Protein AF-A0A954D0Y9-F1 (afdb_monomer_lite)

Secondary structure (DSSP, 8-state):
--HHHHHHHHHHHHHHHHHHHTS-TTTT---EEEEESSHHHHHHTT-S-TT-SEEEETTEEEEE-SS-BHHHHHHHHHHHHHHHHHHHH-TT--HHHHHHHHHHHHHS-SSTT-SS--TTB--HHHHHHHHHTTTTSHHHHHHHHHT--SSTTHHHHHHHHHHHHHHH-EETTEESSGGGHHHHHH-SGGGT-HHHHHHHHHSSS-TT--SSHHHHHHHHHHHHHHHHHHHTT---GGGGGSBPP-PPP--SS--B---GGG---PBP--S--TTTTHHHHHHHHHHHTT-HHHHHHHHHHHHHHS---HHHHHHHHHHHHHTT-HHHHHHHHHHHHHTTSSPPPPS--HHHHH-HHHHHHHHHHHHHHHHHHTTT-HHHHHHHHHHHHHHHHHHTPPPPPPPPPSSPPSS---SS--EEGGGG-EEE---TTSSTTB-TT-EEE-TT-PEEESSSS---SSSSSBS-----BEEEEESS-BPSSEEEEEEEEEE-BSEEEEEEEEEEEETTEEEEEEEEEE-HHHHTTS-SSPPP--EEEEEEEESBTTTTTSTTTS-EEEEE-SS--SEEEEEEEEETTEEEEEETTEEEEEEE-TT-----BEEEEEEEES-EEEEEEEEEEE----------GGGGTT-B-TT----TT-EEEEE--SS--STT-SS---HHHHHHHHHHHHHHHHH-TTT--PPEEEEEETTS-HHHHHHHHHHHHHTT-SEEEEE---TTTTSS-EEEEE-TTSBEEEEEESSSSSS--THHHHHHHHHHHT--

pLDDT: mean 83.7, std 13.25, range [33.94, 98.19]

Structure (mmCIF, N/CA/C/O backbone):
data_AF-A0A954D0Y9-F1
#
_entry.id   AF-A0A954D0Y9-F1
#
loop_
_atom_site.group_PDB
_atom_site.id
_atom_site.type_symbol
_atom_site.label_atom_id
_atom_site.label_alt_id
_atom_site.label_comp_id
_atom_site.label_asym_id
_atom_site.label_entity_id
_atom_site.label_seq_id
_atom_site.pdbx_PDB_ins_code
_atom_site.Cartn_x
_atom_site.Cartn_y
_atom_site.Cartn_z
_atom_site.occupancy
_atom_site.B_iso_or_equiv
_atom_site.auth_seq_id
_atom_site.auth_comp_id
_atom_site.auth_asym_id
_atom_site.auth_atom_id
_atom_site.pdbx_PDB_model_num
ATOM 1 N N . GLY A 1 1 ? -7.513 18.620 -12.632 1.00 58.69 1 GLY A N 1
ATOM 2 C CA . GLY A 1 1 ? -7.720 18.071 -13.980 1.00 58.69 1 GLY A CA 1
ATOM 3 C C . GLY A 1 1 ? -8.926 17.166 -13.944 1.00 58.69 1 GLY A C 1
ATOM 4 O O . GLY A 1 1 ? -9.283 16.729 -12.857 1.00 58.69 1 GLY A O 1
ATOM 5 N N . THR A 1 2 ? -9.532 16.911 -15.095 1.00 69.62 2 THR A N 1
ATOM 6 C CA . THR A 1 2 ? -10.642 15.960 -15.256 1.00 69.62 2 THR A CA 1
ATOM 7 C C . THR A 1 2 ? -10.203 14.819 -16.174 1.00 69.62 2 THR A C 1
ATOM 9 O O . THR A 1 2 ? -9.209 14.953 -16.893 1.00 69.62 2 THR A O 1
ATOM 12 N N . LEU A 1 3 ? -10.931 13.707 -16.171 1.00 70.44 3 LEU A N 1
ATOM 13 C CA . LEU A 1 3 ? -10.813 12.622 -17.142 1.00 70.44 3 LEU A CA 1
ATOM 14 C C . LEU A 1 3 ? -11.060 13.136 -18.558 1.00 70.44 3 LEU A C 1
ATOM 16 O O . LEU A 1 3 ? -10.369 12.706 -19.470 1.00 70.44 3 LEU A O 1
ATOM 20 N N . LEU A 1 4 ? -11.951 14.118 -18.739 1.00 71.50 4 LEU A N 1
ATOM 21 C CA . LEU A 1 4 ? -12.115 14.804 -20.024 1.00 71.50 4 LEU A CA 1
ATOM 22 C C . LEU A 1 4 ? -10.812 15.492 -20.468 1.00 71.50 4 LEU A C 1
ATOM 24 O O . LEU A 1 4 ? -10.386 15.334 -21.608 1.00 71.50 4 LEU A O 1
ATOM 28 N N . GLY A 1 5 ? -10.142 16.199 -19.552 1.00 69.94 5 GLY A N 1
ATOM 29 C CA . GLY A 1 5 ? -8.829 16.789 -19.823 1.00 69.94 5 GLY A CA 1
ATOM 30 C C . GLY A 1 5 ? -7.752 15.740 -20.121 1.00 69.94 5 GLY A C 1
ATOM 31 O O . GLY A 1 5 ? -6.846 16.008 -20.900 1.00 69.94 5 GLY A O 1
ATOM 32 N N . ALA A 1 6 ? -7.854 14.538 -19.548 1.00 72.38 6 ALA A N 1
ATOM 33 C CA . ALA A 1 6 ? -6.971 13.425 -19.886 1.00 72.38 6 ALA A CA 1
ATOM 34 C C . ALA A 1 6 ? -7.309 12.769 -21.237 1.00 72.38 6 ALA A C 1
ATOM 36 O O . ALA A 1 6 ? -6.406 12.400 -21.978 1.00 72.38 6 ALA A O 1
ATOM 37 N N . ALA A 1 7 ? -8.588 12.660 -21.599 1.00 72.75 7 ALA A N 1
ATOM 38 C CA . ALA A 1 7 ? -9.010 12.144 -22.899 1.00 72.75 7 ALA A CA 1
ATOM 39 C C . ALA A 1 7 ? -8.455 13.008 -24.042 1.00 72.75 7 ALA A C 1
ATOM 41 O O . ALA A 1 7 ? -7.967 12.481 -25.036 1.00 72.75 7 ALA A O 1
ATOM 42 N N . GLN A 1 8 ? -8.411 14.331 -23.854 1.00 74.94 8 GLN A N 1
ATOM 43 C CA . GLN A 1 8 ? -7.786 15.253 -24.808 1.00 74.94 8 GLN A CA 1
ATOM 44 C C . GLN A 1 8 ? -6.284 14.990 -25.018 1.00 74.94 8 GLN A C 1
ATOM 46 O O . GLN A 1 8 ? -5.763 15.299 -26.090 1.00 74.94 8 GLN A O 1
ATOM 51 N N . THR A 1 9 ? -5.573 14.407 -24.042 1.00 80.31 9 THR A N 1
ATOM 52 C CA . THR A 1 9 ? -4.148 14.082 -24.216 1.00 80.31 9 THR A CA 1
ATOM 53 C C . THR A 1 9 ? -3.925 12.797 -25.011 1.00 80.31 9 THR A C 1
ATOM 55 O O . THR A 1 9 ? -2.857 12.659 -25.602 1.00 80.31 9 THR A O 1
ATOM 58 N N . VAL A 1 10 ? -4.902 11.880 -25.086 1.00 84.50 10 VAL A N 1
ATOM 59 C CA . VAL A 1 10 ? -4.800 10.625 -25.863 1.00 84.50 10 VAL A CA 1
ATOM 60 C C . VAL A 1 10 ? -4.465 10.919 -27.325 1.00 84.50 10 VAL A C 1
ATOM 62 O O . VAL A 1 10 ? -3.494 10.379 -27.851 1.00 84.50 10 VAL A O 1
ATOM 65 N N . GLU A 1 11 ? -5.199 11.840 -27.951 1.00 86.00 11 GLU A N 1
ATOM 66 C CA . GLU A 1 11 ? -4.971 12.234 -29.348 1.00 86.00 11 GLU A CA 1
ATOM 67 C C . GLU A 1 11 ? -3.587 12.866 -29.547 1.00 86.00 11 GLU A C 1
ATOM 69 O O . GLU A 1 11 ? -2.911 12.629 -30.549 1.00 86.00 11 GLU A O 1
ATOM 74 N N . MET A 1 12 ? -3.098 13.619 -28.554 1.00 88.12 12 MET A N 1
ATOM 75 C CA . MET A 1 12 ? -1.743 14.180 -28.587 1.00 88.12 12 MET A CA 1
ATOM 76 C C . MET A 1 12 ? -0.674 13.082 -28.515 1.00 88.12 12 MET A C 1
ATOM 78 O O . MET A 1 12 ? 0.378 13.198 -29.146 1.00 88.12 12 MET A O 1
ATOM 82 N N . HIS A 1 13 ? -0.926 12.011 -27.758 1.00 88.31 13 HIS A N 1
ATOM 83 C CA . HIS A 1 13 ? -0.035 10.854 -27.660 1.00 88.31 13 HIS A CA 1
ATOM 84 C C . HIS A 1 13 ? -0.011 10.047 -28.959 1.00 88.31 13 HIS A C 1
ATOM 86 O O . HIS A 1 13 ? 1.075 9.719 -29.442 1.00 88.31 13 HIS A O 1
ATOM 92 N N . HIS A 1 14 ? -1.176 9.807 -29.566 1.00 90.44 14 HIS A N 1
ATOM 93 C CA . HIS A 1 14 ? -1.287 9.166 -30.879 1.00 90.44 14 HIS A CA 1
ATOM 94 C C . HIS A 1 14 ? -0.554 9.969 -31.958 1.00 90.44 14 HIS A C 1
ATOM 96 O O . HIS A 1 14 ? 0.317 9.431 -32.640 1.00 90.44 14 HIS A O 1
ATOM 102 N N . ALA A 1 15 ? -0.820 11.276 -32.058 1.00 89.75 15 ALA A N 1
ATOM 103 C CA . ALA A 1 15 ? -0.169 12.148 -33.035 1.00 89.75 15 ALA A CA 1
ATOM 104 C C . ALA A 1 15 ? 1.360 12.181 -32.866 1.00 89.75 15 ALA A C 1
ATOM 106 O O . ALA A 1 15 ? 2.099 12.173 -33.851 1.00 89.75 15 ALA A O 1
ATOM 107 N N . ARG A 1 16 ? 1.860 12.176 -31.622 1.00 91.75 16 ARG A N 1
ATOM 108 C CA . ARG A 1 16 ? 3.302 12.109 -31.338 1.00 91.75 16 ARG A CA 1
ATOM 109 C C . ARG A 1 16 ? 3.926 10.807 -31.844 1.00 91.75 16 ARG A C 1
ATOM 111 O O . ARG A 1 16 ? 5.000 10.851 -32.441 1.00 91.75 16 ARG A O 1
ATOM 118 N N . LEU A 1 17 ? 3.263 9.670 -31.630 1.00 92.38 17 LEU A N 1
ATOM 119 C CA . LEU A 1 17 ? 3.721 8.368 -32.123 1.00 92.38 17 LEU A CA 1
ATOM 120 C C . LEU A 1 17 ? 3.691 8.297 -33.654 1.00 92.38 17 LEU A C 1
ATOM 122 O O . LEU A 1 17 ? 4.678 7.873 -34.254 1.00 92.38 17 LEU A O 1
ATOM 126 N N . ALA A 1 18 ? 2.618 8.780 -34.285 1.00 92.06 18 ALA A N 1
ATOM 127 C CA . ALA A 1 18 ? 2.518 8.861 -35.740 1.00 92.06 18 ALA A CA 1
ATOM 128 C C . ALA A 1 18 ? 3.644 9.722 -36.340 1.00 92.06 18 ALA A C 1
ATOM 130 O O . ALA A 1 18 ? 4.307 9.296 -37.285 1.00 92.06 18 ALA A O 1
ATOM 131 N N . ASN A 1 19 ? 3.935 10.883 -35.737 1.00 90.94 19 ASN A N 1
ATOM 132 C CA . ASN A 1 19 ? 5.051 11.743 -36.144 1.00 90.94 19 ASN A CA 1
ATOM 133 C C . ASN A 1 19 ? 6.408 11.047 -35.987 1.00 90.94 19 ASN A C 1
ATOM 135 O O . ASN A 1 19 ? 7.261 11.160 -36.863 1.00 90.94 19 ASN A O 1
ATOM 139 N N . TRP A 1 20 ? 6.615 10.332 -34.879 1.00 90.12 20 TRP A N 1
ATOM 140 C CA . TRP A 1 20 ? 7.868 9.623 -34.610 1.00 90.12 20 TRP A CA 1
ATOM 141 C C . TRP A 1 20 ? 8.120 8.475 -35.590 1.00 90.12 20 TRP A C 1
ATOM 143 O O . TRP A 1 20 ? 9.252 8.245 -36.006 1.00 90.12 20 TRP A O 1
ATOM 153 N N . LEU A 1 21 ? 7.059 7.773 -35.988 1.00 87.38 21 LEU A N 1
ATOM 154 C CA . LEU A 1 21 ? 7.124 6.646 -36.919 1.00 87.38 21 LEU A CA 1
ATOM 155 C C . LEU A 1 21 ? 7.004 7.078 -38.389 1.00 87.38 21 LEU A C 1
ATOM 157 O O . LEU A 1 21 ? 7.159 6.248 -39.287 1.00 87.38 21 LEU A O 1
ATOM 161 N N . GLY A 1 22 ? 6.738 8.364 -38.632 1.00 87.50 22 GLY A N 1
ATOM 162 C CA . GLY A 1 22 ? 6.589 8.971 -39.954 1.00 87.50 22 GLY A CA 1
ATOM 163 C C . GLY A 1 22 ? 5.286 8.626 -40.680 1.00 87.50 22 GLY A C 1
ATOM 164 O O . GLY A 1 22 ? 5.127 9.026 -41.830 1.00 87.50 22 GLY A O 1
ATOM 165 N N . LYS A 1 23 ? 4.371 7.875 -40.052 1.00 84.75 23 LYS A N 1
ATOM 166 C CA . LYS A 1 23 ? 3.041 7.544 -40.586 1.00 84.75 23 LYS A CA 1
ATOM 167 C C . LYS A 1 23 ? 2.089 7.079 -39.485 1.00 84.75 23 LYS A C 1
ATOM 169 O O . LYS A 1 23 ? 2.523 6.451 -38.517 1.00 84.75 23 LYS A O 1
ATOM 174 N N . ASP A 1 24 ? 0.795 7.307 -39.685 1.00 91.50 24 ASP A N 1
ATOM 175 C CA . ASP A 1 24 ? -0.267 6.690 -38.889 1.00 91.50 24 ASP A CA 1
ATOM 176 C C . ASP A 1 24 ? -0.703 5.366 -39.545 1.00 91.50 24 ASP A C 1
ATOM 178 O O . ASP A 1 24 ? -1.228 5.372 -40.656 1.00 91.50 24 ASP A O 1
ATOM 182 N N . PRO A 1 25 ? -0.479 4.196 -38.923 1.00 90.75 25 PRO A N 1
ATOM 183 C CA . PRO A 1 25 ? -0.877 2.925 -39.513 1.00 90.75 25 PRO A CA 1
ATOM 184 C C . PRO A 1 25 ? -2.358 2.564 -39.272 1.00 90.75 25 PRO A C 1
ATOM 186 O O . PRO A 1 25 ? -2.760 1.444 -39.615 1.00 90.75 25 PRO A O 1
ATOM 189 N N . PHE A 1 26 ? -3.143 3.473 -38.677 1.00 91.69 26 PHE A N 1
ATOM 190 C CA . PHE A 1 26 ? -4.550 3.299 -38.305 1.00 91.69 26 PHE A CA 1
ATOM 191 C C . PHE A 1 26 ? -5.495 4.307 -38.971 1.00 91.69 26 PHE A C 1
ATOM 193 O O . PHE A 1 26 ? -6.584 4.522 -38.447 1.00 91.69 26 PHE A O 1
ATOM 200 N N . GLU A 1 27 ? -5.118 4.928 -40.092 1.00 84.06 27 GLU A N 1
ATOM 201 C CA . GLU A 1 27 ? -5.978 5.885 -40.808 1.00 84.06 27 GLU A CA 1
ATOM 202 C C . GLU A 1 27 ? -7.440 5.389 -40.901 1.00 84.06 27 GLU A C 1
ATOM 204 O O . GLU A 1 27 ? -7.709 4.280 -41.368 1.00 84.06 27 GLU A O 1
ATOM 209 N N . ASN A 1 28 ? -8.382 6.202 -40.402 1.00 80.25 28 ASN A N 1
ATOM 210 C CA . ASN A 1 28 ? -9.827 5.923 -40.312 1.00 80.25 28 ASN A CA 1
ATOM 211 C C . ASN A 1 28 ? -10.251 4.721 -39.434 1.00 80.25 28 ASN A C 1
ATOM 213 O O . ASN A 1 28 ? -11.400 4.284 -39.503 1.00 80.25 28 ASN A O 1
ATOM 217 N N . ARG A 1 29 ? -9.367 4.194 -38.578 1.00 87.31 29 ARG A N 1
ATOM 218 C CA . ARG A 1 29 ? -9.654 3.092 -37.647 1.00 87.31 29 ARG A CA 1
ATOM 219 C C . ARG A 1 29 ? -9.585 3.555 -36.192 1.00 87.31 29 ARG A C 1
ATOM 221 O O . ARG A 1 29 ? -8.512 3.722 -35.606 1.00 87.31 29 ARG A O 1
ATOM 228 N N . GLN A 1 30 ? -10.756 3.696 -35.582 1.00 88.19 30 GLN A N 1
ATOM 229 C CA . GLN A 1 30 ? -10.893 4.117 -34.191 1.00 88.19 30 GLN A CA 1
ATOM 230 C C . GLN A 1 30 ? -10.298 3.087 -33.213 1.00 88.19 30 GLN A C 1
ATOM 232 O O . GLN A 1 30 ? -10.468 1.880 -33.378 1.00 88.19 30 GLN A O 1
ATOM 237 N N . GLY A 1 31 ? -9.595 3.580 -32.190 1.00 90.19 31 GLY A N 1
ATOM 238 C CA . GLY A 1 31 ? -9.187 2.797 -31.020 1.00 90.19 31 GLY A CA 1
ATOM 239 C C . GLY A 1 31 ? -10.103 3.053 -29.821 1.00 90.19 31 GLY A C 1
ATOM 240 O O . GLY A 1 31 ? -10.766 4.087 -29.752 1.00 90.19 31 GLY A O 1
ATOM 241 N N . LEU A 1 32 ? -10.118 2.131 -28.858 1.00 91.19 32 LEU A N 1
ATOM 242 C CA . LEU A 1 32 ? -10.828 2.281 -27.588 1.00 91.19 32 LEU A CA 1
ATOM 243 C C . LEU A 1 32 ? -9.820 2.442 -26.450 1.00 91.19 32 LEU A C 1
ATOM 245 O O . LEU A 1 32 ? -9.022 1.541 -26.208 1.00 91.19 32 LEU A O 1
ATOM 249 N N . VAL A 1 33 ? -9.904 3.542 -25.702 1.00 89.44 33 VAL A N 1
ATOM 250 C CA . VAL A 1 33 ? -9.190 3.696 -24.428 1.00 89.44 33 VAL A CA 1
ATOM 251 C C . VAL A 1 33 ? -10.152 3.416 -23.280 1.00 89.44 33 VAL A C 1
ATOM 253 O O . VAL A 1 33 ? -11.188 4.066 -23.157 1.00 89.44 33 VAL A O 1
ATOM 256 N N . ARG A 1 34 ? -9.796 2.466 -22.417 1.00 89.81 34 ARG A N 1
ATOM 257 C CA . ARG A 1 34 ? -10.535 2.126 -21.202 1.00 89.81 34 ARG A CA 1
ATOM 258 C C . ARG A 1 34 ? -9.698 2.481 -19.982 1.00 89.81 34 ARG A C 1
ATOM 260 O O . ARG A 1 34 ? -8.576 2.008 -19.825 1.00 89.81 34 ARG A O 1
ATOM 267 N N . ILE A 1 35 ? -10.249 3.323 -19.115 1.00 87.00 35 ILE A N 1
ATOM 268 C CA . ILE A 1 35 ? -9.621 3.685 -17.847 1.00 87.00 35 ILE A CA 1
ATOM 269 C C . ILE A 1 35 ? -10.324 2.906 -16.748 1.00 87.00 35 ILE A C 1
ATOM 271 O O . ILE A 1 35 ? -11.525 3.070 -16.544 1.00 87.00 35 ILE A O 1
ATOM 275 N N . VAL A 1 36 ? -9.570 2.068 -16.046 1.00 85.81 36 VAL A N 1
ATOM 276 C CA . VAL A 1 36 ? -10.065 1.320 -14.891 1.00 85.81 36 VAL A CA 1
ATOM 277 C C . VAL A 1 36 ? -9.404 1.852 -13.623 1.00 85.81 36 VAL A C 1
ATOM 279 O O . VAL A 1 36 ? -8.227 2.203 -13.643 1.00 85.81 36 VAL A O 1
ATOM 282 N N . PRO A 1 37 ? -10.110 1.946 -12.495 1.00 79.25 37 PRO A N 1
ATOM 283 C CA . PRO A 1 37 ? -9.525 2.570 -11.312 1.00 79.25 37 PRO A CA 1
ATOM 284 C C . PRO A 1 37 ? -8.730 1.613 -10.418 1.00 79.25 37 PRO A C 1
ATOM 286 O O . PRO A 1 37 ? -7.989 2.051 -9.537 1.00 79.25 37 PRO A O 1
ATOM 289 N N . ALA A 1 38 ? -8.853 0.307 -10.644 1.00 78.12 38 ALA A N 1
ATOM 290 C CA . ALA A 1 38 ? -8.177 -0.730 -9.879 1.00 78.12 38 ALA A CA 1
ATOM 291 C C . ALA A 1 38 ? -7.878 -1.969 -10.745 1.00 78.12 38 ALA A C 1
ATOM 293 O O . ALA A 1 38 ? -8.304 -2.056 -11.898 1.00 78.12 38 ALA A O 1
ATOM 294 N N . SER A 1 39 ? -7.075 -2.900 -10.216 1.00 77.88 39 SER A N 1
ATOM 295 C CA . SER A 1 39 ? -6.592 -4.060 -10.987 1.00 77.88 39 SER A CA 1
ATOM 296 C C . SER A 1 39 ? -7.655 -5.120 -11.256 1.00 77.88 39 SER A C 1
ATOM 298 O O . SER A 1 39 ? -7.518 -5.848 -12.223 1.00 77.88 39 SER A O 1
ATOM 300 N N . ASP A 1 40 ? -8.713 -5.206 -10.459 1.00 74.75 40 ASP A N 1
ATOM 301 C CA . ASP A 1 40 ? -9.909 -5.996 -10.797 1.00 74.75 40 ASP A CA 1
ATOM 302 C C . ASP A 1 40 ? -10.529 -5.559 -12.127 1.00 74.75 40 ASP A C 1
ATOM 304 O O . ASP A 1 40 ? -10.968 -6.389 -12.918 1.00 74.75 40 ASP A O 1
ATOM 308 N N . GLY A 1 41 ? -10.539 -4.254 -12.400 1.00 80.31 41 GLY A N 1
ATOM 309 C CA . GLY A 1 41 ? -10.950 -3.718 -13.686 1.00 80.31 41 GLY A CA 1
ATOM 310 C C . GLY A 1 41 ? -9.993 -4.137 -14.798 1.00 80.31 41 GLY A C 1
ATOM 311 O O . GLY A 1 41 ? -10.451 -4.458 -15.880 1.00 80.31 41 GLY A O 1
ATOM 312 N N . LEU A 1 42 ? -8.681 -4.204 -14.544 1.00 83.56 42 LEU A N 1
ATOM 313 C CA . LEU A 1 42 ? -7.733 -4.743 -15.528 1.00 83.56 42 LEU A CA 1
ATOM 314 C C . LEU A 1 42 ? -7.991 -6.230 -15.803 1.00 83.56 42 LEU A C 1
ATOM 316 O O . LEU A 1 42 ? -7.973 -6.651 -16.953 1.00 83.56 42 LEU A O 1
ATOM 320 N N . GLU A 1 43 ? -8.240 -7.022 -14.765 1.00 79.88 43 GLU A N 1
ATOM 321 C CA . GLU A 1 43 ? -8.505 -8.462 -14.878 1.00 79.88 43 GLU A CA 1
ATOM 322 C C . GLU A 1 43 ? -9.830 -8.754 -15.582 1.00 79.88 43 GLU A C 1
ATOM 324 O O . GLU A 1 43 ? -9.883 -9.639 -16.426 1.00 79.88 43 GLU A O 1
ATOM 329 N N . SER A 1 44 ? -10.871 -7.965 -15.303 1.00 80.88 44 SER A N 1
ATOM 330 C CA . SER A 1 44 ? -12.159 -8.043 -16.011 1.00 80.88 44 SER A CA 1
ATOM 331 C C . SER A 1 44 ? -12.031 -7.704 -17.501 1.00 80.88 44 SER A C 1
ATOM 333 O O . SER A 1 44 ? -12.918 -8.014 -18.288 1.00 80.88 44 SER A O 1
ATOM 335 N N . GLU A 1 45 ? -10.934 -7.050 -17.886 1.00 86.44 45 GLU A N 1
ATOM 336 C CA . GLU A 1 45 ? -10.587 -6.737 -19.270 1.00 86.44 45 GLU A CA 1
ATOM 337 C C . GLU A 1 45 ? -9.609 -7.752 -19.883 1.00 86.44 45 GLU A C 1
ATOM 339 O O . GLU A 1 45 ? -9.144 -7.534 -21.000 1.00 86.44 45 GLU A O 1
ATOM 344 N N . ASP A 1 46 ? -9.320 -8.852 -19.184 1.00 85.69 46 ASP A N 1
ATOM 345 C CA . ASP A 1 46 ? -8.377 -9.906 -19.576 1.00 85.69 46 ASP A CA 1
ATOM 346 C C . ASP A 1 46 ? -6.905 -9.466 -19.554 1.00 85.69 46 ASP A C 1
ATOM 348 O O . ASP A 1 46 ? -6.100 -9.886 -20.391 1.00 85.69 46 ASP A O 1
ATOM 352 N N . SER A 1 47 ? -6.525 -8.610 -18.595 1.00 86.19 47 SER A N 1
ATOM 353 C CA . SER A 1 47 ? -5.116 -8.249 -18.403 1.00 86.19 47 SER A CA 1
ATOM 354 C C . SER A 1 47 ? -4.253 -9.505 -18.237 1.00 86.19 47 SER A C 1
ATOM 356 O O . SER A 1 47 ? -4.523 -10.322 -17.351 1.00 86.19 47 SER A O 1
ATOM 358 N N . PRO A 1 48 ? -3.165 -9.645 -19.016 1.00 79.94 48 PRO A N 1
ATOM 359 C CA . PRO A 1 48 ? -2.308 -10.827 -18.963 1.00 79.94 48 PRO A CA 1
ATOM 360 C C . PRO A 1 48 ? -1.475 -10.901 -17.675 1.00 79.94 48 PRO A C 1
ATOM 362 O O . PRO A 1 48 ? -0.946 -11.961 -17.341 1.00 79.94 48 PRO A O 1
ATOM 365 N N . PHE A 1 49 ? -1.346 -9.787 -16.943 1.00 80.50 49 PHE A N 1
ATOM 366 C CA . PHE A 1 49 ? -0.548 -9.704 -15.723 1.00 80.50 49 PHE A CA 1
ATOM 367 C C . PHE A 1 49 ? -1.300 -8.976 -14.602 1.00 80.50 49 PHE A C 1
ATOM 369 O O . PHE A 1 49 ? -1.850 -7.892 -14.796 1.00 80.50 49 PHE A O 1
ATOM 376 N N . TRP A 1 50 ? -1.249 -9.537 -13.392 1.00 75.31 50 TRP A N 1
ATOM 377 C CA . TRP A 1 50 ? -1.879 -8.971 -12.188 1.00 75.31 50 TRP A CA 1
ATOM 378 C C . TRP A 1 50 ? -1.175 -7.697 -11.675 1.00 75.31 50 TRP A C 1
ATOM 380 O O . TRP A 1 50 ? -1.774 -6.896 -10.958 1.00 75.31 50 TRP A O 1
ATOM 390 N N . TRP A 1 51 ? 0.109 -7.518 -12.013 1.00 78.19 51 TRP A N 1
ATOM 391 C CA . TRP A 1 51 ? 0.948 -6.389 -11.585 1.00 78.19 51 TRP A CA 1
ATOM 392 C C . TRP A 1 51 ? 0.974 -5.232 -12.592 1.00 78.19 51 TRP A C 1
ATOM 394 O O . TRP A 1 51 ? 1.586 -4.200 -12.312 1.00 78.19 51 TRP A O 1
ATOM 404 N N . ALA A 1 52 ? 0.359 -5.399 -13.766 1.00 83.50 52 ALA A N 1
ATOM 405 C CA . ALA A 1 52 ? 0.406 -4.400 -14.823 1.00 83.50 52 ALA A CA 1
ATOM 406 C C . ALA A 1 52 ? -0.320 -3.106 -14.421 1.00 83.50 52 ALA A C 1
ATOM 408 O O . ALA A 1 52 ? -1.336 -3.123 -13.725 1.00 83.50 52 ALA A O 1
ATOM 409 N N . GLY A 1 53 ? 0.208 -1.970 -14.884 1.00 85.44 53 GLY A N 1
ATOM 410 C CA . GLY A 1 53 ? -0.464 -0.668 -14.803 1.00 85.44 53 GLY A CA 1
ATOM 411 C C . GLY A 1 53 ? -1.403 -0.397 -15.984 1.00 85.44 53 GLY A C 1
ATOM 412 O O . GLY A 1 53 ? -2.166 0.563 -15.953 1.00 85.44 53 GLY A O 1
ATOM 413 N N . GLY A 1 54 ? -1.352 -1.233 -17.018 1.00 91.25 54 GLY A N 1
ATOM 414 C CA . GLY A 1 54 ? -2.126 -1.148 -18.248 1.00 91.25 54 GLY A CA 1
ATOM 415 C C . GLY A 1 54 ? -1.711 -2.264 -19.205 1.00 91.25 54 GLY A C 1
ATOM 416 O O . GLY A 1 54 ? -0.755 -2.989 -18.928 1.00 91.25 54 GLY A O 1
ATOM 417 N N . PHE A 1 55 ? -2.464 -2.443 -20.284 1.00 93.12 55 PHE A N 1
ATOM 418 C CA . PHE A 1 55 ? -2.107 -3.343 -21.375 1.00 93.12 55 PHE A CA 1
ATOM 419 C C . PHE A 1 55 ? -2.800 -2.925 -22.678 1.00 93.12 55 PHE A C 1
ATOM 421 O O . PHE A 1 55 ? -3.835 -2.245 -22.682 1.00 93.12 55 PHE A O 1
ATOM 428 N N . GLN A 1 56 ? -2.253 -3.404 -23.794 1.00 93.19 56 GLN A N 1
ATOM 429 C CA . GLN A 1 56 ? -2.823 -3.256 -25.127 1.00 93.19 56 GLN A CA 1
ATOM 430 C C . GLN A 1 56 ? -3.332 -4.601 -25.662 1.00 93.19 56 GLN A C 1
ATOM 432 O O . GLN A 1 56 ? -2.579 -5.569 -25.738 1.00 93.19 56 GLN A O 1
ATOM 437 N N . ALA A 1 57 ? -4.583 -4.639 -26.126 1.00 90.50 57 ALA A N 1
ATOM 438 C CA . ALA A 1 57 ? -5.182 -5.788 -26.804 1.00 90.50 57 ALA A CA 1
ATOM 439 C C . ALA A 1 57 ? -5.876 -5.349 -28.105 1.00 90.50 57 ALA A C 1
ATOM 441 O O . ALA A 1 57 ? -6.990 -4.825 -28.094 1.00 90.50 57 ALA A O 1
ATOM 442 N N . GLY A 1 58 ? -5.217 -5.551 -29.251 1.00 88.62 58 GLY A N 1
ATOM 443 C CA . GLY A 1 58 ? -5.752 -5.138 -30.553 1.00 88.62 58 GLY A CA 1
ATOM 444 C C . GLY A 1 58 ? -5.915 -3.618 -30.639 1.00 88.62 58 GLY A C 1
ATOM 445 O O . GLY A 1 58 ? -4.926 -2.900 -30.538 1.00 88.62 58 GLY A O 1
ATOM 446 N N . ASP A 1 59 ? -7.148 -3.127 -30.795 1.00 90.88 59 ASP A N 1
ATOM 447 C CA . ASP A 1 59 ? -7.483 -1.690 -30.765 1.00 90.88 59 ASP A CA 1
ATOM 448 C C . ASP A 1 59 ? -7.907 -1.173 -29.384 1.00 90.88 59 ASP A C 1
ATOM 450 O O . ASP A 1 59 ? -8.239 0.005 -29.251 1.00 90.88 59 ASP A O 1
ATOM 454 N N . ARG A 1 60 ? -7.905 -2.028 -28.356 1.00 92.94 60 ARG A N 1
ATOM 455 C CA . ARG A 1 60 ? -8.266 -1.661 -26.986 1.00 92.94 60 ARG A CA 1
ATOM 456 C C . ARG A 1 60 ? -7.013 -1.406 -26.154 1.00 92.94 60 ARG A C 1
ATOM 458 O O . ARG A 1 60 ? -6.218 -2.315 -25.928 1.00 92.94 60 ARG A O 1
ATOM 465 N N . THR A 1 61 ? -6.872 -0.179 -25.676 1.00 93.00 61 THR A N 1
ATOM 466 C CA . THR A 1 61 ? -5.880 0.238 -24.685 1.00 93.00 61 THR A CA 1
ATOM 467 C C . THR A 1 61 ? -6.561 0.314 -23.326 1.00 93.00 61 THR A C 1
ATOM 469 O O . THR A 1 61 ? -7.445 1.149 -23.142 1.00 93.00 61 THR A O 1
ATOM 472 N N . THR A 1 62 ? -6.159 -0.508 -22.363 1.00 92.44 62 THR A N 1
ATOM 473 C CA . THR A 1 62 ? -6.705 -0.443 -21.002 1.00 92.44 62 THR A CA 1
ATOM 474 C C . THR A 1 62 ? -5.624 0.047 -20.050 1.00 92.44 62 THR A C 1
ATOM 476 O O . THR A 1 62 ? -4.558 -0.552 -19.969 1.00 92.44 62 THR A O 1
ATOM 479 N N . VAL A 1 63 ? -5.883 1.125 -19.311 1.00 90.62 63 VAL A N 1
ATOM 480 C CA . VAL A 1 63 ? -4.938 1.685 -18.334 1.00 90.62 63 VAL A CA 1
ATOM 481 C C . VAL A 1 63 ? -5.597 1.778 -16.974 1.00 90.62 63 VAL A C 1
ATOM 483 O O . VAL A 1 63 ? -6.724 2.255 -16.829 1.00 90.62 63 VAL A O 1
ATOM 486 N N . MET A 1 64 ? -4.860 1.352 -15.961 1.00 87.44 64 MET A N 1
ATOM 487 C CA . MET A 1 64 ? -5.247 1.513 -14.579 1.00 87.44 64 MET A CA 1
ATOM 488 C C . MET A 1 64 ? -4.828 2.882 -14.065 1.00 87.44 64 MET A C 1
ATOM 490 O O . MET A 1 64 ? -3.649 3.237 -14.067 1.00 87.44 64 MET A O 1
ATOM 494 N N . PHE A 1 65 ? -5.795 3.658 -13.595 1.00 84.50 65 PHE A N 1
ATOM 495 C CA . PHE A 1 65 ? -5.550 5.009 -13.127 1.00 84.50 65 PHE A CA 1
ATOM 496 C C . PHE A 1 65 ? -6.429 5.353 -11.928 1.00 84.50 65 PHE A C 1
ATOM 498 O O . PHE A 1 65 ? -7.644 5.500 -12.032 1.00 84.50 65 PHE A O 1
ATOM 505 N N . HIS A 1 66 ? -5.776 5.551 -10.787 1.00 76.38 66 HIS A N 1
ATOM 506 C CA . HIS A 1 66 ? -6.376 6.104 -9.581 1.00 76.38 66 HIS A CA 1
ATOM 507 C C . HIS A 1 66 ? -5.585 7.339 -9.157 1.00 76.38 66 HIS A C 1
ATOM 509 O O . HIS A 1 66 ? -4.354 7.302 -9.089 1.00 76.38 66 HIS A O 1
ATOM 515 N N . TRP A 1 67 ? -6.302 8.436 -8.905 1.00 66.75 67 TRP A N 1
ATOM 516 C CA . TRP A 1 67 ? -5.795 9.689 -8.336 1.00 66.75 67 TRP A CA 1
ATOM 517 C C . TRP A 1 67 ? -4.342 10.048 -8.700 1.00 66.75 67 TRP A C 1
ATOM 519 O O . TRP A 1 67 ? -3.454 10.147 -7.852 1.00 66.75 67 TRP A O 1
ATOM 529 N N . GLY A 1 68 ? -4.097 10.254 -9.993 1.00 73.56 68 GLY A N 1
ATOM 530 C CA . GLY A 1 68 ? -2.794 10.646 -10.523 1.00 73.56 68 GLY A CA 1
ATOM 531 C C . GLY A 1 68 ? -2.792 12.047 -11.130 1.00 73.56 68 GLY A C 1
ATOM 532 O O . GLY A 1 68 ? -3.791 12.764 -11.139 1.00 73.56 68 GLY A O 1
ATOM 533 N N . SER A 1 69 ? -1.647 12.446 -11.676 1.00 78.56 69 SER A N 1
ATOM 534 C CA . SER A 1 69 ? -1.564 13.653 -12.507 1.00 78.56 69 SER A CA 1
ATOM 535 C C . SER A 1 69 ? -1.932 13.334 -13.956 1.00 78.56 69 SER A C 1
ATOM 537 O O . SER A 1 69 ? -1.673 12.219 -14.409 1.00 78.56 69 SER A O 1
ATOM 539 N N . ILE A 1 70 ? -2.451 14.320 -14.701 1.00 78.38 70 ILE A N 1
ATOM 540 C CA . ILE A 1 70 ? -2.678 14.194 -16.157 1.00 78.38 70 ILE A CA 1
ATOM 541 C C . ILE A 1 70 ? -1.399 13.716 -16.859 1.00 78.38 70 ILE A C 1
ATOM 543 O O . ILE A 1 70 ? -1.440 12.791 -17.661 1.00 78.38 70 ILE A O 1
ATOM 547 N N . ALA A 1 71 ? -0.242 14.269 -16.479 1.00 79.12 71 ALA A N 1
ATOM 548 C CA . ALA A 1 71 ? 1.042 13.823 -17.007 1.00 79.12 71 ALA A CA 1
ATOM 549 C C . ALA A 1 71 ? 1.333 12.347 -16.701 1.00 79.12 71 ALA A C 1
ATOM 551 O O . ALA A 1 71 ? 1.854 11.652 -17.561 1.00 79.12 71 ALA A O 1
ATOM 552 N N . GLY A 1 72 ? 0.994 11.853 -15.508 1.00 80.81 72 GLY A N 1
ATOM 553 C CA . GLY A 1 72 ? 1.151 10.439 -15.157 1.00 80.81 72 GLY A CA 1
ATOM 554 C C . GLY A 1 72 ? 0.296 9.520 -16.031 1.00 80.81 72 GLY A C 1
ATOM 555 O O . GLY A 1 72 ? 0.822 8.558 -16.584 1.00 80.81 72 GLY A O 1
ATOM 556 N N . LEU A 1 73 ? -0.985 9.860 -16.217 1.00 83.62 73 LEU A N 1
ATOM 557 C CA . LEU A 1 73 ? -1.885 9.123 -17.111 1.00 83.62 73 LEU A CA 1
ATOM 558 C C . LEU A 1 73 ? -1.379 9.147 -18.553 1.00 83.62 73 LEU A C 1
ATOM 560 O O . LEU A 1 73 ? -1.291 8.105 -19.192 1.00 83.62 73 LEU A O 1
ATOM 564 N N . GLY A 1 74 ? -0.967 10.317 -19.041 1.00 85.06 74 GLY A N 1
ATOM 565 C CA . GLY A 1 74 ? -0.462 10.457 -20.399 1.00 85.06 74 GLY A CA 1
ATOM 566 C C . GLY A 1 74 ? 0.779 9.610 -20.686 1.00 85.06 74 GLY A C 1
ATOM 567 O O . GLY A 1 74 ? 0.927 9.082 -21.787 1.00 85.06 74 GLY A O 1
ATOM 568 N N . ARG A 1 75 ? 1.653 9.419 -19.688 1.00 86.69 75 ARG A N 1
ATOM 569 C CA . ARG A 1 75 ? 2.827 8.536 -19.811 1.00 86.69 75 ARG A CA 1
ATOM 570 C C . ARG A 1 75 ? 2.423 7.071 -19.918 1.00 86.69 75 ARG A C 1
ATOM 572 O O . ARG A 1 75 ? 2.929 6.388 -20.802 1.00 86.69 75 ARG A O 1
ATOM 579 N N . GLY A 1 76 ? 1.483 6.625 -19.081 1.00 89.06 76 GLY A N 1
ATOM 580 C CA . GLY A 1 76 ? 0.912 5.278 -19.171 1.00 89.06 76 GLY A CA 1
ATOM 581 C C . GLY A 1 76 ? 0.216 5.036 -20.512 1.00 89.06 76 GLY A C 1
ATOM 582 O O . GLY A 1 76 ? 0.475 4.040 -21.171 1.00 89.06 76 GLY A O 1
ATOM 583 N N . LEU A 1 77 ? -0.582 5.995 -20.986 1.00 90.06 77 LEU A N 1
ATOM 584 C CA . LEU A 1 77 ? -1.232 5.908 -22.297 1.00 90.06 77 LEU A CA 1
ATOM 585 C C . LEU A 1 77 ? -0.226 5.875 -23.448 1.00 90.06 77 LEU A C 1
ATOM 587 O O . LEU A 1 77 ? -0.388 5.085 -24.367 1.00 90.06 77 LEU A O 1
ATOM 591 N N . THR A 1 78 ? 0.817 6.707 -23.412 1.00 91.69 78 THR A N 1
ATOM 592 C CA . THR A 1 78 ? 1.855 6.698 -24.456 1.00 91.69 78 THR A CA 1
ATOM 593 C C . THR A 1 78 ? 2.598 5.358 -24.486 1.00 91.69 78 THR A C 1
ATOM 595 O O . THR A 1 78 ? 2.885 4.858 -25.574 1.00 91.69 78 THR A O 1
ATOM 598 N N . HIS A 1 79 ? 2.869 4.758 -23.319 1.00 94.06 79 HIS A N 1
ATOM 599 C CA . HIS A 1 79 ? 3.442 3.410 -23.209 1.00 94.06 79 HIS A CA 1
ATOM 600 C C . HIS A 1 79 ? 2.551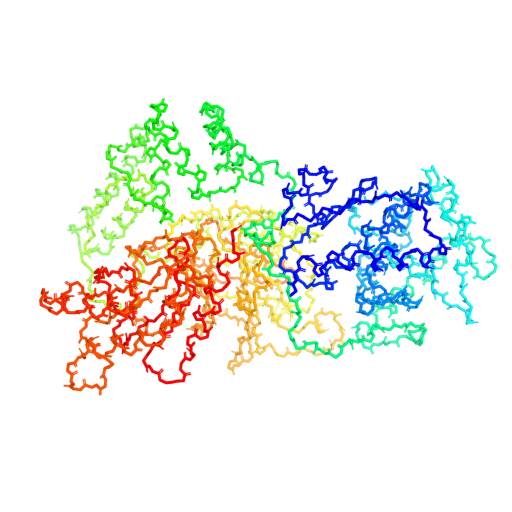 2.382 -23.915 1.00 94.06 79 HIS A C 1
ATOM 602 O O . HIS A 1 79 ? 2.984 1.764 -24.883 1.00 94.06 79 HIS A O 1
ATOM 608 N N . GLU A 1 80 ? 1.282 2.265 -23.518 1.00 94.12 80 GLU A N 1
ATOM 609 C CA . GLU A 1 80 ? 0.385 1.249 -24.089 1.00 94.12 80 GLU A CA 1
ATOM 610 C C . GLU A 1 80 ? 0.041 1.503 -25.568 1.00 94.12 80 GLU A C 1
ATOM 612 O O . GLU A 1 80 ? -0.028 0.574 -26.371 1.00 94.12 80 GLU A O 1
ATOM 617 N N . LEU A 1 81 ? -0.106 2.765 -25.986 1.00 93.25 81 LEU A N 1
ATOM 618 C CA . LEU A 1 81 ? -0.303 3.099 -27.400 1.00 93.25 81 LEU A CA 1
ATOM 619 C C . LEU A 1 81 ? 0.919 2.729 -28.248 1.00 93.25 81 LEU A C 1
ATOM 621 O O . LEU A 1 81 ? 0.757 2.376 -29.416 1.00 93.25 81 LEU A O 1
ATOM 625 N N . THR A 1 82 ? 2.130 2.749 -27.685 1.00 94.62 82 THR A N 1
ATOM 626 C CA . THR A 1 82 ? 3.325 2.275 -28.401 1.00 94.62 82 THR A CA 1
ATOM 627 C C . THR A 1 82 ? 3.185 0.797 -28.753 1.00 94.62 82 THR A C 1
ATOM 629 O O . THR A 1 82 ? 3.463 0.429 -29.892 1.00 94.62 82 THR A O 1
ATOM 632 N N . HIS A 1 83 ? 2.632 -0.022 -27.851 1.00 94.38 83 HIS A N 1
ATOM 633 C CA . HIS A 1 83 ? 2.320 -1.429 -28.133 1.00 94.38 83 HIS A CA 1
ATOM 634 C C . HIS A 1 83 ? 1.295 -1.586 -29.257 1.00 94.38 83 HIS A C 1
ATOM 636 O O . HIS A 1 83 ? 1.426 -2.491 -30.082 1.00 94.38 83 HIS A O 1
ATOM 642 N N . ARG A 1 84 ? 0.306 -0.683 -29.351 1.00 93.25 84 ARG A N 1
ATOM 643 C CA . ARG A 1 84 ? -0.669 -0.676 -30.457 1.00 93.25 84 ARG A CA 1
ATOM 644 C C . ARG A 1 84 ? 0.041 -0.460 -31.793 1.00 93.25 84 ARG A C 1
ATOM 646 O O . ARG A 1 84 ? -0.121 -1.264 -32.713 1.00 93.25 84 ARG A O 1
ATOM 653 N N . PHE A 1 85 ? 0.839 0.606 -31.893 1.00 93.62 85 PHE A N 1
ATOM 654 C CA . PHE A 1 85 ? 1.610 0.933 -33.099 1.00 93.62 85 PHE A CA 1
ATOM 655 C C . PHE A 1 85 ? 2.582 -0.190 -33.466 1.00 93.62 85 PHE A C 1
ATOM 657 O O . PHE A 1 85 ? 2.636 -0.604 -34.625 1.00 93.62 85 PHE A O 1
ATOM 664 N N . ASP A 1 86 ? 3.302 -0.723 -32.483 1.00 92.38 86 ASP A N 1
ATOM 665 C CA . ASP A 1 86 ? 4.278 -1.783 -32.691 1.00 92.38 86 ASP A CA 1
ATOM 666 C C . ASP A 1 86 ? 3.624 -3.073 -33.173 1.00 92.38 86 ASP A C 1
ATOM 668 O O . ASP A 1 86 ? 4.062 -3.626 -34.180 1.00 92.38 86 ASP A O 1
ATOM 672 N N . GLY A 1 87 ? 2.514 -3.492 -32.559 1.00 90.12 87 GLY A N 1
ATOM 673 C CA . GLY A 1 87 ? 1.753 -4.662 -32.999 1.00 90.12 87 GLY A CA 1
ATOM 674 C C . GLY A 1 87 ? 1.238 -4.546 -34.439 1.00 90.12 87 GLY A C 1
ATOM 675 O O . GLY A 1 87 ? 1.086 -5.555 -35.129 1.00 90.12 87 GLY A O 1
ATOM 676 N N . ARG A 1 88 ? 1.014 -3.320 -34.931 1.00 91.31 88 ARG A N 1
ATOM 677 C CA . ARG A 1 88 ? 0.582 -3.065 -36.311 1.00 91.31 88 ARG A CA 1
ATOM 678 C C . ARG A 1 88 ? 1.739 -2.986 -37.311 1.00 91.31 88 ARG A C 1
ATOM 680 O O . ARG A 1 88 ? 1.553 -3.380 -38.467 1.00 91.31 88 ARG A O 1
ATOM 687 N N . LEU A 1 89 ? 2.886 -2.441 -36.904 1.00 90.06 89 LEU A N 1
ATOM 688 C CA . LEU A 1 89 ? 4.018 -2.122 -37.784 1.00 90.06 89 LEU A CA 1
ATOM 689 C C . LEU A 1 89 ? 5.110 -3.193 -37.806 1.00 90.06 89 LEU A C 1
ATOM 691 O O . LEU A 1 89 ? 5.767 -3.371 -38.834 1.00 90.06 89 LEU A O 1
ATOM 695 N N . PHE A 1 90 ? 5.321 -3.877 -36.686 1.00 89.44 90 PHE A N 1
ATOM 696 C CA . PHE A 1 90 ? 6.468 -4.743 -36.452 1.00 89.44 90 PHE A CA 1
ATOM 697 C C . PHE A 1 90 ? 5.995 -6.088 -35.900 1.00 89.44 90 PHE A C 1
ATOM 699 O O . PHE A 1 90 ? 5.734 -6.259 -34.711 1.00 89.44 90 PHE A O 1
ATOM 706 N N . ALA A 1 91 ? 5.881 -7.078 -36.782 1.00 81.88 91 ALA A N 1
ATOM 707 C CA . ALA A 1 91 ? 5.507 -8.422 -36.368 1.00 81.88 91 ALA A CA 1
ATOM 708 C C . ALA A 1 91 ? 6.662 -9.104 -35.612 1.00 81.88 91 ALA A C 1
ATOM 710 O O . ALA A 1 91 ? 7.798 -9.096 -36.082 1.00 81.88 91 ALA A O 1
ATOM 711 N N . PHE A 1 92 ? 6.344 -9.781 -34.504 1.00 84.56 92 PHE A N 1
ATOM 712 C CA . PHE A 1 92 ? 7.268 -10.648 -33.753 1.00 84.56 92 PHE A CA 1
ATOM 713 C C . PHE A 1 92 ? 8.479 -9.942 -33.122 1.00 84.56 92 PHE A C 1
ATOM 715 O O . PHE A 1 92 ? 9.559 -10.532 -33.029 1.00 84.56 92 PHE A O 1
ATOM 722 N N . LEU A 1 93 ? 8.314 -8.698 -32.667 1.00 90.75 93 LEU A N 1
ATOM 723 C CA . LEU A 1 93 ? 9.331 -8.056 -31.835 1.00 90.75 93 LEU A CA 1
ATOM 724 C C . LEU A 1 93 ? 9.553 -8.847 -30.529 1.00 90.75 93 LEU A C 1
ATOM 726 O O . LEU A 1 93 ? 8.583 -9.330 -29.940 1.00 90.75 93 LEU A O 1
ATOM 730 N N . PRO A 1 94 ? 10.805 -8.969 -30.050 1.00 92.50 94 PRO A N 1
ATOM 731 C CA . PRO A 1 94 ? 11.083 -9.593 -28.760 1.00 92.50 94 PRO A CA 1
ATOM 732 C C . PRO A 1 94 ? 10.591 -8.706 -27.607 1.00 92.50 94 PRO A C 1
ATOM 734 O O . PRO A 1 94 ? 10.633 -7.477 -27.708 1.00 92.50 94 PRO A O 1
ATOM 737 N N . SER A 1 95 ? 10.189 -9.315 -26.487 1.00 92.75 95 SER A N 1
ATOM 738 C CA . SER A 1 95 ? 9.568 -8.613 -25.349 1.00 92.75 95 SER A CA 1
ATOM 739 C C . SER A 1 95 ? 10.411 -7.455 -24.805 1.00 92.75 95 SER A C 1
ATOM 741 O O . SER A 1 95 ? 9.869 -6.396 -24.506 1.00 92.75 95 SER A O 1
ATOM 743 N N . TRP A 1 96 ? 11.741 -7.599 -24.750 1.00 95.44 96 TRP A N 1
ATOM 744 C CA . TRP A 1 96 ? 12.633 -6.526 -24.290 1.00 95.44 96 TRP A CA 1
ATOM 745 C C . TRP A 1 96 ? 12.580 -5.290 -25.198 1.00 95.44 96 TRP A C 1
ATOM 747 O O . TRP A 1 96 ? 12.725 -4.168 -24.719 1.00 95.44 96 TRP A O 1
ATOM 757 N N . MET A 1 97 ? 12.370 -5.479 -26.505 1.00 95.12 97 MET A N 1
ATOM 758 C CA . MET A 1 97 ? 12.278 -4.381 -27.467 1.00 95.12 97 MET A CA 1
ATOM 759 C C . MET A 1 97 ? 10.910 -3.708 -27.377 1.00 95.12 97 MET A C 1
ATOM 761 O O . MET A 1 97 ? 10.841 -2.482 -27.377 1.00 95.12 97 MET A O 1
ATOM 765 N N . VAL A 1 98 ? 9.843 -4.507 -27.279 1.00 94.00 98 VAL A N 1
ATOM 766 C CA . VAL A 1 98 ? 8.461 -4.023 -27.139 1.00 94.00 98 VAL A CA 1
ATOM 767 C C . VAL A 1 98 ? 8.326 -3.172 -25.875 1.00 94.00 98 VAL A C 1
ATOM 769 O O . VAL A 1 98 ? 7.994 -1.990 -25.955 1.00 94.00 98 VAL A O 1
ATOM 772 N N . GLU A 1 99 ? 8.691 -3.718 -24.712 1.00 95.44 99 GLU A N 1
ATOM 773 C CA . GLU A 1 99 ? 8.611 -2.974 -23.451 1.00 95.44 99 GLU A CA 1
ATOM 774 C C . GLU A 1 99 ? 9.641 -1.844 -23.382 1.00 95.44 99 GLU A C 1
ATOM 776 O O . GLU A 1 99 ? 9.316 -0.743 -22.947 1.00 95.44 99 GLU A O 1
ATOM 781 N N . GLY A 1 100 ? 10.873 -2.061 -23.854 1.00 96.12 100 GLY A N 1
ATOM 782 C CA . GLY A 1 100 ? 11.920 -1.040 -23.811 1.00 96.12 100 GLY A CA 1
ATOM 783 C C . GLY A 1 100 ? 11.580 0.219 -24.607 1.00 96.12 100 GLY A C 1
ATOM 784 O O . GLY A 1 100 ? 11.809 1.337 -24.133 1.00 96.12 100 GLY A O 1
ATOM 785 N N . ARG A 1 101 ? 10.982 0.050 -25.794 1.00 94.88 101 ARG A N 1
ATOM 786 C CA . ARG A 1 101 ? 10.502 1.164 -26.620 1.00 94.88 101 ARG A CA 1
ATOM 787 C C . ARG A 1 101 ? 9.323 1.876 -25.977 1.00 94.88 101 ARG A C 1
ATOM 789 O O . ARG A 1 101 ? 9.339 3.103 -25.936 1.00 94.88 101 ARG A O 1
ATOM 796 N N . ALA A 1 102 ? 8.361 1.134 -25.437 1.00 95.25 102 ALA A N 1
ATOM 797 C CA . ALA A 1 102 ? 7.208 1.707 -24.752 1.00 95.25 102 ALA A CA 1
ATOM 798 C C . ALA A 1 102 ? 7.611 2.506 -23.495 1.00 95.25 102 ALA A C 1
ATOM 800 O O . ALA A 1 102 ? 7.136 3.628 -23.296 1.00 95.25 102 ALA A O 1
ATOM 801 N N . VAL A 1 103 ? 8.581 2.012 -22.710 1.00 94.69 103 VAL A N 1
ATOM 802 C CA . VAL A 1 103 ? 9.158 2.764 -21.580 1.00 94.69 103 VAL A CA 1
ATOM 803 C C . VAL A 1 103 ? 9.826 4.049 -22.074 1.00 94.69 103 VAL A C 1
ATOM 805 O O . VAL A 1 103 ? 9.660 5.108 -21.463 1.00 94.69 103 VAL A O 1
ATOM 808 N N . HIS A 1 104 ? 10.563 3.989 -23.189 1.00 94.19 104 HIS A N 1
ATOM 809 C CA . HIS A 1 104 ? 11.213 5.168 -23.754 1.00 94.19 104 HIS A CA 1
ATOM 810 C C . HIS A 1 104 ? 10.202 6.218 -24.217 1.00 94.19 104 HIS A C 1
ATOM 812 O O . HIS A 1 104 ? 10.294 7.366 -23.787 1.00 94.19 104 HIS A O 1
ATOM 818 N N . THR A 1 105 ? 9.217 5.855 -25.035 1.00 93.06 105 THR A N 1
ATOM 819 C CA . THR A 1 105 ? 8.200 6.790 -25.548 1.00 93.06 105 THR A CA 1
ATOM 820 C C . THR A 1 105 ? 7.323 7.345 -24.422 1.00 93.06 105 THR A C 1
ATOM 822 O O . THR A 1 105 ? 7.059 8.547 -24.390 1.00 93.06 105 THR A O 1
ATOM 825 N N . GLY A 1 106 ? 6.959 6.533 -23.424 1.00 89.69 106 GLY A N 1
ATOM 826 C CA . GLY A 1 106 ? 6.285 6.987 -22.200 1.00 89.69 106 GLY A CA 1
ATOM 827 C C . GLY A 1 106 ? 7.090 8.030 -21.411 1.00 89.69 106 GLY A C 1
ATOM 828 O O . GLY A 1 106 ? 6.541 8.809 -20.624 1.00 89.69 106 GLY A O 1
ATOM 829 N N . ALA A 1 107 ? 8.401 8.109 -21.633 1.00 88.44 107 ALA A N 1
ATOM 830 C CA . ALA A 1 107 ? 9.300 8.955 -20.870 1.00 88.44 107 ALA A CA 1
ATOM 831 C C . ALA A 1 107 ? 9.928 10.125 -21.662 1.00 88.44 107 ALA A C 1
ATOM 833 O O . ALA A 1 107 ? 10.218 11.165 -21.057 1.00 88.44 107 ALA A O 1
ATOM 834 N N . ALA A 1 108 ? 10.091 10.007 -22.978 1.00 89.81 108 ALA A N 1
ATOM 835 C CA . ALA A 1 108 ? 10.876 10.900 -23.834 1.00 89.81 108 ALA A CA 1
ATOM 836 C C . ALA A 1 108 ? 10.140 12.186 -24.252 1.00 89.81 108 ALA A C 1
ATOM 838 O O . ALA A 1 108 ? 10.193 12.594 -25.403 1.00 89.81 108 ALA A O 1
ATOM 839 N N . TYR A 1 109 ? 9.430 12.840 -23.333 1.00 86.25 109 TYR A N 1
ATOM 840 C CA . TYR A 1 109 ? 8.799 14.143 -23.569 1.00 86.25 109 TYR A CA 1
ATOM 841 C C . TYR A 1 109 ? 8.567 14.904 -22.254 1.00 86.25 109 TYR A C 1
ATOM 843 O O . TYR A 1 109 ? 8.474 14.310 -21.164 1.00 86.25 109 TYR A O 1
ATOM 851 N N . GLY A 1 110 ? 8.501 16.235 -22.353 1.00 77.19 110 GLY A N 1
ATOM 852 C CA . GLY A 1 110 ? 8.390 17.143 -21.213 1.00 77.19 110 GLY A CA 1
ATOM 853 C C . GLY A 1 110 ? 6.942 17.405 -20.808 1.00 77.19 110 GLY A C 1
ATOM 854 O O . GLY A 1 110 ? 6.567 17.142 -19.662 1.00 77.19 110 GLY A O 1
ATOM 855 N N . ARG A 1 111 ? 6.133 17.903 -21.748 1.00 78.25 111 ARG A N 1
ATOM 856 C CA . ARG A 1 111 ? 4.726 18.291 -21.569 1.00 78.25 111 ARG A CA 1
ATOM 857 C C . ARG A 1 111 ? 3.793 17.382 -22.370 1.00 78.25 111 ARG A C 1
ATOM 859 O O . ARG A 1 111 ? 4.190 16.821 -23.386 1.00 78.25 111 ARG A O 1
ATOM 866 N N . CYS A 1 112 ? 2.546 17.221 -21.925 1.00 77.19 112 CYS A N 1
ATOM 867 C CA . CYS A 1 112 ? 1.595 16.330 -22.610 1.00 77.19 112 CYS A CA 1
ATOM 868 C C . CYS A 1 112 ? 1.256 16.810 -24.025 1.00 77.19 112 CYS A C 1
ATOM 870 O O . CYS A 1 112 ? 0.928 15.990 -24.877 1.00 77.19 112 CYS A O 1
ATOM 872 N N . GLU A 1 113 ? 1.395 18.111 -24.254 1.00 80.25 113 GLU A N 1
ATOM 873 C CA . GLU A 1 113 ? 1.134 18.831 -25.493 1.00 80.25 113 GLU A CA 1
ATOM 874 C C . GLU A 1 113 ? 2.299 18.751 -26.494 1.00 80.25 113 GLU A C 1
ATOM 876 O O . GLU A 1 113 ? 2.128 19.110 -27.661 1.00 80.25 113 GLU A O 1
ATOM 881 N N . ASP A 1 114 ? 3.481 18.278 -26.072 1.00 83.00 114 ASP A N 1
ATOM 882 C CA . ASP A 1 114 ? 4.648 18.163 -26.952 1.00 83.00 114 ASP A CA 1
ATOM 883 C C . ASP A 1 114 ? 4.312 17.234 -28.126 1.00 83.00 114 ASP A C 1
ATOM 885 O O . ASP A 1 114 ? 3.908 16.093 -27.922 1.00 83.00 114 ASP A O 1
ATOM 889 N N . ARG A 1 115 ? 4.490 17.674 -29.374 1.00 84.75 115 ARG A N 1
ATOM 890 C CA . ARG A 1 115 ? 4.157 16.857 -30.563 1.00 84.75 115 ARG A CA 1
ATOM 891 C C . ARG A 1 115 ? 5.283 15.936 -31.036 1.00 84.75 115 ARG A C 1
ATOM 893 O O . ARG A 1 115 ? 5.084 15.172 -31.979 1.00 84.75 115 ARG A O 1
ATOM 900 N N . LYS A 1 116 ? 6.458 16.027 -30.412 1.00 87.38 116 LYS A N 1
ATOM 901 C CA . LYS A 1 116 ? 7.664 15.259 -30.742 1.00 87.38 116 LYS A CA 1
ATOM 902 C C . LYS A 1 116 ? 8.261 14.658 -29.474 1.00 87.38 116 LYS A C 1
ATOM 904 O O . LYS A 1 116 ? 8.099 15.227 -28.394 1.00 87.38 116 LYS A O 1
ATOM 909 N N . PHE A 1 117 ? 8.928 13.518 -29.617 1.00 90.12 117 PHE A N 1
ATOM 910 C CA . PHE A 1 117 ? 9.785 12.993 -28.559 1.00 90.12 117 PHE A CA 1
ATOM 911 C C . PHE A 1 117 ? 11.118 13.750 -28.522 1.00 90.12 117 PHE A C 1
ATOM 913 O O . PHE A 1 117 ? 11.499 14.424 -29.476 1.00 90.12 117 PHE A O 1
ATOM 920 N N . LEU A 1 118 ? 11.809 13.644 -27.393 1.00 87.75 118 LEU A N 1
ATOM 921 C CA . LEU A 1 118 ? 13.190 14.064 -27.216 1.00 87.75 118 LEU A CA 1
ATOM 922 C C . LEU A 1 118 ? 14.102 12.979 -27.798 1.00 87.75 118 LEU A C 1
ATOM 924 O O . LEU A 1 118 ? 14.235 11.906 -27.208 1.00 87.75 118 LEU A O 1
ATOM 928 N N . ASP A 1 119 ? 14.747 13.270 -28.928 1.00 80.50 119 ASP A N 1
ATOM 929 C CA . ASP A 1 119 ? 15.522 12.290 -29.707 1.00 80.50 119 ASP A CA 1
ATOM 930 C C . ASP A 1 119 ? 16.672 11.640 -28.920 1.00 80.50 119 ASP A C 1
ATOM 932 O O . ASP A 1 119 ? 17.089 10.524 -29.223 1.00 80.50 119 ASP A O 1
ATOM 936 N N . ARG A 1 120 ? 17.204 12.326 -27.899 1.00 84.56 120 ARG A N 1
ATOM 937 C CA . ARG A 1 120 ? 18.364 11.876 -27.107 1.00 84.56 120 ARG A CA 1
ATOM 938 C C . ARG A 1 120 ? 18.033 11.711 -25.628 1.00 84.56 120 ARG A C 1
ATOM 940 O O . ARG A 1 120 ? 18.866 11.985 -24.767 1.00 84.56 120 ARG A O 1
ATOM 947 N N . TYR A 1 121 ? 16.807 11.304 -25.318 1.00 91.06 121 TYR A N 1
ATOM 948 C CA . TYR A 1 121 ? 16.371 11.128 -23.937 1.00 91.06 121 TYR A CA 1
ATOM 949 C C . TYR A 1 121 ? 16.982 9.893 -23.264 1.00 91.06 121 TYR A C 1
ATOM 951 O O . TYR A 1 121 ? 16.890 8.778 -23.778 1.00 91.06 121 TYR A O 1
ATOM 959 N N . LEU A 1 122 ? 17.517 10.093 -22.056 1.00 91.00 122 LEU A N 1
ATOM 960 C CA . LEU A 1 122 ? 18.004 9.034 -21.173 1.00 91.00 122 LEU A CA 1
ATOM 961 C C . LEU A 1 122 ? 17.477 9.222 -19.744 1.00 91.00 122 LEU A C 1
ATOM 963 O O . LEU A 1 122 ? 17.702 10.244 -19.096 1.00 91.00 122 LEU A O 1
ATOM 967 N N . ASP A 1 123 ? 16.811 8.190 -19.238 1.00 90.00 123 ASP A N 1
ATOM 968 C CA . ASP A 1 123 ? 16.497 7.975 -17.835 1.00 90.00 123 ASP A CA 1
ATOM 969 C C . ASP A 1 123 ? 17.652 7.198 -17.194 1.00 90.00 123 ASP A C 1
ATOM 971 O O . ASP A 1 123 ? 17.763 5.970 -17.279 1.00 90.00 123 ASP A O 1
ATOM 975 N N . VAL A 1 124 ? 18.536 7.954 -16.547 1.00 89.50 124 VAL A N 1
ATOM 976 C CA . VAL A 1 124 ? 19.716 7.432 -15.848 1.00 89.50 124 VAL A CA 1
ATOM 977 C C . VAL A 1 124 ? 19.323 6.452 -14.742 1.00 89.50 124 VAL A C 1
ATOM 979 O O . VAL A 1 124 ? 20.062 5.504 -14.479 1.00 89.50 124 VAL A O 1
ATOM 982 N N . GLY A 1 125 ? 18.162 6.641 -14.105 1.00 87.50 125 GLY A N 1
ATOM 983 C CA . GLY A 1 125 ? 17.680 5.778 -13.029 1.00 87.50 125 GLY A CA 1
ATOM 984 C C . GLY A 1 125 ? 17.302 4.387 -13.535 1.00 87.50 125 GLY A C 1
ATOM 985 O O . GLY A 1 125 ? 17.690 3.379 -12.933 1.00 87.50 125 GLY A O 1
ATOM 986 N N . ALA A 1 126 ? 16.615 4.315 -14.676 1.00 88.38 126 ALA A N 1
ATOM 987 C CA . ALA A 1 126 ? 16.282 3.044 -15.317 1.00 88.38 126 ALA A CA 1
ATOM 988 C C . ALA A 1 126 ? 17.547 2.283 -15.760 1.00 88.38 126 ALA A C 1
ATOM 990 O O . ALA A 1 126 ? 17.708 1.107 -15.424 1.00 88.38 126 ALA A O 1
ATOM 991 N N . ALA A 1 127 ? 18.498 2.961 -16.415 1.00 92.69 127 ALA A N 1
ATOM 992 C CA . ALA A 1 127 ? 19.772 2.355 -16.820 1.00 92.69 127 ALA A CA 1
ATOM 993 C C . ALA A 1 127 ? 20.621 1.903 -15.613 1.00 92.69 127 ALA A C 1
ATOM 995 O O . ALA A 1 127 ? 21.152 0.793 -15.589 1.00 92.69 127 ALA A O 1
ATOM 996 N N . THR A 1 128 ? 20.673 2.713 -14.553 1.00 90.94 128 THR A N 1
ATOM 997 C CA . THR A 1 128 ? 21.312 2.352 -13.277 1.00 90.94 128 THR A CA 1
ATOM 998 C C . THR A 1 128 ? 20.695 1.089 -12.674 1.00 90.94 128 THR A C 1
ATOM 1000 O O . THR A 1 128 ? 21.406 0.207 -12.193 1.00 90.94 128 THR A O 1
ATOM 1003 N N . THR A 1 129 ? 19.371 0.957 -12.725 1.00 89.69 129 THR A N 1
ATOM 1004 C CA . THR A 1 129 ? 18.687 -0.235 -12.209 1.00 89.69 129 THR A CA 1
ATOM 1005 C C . THR A 1 129 ? 19.055 -1.481 -13.020 1.00 89.69 129 THR A C 1
ATOM 1007 O O . THR A 1 129 ? 19.297 -2.535 -12.431 1.00 89.69 129 THR A O 1
ATOM 1010 N N . ALA A 1 130 ? 19.185 -1.367 -14.348 1.00 93.25 130 ALA A N 1
ATOM 1011 C CA . ALA A 1 130 ? 19.673 -2.460 -15.192 1.00 93.25 130 ALA A CA 1
ATOM 1012 C C . ALA A 1 130 ? 21.111 -2.881 -14.820 1.00 93.25 130 ALA A C 1
ATOM 1014 O O . ALA A 1 130 ? 21.384 -4.080 -14.711 1.00 93.25 130 ALA A O 1
ATOM 1015 N N . PHE A 1 131 ? 22.002 -1.916 -14.544 1.00 94.00 131 PHE A N 1
ATOM 1016 C CA . PHE A 1 131 ? 23.361 -2.182 -14.050 1.00 94.00 131 PHE A CA 1
ATOM 1017 C C . PHE A 1 131 ? 23.343 -2.982 -12.743 1.00 94.00 131 PHE A C 1
ATOM 1019 O O . PHE A 1 131 ? 23.955 -4.044 -12.657 1.00 94.00 131 PHE A O 1
ATOM 1026 N N . VAL A 1 132 ? 22.593 -2.507 -11.742 1.00 88.31 132 VAL A N 1
ATOM 1027 C CA . VAL A 1 132 ? 22.502 -3.137 -10.412 1.00 88.31 132 VAL A CA 1
ATOM 1028 C C . VAL A 1 132 ? 21.896 -4.539 -10.489 1.00 88.31 132 VAL A C 1
ATOM 1030 O O . VAL A 1 132 ? 22.298 -5.427 -9.741 1.00 88.31 132 VAL A O 1
ATOM 1033 N N . LYS A 1 133 ? 20.960 -4.770 -11.418 1.00 87.12 133 LYS A N 1
ATOM 1034 C CA . LYS A 1 133 ? 20.415 -6.105 -11.695 1.00 87.12 133 LYS A CA 1
ATOM 1035 C C . LYS A 1 133 ? 21.399 -7.013 -12.449 1.00 87.12 133 LYS A C 1
ATOM 1037 O O . LYS A 1 133 ? 21.106 -8.195 -12.594 1.00 87.12 133 LYS A O 1
ATOM 1042 N N . GLY A 1 134 ? 22.553 -6.520 -12.898 1.00 91.88 134 GLY A N 1
ATOM 1043 C CA . GLY A 1 134 ? 23.603 -7.317 -13.541 1.00 91.88 134 GLY A CA 1
ATOM 1044 C C . GLY A 1 134 ? 23.442 -7.495 -15.054 1.00 91.88 134 GLY A C 1
ATOM 1045 O O . GLY A 1 134 ? 24.112 -8.347 -15.632 1.00 91.88 134 GLY A O 1
ATOM 1046 N N . TYR A 1 135 ? 22.591 -6.703 -15.717 1.00 94.06 135 TYR A N 1
ATOM 1047 C CA . TYR A 1 135 ? 22.380 -6.795 -17.172 1.00 94.06 135 TYR A CA 1
ATOM 1048 C C . TYR A 1 135 ? 23.567 -6.312 -18.015 1.00 94.06 135 TYR A C 1
ATOM 1050 O O . TYR A 1 135 ? 23.588 -6.546 -19.218 1.00 94.06 135 TYR A O 1
ATOM 1058 N N . GLY A 1 136 ? 24.579 -5.700 -17.390 1.00 90.88 136 GLY A N 1
ATOM 1059 C CA . GLY A 1 136 ? 25.872 -5.449 -18.032 1.00 90.88 136 GLY A CA 1
ATOM 1060 C C . GLY A 1 136 ? 26.745 -6.704 -18.177 1.00 90.88 136 GLY A C 1
ATOM 1061 O O . GLY A 1 136 ? 27.782 -6.641 -18.818 1.00 90.88 136 GLY A O 1
ATOM 1062 N N . GLY A 1 137 ? 26.386 -7.836 -17.564 1.00 94.12 137 GLY A N 1
ATOM 1063 C CA . GLY A 1 137 ? 27.087 -9.105 -17.774 1.00 94.12 137 GLY A CA 1
ATOM 1064 C C . GLY A 1 137 ? 26.573 -9.838 -19.015 1.00 94.12 137 GLY A C 1
ATOM 1065 O O . GLY A 1 137 ? 25.361 -9.897 -19.231 1.00 94.12 137 GLY A O 1
ATOM 1066 N N . GLU A 1 138 ? 27.471 -10.456 -19.791 1.00 96.38 138 GLU A N 1
ATOM 1067 C CA . GLU A 1 138 ? 27.118 -11.151 -21.042 1.00 96.38 138 GLU A CA 1
ATOM 1068 C C . GLU A 1 138 ? 26.009 -12.193 -20.843 1.00 96.38 138 GLU A C 1
ATOM 1070 O O . GLU A 1 138 ? 25.054 -12.235 -21.615 1.00 96.38 138 GLU A O 1
ATOM 1075 N N . GLN A 1 139 ? 26.094 -13.004 -19.784 1.00 96.06 139 GLN A N 1
ATOM 1076 C CA . GLN A 1 139 ? 25.124 -14.070 -19.532 1.00 96.06 139 GLN A CA 1
ATOM 1077 C C . GLN A 1 139 ? 23.700 -13.526 -19.349 1.00 96.06 139 GLN A C 1
ATOM 1079 O O . GLN A 1 139 ? 22.772 -14.015 -19.987 1.00 96.06 139 GLN A O 1
ATOM 1084 N N . LYS A 1 140 ? 23.517 -12.484 -18.525 1.00 94.75 140 LYS A N 1
ATOM 1085 C CA . LYS A 1 140 ? 22.192 -11.885 -18.297 1.00 94.75 140 LYS A CA 1
ATOM 1086 C C . LYS A 1 140 ? 21.675 -11.132 -19.521 1.00 94.75 140 LYS A C 1
ATOM 1088 O O . LYS A 1 140 ? 20.482 -11.195 -19.812 1.00 94.75 140 LYS A O 1
ATOM 1093 N N . LEU A 1 141 ? 22.562 -10.455 -20.252 1.00 97.00 141 LEU A N 1
ATOM 1094 C CA . LEU A 1 141 ? 22.223 -9.815 -21.523 1.00 97.00 141 LEU A CA 1
ATOM 1095 C C . LEU A 1 141 ? 21.738 -10.845 -22.554 1.00 97.00 141 LEU A C 1
ATOM 1097 O O . LEU A 1 141 ? 20.733 -10.621 -23.224 1.00 97.00 141 LEU A O 1
ATOM 1101 N N . ARG A 1 142 ? 22.406 -11.998 -22.650 1.00 97.31 142 ARG A N 1
ATOM 1102 C CA . ARG A 1 142 ? 21.984 -13.106 -23.514 1.00 97.31 142 ARG A CA 1
ATOM 1103 C C . ARG A 1 142 ? 20.593 -13.610 -23.134 1.00 97.31 142 ARG A C 1
ATOM 1105 O O . ARG A 1 142 ? 19.746 -13.723 -24.013 1.00 97.31 142 ARG A O 1
ATOM 1112 N N . THR A 1 143 ? 20.330 -13.841 -21.846 1.00 96.12 143 THR A N 1
ATOM 1113 C CA . THR A 1 143 ? 19.003 -14.259 -21.358 1.00 96.12 143 THR A CA 1
ATOM 1114 C C . THR A 1 143 ? 17.908 -13.252 -21.730 1.00 96.12 143 THR A C 1
ATOM 1116 O O . THR A 1 143 ? 16.830 -13.658 -22.165 1.00 96.12 143 THR A O 1
ATOM 1119 N N . LEU A 1 144 ? 18.193 -11.947 -21.618 1.00 96.44 144 LEU A N 1
ATOM 1120 C CA . LEU A 1 144 ? 17.292 -10.873 -22.053 1.00 96.44 144 LEU A CA 1
ATOM 1121 C C . LEU A 1 144 ? 17.006 -10.948 -23.560 1.00 96.44 144 LEU A C 1
ATOM 1123 O O . LEU A 1 144 ? 15.844 -10.950 -23.961 1.00 96.44 144 LEU A O 1
ATOM 1127 N N . ILE A 1 145 ? 18.053 -11.033 -24.390 1.00 96.31 145 ILE A N 1
ATOM 1128 C CA . ILE A 1 145 ? 17.934 -11.085 -25.858 1.00 96.31 145 ILE A CA 1
ATOM 1129 C C . ILE A 1 145 ? 17.125 -12.308 -26.296 1.00 96.31 145 ILE A C 1
ATOM 1131 O O . ILE A 1 145 ? 16.292 -12.204 -27.193 1.00 96.31 145 ILE A O 1
ATOM 1135 N N . GLU A 1 146 ? 17.358 -13.454 -25.660 1.00 94.56 146 GLU A N 1
ATOM 1136 C CA . GLU A 1 146 ? 16.666 -14.708 -25.956 1.00 94.56 146 GLU A CA 1
ATOM 1137 C C . GLU A 1 146 ? 15.224 -14.758 -25.432 1.00 94.56 146 GLU A C 1
ATOM 1139 O O . GLU A 1 146 ? 14.495 -15.682 -25.788 1.00 94.56 146 GLU A O 1
ATOM 1144 N N . GLY A 1 147 ? 14.802 -13.795 -24.602 1.00 91.44 147 GLY A N 1
ATOM 1145 C CA . GLY A 1 147 ? 13.469 -13.776 -23.998 1.00 91.44 147 GLY A CA 1
ATOM 1146 C C . GLY A 1 147 ? 13.257 -14.858 -22.934 1.00 91.44 147 GLY A C 1
ATOM 1147 O O . GLY A 1 147 ? 12.122 -15.244 -22.677 1.00 91.44 147 GLY A O 1
ATOM 1148 N N . LYS A 1 148 ? 14.335 -15.355 -22.313 1.00 92.94 148 LYS A N 1
ATOM 1149 C CA . LYS A 1 148 ? 14.314 -16.439 -21.310 1.00 92.94 148 LYS A CA 1
ATOM 1150 C C . LYS A 1 148 ? 14.354 -15.913 -19.871 1.00 92.94 148 LYS A C 1
ATOM 1152 O O . LYS A 1 148 ? 14.990 -16.507 -19.008 1.00 92.94 148 LYS A O 1
ATOM 1157 N N . LEU A 1 149 ? 13.766 -14.743 -19.634 1.00 88.75 149 LEU A N 1
ATOM 1158 C CA . LEU A 1 149 ? 13.763 -14.111 -18.317 1.00 88.75 149 LEU A CA 1
ATOM 1159 C C . LEU A 1 149 ? 12.807 -14.835 -17.366 1.00 88.75 149 LEU A C 1
ATOM 1161 O O . LEU A 1 149 ? 11.661 -15.081 -17.731 1.00 88.75 149 LEU A O 1
ATOM 1165 N N . ASP A 1 150 ? 13.253 -15.073 -16.131 1.00 83.25 150 ASP A N 1
ATOM 1166 C CA . ASP A 1 150 ? 12.389 -15.594 -15.063 1.00 83.25 150 ASP A CA 1
ATOM 1167 C C . ASP A 1 150 ? 11.326 -14.563 -14.645 1.00 83.25 150 ASP A C 1
ATOM 1169 O O . ASP A 1 150 ? 10.183 -14.908 -14.354 1.00 83.25 150 ASP A O 1
ATOM 1173 N N . ASP A 1 151 ? 11.693 -13.276 -14.642 1.00 84.31 151 ASP A N 1
ATOM 1174 C CA . ASP A 1 151 ? 10.799 -12.163 -14.326 1.00 84.31 151 ASP A CA 1
ATOM 1175 C C . ASP A 1 151 ? 10.563 -11.291 -15.563 1.00 84.31 151 ASP A C 1
ATOM 1177 O O . ASP A 1 151 ? 11.446 -10.550 -16.007 1.00 84.31 151 ASP A O 1
ATOM 1181 N N . TYR A 1 152 ? 9.340 -11.331 -16.099 1.00 88.56 152 TYR A N 1
ATOM 1182 C CA . TYR A 1 152 ? 8.947 -10.529 -17.260 1.00 88.56 152 TYR A CA 1
ATOM 1183 C C . TYR A 1 152 ? 9.184 -9.024 -17.048 1.00 88.56 152 TYR A C 1
ATOM 1185 O O . TYR A 1 152 ? 9.477 -8.312 -18.011 1.00 88.56 152 TYR A O 1
ATOM 1193 N N . ARG A 1 153 ? 9.120 -8.524 -15.803 1.00 89.19 153 ARG A N 1
ATOM 1194 C CA . ARG A 1 153 ? 9.293 -7.094 -15.480 1.00 89.19 153 ARG A CA 1
ATOM 1195 C C . ARG A 1 153 ? 10.684 -6.567 -15.832 1.00 89.19 153 ARG A C 1
ATOM 1197 O O . ARG A 1 153 ? 10.858 -5.364 -16.031 1.00 89.19 153 ARG A O 1
ATOM 1204 N N . ASP A 1 154 ? 11.673 -7.444 -15.973 1.00 91.25 154 ASP A N 1
ATOM 1205 C CA . ASP A 1 154 ? 13.008 -7.035 -16.397 1.00 91.25 154 ASP A CA 1
ATOM 1206 C C . ASP A 1 154 ? 13.059 -6.577 -17.865 1.00 91.25 154 ASP A C 1
ATOM 1208 O O . ASP A 1 154 ? 13.935 -5.778 -18.210 1.00 91.25 154 ASP A O 1
ATOM 1212 N N . ASN A 1 155 ? 12.077 -6.951 -18.701 1.00 94.56 155 ASN A N 1
ATOM 1213 C CA . ASN A 1 155 ? 11.939 -6.415 -20.062 1.00 94.56 155 ASN A CA 1
ATOM 1214 C C . ASN A 1 155 ? 11.747 -4.890 -20.074 1.00 94.56 155 ASN A C 1
ATOM 1216 O O . ASN A 1 155 ? 12.223 -4.233 -20.993 1.00 94.56 155 ASN A O 1
ATOM 1220 N N . TYR A 1 156 ? 11.123 -4.308 -19.045 1.00 94.19 156 TYR A N 1
ATOM 1221 C CA . TYR A 1 156 ? 10.920 -2.859 -18.953 1.00 94.19 156 TYR A CA 1
ATOM 1222 C C . TYR A 1 156 ? 12.243 -2.149 -18.686 1.00 94.19 156 TYR A C 1
ATOM 1224 O O . TYR A 1 156 ? 12.648 -1.268 -19.434 1.00 94.19 156 TYR A O 1
ATOM 1232 N N . THR A 1 157 ? 12.943 -2.535 -17.618 1.00 93.62 157 THR A N 1
ATOM 1233 C CA . THR A 1 157 ? 14.163 -1.841 -17.187 1.00 93.62 157 THR A CA 1
ATOM 1234 C C . THR A 1 157 ? 15.357 -2.157 -18.085 1.00 93.62 157 THR A C 1
ATOM 1236 O O . THR A 1 157 ? 16.031 -1.245 -18.564 1.00 93.62 157 THR A O 1
ATOM 1239 N N . ALA A 1 158 ? 15.641 -3.441 -18.313 1.00 96.00 158 ALA A N 1
ATOM 1240 C CA . ALA A 1 158 ? 16.798 -3.852 -19.098 1.00 96.00 158 ALA A CA 1
ATOM 1241 C C . ALA A 1 158 ? 16.558 -3.639 -20.597 1.00 96.00 158 ALA A C 1
ATOM 1243 O O . ALA A 1 158 ? 17.458 -3.181 -21.301 1.00 96.00 158 ALA A O 1
ATOM 1244 N N . GLY A 1 159 ? 15.331 -3.886 -21.069 1.00 97.31 159 GLY A N 1
ATOM 1245 C CA . GLY A 1 159 ? 14.940 -3.598 -22.446 1.00 97.31 159 GLY A CA 1
ATOM 1246 C C . GLY A 1 159 ? 14.977 -2.106 -22.768 1.00 97.31 159 GLY A C 1
ATOM 1247 O O . GLY A 1 159 ? 15.498 -1.741 -23.818 1.00 97.31 159 GLY A O 1
ATOM 1248 N N . TYR A 1 160 ? 14.539 -1.231 -21.850 1.00 97.31 160 TYR A N 1
ATOM 1249 C CA . TYR A 1 160 ? 14.705 0.221 -22.001 1.00 97.31 160 TYR A CA 1
ATOM 1250 C C . TYR A 1 160 ? 16.173 0.601 -22.187 1.00 97.31 160 TYR A C 1
ATOM 1252 O O . TYR A 1 160 ? 16.520 1.304 -23.135 1.00 97.31 160 TYR A O 1
ATOM 1260 N N . ALA A 1 161 ? 17.043 0.116 -21.298 1.00 97.38 161 ALA A N 1
ATOM 1261 C CA . ALA A 1 161 ? 18.454 0.465 -21.339 1.00 97.38 161 ALA A CA 1
ATOM 1262 C C . ALA A 1 161 ? 19.130 -0.030 -22.629 1.00 97.38 161 ALA A C 1
ATOM 1264 O O . ALA A 1 161 ? 19.905 0.711 -23.232 1.00 97.38 161 ALA A O 1
ATOM 1265 N N . LEU A 1 162 ? 18.796 -1.246 -23.080 1.00 98.19 162 LEU A N 1
ATOM 1266 C CA . LEU A 1 162 ? 19.299 -1.802 -24.335 1.00 98.19 162 LEU A CA 1
ATOM 1267 C C . LEU A 1 162 ? 18.756 -1.045 -25.555 1.00 98.19 162 LEU A C 1
ATOM 1269 O O . LEU A 1 162 ? 19.523 -0.730 -26.461 1.00 98.19 162 LEU A O 1
ATOM 1273 N N . PHE A 1 163 ? 17.466 -0.699 -25.578 1.00 97.12 163 PHE A N 1
ATOM 1274 C CA . PHE A 1 163 ? 16.883 0.103 -26.654 1.00 97.12 163 PHE A CA 1
ATOM 1275 C C . PHE A 1 163 ? 17.547 1.480 -26.753 1.00 97.12 163 PHE A C 1
ATOM 1277 O O . PHE A 1 163 ? 17.975 1.867 -27.841 1.00 97.12 163 PHE A O 1
ATOM 1284 N N . VAL A 1 164 ? 17.691 2.193 -25.629 1.00 95.94 164 VAL A N 1
ATOM 1285 C CA . VAL A 1 164 ? 18.366 3.497 -25.612 1.00 95.94 164 VAL A CA 1
ATOM 1286 C C . VAL A 1 164 ? 19.791 3.347 -26.125 1.00 95.94 164 VAL A C 1
ATOM 1288 O O . VAL A 1 164 ? 20.133 4.008 -27.099 1.00 95.94 164 VAL A O 1
ATOM 1291 N N . PHE A 1 165 ? 20.572 2.405 -25.587 1.00 96.56 165 PHE A N 1
ATOM 1292 C CA . PHE A 1 165 ? 21.931 2.136 -26.059 1.00 96.56 165 PHE A CA 1
ATOM 1293 C C . PHE A 1 165 ? 21.993 1.912 -27.580 1.00 96.56 165 PHE A C 1
ATOM 1295 O O . PHE A 1 165 ? 22.763 2.573 -28.274 1.00 96.56 165 PHE A O 1
ATOM 1302 N N . LEU A 1 166 ? 21.124 1.067 -28.139 1.00 97.06 166 LEU A N 1
ATOM 1303 C CA . LEU A 1 166 ? 21.090 0.823 -29.584 1.00 97.06 166 LEU A CA 1
ATOM 1304 C C . LEU A 1 166 ? 20.638 2.049 -30.400 1.00 97.06 166 LEU A C 1
ATOM 1306 O O . LEU A 1 166 ? 21.055 2.226 -31.544 1.00 97.06 166 LEU A O 1
ATOM 1310 N N . SER A 1 167 ? 19.771 2.895 -29.847 1.00 94.56 167 SER A N 1
ATOM 1311 C CA . SER A 1 167 ? 19.205 4.045 -30.564 1.00 94.56 167 SER A CA 1
ATOM 1312 C C . SER A 1 167 ? 20.090 5.292 -30.531 1.00 94.56 167 SER A C 1
ATOM 1314 O O . SER A 1 167 ? 20.038 6.097 -31.460 1.00 94.56 167 SER A O 1
ATOM 1316 N N . SER A 1 168 ? 20.916 5.455 -29.493 1.00 93.19 168 SER A N 1
ATOM 1317 C CA . SER A 1 168 ? 21.575 6.732 -29.199 1.00 93.19 168 SER A CA 1
ATOM 1318 C C . SER A 1 168 ? 23.070 6.641 -28.900 1.00 93.19 168 SER A C 1
ATOM 1320 O O . SER A 1 168 ? 23.716 7.687 -28.796 1.00 93.19 168 SER A O 1
ATOM 1322 N N . TRP A 1 169 ? 23.641 5.443 -28.731 1.00 94.06 169 TRP A N 1
ATOM 1323 C CA . TRP A 1 169 ? 25.049 5.318 -28.361 1.00 94.06 169 TRP A CA 1
ATOM 1324 C C . TRP A 1 169 ? 25.982 5.806 -29.470 1.00 94.06 169 TRP A C 1
ATOM 1326 O O . TRP A 1 169 ? 25.844 5.427 -30.640 1.00 94.06 169 TRP A O 1
ATOM 1336 N N . ARG A 1 170 ? 26.939 6.657 -29.078 1.00 91.94 170 ARG A N 1
ATOM 1337 C CA . ARG A 1 170 ? 27.896 7.282 -29.986 1.00 91.94 170 ARG A CA 1
ATOM 1338 C C . ARG A 1 170 ? 29.314 6.853 -29.692 1.00 91.94 170 ARG A C 1
ATOM 1340 O O . ARG A 1 170 ? 29.758 6.935 -28.551 1.00 91.94 170 ARG A O 1
ATOM 1347 N N . VAL A 1 171 ? 30.031 6.530 -30.758 1.00 88.69 171 VAL A N 1
ATOM 1348 C CA . VAL A 1 171 ? 31.488 6.441 -30.751 1.00 88.69 171 VAL A CA 1
ATOM 1349 C C . VAL A 1 171 ? 32.004 7.297 -31.896 1.00 88.69 171 VAL A C 1
ATOM 1351 O O . VAL A 1 171 ? 31.407 7.308 -32.971 1.00 88.69 171 VAL A O 1
ATOM 1354 N N . ASP A 1 172 ? 33.018 8.113 -31.612 1.00 86.88 172 ASP A N 1
ATOM 1355 C CA . ASP A 1 172 ? 33.596 9.084 -32.553 1.00 86.88 172 ASP A CA 1
ATOM 1356 C C . ASP A 1 172 ? 32.545 10.006 -33.196 1.00 86.88 172 ASP A C 1
ATOM 1358 O O . ASP A 1 172 ? 32.571 10.332 -34.380 1.00 86.88 172 ASP A O 1
ATOM 1362 N N . GLY A 1 173 ? 31.553 10.403 -32.394 1.00 85.25 173 GLY A N 1
ATOM 1363 C CA . GLY A 1 173 ? 30.474 11.289 -32.820 1.00 85.25 173 GLY A CA 1
ATOM 1364 C C . GLY A 1 173 ? 29.401 10.633 -33.695 1.00 85.25 173 GLY A C 1
ATOM 1365 O O . GLY A 1 173 ? 28.412 11.301 -33.988 1.00 85.25 173 GLY A O 1
ATOM 1366 N N . GLN A 1 174 ? 29.503 9.352 -34.056 1.00 89.12 174 GLN A N 1
ATOM 1367 C CA . GLN A 1 174 ? 28.521 8.653 -34.897 1.00 89.12 174 GLN A CA 1
ATOM 1368 C C . GLN A 1 174 ? 27.640 7.690 -34.099 1.00 89.12 174 GLN A C 1
ATOM 1370 O O . GLN A 1 174 ? 28.099 7.064 -33.148 1.00 89.12 174 GLN A O 1
ATOM 1375 N N . LEU A 1 175 ? 26.366 7.555 -34.490 1.00 92.75 175 LEU A N 1
ATOM 1376 C CA . LEU A 1 175 ? 25.444 6.585 -33.891 1.00 92.75 175 LEU A CA 1
ATOM 1377 C C . LEU A 1 175 ? 25.805 5.169 -34.348 1.00 92.75 175 LEU A C 1
ATOM 1379 O O . LEU A 1 175 ? 25.550 4.804 -35.494 1.00 92.75 175 LEU A O 1
ATOM 1383 N N . ARG A 1 176 ? 26.365 4.365 -33.442 1.00 94.31 176 ARG A N 1
ATOM 1384 C CA . ARG A 1 176 ? 26.969 3.067 -33.780 1.00 94.31 176 ARG A CA 1
ATOM 1385 C C . ARG A 1 176 ? 25.956 2.019 -34.259 1.00 94.31 176 ARG A C 1
ATOM 1387 O O . ARG A 1 176 ? 26.238 1.246 -35.171 1.00 94.31 176 ARG A O 1
ATOM 1394 N N . TYR A 1 177 ? 24.774 1.988 -33.645 1.00 96.69 177 TYR A N 1
ATOM 1395 C CA . TYR A 1 177 ? 23.792 0.910 -33.842 1.00 96.69 177 TYR A CA 1
ATOM 1396 C C . TYR A 1 177 ? 22.485 1.369 -34.508 1.00 96.69 177 TYR A C 1
ATOM 1398 O O . TYR A 1 177 ? 21.769 0.555 -35.098 1.00 96.69 177 TYR A O 1
ATOM 1406 N N . ALA A 1 178 ? 22.181 2.670 -34.462 1.00 94.81 178 ALA A N 1
ATOM 1407 C CA . ALA A 1 178 ? 20.853 3.200 -34.767 1.00 94.81 178 ALA A CA 1
ATOM 1408 C C . ALA A 1 178 ? 20.369 2.875 -36.190 1.00 94.81 178 ALA A C 1
ATOM 1410 O O . ALA A 1 178 ? 19.207 2.525 -36.386 1.00 94.81 178 ALA A O 1
ATOM 1411 N N . ALA A 1 179 ? 21.264 2.907 -37.183 1.00 94.31 179 ALA A N 1
ATOM 1412 C CA . ALA A 1 179 ? 20.923 2.615 -38.577 1.00 94.31 179 ALA A CA 1
ATOM 1413 C C . ALA A 1 179 ? 20.432 1.168 -38.802 1.00 94.31 179 ALA A C 1
ATOM 1415 O O . ALA A 1 179 ? 19.730 0.894 -39.776 1.00 94.31 179 ALA A O 1
ATOM 1416 N N . ARG A 1 180 ? 20.775 0.231 -37.907 1.00 95.75 180 ARG A N 1
ATOM 1417 C CA . ARG A 1 180 ? 20.384 -1.186 -38.004 1.00 95.75 180 ARG A CA 1
ATOM 1418 C C . ARG A 1 180 ? 19.048 -1.485 -37.321 1.00 95.75 180 ARG A C 1
ATOM 1420 O O . ARG A 1 180 ? 18.411 -2.481 -37.668 1.00 95.75 180 ARG A O 1
ATOM 1427 N N . LEU A 1 181 ? 18.582 -0.620 -36.413 1.00 93.62 181 LEU A N 1
ATOM 1428 C CA . LEU A 1 181 ? 17.331 -0.812 -35.667 1.00 93.62 181 LEU A CA 1
ATOM 1429 C C . LEU A 1 181 ? 16.096 -1.005 -36.568 1.00 93.62 181 LEU A C 1
ATOM 1431 O O . LEU A 1 181 ? 15.380 -1.984 -36.352 1.00 93.62 181 LEU A O 1
ATOM 1435 N N . PRO A 1 182 ? 15.841 -0.180 -37.610 1.00 92.00 182 PRO A N 1
ATOM 1436 C CA . PRO A 1 182 ? 14.673 -0.379 -38.471 1.00 92.00 182 PRO A CA 1
ATOM 1437 C C . PRO A 1 182 ? 14.667 -1.743 -39.173 1.00 92.00 182 PRO A C 1
ATOM 1439 O O . PRO A 1 182 ? 13.613 -2.363 -39.317 1.00 92.00 182 PRO A O 1
ATOM 1442 N N . GLY A 1 183 ? 15.844 -2.225 -39.591 1.00 91.31 183 GLY A N 1
ATOM 1443 C CA . GLY A 1 183 ? 16.008 -3.542 -40.206 1.00 91.31 183 GLY A CA 1
ATOM 1444 C C . GLY A 1 183 ? 15.760 -4.676 -39.214 1.00 91.31 183 GLY A C 1
ATOM 1445 O O . GLY A 1 183 ? 15.013 -5.604 -39.522 1.00 91.31 183 GLY A O 1
ATOM 1446 N N . PHE A 1 184 ? 16.310 -4.563 -38.001 1.00 93.75 184 PHE A N 1
ATOM 1447 C CA . PHE A 1 184 ? 16.067 -5.517 -36.918 1.00 93.75 184 PHE A CA 1
ATOM 1448 C C . PHE A 1 184 ? 14.572 -5.641 -36.595 1.00 93.75 184 PHE A C 1
ATOM 1450 O O . PHE A 1 184 ? 14.060 -6.755 -36.504 1.00 93.75 184 PHE A O 1
ATOM 1457 N N . MET A 1 185 ? 13.872 -4.506 -36.485 1.00 92.12 185 MET A N 1
ATOM 1458 C CA . MET A 1 185 ? 12.458 -4.439 -36.100 1.00 92.12 185 MET A CA 1
ATOM 1459 C C . MET A 1 185 ? 11.493 -4.967 -37.170 1.00 92.12 185 MET A C 1
ATOM 1461 O O . MET A 1 185 ? 10.418 -5.458 -36.841 1.00 92.12 185 MET A O 1
ATOM 1465 N N . ARG A 1 186 ? 11.848 -4.863 -38.457 1.00 89.38 186 ARG A N 1
ATOM 1466 C CA . ARG A 1 186 ? 11.038 -5.413 -39.563 1.00 89.38 186 ARG A CA 1
ATOM 1467 C C . ARG A 1 186 ? 11.336 -6.889 -39.844 1.00 89.38 186 ARG A C 1
ATOM 1469 O O . ARG A 1 186 ? 10.560 -7.548 -40.537 1.00 89.38 186 ARG A O 1
ATOM 1476 N N . GLY A 1 187 ? 12.469 -7.398 -39.363 1.00 83.50 187 GLY A N 1
ATOM 1477 C CA . GLY A 1 187 ? 12.902 -8.768 -39.600 1.00 83.50 187 GLY A CA 1
ATOM 1478 C C . GLY A 1 187 ? 12.142 -9.793 -38.761 1.00 83.50 187 GLY A C 1
ATOM 1479 O O . GLY A 1 187 ? 11.801 -9.557 -37.609 1.00 83.50 187 GLY A O 1
ATOM 1480 N N . ARG A 1 188 ? 11.920 -10.985 -39.330 1.00 75.06 188 ARG A N 1
ATOM 1481 C CA . ARG A 1 188 ? 11.217 -12.096 -38.656 1.00 75.06 188 ARG A CA 1
ATOM 1482 C C . ARG A 1 188 ? 12.143 -13.030 -37.862 1.00 75.06 188 ARG A C 1
ATOM 1484 O O . ARG A 1 188 ? 11.655 -13.918 -37.166 1.00 75.06 188 ARG A O 1
ATOM 1491 N N . GLY A 1 189 ? 13.464 -12.842 -37.960 1.00 69.00 189 GLY A N 1
ATOM 1492 C CA . GLY A 1 189 ? 14.469 -13.711 -37.330 1.00 69.00 189 GLY A CA 1
ATOM 1493 C C . GLY A 1 189 ? 14.402 -13.738 -35.798 1.00 69.00 189 GLY A C 1
ATOM 1494 O O . GLY A 1 189 ? 14.782 -14.735 -35.186 1.00 69.00 189 GLY A O 1
ATOM 1495 N N . GLY A 1 190 ? 13.841 -12.689 -35.185 1.00 69.81 190 GLY A N 1
ATOM 1496 C CA . GLY A 1 190 ? 13.662 -12.570 -33.736 1.00 69.81 190 GLY A CA 1
ATOM 1497 C C . GLY A 1 190 ? 12.738 -13.622 -33.110 1.00 69.81 190 GLY A C 1
ATOM 1498 O O . GLY A 1 190 ? 12.812 -13.841 -31.908 1.00 69.81 190 GLY A O 1
ATOM 1499 N N . ARG A 1 191 ? 11.900 -14.303 -33.907 1.00 77.12 191 ARG A N 1
ATOM 1500 C CA . ARG A 1 191 ? 10.906 -15.261 -33.396 1.00 77.12 191 ARG A CA 1
ATOM 1501 C C . ARG A 1 191 ? 11.491 -16.627 -33.038 1.00 77.12 191 ARG A C 1
ATOM 1503 O O . ARG A 1 191 ? 11.067 -17.230 -32.062 1.00 77.12 191 ARG A O 1
ATOM 1510 N N . THR A 1 192 ? 12.392 -17.152 -33.865 1.00 81.62 192 THR A N 1
ATOM 1511 C CA . THR A 1 192 ? 12.877 -18.541 -33.753 1.00 81.62 192 THR A CA 1
ATOM 1512 C C . THR A 1 192 ? 14.337 -18.621 -33.331 1.00 81.62 192 THR A C 1
ATOM 1514 O O . THR A 1 192 ? 14.724 -19.572 -32.660 1.00 81.62 192 THR A O 1
ATOM 1517 N N . GLN A 1 193 ? 15.154 -17.633 -33.706 1.00 90.12 193 GLN A N 1
ATOM 1518 C CA . GLN A 1 193 ? 16.578 -17.576 -33.372 1.00 90.12 193 GLN A CA 1
ATOM 1519 C C . GLN A 1 193 ? 16.945 -16.160 -32.891 1.00 90.12 193 GLN A C 1
ATOM 1521 O O . GLN A 1 193 ? 17.743 -15.482 -33.544 1.00 90.12 193 GLN A O 1
ATOM 1526 N N . PRO A 1 194 ? 16.368 -15.694 -31.762 1.00 92.69 194 PRO A N 1
ATOM 1527 C CA . PRO A 1 194 ? 16.471 -14.306 -31.308 1.00 92.69 194 PRO A CA 1
ATOM 1528 C C . PRO A 1 194 ? 17.914 -13.825 -31.166 1.00 92.69 194 PRO A C 1
ATOM 1530 O O . PRO A 1 194 ? 18.259 -12.759 -31.673 1.00 92.69 194 PRO A O 1
ATOM 1533 N N . LEU A 1 195 ? 18.779 -14.643 -30.560 1.00 95.00 195 LEU A N 1
ATOM 1534 C CA . LEU A 1 195 ? 20.188 -14.303 -30.397 1.00 95.00 195 LEU A CA 1
ATOM 1535 C C . LEU A 1 195 ? 20.921 -14.197 -31.737 1.00 95.00 195 LEU A C 1
ATOM 1537 O O . LEU A 1 195 ? 21.623 -13.220 -31.964 1.00 95.00 195 LEU A O 1
ATOM 1541 N N . LYS A 1 196 ? 20.737 -15.169 -32.639 1.00 94.88 196 LYS A N 1
ATOM 1542 C CA . LYS A 1 196 ? 21.385 -15.160 -33.960 1.00 94.88 196 LYS A CA 1
ATOM 1543 C C . LYS A 1 196 ? 20.935 -13.962 -34.795 1.00 94.88 196 LYS A C 1
ATOM 1545 O O . LYS A 1 196 ? 21.735 -13.355 -35.499 1.00 94.88 196 LYS A O 1
ATOM 1550 N N . TRP A 1 197 ? 19.649 -13.620 -34.724 1.00 95.12 197 TRP A N 1
ATOM 1551 C CA . TRP A 1 197 ? 19.125 -12.440 -35.402 1.00 95.12 197 TRP A CA 1
ATOM 1552 C C . TRP A 1 197 ? 19.727 -11.160 -34.821 1.00 95.12 197 TRP A C 1
ATOM 1554 O O . TRP A 1 197 ? 20.240 -10.334 -35.573 1.00 95.12 197 TRP A O 1
ATOM 1564 N N . PHE A 1 198 ? 19.752 -11.035 -33.492 1.00 96.62 198 PHE A N 1
ATOM 1565 C CA . PHE A 1 198 ? 20.379 -9.908 -32.806 1.00 96.62 198 PHE A CA 1
ATOM 1566 C C . PHE A 1 198 ? 21.849 -9.736 -33.203 1.00 96.62 198 PHE A C 1
ATOM 1568 O O . PHE A 1 198 ? 22.247 -8.642 -33.607 1.00 96.62 198 PHE A O 1
ATOM 1575 N N . THR A 1 199 ? 22.645 -10.809 -33.152 1.00 96.69 199 THR A N 1
ATOM 1576 C CA . THR A 1 199 ? 24.066 -10.740 -33.508 1.00 96.69 199 THR A CA 1
ATOM 1577 C C . THR A 1 199 ? 24.257 -10.375 -34.975 1.00 96.69 199 THR A C 1
ATOM 1579 O O . THR A 1 199 ? 25.054 -9.497 -35.275 1.00 96.69 199 THR A O 1
ATOM 1582 N N . SER A 1 200 ? 23.438 -10.909 -35.886 1.00 95.19 200 SER A N 1
ATOM 1583 C CA . SER A 1 200 ? 23.494 -10.528 -37.306 1.00 95.19 200 SER A CA 1
ATOM 1584 C C . SER A 1 200 ? 23.174 -9.049 -37.581 1.00 95.19 200 SER A C 1
ATOM 1586 O O . SER A 1 200 ? 23.533 -8.523 -38.635 1.00 95.19 200 SER A O 1
ATOM 1588 N N . CYS A 1 201 ? 22.481 -8.368 -36.661 1.00 95.69 201 CYS A N 1
ATOM 1589 C CA . CYS A 1 201 ? 22.128 -6.958 -36.802 1.00 95.69 201 CYS A CA 1
ATOM 1590 C C . CYS A 1 201 ? 23.113 -6.011 -36.113 1.00 95.69 201 CYS A C 1
ATOM 1592 O O . CYS A 1 201 ? 23.364 -4.934 -36.655 1.00 95.69 201 CYS A O 1
ATOM 1594 N N . PHE A 1 202 ? 23.621 -6.379 -34.933 1.00 97.62 202 PHE A N 1
ATOM 1595 C CA . PHE A 1 202 ? 24.358 -5.466 -34.047 1.00 97.62 202 PHE A CA 1
ATOM 1596 C C . PHE A 1 202 ? 25.770 -5.935 -33.683 1.00 97.62 202 PHE A C 1
ATOM 1598 O O . PHE A 1 202 ? 26.527 -5.159 -33.106 1.00 97.62 202 PHE A O 1
ATOM 1605 N N . VAL A 1 203 ? 26.118 -7.180 -34.011 1.00 97.44 203 VAL A N 1
ATOM 1606 C CA . VAL A 1 203 ? 27.375 -7.842 -33.642 1.00 97.44 203 VAL A CA 1
ATOM 1607 C C . VAL A 1 203 ? 27.974 -8.515 -34.886 1.00 97.44 203 VAL A C 1
ATOM 1609 O O . VAL A 1 203 ? 28.193 -9.721 -34.931 1.00 97.44 203 VAL A O 1
ATOM 1612 N N . ASP A 1 204 ? 28.121 -7.739 -35.958 1.00 95.12 204 ASP A N 1
ATOM 1613 C CA . ASP A 1 204 ? 28.528 -8.217 -37.283 1.00 95.12 204 ASP A CA 1
ATOM 1614 C C . ASP A 1 204 ? 29.952 -7.790 -37.678 1.00 95.12 204 ASP A C 1
ATOM 1616 O O . ASP A 1 204 ? 30.390 -8.092 -38.788 1.00 95.12 204 ASP A O 1
ATOM 1620 N N . GLY A 1 205 ? 30.663 -7.068 -36.802 1.00 95.62 205 GLY A N 1
ATOM 1621 C CA . GLY A 1 205 ? 32.002 -6.535 -37.069 1.00 95.62 205 GLY A CA 1
ATOM 1622 C C . GLY A 1 205 ? 32.048 -5.398 -38.098 1.00 95.62 205 GLY A C 1
ATOM 1623 O O . GLY A 1 205 ? 33.136 -5.026 -38.537 1.00 95.62 205 GLY A O 1
ATOM 1624 N N . LYS A 1 206 ? 30.897 -4.860 -38.527 1.00 94.31 206 LYS A N 1
ATOM 1625 C CA . LYS A 1 206 ? 30.803 -3.857 -39.603 1.00 94.31 206 LYS A CA 1
ATOM 1626 C C . LYS A 1 206 ? 30.469 -2.472 -39.060 1.00 94.31 206 LYS A C 1
ATOM 1628 O O . LYS A 1 206 ? 29.815 -2.334 -38.032 1.00 94.31 206 LYS A O 1
ATOM 1633 N N . ASP A 1 207 ? 30.906 -1.437 -39.773 1.00 90.69 207 ASP A N 1
ATOM 1634 C CA . ASP A 1 207 ? 30.673 -0.018 -39.449 1.00 90.69 207 ASP A CA 1
ATOM 1635 C C . ASP A 1 207 ? 30.982 0.331 -37.976 1.00 90.69 207 ASP A C 1
ATOM 1637 O O . ASP A 1 207 ? 30.221 1.018 -37.295 1.00 90.69 207 ASP A O 1
ATOM 1641 N N . GLY A 1 208 ? 32.084 -0.218 -37.452 1.00 89.75 208 GLY A N 1
ATOM 1642 C CA . GLY A 1 208 ? 32.529 0.001 -36.072 1.00 89.75 208 GLY A CA 1
ATOM 1643 C C . GLY A 1 208 ? 31.743 -0.762 -35.000 1.00 89.75 208 GLY A C 1
ATOM 1644 O O . GLY A 1 208 ? 31.990 -0.548 -33.812 1.00 89.75 208 GLY A O 1
ATOM 1645 N N . ARG A 1 209 ? 30.809 -1.645 -35.381 1.00 95.81 209 ARG A N 1
ATOM 1646 C CA . ARG A 1 209 ? 30.124 -2.549 -34.449 1.00 95.81 209 ARG A CA 1
ATOM 1647 C C . ARG A 1 209 ? 31.033 -3.716 -34.037 1.00 95.81 209 ARG A C 1
ATOM 1649 O O . ARG A 1 209 ? 31.890 -4.125 -34.821 1.00 95.81 209 ARG A O 1
ATOM 1656 N N . PRO A 1 210 ? 30.848 -4.284 -32.833 1.00 96.88 210 PRO A N 1
ATOM 1657 C CA . PRO A 1 210 ? 31.623 -5.435 -32.371 1.00 96.88 210 PRO A CA 1
ATOM 1658 C C . PRO A 1 210 ? 31.446 -6.673 -33.264 1.00 96.88 210 PRO A C 1
ATOM 1660 O O . PRO A 1 210 ? 30.371 -6.889 -33.815 1.00 96.88 210 PRO A O 1
ATOM 1663 N N . ALA A 1 211 ? 32.484 -7.506 -33.377 1.00 96.69 211 ALA A N 1
ATOM 1664 C CA . ALA A 1 211 ? 32.410 -8.798 -34.075 1.00 96.69 211 ALA A CA 1
ATOM 1665 C C . ALA A 1 211 ? 31.866 -9.931 -33.186 1.00 96.69 211 ALA A C 1
ATOM 1667 O O . ALA A 1 211 ? 31.307 -10.896 -33.689 1.00 96.69 211 ALA A O 1
ATOM 1668 N N . GLU A 1 212 ? 31.998 -9.790 -31.864 1.00 97.12 212 GLU A N 1
ATOM 1669 C CA . GLU A 1 212 ? 31.642 -10.816 -30.882 1.00 97.12 212 GLU A CA 1
ATOM 1670 C C . GLU A 1 212 ? 30.719 -10.265 -29.794 1.00 97.12 212 GLU A C 1
ATOM 1672 O O . GLU A 1 212 ? 30.824 -9.100 -29.387 1.00 97.12 212 GLU A O 1
ATOM 1677 N N . LEU A 1 213 ? 29.833 -11.122 -29.273 1.00 96.69 213 LEU A N 1
ATOM 1678 C CA . LEU A 1 213 ? 28.839 -10.718 -28.272 1.00 96.69 213 LEU A CA 1
ATOM 1679 C C . LEU A 1 213 ? 29.500 -10.229 -26.978 1.00 96.69 213 LEU A C 1
ATOM 1681 O O . LEU A 1 213 ? 29.002 -9.289 -26.366 1.00 96.69 213 LEU A O 1
ATOM 1685 N N . ALA A 1 214 ? 30.634 -10.816 -26.589 1.00 97.19 214 ALA A N 1
ATOM 1686 C CA . ALA A 1 214 ? 31.392 -10.407 -25.408 1.00 97.19 214 ALA A CA 1
ATOM 1687 C C . ALA A 1 214 ? 31.857 -8.941 -25.497 1.00 97.19 214 ALA A C 1
ATOM 1689 O O . ALA A 1 214 ? 31.761 -8.190 -24.525 1.00 97.19 214 ALA A O 1
ATOM 1690 N N . ALA A 1 215 ? 32.304 -8.504 -26.679 1.00 97.31 215 ALA A N 1
ATOM 1691 C CA . ALA A 1 215 ? 32.725 -7.125 -26.907 1.00 97.31 215 ALA A CA 1
ATOM 1692 C C . ALA A 1 215 ? 31.528 -6.157 -26.882 1.00 97.31 215 ALA A C 1
ATOM 1694 O O . ALA A 1 215 ? 31.613 -5.101 -26.254 1.00 97.31 215 ALA A O 1
ATOM 1695 N N . PHE A 1 216 ? 30.389 -6.548 -27.465 1.00 97.88 216 PHE A N 1
ATOM 1696 C CA . PHE A 1 216 ? 29.135 -5.797 -27.335 1.00 97.88 216 PHE A CA 1
ATOM 1697 C C . PHE A 1 216 ? 28.680 -5.686 -25.872 1.00 97.88 216 PHE A C 1
ATOM 1699 O O . PHE A 1 216 ? 28.340 -4.601 -25.404 1.00 97.88 216 PHE A O 1
ATOM 1706 N N . ALA A 1 217 ? 28.712 -6.794 -25.126 1.00 97.75 217 ALA A N 1
ATOM 1707 C CA . ALA A 1 217 ? 28.320 -6.835 -23.722 1.00 97.75 217 ALA A CA 1
ATOM 1708 C C . ALA A 1 217 ? 29.213 -5.940 -22.857 1.00 97.75 217 ALA A C 1
ATOM 1710 O O . ALA A 1 217 ? 28.703 -5.234 -21.992 1.00 97.75 217 ALA A O 1
ATOM 1711 N N . LYS A 1 218 ? 30.526 -5.913 -23.119 1.00 97.50 218 LYS A N 1
ATOM 1712 C CA . LYS A 1 218 ? 31.454 -5.005 -22.439 1.00 97.50 218 LYS A CA 1
ATOM 1713 C C . LYS A 1 218 ? 31.119 -3.538 -22.720 1.00 97.50 218 LYS A C 1
ATOM 1715 O O . LYS A 1 218 ? 31.093 -2.729 -21.801 1.00 97.50 218 LYS A O 1
ATOM 1720 N N . GLU A 1 219 ? 30.839 -3.183 -23.968 1.00 96.56 219 GLU A N 1
ATOM 1721 C CA . GLU A 1 219 ? 30.483 -1.804 -24.314 1.00 96.56 219 GLU A CA 1
ATOM 1722 C C . GLU A 1 219 ? 29.163 -1.375 -23.653 1.00 96.56 219 GLU A C 1
ATOM 1724 O O . GLU A 1 219 ? 29.061 -0.287 -23.084 1.00 96.56 219 GLU A O 1
ATOM 1729 N N . PHE A 1 220 ? 28.171 -2.267 -23.648 1.00 97.81 220 PHE A N 1
ATOM 1730 C CA . PHE A 1 220 ? 26.918 -2.051 -22.935 1.00 97.81 220 PHE A CA 1
ATOM 1731 C C . PHE A 1 220 ? 27.131 -1.945 -21.416 1.00 97.81 220 PHE A C 1
ATOM 1733 O O . PHE A 1 220 ? 26.537 -1.083 -20.767 1.00 97.81 220 PHE A O 1
ATOM 1740 N N . HIS A 1 221 ? 28.017 -2.764 -20.841 1.00 97.62 221 HIS A N 1
ATOM 1741 C CA . HIS A 1 221 ? 28.428 -2.663 -19.442 1.00 97.62 221 HIS A CA 1
ATOM 1742 C C . HIS A 1 221 ? 28.994 -1.282 -19.123 1.00 97.62 221 HIS A C 1
ATOM 1744 O O . HIS A 1 221 ? 28.570 -0.670 -18.146 1.00 97.62 221 HIS A O 1
ATOM 1750 N N . ASP A 1 222 ? 29.918 -0.783 -19.943 1.00 96.00 222 ASP A N 1
ATOM 1751 C CA . ASP A 1 222 ? 30.570 0.510 -19.734 1.00 96.00 222 ASP A CA 1
ATOM 1752 C C . ASP A 1 222 ? 29.546 1.661 -19.796 1.00 96.00 222 ASP A C 1
ATOM 1754 O O . ASP A 1 222 ? 29.585 2.578 -18.969 1.00 96.00 222 ASP A O 1
ATOM 1758 N N . PHE A 1 223 ? 28.564 1.576 -20.702 1.00 95.88 223 PHE A N 1
ATOM 1759 C CA . PHE A 1 223 ? 27.428 2.502 -20.755 1.00 95.88 223 PHE A CA 1
ATOM 1760 C C . PHE A 1 223 ? 26.584 2.473 -19.467 1.00 95.88 223 PHE A C 1
ATOM 1762 O O . PHE A 1 223 ? 26.325 3.517 -18.858 1.00 95.88 223 PHE A O 1
ATOM 1769 N N . LEU A 1 224 ? 26.175 1.283 -19.021 1.00 96.88 224 LEU A N 1
ATOM 1770 C CA . LEU A 1 224 ? 25.372 1.102 -17.808 1.00 96.88 224 LEU A CA 1
ATOM 1771 C C . LEU A 1 224 ? 26.126 1.535 -16.543 1.00 96.88 224 LEU A C 1
ATOM 1773 O O . LEU A 1 224 ? 25.561 2.194 -15.669 1.00 96.88 224 LEU A O 1
ATOM 1777 N N . HIS A 1 225 ? 27.411 1.199 -16.456 1.00 94.44 225 HIS A N 1
ATOM 1778 C CA . HIS A 1 225 ? 28.285 1.595 -15.363 1.00 94.44 225 HIS A CA 1
ATOM 1779 C C . HIS A 1 225 ? 28.485 3.114 -15.334 1.00 94.44 225 HIS A C 1
ATOM 1781 O O . HIS A 1 225 ? 28.415 3.713 -14.264 1.00 94.44 225 HIS A O 1
ATOM 1787 N N . GLY A 1 226 ? 28.647 3.763 -16.490 1.00 94.12 226 GLY A N 1
ATOM 1788 C CA . GLY A 1 226 ? 28.697 5.221 -16.566 1.00 94.12 226 GLY A CA 1
ATOM 1789 C C . GLY A 1 226 ? 27.381 5.887 -16.142 1.00 94.12 226 GLY A C 1
ATOM 1790 O O . GLY A 1 226 ? 27.417 6.888 -15.430 1.00 94.12 226 GLY A O 1
ATOM 1791 N N . CYS A 1 227 ? 26.217 5.307 -16.471 1.00 92.88 227 CYS A N 1
ATOM 1792 C CA . CYS A 1 227 ? 24.927 5.760 -15.925 1.00 92.88 227 CYS A CA 1
ATOM 1793 C C . CYS A 1 227 ? 24.880 5.621 -14.397 1.00 92.88 227 CYS A C 1
ATOM 1795 O O . CYS A 1 227 ? 24.482 6.556 -13.704 1.00 92.88 227 CYS A O 1
ATOM 1797 N N . TYR A 1 228 ? 25.327 4.476 -13.872 1.00 91.19 228 TYR A N 1
ATOM 1798 C CA . TYR A 1 228 ? 25.430 4.250 -12.433 1.00 91.19 228 TYR A CA 1
ATOM 1799 C C . TYR A 1 228 ? 26.323 5.308 -11.775 1.00 91.19 228 TYR A C 1
ATOM 1801 O O . TYR A 1 228 ? 25.898 5.942 -10.816 1.00 91.19 228 TYR A O 1
ATOM 1809 N N . GLN A 1 229 ? 27.518 5.564 -12.315 1.00 89.38 229 GLN A N 1
ATOM 1810 C CA . GLN A 1 229 ? 28.429 6.604 -11.825 1.00 89.38 229 GLN A CA 1
ATOM 1811 C C . GLN A 1 229 ? 27.811 8.008 -11.884 1.00 89.38 229 GLN A C 1
ATOM 1813 O O . GLN A 1 229 ? 27.941 8.766 -10.919 1.00 89.38 229 GLN A O 1
ATOM 1818 N N . TRP A 1 230 ? 27.086 8.331 -12.960 1.00 87.25 230 TRP A N 1
ATOM 1819 C CA . TRP A 1 230 ? 26.388 9.607 -13.101 1.00 87.25 230 TRP A CA 1
ATOM 1820 C C . TRP A 1 230 ? 25.324 9.803 -12.018 1.00 87.25 230 TRP A C 1
ATOM 1822 O O . TRP A 1 230 ? 25.253 10.877 -11.423 1.00 87.25 230 TRP A O 1
ATOM 1832 N N . GLY A 1 231 ? 24.562 8.758 -11.684 1.00 82.56 231 GLY A N 1
ATOM 1833 C CA . GLY A 1 231 ? 23.607 8.782 -10.570 1.00 82.56 231 GLY A CA 1
ATOM 1834 C C . GLY A 1 231 ? 24.238 9.141 -9.215 1.00 82.56 231 GLY A C 1
ATOM 1835 O O . GLY A 1 231 ? 23.541 9.625 -8.326 1.00 82.56 231 GLY A O 1
ATOM 1836 N N . TRP A 1 232 ? 25.557 8.971 -9.076 1.00 79.88 232 TRP A N 1
ATOM 1837 C CA . TRP A 1 232 ? 26.351 9.348 -7.900 1.00 79.88 232 TRP A CA 1
ATOM 1838 C C . TRP A 1 232 ? 27.119 10.671 -8.057 1.00 79.88 232 TRP A C 1
ATOM 1840 O O . TRP A 1 232 ? 28.007 10.954 -7.258 1.00 79.88 232 TRP A O 1
ATOM 1850 N N . GLY A 1 233 ? 26.813 11.475 -9.078 1.00 82.06 233 GLY A N 1
ATOM 1851 C CA . GLY A 1 233 ? 27.462 12.766 -9.331 1.00 82.06 233 GLY A CA 1
ATOM 1852 C C . GLY A 1 233 ? 28.755 12.695 -10.152 1.00 82.06 233 GLY A C 1
ATOM 1853 O O . GLY A 1 233 ? 29.329 13.736 -10.455 1.00 82.06 233 GLY A O 1
ATOM 1854 N N . ASN A 1 234 ? 29.188 11.503 -10.574 1.00 87.00 234 ASN A N 1
ATOM 1855 C CA . ASN A 1 234 ? 30.370 11.316 -11.420 1.00 87.00 234 ASN A CA 1
ATOM 1856 C C . ASN A 1 234 ? 29.938 11.095 -12.874 1.00 87.00 234 ASN A C 1
ATOM 1858 O O . ASN A 1 234 ? 29.896 9.963 -13.356 1.00 87.00 234 ASN A O 1
ATOM 1862 N N . ALA A 1 235 ? 29.544 12.170 -13.556 1.00 86.00 235 ALA A N 1
ATOM 1863 C CA . ALA A 1 235 ? 29.023 12.086 -14.918 1.00 86.00 235 ALA A CA 1
ATOM 1864 C C . ALA A 1 235 ? 30.145 11.768 -15.935 1.00 86.00 235 ALA A C 1
ATOM 1866 O O . ALA A 1 235 ? 31.109 12.532 -16.028 1.00 86.00 235 ALA A O 1
ATOM 1867 N N . PRO A 1 236 ? 30.044 10.684 -16.728 1.00 89.25 236 PRO A N 1
ATOM 1868 C CA . PRO A 1 236 ? 31.033 10.373 -17.761 1.00 89.25 236 PRO A CA 1
ATOM 1869 C C . PRO A 1 236 ? 30.948 11.380 -18.913 1.00 89.25 236 PRO A C 1
ATOM 1871 O O . PRO A 1 236 ? 29.867 11.875 -19.208 1.00 89.25 236 PRO A O 1
ATOM 1874 N N . ALA A 1 237 ? 32.043 11.663 -19.624 1.00 89.38 237 ALA A N 1
ATOM 1875 C CA . ALA A 1 237 ? 32.074 12.713 -20.658 1.00 89.38 237 ALA A CA 1
ATOM 1876 C C . ALA A 1 237 ? 30.971 12.576 -21.731 1.00 89.38 237 ALA A C 1
ATOM 1878 O O . ALA A 1 237 ? 30.367 13.566 -22.141 1.00 89.38 237 ALA A O 1
ATOM 1879 N N . TRP A 1 238 ? 30.641 11.344 -22.130 1.00 89.19 238 TRP A N 1
ATOM 1880 C CA . TRP A 1 238 ? 29.602 11.073 -23.126 1.00 89.19 238 TRP A CA 1
ATOM 1881 C C . TRP A 1 238 ? 28.179 11.428 -22.664 1.00 89.19 238 TRP A C 1
ATOM 1883 O O . TRP A 1 238 ? 27.280 11.469 -23.504 1.00 89.19 238 TRP A O 1
ATOM 1893 N N . HIS A 1 239 ? 27.941 11.707 -21.373 1.00 86.38 239 HIS A N 1
ATOM 1894 C CA . HIS A 1 239 ? 26.612 12.076 -20.865 1.00 86.38 239 HIS A CA 1
ATOM 1895 C C . HIS A 1 239 ? 26.062 13.344 -21.537 1.00 86.38 239 HIS A C 1
ATOM 1897 O O . HIS A 1 239 ? 24.853 13.463 -21.708 1.00 86.38 239 HIS A O 1
ATOM 1903 N N . ALA A 1 240 ? 26.943 14.252 -21.976 1.00 85.88 240 ALA A N 1
ATOM 1904 C CA . ALA A 1 240 ? 26.580 15.481 -22.682 1.00 85.88 240 ALA A CA 1
ATOM 1905 C C . ALA A 1 240 ? 25.875 15.224 -24.028 1.00 85.88 240 ALA A C 1
ATOM 1907 O O . ALA A 1 240 ? 25.232 16.117 -24.578 1.00 85.88 240 ALA A O 1
ATOM 1908 N N . ASN A 1 241 ? 25.951 13.996 -24.554 1.00 85.38 241 ASN A N 1
ATOM 1909 C CA . ASN A 1 241 ? 25.213 13.593 -25.747 1.00 85.38 241 ASN A CA 1
ATOM 1910 C C . ASN A 1 241 ? 23.708 13.431 -25.498 1.00 85.38 241 ASN A C 1
ATOM 1912 O O . ASN A 1 241 ? 22.960 13.331 -26.470 1.00 85.38 241 ASN A O 1
ATOM 1916 N N . TYR A 1 242 ? 23.272 13.383 -24.238 1.00 87.12 242 TYR A N 1
ATOM 1917 C CA . TYR A 1 242 ? 21.900 13.085 -23.850 1.00 87.12 242 TYR A CA 1
ATOM 1918 C C . TYR A 1 242 ? 21.161 14.318 -23.339 1.00 87.12 242 TYR A C 1
ATOM 1920 O O . TYR A 1 242 ? 21.700 15.163 -22.627 1.00 87.12 242 TYR A O 1
ATOM 1928 N N . GLU A 1 243 ? 19.879 14.388 -23.676 1.00 78.94 243 GLU A N 1
ATOM 1929 C CA . GLU A 1 243 ? 18.976 15.431 -23.220 1.00 78.94 243 GLU A CA 1
ATOM 1930 C C . GLU A 1 243 ? 18.248 14.964 -21.962 1.00 78.94 243 GLU A C 1
ATOM 1932 O O . GLU A 1 243 ? 17.541 13.953 -21.951 1.00 78.94 243 GLU A O 1
ATOM 1937 N N . GLN A 1 244 ? 18.395 15.726 -20.881 1.00 67.56 244 GLN A N 1
ATOM 1938 C CA . GLN A 1 244 ? 17.523 15.578 -19.726 1.00 67.56 244 GLN A CA 1
ATOM 1939 C C . GLN A 1 244 ? 16.214 16.323 -19.974 1.00 67.56 244 GLN A C 1
ATOM 1941 O O . GLN A 1 244 ? 16.180 17.355 -20.650 1.00 67.56 244 GLN A O 1
ATOM 1946 N N . ARG A 1 245 ? 15.119 15.835 -19.381 1.00 66.12 245 ARG A N 1
ATOM 1947 C CA . ARG A 1 245 ? 13.864 16.594 -19.366 1.00 66.12 245 ARG A CA 1
ATOM 1948 C C . ARG A 1 245 ? 14.151 17.981 -18.795 1.00 66.12 245 ARG A C 1
ATOM 1950 O O . ARG A 1 245 ? 14.549 18.090 -17.636 1.00 66.12 245 ARG A O 1
ATOM 1957 N N . ARG A 1 246 ? 13.865 19.038 -19.560 1.00 55.34 246 ARG A N 1
ATOM 1958 C CA . ARG A 1 246 ? 13.669 20.359 -18.956 1.00 55.34 246 ARG A CA 1
ATOM 1959 C C . ARG A 1 246 ? 12.516 20.197 -17.975 1.00 55.34 246 ARG A C 1
ATOM 1961 O O . ARG A 1 246 ? 11.388 19.932 -18.395 1.00 55.34 246 ARG A O 1
ATOM 1968 N N . GLN A 1 247 ? 12.799 20.264 -16.674 1.00 48.06 247 GLN A N 1
ATOM 1969 C CA . GLN A 1 247 ? 11.735 20.316 -15.684 1.00 48.06 247 GLN A CA 1
ATOM 1970 C C . GLN A 1 247 ? 10.873 21.519 -16.064 1.00 48.06 247 GLN A C 1
ATOM 1972 O O . GLN A 1 247 ? 11.370 22.643 -16.127 1.00 48.06 247 GLN A O 1
ATOM 1977 N N . ALA A 1 248 ? 9.596 21.294 -16.380 1.00 44.81 248 ALA A N 1
ATOM 1978 C CA . ALA A 1 248 ? 8.660 22.405 -16.372 1.00 44.81 248 ALA A CA 1
ATOM 1979 C C . ALA A 1 248 ? 8.808 23.089 -14.998 1.00 44.81 248 ALA A C 1
ATOM 1981 O O . ALA A 1 248 ? 8.943 22.356 -14.008 1.00 44.81 248 ALA A O 1
ATOM 1982 N N . PRO A 1 249 ? 8.828 24.436 -14.915 1.00 41.28 249 PRO A N 1
ATOM 1983 C CA . PRO A 1 249 ? 8.822 25.112 -13.622 1.00 41.28 249 PRO A CA 1
ATOM 1984 C C . PRO A 1 249 ? 7.732 24.465 -12.778 1.00 41.28 249 PRO A C 1
ATOM 1986 O O . PRO A 1 249 ? 6.642 24.222 -13.304 1.00 41.28 249 PRO A O 1
ATOM 1989 N N . ALA A 1 250 ? 8.072 24.078 -11.543 1.00 37.94 250 ALA A N 1
ATOM 1990 C CA . ALA A 1 250 ? 7.207 23.276 -10.686 1.00 37.94 250 ALA A CA 1
ATOM 1991 C C . ALA A 1 250 ? 5.784 23.850 -10.751 1.00 37.94 250 ALA A C 1
ATOM 1993 O O . ALA A 1 250 ? 5.570 24.966 -10.273 1.00 37.94 250 ALA A O 1
ATOM 1994 N N . PRO A 1 251 ? 4.821 23.170 -11.404 1.00 41.56 251 PRO A N 1
ATOM 1995 C CA . PRO A 1 251 ? 3.515 23.768 -11.585 1.00 41.56 251 PRO A CA 1
ATOM 1996 C C . PRO A 1 251 ? 2.909 23.966 -10.201 1.00 41.56 251 PRO A C 1
ATOM 1998 O O . PRO A 1 251 ? 3.007 23.080 -9.344 1.00 41.56 251 PRO A O 1
ATOM 2001 N N . ALA A 1 252 ? 2.294 25.129 -9.988 1.00 42.72 252 ALA A N 1
ATOM 2002 C CA . ALA A 1 252 ? 1.457 25.403 -8.834 1.00 42.72 252 ALA A CA 1
ATOM 2003 C C . ALA A 1 252 ? 0.428 24.268 -8.700 1.00 42.72 252 ALA A C 1
ATOM 2005 O O . ALA A 1 252 ? -0.561 24.246 -9.418 1.00 42.72 252 ALA A O 1
ATOM 2006 N N . ARG A 1 253 ? 0.715 23.301 -7.813 1.00 45.97 253 ARG A N 1
ATOM 2007 C CA . ARG A 1 253 ? 0.039 21.995 -7.680 1.00 45.97 253 ARG A CA 1
ATOM 2008 C C . ARG A 1 253 ? 0.019 21.197 -8.998 1.00 45.97 253 ARG A C 1
ATOM 2010 O O . ARG A 1 253 ? -0.643 21.566 -9.959 1.00 45.97 253 ARG A O 1
ATOM 2017 N N . ARG A 1 254 ? 0.660 20.017 -9.032 1.00 58.31 254 ARG A N 1
ATOM 2018 C CA . ARG A 1 254 ? 0.372 19.004 -10.070 1.00 58.31 254 ARG A CA 1
ATOM 2019 C C . ARG A 1 254 ? -1.150 18.879 -10.173 1.00 58.31 254 ARG A C 1
ATOM 2021 O O . ARG A 1 254 ? -1.784 18.563 -9.168 1.00 58.31 254 ARG A O 1
ATOM 2028 N N . ALA A 1 255 ? -1.733 19.195 -11.330 1.00 62.66 255 ALA A N 1
ATOM 2029 C CA . ALA A 1 255 ? -3.176 19.131 -11.522 1.00 62.66 255 ALA A CA 1
ATOM 2030 C C . ALA A 1 255 ? -3.608 17.662 -11.437 1.00 62.66 255 ALA A C 1
ATOM 2032 O O . ALA A 1 255 ? -3.596 16.935 -12.430 1.00 62.66 255 ALA A O 1
ATOM 2033 N N . MET A 1 256 ? -3.931 17.221 -10.223 1.00 73.44 256 MET A N 1
ATOM 2034 C CA . MET A 1 256 ? -4.445 15.885 -9.965 1.00 73.44 256 MET A CA 1
ATOM 2035 C C . MET A 1 256 ? -5.771 15.727 -10.707 1.00 73.44 256 MET A C 1
ATOM 2037 O O . MET A 1 256 ? -6.565 16.675 -10.791 1.00 73.44 256 MET A O 1
ATOM 2041 N N . VAL A 1 257 ? -5.984 14.553 -11.286 1.00 74.06 257 VAL A N 1
ATOM 2042 C CA . VAL A 1 257 ? -7.298 14.134 -11.759 1.00 74.06 257 VAL A CA 1
ATOM 2043 C C . VAL A 1 257 ? -8.059 13.654 -10.534 1.00 74.06 257 VAL A C 1
ATOM 2045 O O . VAL A 1 257 ? -7.608 12.743 -9.842 1.00 74.06 257 VAL A O 1
ATOM 2048 N N . ASN A 1 258 ? -9.165 14.332 -10.244 1.00 70.62 258 ASN A N 1
ATOM 2049 C CA . ASN A 1 258 ? -9.977 14.098 -9.054 1.00 70.62 258 ASN A CA 1
ATOM 2050 C C . ASN A 1 258 ? -11.397 13.666 -9.437 1.00 70.62 258 ASN A C 1
ATOM 2052 O O . ASN A 1 258 ? -12.316 13.862 -8.653 1.00 70.62 258 ASN A O 1
ATOM 2056 N N . ASP A 1 259 ? -11.585 13.088 -10.618 1.00 70.94 259 ASP A N 1
ATOM 2057 C CA . ASP A 1 259 ? -12.896 12.597 -11.027 1.00 70.94 259 ASP A CA 1
ATOM 2058 C C . ASP A 1 259 ? -13.221 11.313 -10.278 1.00 70.94 259 ASP A C 1
ATOM 2060 O O . ASP A 1 259 ? -12.368 10.437 -10.113 1.00 70.94 259 ASP A O 1
ATOM 2064 N N . GLU A 1 260 ? -14.466 11.224 -9.856 1.00 65.25 260 GLU A N 1
ATOM 2065 C CA . GLU A 1 260 ? -15.012 10.182 -9.005 1.00 65.25 260 GLU A CA 1
ATOM 2066 C C . GLU A 1 260 ? -14.763 8.739 -9.444 1.00 65.25 260 GLU A C 1
ATOM 2068 O O . GLU A 1 260 ? -14.321 7.949 -8.607 1.00 65.25 260 GLU A O 1
ATOM 2073 N N . PRO A 1 261 ? -14.847 8.389 -10.742 1.00 69.31 261 PRO A N 1
ATOM 2074 C CA . PRO A 1 261 ? -14.514 7.041 -11.189 1.00 69.31 261 PRO A CA 1
ATOM 2075 C C . PRO A 1 261 ? -13.092 6.598 -10.832 1.00 69.31 261 PRO A C 1
ATOM 2077 O O . PRO A 1 261 ? -12.825 5.407 -10.797 1.00 69.31 261 PRO A O 1
ATOM 2080 N N . THR A 1 262 ? -12.169 7.527 -10.552 1.00 67.88 262 THR A N 1
ATOM 2081 C CA . THR A 1 262 ? -10.776 7.224 -10.174 1.00 67.88 262 THR A CA 1
ATOM 2082 C C . THR A 1 262 ? -10.580 7.038 -8.660 1.00 67.88 262 THR A C 1
ATOM 2084 O O . THR A 1 262 ? -9.442 6.905 -8.193 1.00 67.88 262 THR A O 1
ATOM 2087 N N . TRP A 1 263 ? -11.661 7.069 -7.865 1.00 67.88 263 TRP A N 1
ATOM 2088 C CA . TRP A 1 263 ? -11.608 7.129 -6.404 1.00 67.88 263 TRP A CA 1
ATOM 2089 C C . TRP A 1 263 ? -11.811 5.772 -5.747 1.00 67.88 263 TRP A C 1
ATOM 2091 O O . TRP A 1 263 ? -12.831 5.501 -5.124 1.00 67.88 263 TRP A O 1
ATOM 2101 N N . VAL A 1 264 ? -10.783 4.930 -5.820 1.00 68.06 264 VAL A N 1
ATOM 2102 C CA . VAL A 1 264 ? -10.877 3.559 -5.314 1.00 68.06 264 VAL A CA 1
ATOM 2103 C C . VAL A 1 264 ? -9.933 3.306 -4.147 1.00 68.06 264 VAL A C 1
ATOM 2105 O O . VAL A 1 264 ? -8.726 3.514 -4.230 1.00 68.06 264 VAL A O 1
ATOM 2108 N N . TRP A 1 265 ? -10.495 2.834 -3.040 1.00 70.88 265 TRP A N 1
ATOM 2109 C CA . TRP A 1 265 ? -9.771 2.474 -1.826 1.00 70.88 265 TRP A CA 1
ATOM 2110 C C . TRP A 1 265 ? -9.626 0.969 -1.726 1.00 70.88 265 TRP A C 1
ATOM 2112 O O . TRP A 1 265 ? -10.001 0.397 -0.720 1.00 70.88 265 TRP A O 1
ATOM 2122 N N . VAL A 1 266 ? -9.136 0.317 -2.775 1.00 71.81 266 VAL A N 1
ATOM 2123 C CA . VAL A 1 266 ? -8.828 -1.113 -2.698 1.00 71.81 266 VAL A CA 1
ATOM 2124 C C . VAL A 1 266 ? -7.384 -1.292 -2.275 1.00 71.81 266 VAL A C 1
ATOM 2126 O O . VAL A 1 266 ? -6.525 -0.424 -2.490 1.00 71.81 266 VAL A O 1
ATOM 2129 N N . ARG A 1 267 ? -7.109 -2.434 -1.659 1.00 73.81 267 ARG A N 1
ATOM 2130 C CA . ARG A 1 267 ? -5.750 -2.770 -1.269 1.00 73.81 267 ARG A CA 1
ATOM 2131 C C . ARG A 1 267 ? -4.891 -3.104 -2.491 1.00 73.81 267 ARG A C 1
ATOM 2133 O O . ARG A 1 267 ? -5.376 -3.599 -3.514 1.00 73.81 267 ARG A O 1
ATOM 2140 N N . ASP A 1 268 ? -3.605 -2.818 -2.371 1.00 70.31 268 ASP A N 1
ATOM 2141 C CA . ASP A 1 268 ? -2.565 -3.233 -3.300 1.00 70.31 268 ASP A CA 1
ATOM 2142 C C . ASP A 1 268 ? -2.523 -4.759 -3.396 1.00 70.31 268 ASP A C 1
ATOM 2144 O O . ASP A 1 268 ? -2.931 -5.481 -2.486 1.00 70.31 268 ASP A O 1
ATOM 2148 N N . ARG A 1 269 ? -2.050 -5.264 -4.530 1.00 70.19 269 ARG A N 1
ATOM 2149 C CA . ARG A 1 269 ? -2.001 -6.699 -4.839 1.00 70.19 269 ARG A CA 1
ATOM 2150 C C . ARG A 1 269 ? -0.554 -7.143 -4.974 1.00 70.19 269 ARG A C 1
ATOM 2152 O O . ARG A 1 269 ? 0.330 -6.310 -5.165 1.00 70.19 269 ARG A O 1
ATOM 2159 N N . ALA A 1 270 ? -0.309 -8.446 -4.846 1.00 59.94 270 ALA A N 1
ATOM 2160 C CA . ALA A 1 270 ? 1.061 -8.947 -4.765 1.00 59.94 270 ALA A CA 1
ATOM 2161 C C . ALA A 1 270 ? 1.404 -10.265 -5.449 1.00 59.94 270 ALA A C 1
ATOM 2163 O O . ALA A 1 270 ? 2.590 -10.486 -5.559 1.00 59.94 270 ALA A O 1
ATOM 2164 N N . GLU A 1 271 ? 0.450 -11.123 -5.827 1.00 62.81 271 GLU A N 1
ATOM 2165 C CA . GLU A 1 271 ? 0.497 -12.133 -6.917 1.00 62.81 271 GLU A CA 1
ATOM 2166 C C . GLU A 1 271 ? -0.906 -12.812 -7.007 1.00 62.81 271 GLU A C 1
ATOM 2168 O O . GLU A 1 271 ? -1.752 -12.461 -6.167 1.00 62.81 271 GLU A O 1
ATOM 2173 N N . PRO A 1 272 ? -1.239 -13.707 -7.980 1.00 54.44 272 PRO A N 1
ATOM 2174 C CA . PRO A 1 272 ? -2.618 -14.113 -8.212 1.00 54.44 272 PRO A CA 1
ATOM 2175 C C . PRO A 1 272 ? -3.081 -15.049 -7.096 1.00 54.44 272 PRO A C 1
ATOM 2177 O O . PRO A 1 272 ? -2.800 -16.242 -7.072 1.00 54.44 272 PRO A O 1
ATOM 2180 N N . TRP A 1 273 ? -3.814 -14.476 -6.153 1.00 55.47 273 TRP A N 1
ATOM 2181 C CA . TRP A 1 273 ? -4.851 -15.198 -5.439 1.00 55.47 273 TRP A CA 1
ATOM 2182 C C . TRP A 1 273 ? -6.150 -14.869 -6.160 1.00 55.47 273 TRP A C 1
ATOM 2184 O O . TRP A 1 273 ? -6.579 -13.715 -6.135 1.00 55.47 273 TRP A O 1
ATOM 2194 N N . PHE A 1 274 ? -6.754 -15.859 -6.820 1.00 53.16 274 PHE A N 1
ATOM 2195 C CA . PHE A 1 274 ? -8.121 -15.720 -7.312 1.00 53.16 274 PHE A CA 1
ATOM 2196 C C . PHE A 1 274 ? -9.026 -15.331 -6.137 1.00 53.16 274 PHE A C 1
ATOM 2198 O O . PHE A 1 274 ? -8.884 -15.865 -5.037 1.00 53.16 274 PHE A O 1
ATOM 2205 N N . GLY A 1 275 ? -9.911 -14.364 -6.359 1.00 57.19 275 GLY A N 1
ATOM 2206 C CA . GLY A 1 275 ? -10.846 -13.902 -5.339 1.00 57.19 275 GLY A CA 1
ATOM 2207 C C . GLY A 1 275 ? -10.850 -12.396 -5.158 1.00 57.19 275 GLY A C 1
ATOM 2208 O O . GLY A 1 275 ? -11.941 -11.881 -5.109 1.00 57.19 275 GLY A O 1
ATOM 2209 N N . GLN A 1 276 ? -9.703 -11.697 -5.184 1.00 66.94 276 GLN A N 1
ATOM 2210 C CA . GLN A 1 276 ? -9.481 -10.266 -4.847 1.00 66.94 276 GLN A CA 1
ATOM 2211 C C . GLN A 1 276 ? -10.641 -9.274 -5.141 1.00 66.94 276 GLN A C 1
ATOM 2213 O O . GLN A 1 276 ? -10.538 -8.433 -6.032 1.00 66.94 276 GLN A O 1
ATOM 2218 N N . GLU A 1 277 ? -11.694 -9.325 -4.322 1.00 76.06 277 GLU A N 1
ATOM 2219 C CA . GLU A 1 277 ? -13.004 -8.644 -4.444 1.00 76.06 277 GLU A CA 1
ATOM 2220 C C . GLU A 1 277 ? -13.987 -9.220 -5.474 1.00 76.06 277 GLU A C 1
ATOM 2222 O O . GLU A 1 277 ? -15.162 -8.855 -5.474 1.00 76.06 277 GLU A O 1
ATOM 2227 N N . HIS A 1 278 ? -13.557 -10.134 -6.339 1.00 79.00 278 HIS A N 1
ATOM 2228 C CA . HIS A 1 278 ? -14.420 -10.846 -7.277 1.00 79.00 278 HIS A CA 1
ATOM 2229 C C . HIS A 1 278 ? -15.445 -11.728 -6.565 1.00 79.00 278 HIS A C 1
ATOM 2231 O O . HIS A 1 278 ? -16.598 -11.742 -6.988 1.00 79.00 278 HIS A O 1
ATOM 2237 N N . ALA A 1 279 ? -15.072 -12.422 -5.482 1.00 85.94 279 ALA A N 1
ATOM 2238 C CA . ALA A 1 279 ? -16.027 -13.243 -4.737 1.00 85.94 279 ALA A CA 1
ATOM 2239 C C . ALA A 1 279 ? -17.087 -12.357 -4.062 1.00 85.94 279 ALA A C 1
ATOM 2241 O O . ALA A 1 279 ? -18.285 -12.628 -4.173 1.00 85.94 279 ALA A O 1
ATOM 2242 N N . ALA A 1 280 ? -16.663 -11.241 -3.460 1.00 86.75 280 ALA A N 1
ATOM 2243 C CA . ALA A 1 280 ? -17.569 -10.248 -2.892 1.00 86.75 280 ALA A CA 1
ATOM 2244 C C . ALA A 1 280 ? -18.505 -9.645 -3.956 1.00 86.75 280 ALA A C 1
ATOM 2246 O O . ALA A 1 280 ? -19.715 -9.583 -3.746 1.00 86.75 280 ALA A O 1
ATOM 2247 N N . ARG A 1 281 ? -17.975 -9.230 -5.115 1.00 86.06 281 ARG A N 1
ATOM 2248 C CA . ARG A 1 281 ? -18.763 -8.648 -6.218 1.00 86.06 281 ARG A CA 1
ATOM 2249 C C . ARG A 1 281 ? -19.738 -9.637 -6.830 1.00 86.06 281 ARG A C 1
ATOM 2251 O O . ARG A 1 281 ? -20.894 -9.279 -7.028 1.00 86.06 281 ARG A O 1
ATOM 2258 N N . ALA A 1 282 ? -19.293 -10.864 -7.094 1.00 89.56 282 ALA A N 1
ATOM 2259 C CA . ALA A 1 282 ? -20.161 -11.928 -7.578 1.00 89.56 282 ALA A CA 1
ATOM 2260 C C . ALA A 1 282 ? -21.289 -12.182 -6.577 1.00 89.56 282 ALA A C 1
ATOM 2262 O O . ALA A 1 282 ? -22.450 -12.216 -6.963 1.00 89.56 282 ALA A O 1
ATOM 2263 N N . GLY A 1 283 ? -20.965 -12.274 -5.286 1.00 93.44 283 GLY A N 1
ATOM 2264 C CA . GLY A 1 283 ? -21.950 -12.459 -4.228 1.00 93.44 283 GLY A CA 1
ATOM 2265 C C . GLY A 1 283 ? -22.991 -11.343 -4.151 1.00 93.44 283 GLY A C 1
ATOM 2266 O O . GLY A 1 283 ? -24.182 -11.632 -4.073 1.00 93.44 283 GLY A O 1
ATOM 2267 N N . LEU A 1 284 ? -22.562 -10.080 -4.236 1.00 93.44 284 LEU A N 1
ATOM 2268 C CA . LEU A 1 284 ? -23.468 -8.926 -4.262 1.00 93.44 284 LEU A CA 1
ATOM 2269 C C . LEU A 1 284 ? -24.348 -8.911 -5.522 1.00 93.44 284 LEU A C 1
ATOM 2271 O O . LEU A 1 284 ? -25.553 -8.721 -5.407 1.00 93.44 284 LEU A O 1
ATOM 2275 N N . LEU A 1 285 ? -23.780 -9.171 -6.704 1.00 94.00 285 LEU A N 1
ATOM 2276 C CA . LEU A 1 285 ? -24.540 -9.248 -7.957 1.00 94.00 285 LEU A CA 1
ATOM 2277 C C . LEU A 1 285 ? -25.572 -10.384 -7.922 1.00 94.00 285 LEU A C 1
ATOM 2279 O O . LEU A 1 285 ? -26.721 -10.201 -8.308 1.00 94.00 285 LEU A O 1
ATOM 2283 N N . LEU A 1 286 ? -25.181 -11.563 -7.438 1.00 97.06 286 LEU A N 1
ATOM 2284 C CA . LEU A 1 286 ? -26.078 -12.711 -7.303 1.00 97.06 286 LEU A CA 1
ATOM 2285 C C . LEU A 1 286 ? -27.215 -12.415 -6.319 1.00 97.06 286 LEU A C 1
ATOM 2287 O O . LEU A 1 286 ? -28.346 -12.824 -6.572 1.00 97.06 286 LEU A O 1
ATOM 2291 N N . ALA A 1 287 ? -26.940 -11.678 -5.237 1.00 95.38 287 ALA A N 1
ATOM 2292 C CA . ALA A 1 287 ? -27.965 -11.218 -4.304 1.00 95.38 287 ALA A CA 1
ATOM 2293 C C . ALA A 1 287 ? -28.950 -10.251 -4.984 1.00 95.38 287 ALA A C 1
ATOM 2295 O O . ALA A 1 287 ? -30.160 -10.432 -4.868 1.00 95.38 287 ALA A O 1
ATOM 2296 N N . GLU A 1 288 ? -28.444 -9.282 -5.756 1.00 94.44 288 GLU A N 1
ATOM 2297 C CA . GLU A 1 288 ? -29.262 -8.340 -6.539 1.00 94.44 288 GLU A CA 1
ATOM 2298 C C . GLU A 1 288 ? -30.145 -9.056 -7.579 1.00 94.44 288 GLU A C 1
ATOM 2300 O O . GLU A 1 288 ? -31.277 -8.644 -7.821 1.00 94.44 288 GLU A O 1
ATOM 2305 N N . LEU A 1 289 ? -29.668 -10.170 -8.143 1.00 96.75 289 LEU A N 1
ATOM 2306 C CA . LEU A 1 289 ? -30.420 -11.032 -9.064 1.00 96.75 289 LEU A CA 1
ATOM 2307 C C . LEU A 1 289 ? -31.364 -12.029 -8.359 1.00 96.75 289 LEU A C 1
ATOM 2309 O O . LEU A 1 289 ? -31.981 -12.861 -9.025 1.00 96.75 289 LEU A O 1
ATOM 2313 N N . GLY A 1 290 ? -31.464 -11.998 -7.025 1.00 95.62 290 GLY A N 1
ATOM 2314 C CA . GLY A 1 290 ? -32.308 -12.903 -6.235 1.00 95.62 290 GLY A CA 1
ATOM 2315 C C . GLY A 1 290 ? -31.780 -14.341 -6.114 1.00 95.62 290 GLY A C 1
ATOM 2316 O O . GLY A 1 290 ? -32.490 -15.231 -5.643 1.00 95.62 290 GLY A O 1
ATOM 2317 N N . GLN A 1 291 ? -30.532 -14.601 -6.512 1.00 97.25 291 GLN A N 1
ATOM 2318 C CA . GLN A 1 291 ? -29.888 -15.914 -6.432 1.00 97.25 291 GLN A CA 1
ATOM 2319 C C . GLN A 1 291 ? -29.247 -16.131 -5.053 1.00 97.25 291 GLN A C 1
ATOM 2321 O O . GLN A 1 291 ? -28.028 -16.234 -4.913 1.00 97.25 291 GLN A O 1
ATOM 2326 N N . ASN A 1 292 ? -30.083 -16.223 -4.016 1.00 95.56 292 ASN A N 1
ATOM 2327 C CA . ASN A 1 292 ? -29.646 -16.213 -2.614 1.00 95.56 292 ASN A CA 1
ATOM 2328 C C . ASN A 1 292 ? -28.651 -17.331 -2.251 1.00 95.56 292 ASN A C 1
ATOM 2330 O O . ASN A 1 292 ? -27.687 -17.074 -1.537 1.00 95.56 292 ASN A O 1
ATOM 2334 N N . GLY A 1 293 ? -28.851 -18.564 -2.731 1.00 96.50 293 GLY A N 1
ATOM 2335 C CA . GLY A 1 293 ? -27.943 -19.688 -2.448 1.00 96.50 293 GLY A CA 1
ATOM 2336 C C . GLY A 1 293 ? -26.524 -19.455 -2.992 1.00 96.50 293 GLY A C 1
ATOM 2337 O O . GLY A 1 293 ? -25.570 -19.430 -2.210 1.00 96.50 293 GLY A O 1
ATOM 2338 N N . PRO A 1 294 ? -26.373 -19.216 -4.309 1.00 97.44 294 PRO A N 1
ATOM 2339 C CA . PRO A 1 294 ? -25.101 -18.809 -4.905 1.00 97.44 294 PRO A CA 1
ATOM 2340 C C . PRO A 1 294 ? -24.493 -17.551 -4.266 1.00 97.44 294 PRO A C 1
ATOM 2342 O O . PRO A 1 294 ? -23.284 -17.511 -4.033 1.00 97.44 294 PRO A O 1
ATOM 2345 N N . ALA A 1 295 ? -25.314 -16.553 -3.921 1.00 96.94 295 ALA A N 1
ATOM 2346 C CA . ALA A 1 295 ? -24.859 -15.340 -3.246 1.00 96.94 295 ALA A CA 1
ATOM 2347 C C . ALA A 1 295 ? -24.253 -15.633 -1.866 1.00 96.94 295 ALA A C 1
ATOM 2349 O O . ALA A 1 295 ? -23.152 -15.168 -1.573 1.00 96.94 295 ALA A O 1
ATOM 2350 N N . ILE A 1 296 ? -24.919 -16.451 -1.039 1.00 96.75 296 ILE A N 1
ATOM 2351 C CA . ILE A 1 296 ? -24.388 -16.897 0.258 1.00 96.75 296 ILE A CA 1
ATOM 2352 C C . ILE A 1 296 ? -23.047 -17.603 0.060 1.00 96.75 296 ILE A C 1
ATOM 2354 O O . ILE A 1 296 ? -22.103 -17.304 0.789 1.00 96.75 296 ILE A O 1
ATOM 2358 N N . ALA A 1 297 ? -22.923 -18.493 -0.929 1.00 94.62 297 ALA A N 1
ATOM 2359 C CA . ALA A 1 297 ? -21.674 -19.208 -1.178 1.00 94.62 297 ALA A CA 1
ATOM 2360 C C . ALA A 1 297 ? -20.528 -18.251 -1.559 1.00 94.62 297 ALA A C 1
ATOM 2362 O O . ALA A 1 297 ? -19.455 -18.303 -0.956 1.00 94.62 297 ALA A O 1
ATOM 2363 N N . ALA A 1 298 ? -20.774 -17.333 -2.497 1.00 93.62 298 ALA A N 1
ATOM 2364 C CA . ALA A 1 298 ? -19.784 -16.363 -2.959 1.00 93.62 298 ALA A CA 1
ATOM 2365 C C . ALA A 1 298 ? -19.370 -15.368 -1.857 1.00 93.62 298 ALA A C 1
ATOM 2367 O O . ALA A 1 298 ? -18.178 -15.153 -1.639 1.00 93.62 298 ALA A O 1
ATOM 2368 N N . LEU A 1 299 ? -20.329 -14.824 -1.098 1.00 93.81 299 LEU A N 1
ATOM 2369 C CA . LEU A 1 299 ? -20.049 -13.931 0.033 1.00 93.81 299 LEU A CA 1
ATOM 2370 C C . LEU A 1 299 ? -19.369 -14.660 1.205 1.00 93.81 299 LEU A C 1
ATOM 2372 O O . LEU A 1 299 ? -18.541 -14.072 1.896 1.00 93.81 299 LEU A O 1
ATOM 2376 N N . SER A 1 300 ? -19.677 -15.940 1.443 1.00 92.19 300 SER A N 1
ATOM 2377 C CA . SER A 1 300 ? -18.959 -16.728 2.459 1.00 92.19 300 SER A CA 1
ATOM 2378 C C . SER A 1 300 ? -17.506 -16.947 2.047 1.00 92.19 300 SER A C 1
ATOM 2380 O O . SER A 1 300 ? -16.603 -16.810 2.871 1.00 92.19 300 SER A O 1
ATOM 2382 N N . TRP A 1 301 ? -17.270 -17.240 0.763 1.00 89.50 301 TRP A N 1
ATOM 2383 C CA . TRP A 1 301 ? -15.924 -17.390 0.217 1.00 89.50 301 TRP A CA 1
ATOM 2384 C C . TRP A 1 301 ? -15.134 -16.079 0.297 1.00 89.50 301 TRP A C 1
ATOM 2386 O O . TRP A 1 301 ? -13.970 -16.090 0.709 1.00 89.50 301 TRP A O 1
ATOM 2396 N N . SER A 1 302 ? -15.788 -14.941 0.026 1.00 87.69 302 SER A N 1
ATOM 2397 C CA . SER A 1 302 ? -15.138 -13.629 0.064 1.00 87.69 302 SER A CA 1
ATOM 2398 C C . SER A 1 302 ? -14.560 -13.282 1.436 1.00 87.69 302 SER A C 1
ATOM 2400 O O . SER A 1 302 ? -13.516 -12.642 1.503 1.00 87.69 302 SER A O 1
ATOM 2402 N N . LEU A 1 303 ? -15.164 -13.745 2.541 1.00 84.88 303 LEU A N 1
ATOM 2403 C CA . LEU A 1 303 ? -14.614 -13.520 3.889 1.00 84.88 303 LEU A CA 1
ATOM 2404 C C . LEU A 1 303 ? -13.203 -14.110 4.075 1.00 84.88 303 LEU A C 1
ATOM 2406 O O . LEU A 1 303 ? -12.441 -13.614 4.905 1.00 84.88 303 LEU A O 1
ATOM 2410 N N . GLY A 1 304 ? -12.854 -15.159 3.322 1.00 77.44 304 GLY A N 1
ATOM 2411 C CA . GLY A 1 304 ? -11.527 -15.778 3.346 1.00 77.44 304 GLY A CA 1
ATOM 2412 C C . GLY A 1 304 ? -10.561 -15.218 2.298 1.00 77.44 304 GLY A C 1
ATOM 2413 O O . GLY A 1 304 ? -9.362 -15.119 2.563 1.00 77.44 304 GLY A O 1
ATOM 2414 N N . THR A 1 305 ? -11.053 -14.842 1.113 1.00 77.56 305 THR A N 1
ATOM 2415 C CA . THR A 1 305 ? -10.198 -14.438 -0.021 1.00 77.56 305 THR A CA 1
ATOM 2416 C C . THR A 1 305 ? -10.042 -12.933 -0.198 1.00 77.56 305 THR A C 1
ATOM 2418 O O . THR A 1 305 ? -8.985 -12.489 -0.660 1.00 77.56 305 THR A O 1
ATOM 2421 N N . ASP A 1 306 ? -11.051 -12.151 0.185 1.00 75.81 306 ASP A N 1
ATOM 2422 C CA . ASP A 1 306 ? -11.183 -10.727 -0.175 1.00 75.81 306 ASP A CA 1
ATOM 2423 C C . ASP A 1 306 ? -10.950 -9.802 1.020 1.00 75.81 306 ASP A C 1
ATOM 2425 O O . ASP A 1 306 ? -10.948 -8.580 0.866 1.00 75.81 306 ASP A O 1
ATOM 2429 N N . ASP A 1 307 ? -10.673 -10.402 2.182 1.00 75.44 307 ASP A N 1
ATOM 2430 C CA . ASP A 1 307 ? -10.702 -9.774 3.501 1.00 75.44 307 ASP A CA 1
ATOM 2431 C C . ASP A 1 307 ? -12.131 -9.407 3.940 1.00 75.44 307 ASP A C 1
ATOM 2433 O O . ASP A 1 307 ? -13.102 -9.417 3.180 1.00 75.44 307 ASP A O 1
ATOM 2437 N N . TRP A 1 308 ? -12.274 -9.102 5.222 1.00 80.81 308 TRP A N 1
ATOM 2438 C CA . TRP A 1 308 ? -13.544 -8.681 5.784 1.00 80.81 308 TRP A CA 1
ATOM 2439 C C . TRP A 1 308 ? -13.899 -7.278 5.299 1.00 80.81 308 TRP A C 1
ATOM 2441 O O . TRP A 1 308 ? -13.161 -6.325 5.535 1.00 80.81 308 TRP A O 1
ATOM 2451 N N . GLN A 1 309 ? -15.075 -7.141 4.688 1.00 78.00 309 GLN A N 1
ATOM 2452 C CA . GLN A 1 309 ? -15.644 -5.854 4.300 1.00 78.00 309 GLN A CA 1
ATOM 2453 C C . GLN A 1 309 ? -17.067 -5.710 4.859 1.00 78.00 309 GLN A C 1
ATOM 2455 O O . GLN A 1 309 ? -17.846 -6.669 4.825 1.00 78.00 309 GLN A O 1
ATOM 2460 N N . PRO A 1 310 ? -17.457 -4.517 5.344 1.00 79.06 310 PRO A N 1
ATOM 2461 C CA . PRO A 1 310 ? -18.732 -4.326 6.030 1.00 79.06 310 PRO A CA 1
ATOM 2462 C C . PRO A 1 310 ? -19.944 -4.576 5.127 1.00 79.06 310 PRO A C 1
ATOM 2464 O O . PRO A 1 310 ? -20.928 -5.144 5.592 1.00 79.06 310 PRO A O 1
ATOM 2467 N N . ARG A 1 311 ? -19.901 -4.175 3.846 1.00 84.44 311 ARG A N 1
ATOM 2468 C CA . ARG A 1 311 ? -21.029 -4.365 2.915 1.00 84.44 311 ARG A CA 1
ATOM 2469 C C . ARG A 1 311 ? -21.263 -5.854 2.595 1.00 84.44 311 ARG A C 1
ATOM 2471 O O . ARG A 1 311 ? -22.354 -6.318 2.915 1.00 84.44 311 ARG A O 1
ATOM 2478 N N . PRO A 1 312 ? -20.281 -6.619 2.072 1.00 88.94 312 PRO A N 1
ATOM 2479 C CA . PRO A 1 312 ? -20.430 -8.063 1.859 1.00 88.94 312 PRO A CA 1
ATOM 2480 C C . PRO A 1 312 ? -20.863 -8.831 3.115 1.00 88.94 312 PRO A C 1
ATOM 2482 O O . PRO A 1 312 ? -21.758 -9.666 3.048 1.00 88.94 312 PRO A O 1
ATOM 2485 N N . ALA A 1 313 ? -20.291 -8.514 4.282 1.00 90.88 313 ALA A N 1
ATOM 2486 C CA . ALA A 1 313 ? -20.643 -9.189 5.531 1.00 90.88 313 ALA A CA 1
ATOM 2487 C C . ALA A 1 313 ? -22.076 -8.874 6.008 1.00 90.88 313 ALA A C 1
ATOM 2489 O O . ALA A 1 313 ? -22.764 -9.759 6.519 1.00 90.88 313 ALA A O 1
ATOM 2490 N N . ARG A 1 314 ? -22.565 -7.636 5.837 1.00 92.00 314 ARG A N 1
ATOM 2491 C CA . ARG A 1 314 ? -23.966 -7.285 6.143 1.00 92.00 314 ARG A CA 1
ATOM 2492 C C . ARG A 1 314 ? -24.940 -8.005 5.217 1.00 92.00 314 ARG A C 1
ATOM 2494 O O . ARG A 1 314 ? -25.935 -8.534 5.710 1.00 92.00 314 ARG A O 1
ATOM 2501 N N . GLU A 1 315 ? -24.623 -8.062 3.926 1.00 94.69 315 GLU A N 1
ATOM 2502 C CA . GLU A 1 315 ? -25.437 -8.776 2.940 1.00 94.69 315 GLU A CA 1
ATOM 2503 C C . GLU A 1 315 ? -25.491 -10.273 3.263 1.00 94.69 315 GLU A C 1
ATOM 2505 O O . GLU A 1 315 ? -26.569 -10.849 3.384 1.00 94.69 315 GLU A O 1
ATOM 2510 N N . LEU A 1 316 ? -24.335 -10.883 3.551 1.00 96.12 316 LEU A N 1
ATOM 2511 C CA . LEU A 1 316 ? -24.254 -12.281 3.969 1.00 96.12 316 LEU A CA 1
ATOM 2512 C C . LEU A 1 316 ? -25.080 -12.546 5.231 1.00 96.12 316 LEU A C 1
ATOM 2514 O O . LEU A 1 316 ? -25.816 -13.527 5.295 1.00 96.12 316 LEU A O 1
ATOM 2518 N N . ARG A 1 317 ? -24.993 -11.670 6.242 1.00 95.19 317 ARG A N 1
ATOM 2519 C CA . ARG A 1 317 ? -25.800 -11.784 7.465 1.00 95.19 317 ARG A CA 1
ATOM 2520 C C . ARG A 1 317 ? -27.295 -11.768 7.148 1.00 95.19 317 ARG A C 1
ATOM 2522 O O . ARG A 1 317 ? -28.034 -12.569 7.724 1.00 95.19 317 ARG A O 1
ATOM 2529 N N . TRP A 1 318 ? -27.739 -10.853 6.289 1.00 95.06 318 TRP A N 1
ATOM 2530 C CA . TRP A 1 318 ? -29.144 -10.734 5.905 1.00 95.06 318 TRP A CA 1
ATOM 2531 C C . TRP A 1 318 ? -29.623 -11.975 5.144 1.00 95.06 318 TRP A C 1
ATOM 2533 O O . TRP A 1 318 ? -30.598 -12.599 5.569 1.00 95.06 318 TRP A O 1
ATOM 2543 N N . LEU A 1 319 ? -28.883 -12.401 4.117 1.00 97.00 319 LEU A N 1
ATOM 2544 C CA . LEU A 1 319 ? -29.193 -13.589 3.321 1.00 97.00 319 LEU A CA 1
ATOM 2545 C C . LEU A 1 319 ? -29.215 -14.864 4.170 1.00 97.00 319 LEU A C 1
ATOM 2547 O O . LEU A 1 319 ? -30.169 -15.634 4.096 1.00 97.00 319 LEU A O 1
ATOM 2551 N N . CYS A 1 320 ? -28.222 -15.069 5.041 1.00 96.06 320 CYS A N 1
ATOM 2552 C CA . CYS A 1 320 ? -28.199 -16.205 5.963 1.00 96.06 320 CYS A CA 1
ATOM 2553 C C . CYS A 1 320 ? -29.406 -16.195 6.908 1.00 96.06 320 CYS A C 1
ATOM 2555 O O . CYS A 1 320 ? -29.978 -17.248 7.181 1.00 96.06 320 CYS A O 1
ATOM 2557 N N . LYS A 1 321 ? -29.830 -15.021 7.396 1.00 93.88 321 LYS A N 1
ATOM 2558 C CA . LYS A 1 321 ? -31.029 -14.907 8.236 1.00 93.88 321 LYS A CA 1
ATOM 2559 C C . LYS A 1 321 ? -32.293 -15.268 7.449 1.00 93.88 321 LYS A C 1
ATOM 2561 O O . LYS A 1 321 ? -33.116 -16.016 7.973 1.00 93.88 321 LYS A O 1
ATOM 2566 N N . ALA A 1 322 ? -32.425 -14.773 6.218 1.00 93.88 322 ALA A N 1
ATOM 2567 C CA . ALA A 1 322 ? -33.556 -15.060 5.334 1.00 93.88 322 ALA A CA 1
ATOM 2568 C C . ALA A 1 322 ? -33.626 -16.546 4.933 1.00 93.88 322 ALA A C 1
ATOM 2570 O O . ALA A 1 322 ? -34.708 -17.121 4.901 1.00 93.88 322 ALA A O 1
ATOM 2571 N N . ALA A 1 323 ? -32.475 -17.186 4.717 1.00 94.94 323 ALA A N 1
ATOM 2572 C CA . ALA A 1 323 ? -32.357 -18.607 4.387 1.00 94.94 323 ALA A CA 1
ATOM 2573 C C . ALA A 1 323 ? -32.448 -19.550 5.608 1.00 94.94 323 ALA A C 1
ATOM 2575 O O . ALA A 1 323 ? -32.308 -20.761 5.468 1.00 94.94 323 ALA A O 1
ATOM 2576 N N . GLY A 1 324 ? -32.651 -19.025 6.823 1.00 93.19 324 GLY A N 1
ATOM 2577 C CA . GLY A 1 324 ? -32.764 -19.835 8.043 1.00 93.19 324 GLY A CA 1
ATOM 2578 C C . GLY A 1 324 ? -31.433 -20.282 8.664 1.00 93.19 324 GLY A C 1
ATOM 2579 O O . GLY A 1 324 ? -31.437 -20.942 9.703 1.00 93.19 324 GLY A O 1
ATOM 2580 N N . HIS A 1 325 ? -30.285 -19.864 8.127 1.00 92.94 325 HIS A N 1
ATOM 2581 C CA . HIS A 1 325 ? -28.949 -20.099 8.691 1.00 92.94 325 HIS A CA 1
ATOM 2582 C C . HIS A 1 325 ? -28.650 -19.165 9.882 1.00 92.94 325 HIS A C 1
ATOM 2584 O O . HIS A 1 325 ? -27.714 -18.359 9.864 1.00 92.94 325 HIS A O 1
ATOM 2590 N N . ARG A 1 326 ? -29.459 -19.268 10.947 1.00 90.56 326 ARG A N 1
ATOM 2591 C CA . ARG A 1 326 ? -29.437 -18.358 12.111 1.00 90.56 326 ARG A CA 1
ATOM 2592 C C . ARG A 1 326 ? -28.074 -18.292 12.807 1.00 90.56 326 ARG A C 1
ATOM 2594 O O . ARG A 1 326 ? -27.625 -17.194 13.124 1.00 90.56 326 ARG A O 1
ATOM 2601 N N . SER A 1 327 ? -27.396 -19.427 12.988 1.00 89.56 327 SER A N 1
ATOM 2602 C CA . SER A 1 327 ? -26.076 -19.477 13.636 1.00 89.56 327 SER A CA 1
ATOM 2603 C C . SER A 1 327 ? -25.011 -18.727 12.838 1.00 89.56 327 SER A C 1
ATOM 2605 O O . SER A 1 327 ? -24.240 -17.962 13.409 1.00 89.56 327 SER A O 1
ATOM 2607 N N . VAL A 1 328 ? -25.002 -18.881 11.509 1.00 90.62 328 VAL A N 1
ATOM 2608 C CA . VAL A 1 328 ? -24.059 -18.174 10.627 1.00 90.62 328 VAL A CA 1
ATOM 2609 C C . VAL A 1 328 ? -24.349 -16.675 10.636 1.00 90.62 328 VAL A C 1
ATOM 2611 O O . VAL A 1 328 ? -23.436 -15.875 10.819 1.00 90.62 328 VAL A O 1
ATOM 2614 N N . ALA A 1 329 ? -25.622 -16.281 10.523 1.00 92.75 329 ALA A N 1
ATOM 2615 C CA . ALA A 1 329 ? -26.020 -14.877 10.607 1.00 92.75 329 ALA A CA 1
ATOM 2616 C C . ALA A 1 329 ? -25.623 -14.238 11.952 1.00 92.75 329 ALA A C 1
ATOM 2618 O O . ALA A 1 329 ? -25.216 -13.074 11.986 1.00 92.75 329 ALA A O 1
ATOM 2619 N N . TRP A 1 330 ? -25.710 -14.993 13.052 1.00 93.25 330 TRP A N 1
ATOM 2620 C CA . TRP A 1 330 ? -25.245 -14.545 14.362 1.00 93.25 330 TRP A CA 1
ATOM 2621 C C . TRP A 1 330 ? -23.723 -14.375 14.385 1.00 93.25 330 TRP A C 1
ATOM 2623 O O . TRP A 1 330 ? -23.257 -13.306 14.761 1.00 93.25 330 TRP A O 1
ATOM 2633 N N . ILE A 1 331 ? -22.947 -15.361 13.912 1.00 91.44 331 ILE A N 1
ATOM 2634 C CA . ILE A 1 331 ? -21.471 -15.301 13.882 1.00 91.44 331 ILE A CA 1
ATOM 2635 C C . ILE A 1 331 ? -20.988 -14.103 13.057 1.00 91.44 331 ILE A C 1
ATOM 2637 O O . ILE A 1 331 ? -20.162 -13.321 13.525 1.00 91.44 331 ILE A O 1
ATOM 2641 N N . VAL A 1 332 ? -21.547 -13.912 11.859 1.00 92.31 332 VAL A N 1
ATOM 2642 C CA . VAL A 1 332 ? -21.214 -12.767 10.999 1.00 92.31 332 VAL A CA 1
ATOM 2643 C C . VAL A 1 332 ? -21.620 -11.451 11.669 1.00 92.31 332 VAL A C 1
ATOM 2645 O O . VAL A 1 332 ? -20.858 -10.490 11.649 1.00 92.31 332 VAL A O 1
ATOM 2648 N N . GLY A 1 333 ? -22.789 -11.401 12.316 1.00 91.94 333 GLY A N 1
ATOM 2649 C CA . GLY A 1 333 ? -23.224 -10.242 13.099 1.00 91.94 333 GLY A CA 1
ATOM 2650 C C . GLY A 1 333 ? -22.295 -9.914 14.269 1.00 91.94 333 GLY A C 1
ATOM 2651 O O . GLY A 1 333 ? -21.994 -8.746 14.500 1.00 91.94 333 GLY A O 1
ATOM 2652 N N . HIS A 1 334 ? -21.812 -10.931 14.977 1.00 90.44 334 HIS A N 1
ATOM 2653 C CA . HIS A 1 334 ? -20.892 -10.776 16.094 1.00 90.44 334 HIS A CA 1
ATOM 2654 C C . HIS A 1 334 ? -19.527 -10.251 15.631 1.00 90.44 334 HIS A C 1
ATOM 2656 O O . HIS A 1 334 ? -18.999 -9.313 16.223 1.00 90.44 334 HIS A O 1
ATOM 2662 N N . GLU A 1 335 ? -18.989 -10.775 14.528 1.00 88.00 335 GLU A N 1
ATOM 2663 C CA . GLU A 1 335 ? -17.721 -10.294 13.969 1.00 88.00 335 GLU A CA 1
ATOM 2664 C C . GLU A 1 335 ? -17.840 -8.873 13.389 1.00 88.00 335 GLU A C 1
ATOM 2666 O O . GLU A 1 335 ? -16.941 -8.054 13.582 1.00 88.00 335 GLU A O 1
ATOM 2671 N N . LEU A 1 336 ? -18.975 -8.530 12.759 1.00 86.31 336 LEU A N 1
ATOM 2672 C CA . LEU A 1 336 ? -19.291 -7.145 12.385 1.00 86.31 336 LEU A CA 1
ATOM 2673 C C . LEU A 1 336 ? -19.227 -6.223 13.612 1.00 86.31 336 LEU A C 1
ATOM 2675 O O . LEU A 1 336 ? -18.605 -5.164 13.541 1.00 86.31 336 LEU A O 1
ATOM 2679 N N . ALA A 1 337 ? -19.826 -6.626 14.735 1.00 83.94 337 ALA A N 1
ATOM 2680 C CA . ALA A 1 337 ? -19.831 -5.835 15.962 1.00 83.94 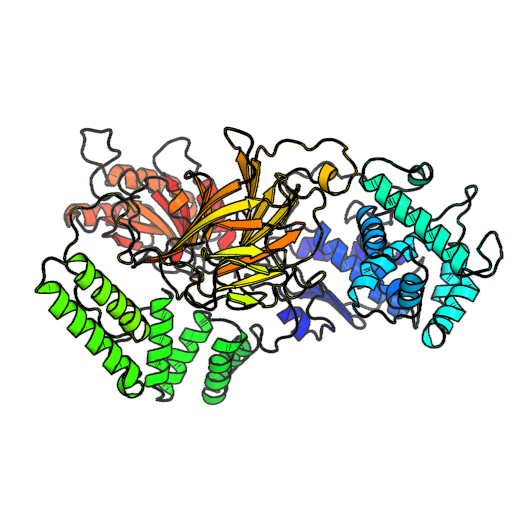337 ALA A CA 1
ATOM 2681 C C . ALA A 1 337 ? -18.434 -5.677 16.570 1.00 83.94 337 ALA A C 1
ATOM 2683 O O . ALA A 1 337 ? -18.022 -4.561 16.876 1.00 83.94 337 ALA A O 1
ATOM 2684 N N . ARG A 1 338 ? -17.654 -6.761 16.644 1.00 82.69 338 ARG A N 1
ATOM 2685 C CA . ARG A 1 338 ? -16.260 -6.734 17.122 1.00 82.69 338 ARG A CA 1
ATOM 2686 C C . ARG A 1 338 ? -15.341 -5.841 16.291 1.00 82.69 338 ARG A C 1
ATOM 2688 O O . ARG A 1 338 ? -14.329 -5.359 16.789 1.00 82.69 338 ARG A O 1
ATOM 2695 N N . ARG A 1 339 ? -15.673 -5.627 15.018 1.00 78.81 339 ARG A N 1
ATOM 2696 C CA . ARG A 1 339 ? -14.958 -4.708 14.120 1.00 78.81 339 ARG A CA 1
ATOM 2697 C C . ARG A 1 339 ? -15.501 -3.277 14.168 1.00 78.81 339 ARG A C 1
ATOM 2699 O O . ARG A 1 339 ? -15.012 -2.415 13.440 1.00 78.81 339 ARG A O 1
ATOM 2706 N N . GLY A 1 340 ? -16.512 -3.020 14.998 1.00 74.38 340 GLY A N 1
ATOM 2707 C CA . GLY A 1 340 ? -17.199 -1.736 15.119 1.00 74.38 340 GLY A CA 1
ATOM 2708 C C . GLY A 1 340 ? -18.146 -1.424 13.957 1.00 74.38 340 GLY A C 1
ATOM 2709 O O . GLY A 1 340 ? -18.525 -0.270 13.775 1.00 74.38 340 GLY A O 1
ATOM 2710 N N . TRP A 1 341 ? -18.503 -2.409 13.128 1.00 76.81 341 TRP A N 1
ATOM 2711 C CA . TRP A 1 341 ? -19.301 -2.252 11.902 1.00 76.81 341 TRP A CA 1
ATOM 2712 C C . TRP A 1 341 ? -20.803 -2.506 12.089 1.00 76.81 341 TRP A C 1
ATOM 2714 O O . TRP A 1 341 ? -21.553 -2.487 11.105 1.00 76.81 341 TRP A O 1
ATOM 2724 N N . GLY A 1 342 ? -21.260 -2.723 13.317 1.00 77.00 342 GLY A N 1
ATOM 2725 C CA . GLY A 1 342 ? -22.671 -2.868 13.657 1.00 77.00 342 GLY A CA 1
ATOM 2726 C C . GLY A 1 342 ? -22.867 -3.208 15.128 1.00 77.00 342 GLY A C 1
ATOM 2727 O O . GLY A 1 342 ? -21.902 -3.284 15.884 1.00 77.00 342 GLY A O 1
ATOM 2728 N N . ASP A 1 343 ? -24.116 -3.435 15.512 1.00 78.19 343 ASP A N 1
ATOM 2729 C CA . ASP A 1 343 ? -24.456 -3.823 16.878 1.00 78.19 343 ASP A CA 1
ATOM 2730 C C . ASP A 1 343 ? -24.238 -5.315 17.114 1.00 78.19 343 ASP A C 1
ATOM 2732 O O . ASP A 1 343 ? -24.411 -6.147 16.208 1.00 78.19 343 ASP A O 1
ATOM 2736 N N . ALA A 1 344 ? -23.907 -5.650 18.362 1.00 79.69 344 ALA A N 1
ATOM 2737 C CA . ALA A 1 344 ? -23.822 -7.031 18.803 1.00 79.69 344 ALA A CA 1
ATOM 2738 C C . ALA A 1 344 ? -25.175 -7.735 18.581 1.00 79.69 344 ALA A C 1
ATOM 2740 O O . ALA A 1 344 ? -26.228 -7.186 18.920 1.00 79.69 344 ALA A O 1
ATOM 2741 N N . PRO A 1 345 ? -25.183 -8.940 17.989 1.00 84.94 345 PRO A N 1
ATOM 2742 C CA . PRO A 1 345 ? -26.414 -9.691 17.814 1.00 84.94 345 PRO A CA 1
ATOM 2743 C C . PRO A 1 345 ? -26.984 -10.099 19.179 1.00 84.94 345 PRO A C 1
ATOM 2745 O O . PRO A 1 345 ? -26.249 -10.521 20.069 1.00 84.94 345 PRO A O 1
ATOM 2748 N N . SER A 1 346 ? -28.304 -10.001 19.331 1.00 80.38 346 SER A N 1
ATOM 2749 C CA . SER A 1 346 ? -29.020 -10.540 20.488 1.00 80.38 346 SER A CA 1
ATOM 2750 C C . SER A 1 346 ? -29.279 -12.045 20.335 1.00 80.38 346 SER A C 1
ATOM 2752 O O . SER A 1 346 ? -29.286 -12.579 19.222 1.00 80.38 346 SER A O 1
ATOM 2754 N N . GLY A 1 347 ? -29.514 -12.731 21.457 1.00 78.44 347 GLY A N 1
ATOM 2755 C CA . GLY A 1 347 ? -29.838 -14.162 21.498 1.00 78.44 347 GLY A CA 1
ATOM 2756 C C . GLY A 1 347 ? -28.687 -15.055 21.967 1.00 78.44 347 GLY A C 1
ATOM 2757 O O . GLY A 1 347 ? -27.631 -14.573 22.370 1.00 78.44 347 GLY A O 1
ATOM 2758 N N . GLU A 1 348 ? -28.925 -16.367 21.948 1.00 78.94 348 GLU A N 1
ATOM 2759 C CA . GLU A 1 348 ? -27.980 -17.376 22.433 1.00 78.94 348 GLU A CA 1
ATOM 2760 C C . GLU A 1 348 ? -26.732 -17.477 21.543 1.00 78.94 348 GLU A C 1
ATOM 2762 O O . GLU A 1 348 ? -26.817 -17.432 20.315 1.00 78.94 348 GLU A O 1
ATOM 2767 N N . VAL A 1 349 ? -25.569 -17.642 22.179 1.00 85.25 349 VAL A N 1
ATOM 2768 C CA . VAL A 1 349 ? -24.271 -17.808 21.517 1.00 85.25 349 VAL A CA 1
ATOM 2769 C C . VAL A 1 349 ? -24.181 -19.205 20.886 1.00 85.25 349 VAL A C 1
ATOM 2771 O O . VAL A 1 349 ? -24.018 -20.185 21.616 1.00 85.25 349 VAL A O 1
ATOM 2774 N N . PRO A 1 350 ? -24.185 -19.339 19.548 1.00 84.25 350 PRO A N 1
ATOM 2775 C CA . PRO A 1 350 ? -24.236 -20.650 18.901 1.00 84.25 350 PRO A CA 1
ATOM 2776 C C . PRO A 1 350 ? -22.924 -21.443 19.031 1.00 84.25 350 PRO A C 1
ATOM 2778 O O . PRO A 1 350 ? -22.930 -22.667 18.935 1.00 84.25 350 PRO A O 1
ATOM 2781 N N . LEU A 1 351 ? -21.787 -20.766 19.245 1.00 80.81 351 LEU A N 1
ATOM 2782 C CA . LEU A 1 351 ? -20.452 -21.381 19.201 1.00 80.81 351 LEU A CA 1
ATOM 2783 C C . LEU A 1 351 ? -20.094 -22.178 20.462 1.00 80.81 351 LEU A C 1
ATOM 2785 O O . LEU A 1 351 ? -19.382 -23.179 20.377 1.00 80.81 351 LEU A O 1
ATOM 2789 N N . LEU A 1 352 ? -20.571 -21.759 21.638 1.00 81.06 352 LEU A N 1
ATOM 2790 C CA . LEU A 1 352 ? -20.153 -22.357 22.911 1.00 81.06 352 LEU A CA 1
ATOM 2791 C C . LEU A 1 352 ? -20.554 -23.829 23.035 1.00 81.06 352 LEU A C 1
ATOM 2793 O O . LEU A 1 352 ? -19.772 -24.630 23.547 1.00 81.06 352 LEU A O 1
ATOM 2797 N N . ALA A 1 353 ? -21.748 -24.187 22.554 1.00 80.12 353 ALA A N 1
ATOM 2798 C CA . ALA A 1 353 ? -22.236 -25.564 22.583 1.00 80.12 353 ALA A CA 1
ATOM 2799 C C . ALA A 1 353 ? -21.319 -26.511 21.786 1.00 80.12 353 ALA A C 1
ATOM 2801 O O . ALA A 1 353 ? -21.096 -27.647 22.195 1.00 80.12 353 ALA A O 1
ATOM 2802 N N . SER A 1 354 ? -20.727 -26.018 20.694 1.00 83.31 354 SER A N 1
ATOM 2803 C CA . SER A 1 354 ? -19.805 -26.775 19.837 1.00 83.31 354 SER A CA 1
ATOM 2804 C C . SER A 1 354 ? -18.341 -26.795 20.304 1.00 83.31 354 SER A C 1
ATOM 2806 O O . SER A 1 354 ? -17.529 -27.503 19.713 1.00 83.31 354 SER A O 1
ATOM 2808 N N . LEU A 1 355 ? -17.973 -26.043 21.351 1.00 88.88 355 LEU A N 1
ATOM 2809 C CA . LEU A 1 355 ? -16.579 -25.861 21.786 1.00 88.88 355 LEU A CA 1
ATOM 2810 C C . LEU A 1 355 ? -16.379 -26.249 23.267 1.00 88.88 355 LEU A C 1
ATOM 2812 O O . LEU A 1 355 ? -16.024 -25.399 24.092 1.00 88.88 355 LEU A O 1
ATOM 2816 N N . PRO A 1 356 ? -16.554 -27.536 23.638 1.00 89.44 356 PRO A N 1
ATOM 2817 C CA . PRO A 1 356 ? -16.585 -27.966 25.040 1.00 89.44 356 PRO A CA 1
ATOM 2818 C C . PRO A 1 356 ? -15.279 -27.689 25.798 1.00 89.44 356 PRO A C 1
ATOM 2820 O O . PRO A 1 356 ? -15.317 -27.293 26.960 1.00 89.44 356 PRO A O 1
ATOM 2823 N N . ARG A 1 357 ? -14.116 -27.821 25.141 1.00 92.12 357 ARG A N 1
ATOM 2824 C CA . ARG A 1 357 ? -12.810 -27.516 25.757 1.00 92.12 357 ARG A CA 1
ATOM 2825 C C . ARG A 1 357 ? -12.655 -26.033 26.086 1.00 92.12 357 ARG A C 1
ATOM 2827 O O . ARG A 1 357 ? -12.125 -25.691 27.135 1.00 92.12 357 ARG A O 1
ATOM 2834 N N . LEU A 1 358 ? -13.141 -25.159 25.207 1.00 89.00 358 LEU A N 1
ATOM 2835 C CA . LEU A 1 358 ? -13.067 -23.717 25.415 1.00 89.00 358 LEU A CA 1
ATOM 2836 C C . LEU A 1 358 ? -14.039 -23.268 26.508 1.00 89.00 358 LEU A C 1
ATOM 2838 O O . LEU A 1 358 ? -13.675 -22.457 27.351 1.00 89.00 358 LEU A O 1
ATOM 2842 N N . ARG A 1 359 ? -15.239 -23.863 26.553 1.00 90.06 359 ARG A N 1
ATOM 2843 C CA . ARG A 1 359 ? -16.181 -23.677 27.663 1.00 90.06 359 ARG A CA 1
ATOM 2844 C C . ARG A 1 359 ? -15.565 -24.095 29.002 1.00 90.06 359 ARG A C 1
ATOM 2846 O O . ARG A 1 359 ? -15.663 -23.343 29.966 1.00 90.06 359 ARG A O 1
ATOM 2853 N N . ALA A 1 360 ? -14.912 -25.258 29.053 1.00 91.94 360 ALA A N 1
ATOM 2854 C CA . ALA A 1 360 ? -14.214 -25.722 30.251 1.00 91.94 360 ALA A CA 1
ATOM 2855 C C . ALA A 1 360 ? -13.073 -24.773 30.650 1.00 91.94 360 ALA A C 1
ATOM 2857 O O . ALA A 1 360 ? -12.912 -24.470 31.827 1.00 91.94 360 ALA A O 1
ATOM 2858 N N . TYR A 1 361 ? -12.322 -24.246 29.681 1.00 93.19 361 TYR A N 1
ATOM 2859 C CA . TYR A 1 361 ? -11.249 -23.293 29.953 1.00 93.19 361 TYR A CA 1
ATOM 2860 C C . TYR A 1 361 ? -11.759 -21.954 30.505 1.00 93.19 361 TYR A C 1
ATOM 2862 O O . TYR A 1 361 ? -11.205 -21.454 31.478 1.00 93.19 361 TYR A O 1
ATOM 2870 N N . LEU A 1 362 ? -12.854 -21.406 29.962 1.00 91.88 362 LEU A N 1
ATOM 2871 C CA . LEU A 1 362 ? -13.502 -20.216 30.531 1.00 91.88 362 LEU A CA 1
ATOM 2872 C C . LEU A 1 362 ? -13.931 -20.452 31.986 1.00 91.88 362 LEU A C 1
ATOM 2874 O O . LEU A 1 362 ? -13.678 -19.602 32.834 1.00 91.88 362 LEU A O 1
ATOM 2878 N N . ALA A 1 363 ? -14.506 -21.623 32.282 1.00 92.50 363 ALA A N 1
ATOM 2879 C CA . ALA A 1 363 ? -14.887 -21.994 33.643 1.00 92.50 363 ALA A CA 1
ATOM 2880 C C . ALA A 1 363 ? -13.672 -22.126 34.582 1.00 92.50 363 ALA A C 1
ATOM 2882 O O . ALA A 1 363 ? -13.749 -21.717 35.736 1.00 92.50 363 ALA A O 1
ATOM 2883 N N . LEU A 1 364 ? -12.539 -22.645 34.091 1.00 95.38 364 LEU A N 1
ATOM 2884 C CA . LEU A 1 364 ? -11.287 -22.697 34.855 1.00 95.38 364 LEU A CA 1
ATOM 2885 C C . LEU A 1 364 ? -10.734 -21.300 35.160 1.00 95.38 364 LEU A C 1
ATOM 2887 O O . LEU A 1 364 ? -10.206 -21.087 36.249 1.00 95.38 364 LEU A O 1
ATOM 2891 N N . LEU A 1 365 ? -10.855 -20.349 34.230 1.00 92.38 365 LEU A N 1
ATOM 2892 C CA . LEU A 1 365 ? -10.451 -18.961 34.467 1.00 92.38 365 LEU A CA 1
ATOM 2893 C C . LEU A 1 365 ? -11.369 -18.270 35.484 1.00 92.38 365 LEU A C 1
ATOM 2895 O O . LEU A 1 365 ? -10.866 -17.588 36.376 1.00 92.38 365 LEU A O 1
ATOM 2899 N N . ASP A 1 366 ? -12.686 -18.482 35.383 1.00 91.75 366 ASP A N 1
ATOM 2900 C CA . ASP A 1 366 ? -13.669 -17.977 36.352 1.00 91.75 366 ASP A CA 1
ATOM 2901 C C . ASP A 1 366 ? -13.388 -18.540 37.763 1.00 91.75 366 ASP A C 1
ATOM 2903 O O . ASP A 1 366 ? -13.318 -17.789 38.739 1.00 91.75 366 ASP A O 1
ATOM 2907 N N . GLU A 1 367 ? -13.138 -19.849 37.878 1.00 93.38 367 GLU A N 1
ATOM 2908 C CA . GLU A 1 367 ? -12.811 -20.500 39.152 1.00 93.38 367 GLU A CA 1
ATOM 2909 C C . GLU A 1 367 ? -11.455 -20.045 39.708 1.00 93.38 367 GLU A C 1
ATOM 2911 O O . GLU A 1 367 ? -11.339 -19.711 40.889 1.00 93.38 367 GLU A O 1
ATOM 2916 N N . GLY A 1 368 ? -10.428 -19.963 38.860 1.00 90.62 368 GLY A N 1
ATOM 2917 C CA . GLY A 1 368 ? -9.110 -19.468 39.252 1.00 90.62 368 GLY A CA 1
ATOM 2918 C C . GLY A 1 368 ? -9.165 -18.027 39.758 1.00 90.62 368 GLY A C 1
ATOM 2919 O O . GLY A 1 368 ? -8.533 -17.701 40.764 1.00 90.62 368 GLY A O 1
ATOM 2920 N N . ALA A 1 369 ? -9.962 -17.172 39.110 1.00 88.38 369 ALA A N 1
ATOM 2921 C CA . ALA A 1 369 ? -10.180 -15.805 39.560 1.00 88.38 369 ALA A CA 1
ATOM 2922 C C . ALA A 1 369 ? -10.874 -15.751 40.925 1.00 88.38 369 ALA A C 1
ATOM 2924 O O . ALA A 1 369 ? -10.454 -14.982 41.791 1.00 88.38 369 ALA A O 1
ATOM 2925 N N . ARG A 1 370 ? -11.888 -16.599 41.145 1.00 89.56 370 ARG A N 1
ATOM 2926 C CA . ARG A 1 370 ? -12.586 -16.724 42.432 1.00 89.56 370 ARG A CA 1
ATOM 2927 C C . ARG A 1 370 ? -11.628 -17.137 43.552 1.00 89.56 370 ARG A C 1
ATOM 2929 O O . ARG A 1 370 ? -11.620 -16.504 44.603 1.00 89.56 370 ARG A O 1
ATOM 2936 N N . VAL A 1 371 ? -10.776 -18.135 43.312 1.00 88.88 371 VAL A N 1
ATOM 2937 C CA . VAL A 1 371 ? -9.751 -18.598 44.270 1.00 88.88 371 VAL A CA 1
ATOM 2938 C C . VAL A 1 371 ? -8.666 -17.539 44.512 1.00 88.88 371 VAL A C 1
ATOM 2940 O O . VAL A 1 371 ? -8.160 -17.401 45.626 1.00 88.88 371 VAL A O 1
ATOM 2943 N N . ALA A 1 372 ? -8.282 -16.775 43.488 1.00 84.88 372 ALA A N 1
ATOM 2944 C CA . ALA A 1 372 ? -7.318 -15.687 43.639 1.00 84.88 372 ALA A CA 1
ATOM 2945 C C . ALA A 1 372 ? -7.896 -14.514 44.448 1.00 84.88 372 ALA A C 1
ATOM 2947 O O . ALA A 1 372 ? -7.172 -13.902 45.232 1.00 84.88 372 ALA A O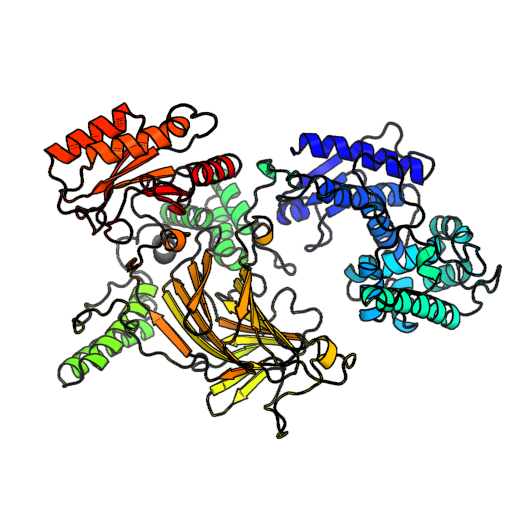 1
ATOM 2948 N N . ALA A 1 373 ? -9.196 -14.237 44.310 1.00 82.25 373 ALA A N 1
ATOM 2949 C CA . ALA A 1 373 ? -9.885 -13.178 45.045 1.00 82.25 373 ALA A CA 1
ATOM 2950 C C . ALA A 1 373 ? -9.992 -13.458 46.556 1.00 82.25 373 ALA A C 1
ATOM 2952 O O . ALA A 1 373 ? -10.069 -12.515 47.338 1.00 82.25 373 ALA A O 1
ATOM 2953 N N . THR A 1 374 ? -9.951 -14.726 46.990 1.00 83.50 374 THR A N 1
ATOM 2954 C CA . THR A 1 374 ? -9.929 -15.093 48.423 1.00 83.50 374 THR A CA 1
ATOM 2955 C C . THR A 1 374 ? -8.542 -14.973 49.065 1.00 83.50 374 THR A C 1
ATOM 2957 O O . THR A 1 374 ? -8.383 -15.243 50.252 1.00 83.50 374 THR A O 1
ATOM 2960 N N . LYS A 1 375 ? -7.515 -14.612 48.289 1.00 77.94 375 LYS A N 1
ATOM 2961 C CA . LYS A 1 375 ? -6.133 -14.398 48.739 1.00 77.94 375 LYS A CA 1
ATOM 2962 C C . LYS A 1 375 ? -5.798 -12.901 48.650 1.00 77.94 375 LYS A C 1
ATOM 2964 O O . LYS A 1 375 ? -6.472 -12.178 47.917 1.00 77.94 375 LYS A O 1
ATOM 2969 N N . PRO A 1 376 ? -4.730 -12.407 49.304 1.00 71.19 376 PRO A N 1
ATOM 2970 C CA . PRO A 1 376 ? -4.240 -11.035 49.121 1.00 71.19 376 PRO A CA 1
ATOM 2971 C C . PRO A 1 376 ? -3.550 -10.841 47.750 1.00 71.19 376 PRO A C 1
ATOM 2973 O O . PRO A 1 376 ? -2.443 -10.323 47.661 1.00 71.19 376 PRO A O 1
ATOM 2976 N N . ALA A 1 377 ? -4.190 -11.288 46.664 1.00 67.56 377 ALA A N 1
ATOM 2977 C CA . ALA A 1 377 ? -3.693 -11.230 45.290 1.00 67.56 377 ALA A CA 1
ATOM 2978 C C . ALA A 1 377 ? -4.761 -10.690 44.305 1.00 67.56 377 ALA A C 1
ATOM 2980 O O . ALA A 1 377 ? -5.044 -11.329 43.287 1.00 67.56 377 ALA A O 1
ATOM 2981 N N . PRO A 1 378 ? -5.352 -9.503 44.555 1.00 71.75 378 PRO A N 1
ATOM 2982 C CA . PRO A 1 378 ? -6.419 -8.941 43.715 1.00 71.75 378 PRO A CA 1
ATOM 2983 C C . PRO A 1 378 ? -5.987 -8.707 42.257 1.00 71.75 378 PRO A C 1
ATOM 2985 O O . PRO A 1 378 ? -6.807 -8.802 41.343 1.00 71.75 378 PRO A O 1
ATOM 2988 N N . ALA A 1 379 ? -4.692 -8.474 42.022 1.00 68.44 379 ALA A N 1
ATOM 2989 C CA . ALA A 1 379 ? -4.122 -8.352 40.682 1.00 68.44 379 ALA A CA 1
ATOM 2990 C C . ALA A 1 379 ? -4.251 -9.651 39.864 1.00 68.44 379 ALA A C 1
ATOM 2992 O O . ALA A 1 379 ? -4.573 -9.603 38.679 1.00 68.44 379 ALA A O 1
ATOM 2993 N N . VAL A 1 380 ? -4.079 -10.816 40.499 1.00 74.94 380 VAL A N 1
ATOM 2994 C CA . VAL A 1 380 ? -4.177 -12.125 39.830 1.00 74.94 380 VAL A CA 1
ATOM 2995 C C . VAL A 1 380 ? -5.625 -12.432 39.453 1.00 74.94 380 VAL A C 1
ATOM 2997 O O . VAL A 1 380 ? -5.891 -12.854 38.330 1.00 74.94 380 VAL A O 1
ATOM 3000 N N . ALA A 1 381 ? -6.574 -12.165 40.356 1.00 79.56 381 ALA A N 1
ATOM 3001 C CA . ALA A 1 381 ? -7.999 -12.342 40.074 1.00 79.56 381 ALA A CA 1
ATOM 3002 C C . ALA A 1 381 ? -8.458 -11.470 38.894 1.00 79.56 381 ALA A C 1
ATOM 3004 O O . ALA A 1 381 ? -9.132 -11.954 37.984 1.00 79.56 381 ALA A O 1
ATOM 3005 N N . ARG A 1 382 ? -8.034 -10.197 38.871 1.00 79.00 382 ARG A N 1
ATOM 3006 C CA . ARG A 1 382 ? -8.313 -9.275 37.762 1.00 79.00 382 ARG A CA 1
ATOM 3007 C C . ARG A 1 382 ? -7.685 -9.754 36.450 1.00 79.00 382 ARG A C 1
ATOM 3009 O O . ARG A 1 382 ? -8.375 -9.748 35.434 1.00 79.00 382 ARG A O 1
ATOM 3016 N N . ALA A 1 383 ? -6.435 -10.222 36.466 1.00 71.50 383 ALA A N 1
ATOM 3017 C CA . ALA A 1 383 ? -5.753 -10.731 35.274 1.00 71.50 383 ALA A CA 1
ATOM 3018 C C . ALA A 1 383 ? -6.446 -11.973 34.681 1.00 71.50 383 ALA A C 1
ATOM 3020 O O . ALA A 1 383 ? -6.644 -12.048 33.469 1.00 71.50 383 ALA A O 1
ATOM 3021 N N . LEU A 1 384 ? -6.881 -12.919 35.522 1.00 81.88 384 LEU A N 1
ATOM 3022 C CA . LEU A 1 384 ? -7.616 -14.113 35.081 1.00 81.88 384 LEU A CA 1
ATOM 3023 C C . LEU A 1 384 ? -8.981 -13.760 34.473 1.00 81.88 384 LEU A C 1
ATOM 3025 O O . LEU A 1 384 ? -9.335 -14.281 33.414 1.00 81.88 384 LEU A O 1
ATOM 3029 N N . LEU A 1 385 ? -9.721 -12.826 35.079 1.00 83.62 385 LEU A N 1
ATOM 3030 C CA . LEU A 1 385 ? -10.987 -12.338 34.520 1.00 83.62 385 LEU A CA 1
ATOM 3031 C C . LEU A 1 385 ? -10.781 -11.540 33.228 1.00 83.62 385 LEU A C 1
ATOM 3033 O O . LEU A 1 385 ? -11.599 -11.635 32.315 1.00 83.62 385 LEU A O 1
ATOM 3037 N N . ALA A 1 386 ? -9.680 -10.797 33.101 1.00 75.75 386 ALA A N 1
ATOM 3038 C CA . ALA A 1 386 ? -9.307 -10.137 31.853 1.00 75.75 386 ALA A CA 1
ATOM 3039 C C . ALA A 1 386 ? -8.931 -11.154 30.757 1.00 75.75 386 ALA A C 1
ATOM 3041 O O . ALA A 1 386 ? -9.236 -10.936 29.577 1.00 75.75 386 ALA A O 1
ATOM 3042 N N . GLU A 1 387 ? -8.310 -12.286 31.118 1.00 80.19 387 GLU A N 1
ATOM 3043 C CA . GLU A 1 387 ? -8.102 -13.415 30.202 1.00 80.19 387 GLU A CA 1
ATOM 3044 C C . GLU A 1 387 ? -9.436 -13.957 29.693 1.00 80.19 387 GLU A C 1
ATOM 3046 O O . GLU A 1 387 ? -9.735 -13.924 28.492 1.00 80.19 387 GLU A O 1
ATOM 3051 N N . ARG A 1 388 ? -10.287 -14.327 30.649 1.00 86.81 388 ARG A N 1
ATOM 3052 C CA . ARG A 1 388 ? -11.625 -14.863 30.426 1.00 86.81 388 ARG A CA 1
ATOM 3053 C C . ARG A 1 388 ? -12.481 -13.943 29.567 1.00 86.81 388 ARG A C 1
ATOM 3055 O O . ARG A 1 388 ? -13.115 -14.412 28.629 1.00 86.81 388 ARG A O 1
ATOM 3062 N N . ASN A 1 389 ? -12.487 -12.641 29.842 1.00 83.69 389 ASN A N 1
ATOM 3063 C CA . ASN A 1 389 ? -13.310 -11.667 29.126 1.00 83.69 389 ASN A CA 1
ATOM 3064 C C . ASN A 1 389 ? -12.868 -11.430 27.684 1.00 83.69 389 ASN A C 1
ATOM 3066 O O . ASN A 1 389 ? -13.722 -11.210 26.829 1.00 83.69 389 ASN A O 1
ATOM 3070 N N . SER A 1 390 ? -11.574 -11.525 27.375 1.00 76.56 390 SER A N 1
ATOM 3071 C CA . SER A 1 390 ? -11.128 -11.455 25.977 1.00 76.56 390 SER A CA 1
ATOM 3072 C C . SER A 1 390 ? -11.612 -12.660 25.180 1.00 76.56 390 SER A C 1
ATOM 3074 O O . SER A 1 390 ? -12.151 -12.499 24.086 1.00 76.56 390 SER A O 1
ATOM 3076 N N . LEU A 1 391 ? -11.478 -13.868 25.735 1.00 82.25 391 LEU A N 1
ATOM 3077 C CA . LEU A 1 391 ? -11.968 -15.090 25.097 1.00 82.25 391 LEU A CA 1
ATOM 3078 C C . LEU A 1 391 ? -13.495 -15.086 24.984 1.00 82.25 391 LEU A C 1
ATOM 3080 O O . LEU A 1 391 ? -14.026 -15.368 23.912 1.00 82.25 391 LEU A O 1
ATOM 3084 N N . ALA A 1 392 ? -14.196 -14.696 26.050 1.00 84.12 392 ALA A N 1
ATOM 3085 C CA . ALA A 1 392 ? -15.644 -14.526 26.063 1.00 84.12 392 ALA A CA 1
ATOM 3086 C C . ALA A 1 392 ? -16.093 -13.537 24.980 1.00 84.12 392 ALA A C 1
ATOM 3088 O O . ALA A 1 392 ? -16.962 -13.864 24.176 1.00 84.12 392 ALA A O 1
ATOM 3089 N N . GLY A 1 393 ? -15.420 -12.388 24.875 1.00 81.19 393 GLY A N 1
ATOM 3090 C CA . GLY A 1 393 ? -15.669 -11.388 23.843 1.00 81.19 393 GLY A CA 1
ATOM 3091 C C . GLY A 1 393 ? -15.469 -11.917 22.423 1.00 81.19 393 GLY A C 1
ATOM 3092 O O . GLY A 1 393 ? -16.228 -11.533 21.543 1.00 81.19 393 GLY A O 1
ATOM 3093 N N . ARG A 1 394 ? -14.518 -12.837 22.185 1.00 81.62 394 ARG A N 1
ATOM 3094 C CA . ARG A 1 394 ? -14.324 -13.481 20.867 1.00 81.62 394 ARG A CA 1
ATOM 3095 C C . ARG A 1 394 ? -15.440 -14.446 20.482 1.00 81.62 394 ARG A C 1
ATOM 3097 O O . ARG A 1 394 ? -15.649 -14.690 19.297 1.00 81.62 394 ARG A O 1
ATOM 3104 N N . LEU A 1 395 ? -16.096 -15.018 21.483 1.00 85.12 395 LEU A N 1
ATOM 3105 C CA . LEU A 1 395 ? -17.185 -15.976 21.330 1.00 85.12 395 LEU A CA 1
ATOM 3106 C C . LEU A 1 395 ? -18.560 -15.304 21.423 1.00 85.12 395 LEU A C 1
ATOM 3108 O O . LEU A 1 395 ? -19.558 -15.974 21.201 1.00 85.12 395 LEU A O 1
ATOM 3112 N N . GLY A 1 396 ? -18.613 -14.017 21.779 1.00 83.94 396 GLY A N 1
ATOM 3113 C CA . GLY A 1 396 ? -19.822 -13.248 22.086 1.00 83.94 396 GLY A CA 1
ATOM 3114 C C . GLY A 1 396 ? -20.540 -13.680 23.361 1.00 83.94 396 GLY A C 1
ATOM 3115 O O . GLY A 1 396 ? -21.747 -13.510 23.492 1.00 83.94 396 GLY A O 1
ATOM 3116 N N . VAL A 1 397 ? -19.784 -14.216 24.315 1.00 86.38 397 VAL A N 1
ATOM 3117 C CA . VAL A 1 397 ? -20.232 -14.513 25.676 1.00 86.38 397 VAL A CA 1
ATOM 3118 C C . VAL A 1 397 ? -20.149 -13.241 26.514 1.00 86.38 397 VAL A C 1
ATOM 3120 O O . VAL A 1 397 ? -19.184 -12.484 26.399 1.00 86.38 397 VAL A O 1
ATOM 3123 N N . ALA A 1 398 ? -21.142 -13.013 27.376 1.00 83.44 398 ALA A N 1
ATOM 3124 C CA . ALA A 1 398 ? -21.173 -11.840 28.244 1.00 83.44 398 ALA A CA 1
ATOM 3125 C C . ALA A 1 398 ? -19.908 -11.759 29.128 1.00 83.44 398 ALA A C 1
ATOM 3127 O O . ALA A 1 398 ? -19.495 -12.783 29.691 1.00 83.44 398 ALA A O 1
ATOM 3128 N N . PRO A 1 399 ? -19.286 -10.573 29.267 1.00 83.06 399 PRO A N 1
ATOM 3129 C CA . PRO A 1 399 ? -18.118 -10.398 30.121 1.00 83.06 399 PRO A CA 1
ATOM 3130 C C . PRO A 1 399 ? -18.486 -10.549 31.604 1.00 83.06 399 PRO A C 1
ATOM 3132 O O . PRO A 1 399 ? -19.580 -10.189 32.030 1.00 83.06 399 PRO A O 1
ATOM 3135 N N . ALA A 1 400 ? -17.552 -11.073 32.392 1.00 83.00 400 ALA A N 1
ATOM 3136 C CA . ALA A 1 400 ? -17.614 -11.083 33.845 1.00 83.00 400 ALA A CA 1
ATOM 3137 C C . ALA A 1 400 ? -17.155 -9.715 34.392 1.00 83.00 400 ALA A C 1
ATOM 3139 O O . ALA A 1 400 ? -16.265 -9.093 33.803 1.00 83.00 400 ALA A O 1
ATOM 3140 N N . PRO A 1 401 ? -17.729 -9.219 35.498 1.00 81.44 401 PRO A N 1
ATOM 3141 C CA . PRO A 1 401 ? -17.305 -7.957 36.096 1.00 81.44 401 PRO A CA 1
ATOM 3142 C C . PRO A 1 401 ? -15.849 -8.037 36.576 1.00 81.44 401 PRO A C 1
ATOM 3144 O O . PRO A 1 401 ? -15.453 -9.006 37.222 1.00 81.44 401 PRO A O 1
ATOM 3147 N N . LEU A 1 402 ? -15.053 -7.010 36.265 1.00 73.81 402 LEU A N 1
ATOM 3148 C CA . LEU A 1 402 ? -13.680 -6.883 36.759 1.00 73.81 402 LEU A CA 1
ATOM 3149 C C . LEU A 1 402 ? -13.669 -6.193 38.139 1.00 73.81 402 LEU A C 1
ATOM 3151 O O . LEU A 1 402 ? -14.429 -5.243 38.338 1.00 73.81 402 LEU A O 1
ATOM 3155 N N . PRO A 1 403 ? -12.807 -6.617 39.084 1.00 70.12 403 PRO A N 1
ATOM 3156 C CA . PRO A 1 403 ? -12.605 -5.907 40.346 1.00 70.12 403 PRO A CA 1
ATOM 3157 C C . PRO A 1 403 ? -12.117 -4.464 40.111 1.00 70.12 403 PRO A C 1
ATOM 3159 O O . PRO A 1 403 ? -11.343 -4.240 39.174 1.00 70.12 403 PRO A O 1
ATOM 3162 N N . PRO A 1 404 ? -12.515 -3.489 40.952 1.00 61.38 404 PRO A N 1
ATOM 3163 C CA . PRO A 1 404 ? -12.089 -2.101 40.808 1.00 61.38 404 PRO A CA 1
ATOM 3164 C C . PRO A 1 404 ? -10.569 -1.963 40.943 1.00 61.38 404 PRO A C 1
ATOM 3166 O O . PRO A 1 404 ? -9.932 -2.590 41.789 1.00 61.38 404 PRO A O 1
ATOM 3169 N N . SER A 1 405 ? -9.988 -1.104 40.112 1.00 58.09 405 SER A N 1
ATOM 3170 C CA . SER A 1 405 ? -8.593 -0.690 40.218 1.00 58.09 405 SER A CA 1
ATOM 3171 C C . SER A 1 405 ? -8.430 0.459 41.218 1.00 58.09 405 SER A C 1
ATOM 3173 O O . SER A 1 405 ? -9.314 1.311 41.296 1.00 58.09 405 SER A O 1
ATOM 3175 N N . THR A 1 406 ? -7.283 0.575 41.895 1.00 48.88 406 THR A N 1
ATOM 3176 C CA . THR A 1 406 ? -6.851 1.823 42.569 1.00 48.88 406 THR A CA 1
ATOM 3177 C C . THR A 1 406 ? -6.903 3.024 41.592 1.00 48.88 406 THR A C 1
ATOM 3179 O O . THR A 1 406 ? -6.882 2.799 40.377 1.00 48.88 406 THR A O 1
ATOM 3182 N N . PRO A 1 407 ? -7.045 4.283 42.070 1.00 38.81 407 PRO A N 1
ATOM 3183 C CA . PRO A 1 407 ? -7.596 5.383 41.276 1.00 38.81 407 PRO A CA 1
ATOM 3184 C C . PRO A 1 407 ? -6.764 5.712 40.025 1.00 38.81 407 PRO A C 1
ATOM 3186 O O . PRO A 1 407 ? -5.567 5.417 39.970 1.00 38.81 407 PRO A O 1
ATOM 3189 N N . PRO A 1 408 ? -7.406 6.296 38.999 1.00 35.34 408 PRO A N 1
ATOM 3190 C CA . PRO A 1 408 ? -6.894 6.309 37.640 1.00 35.34 408 PRO A CA 1
ATOM 3191 C C . PRO A 1 408 ? -5.774 7.338 37.479 1.00 35.34 408 PRO A C 1
ATOM 3193 O O . PRO A 1 408 ? -5.989 8.541 37.603 1.00 35.34 408 PRO A O 1
ATOM 3196 N N . THR A 1 409 ? -4.575 6.875 37.140 1.00 33.94 409 THR A N 1
ATOM 3197 C CA . THR A 1 409 ? -3.637 7.676 36.349 1.00 33.94 409 THR A CA 1
ATOM 3198 C C . THR A 1 409 ? -4.081 7.666 34.874 1.00 33.94 409 THR A C 1
ATOM 3200 O O . THR A 1 409 ? -4.661 6.669 34.439 1.00 33.94 409 THR A O 1
ATOM 3203 N N . PRO A 1 410 ? -3.789 8.721 34.081 1.00 35.94 410 PRO A N 1
ATOM 3204 C CA . PRO A 1 410 ? -4.342 8.969 32.729 1.00 35.94 410 PRO A CA 1
ATOM 3205 C C . PRO A 1 410 ? -4.126 7.878 31.669 1.00 35.94 410 PRO A C 1
ATOM 3207 O O . PRO A 1 410 ? -4.644 7.955 30.561 1.00 35.94 410 PRO A O 1
ATOM 3210 N N . PHE A 1 411 ? -3.337 6.859 31.987 1.00 45.69 411 PHE A N 1
ATOM 3211 C CA . PHE A 1 411 ? -3.203 5.636 31.216 1.00 45.69 411 PHE A CA 1
ATOM 3212 C C . PHE A 1 411 ? -2.925 4.528 32.226 1.00 45.69 411 PHE A C 1
ATOM 3214 O O . PHE A 1 411 ? -1.762 4.277 32.551 1.00 45.69 411 PHE A O 1
ATOM 3221 N N . GLN A 1 412 ? -3.962 3.875 32.762 1.00 39.06 412 GLN A N 1
ATOM 3222 C CA . GLN A 1 412 ? -3.689 2.598 33.412 1.00 39.06 412 GLN A CA 1
ATOM 3223 C C . GLN A 1 412 ? -3.039 1.673 32.374 1.00 39.06 412 GLN A C 1
ATOM 3225 O O . GLN A 1 412 ? -3.470 1.665 31.213 1.00 39.06 412 GLN A O 1
ATOM 3230 N N . PRO A 1 413 ? -1.998 0.913 32.764 1.00 40.09 413 PRO A N 1
ATOM 3231 C CA . PRO A 1 413 ? -1.571 -0.230 31.983 1.00 40.09 413 PRO A CA 1
ATOM 3232 C C . PRO A 1 413 ? -2.827 -1.032 31.670 1.00 40.09 413 PRO A C 1
ATOM 3234 O O . PRO A 1 413 ? -3.658 -1.267 32.549 1.00 40.09 413 PRO A O 1
ATOM 3237 N N . LEU A 1 414 ? -2.985 -1.370 30.398 1.00 52.88 414 LEU A N 1
ATOM 3238 C CA . LEU A 1 414 ? -4.019 -2.273 29.928 1.00 52.88 414 LEU A CA 1
ATOM 3239 C C . LEU A 1 414 ? -4.092 -3.463 30.902 1.00 52.88 414 LEU A C 1
ATOM 3241 O O . LEU A 1 414 ? -3.039 -3.901 31.353 1.00 52.88 414 LEU A O 1
ATOM 3245 N N . ASP A 1 415 ? -5.289 -3.953 31.250 1.00 51.03 415 ASP A N 1
ATOM 3246 C CA . ASP A 1 415 ? -5.545 -4.897 32.368 1.00 51.03 415 ASP A CA 1
ATOM 3247 C C . ASP A 1 415 ? -4.678 -6.179 32.405 1.00 51.03 415 ASP A C 1
ATOM 3249 O O . ASP A 1 415 ? -4.769 -6.971 33.344 1.00 51.03 415 ASP A O 1
ATOM 3253 N N . ARG A 1 416 ? -3.861 -6.410 31.378 1.00 61.12 416 ARG A N 1
ATOM 3254 C CA . ARG A 1 416 ? -2.912 -7.507 31.250 1.00 61.12 416 ARG A CA 1
ATOM 3255 C C . ARG A 1 416 ? -1.476 -7.012 31.321 1.00 61.12 416 ARG A C 1
ATOM 3257 O O . ARG A 1 416 ? -1.124 -5.998 30.720 1.00 61.12 416 ARG A O 1
ATOM 3264 N N . GLU A 1 417 ? -0.638 -7.794 31.986 1.00 69.94 417 GLU A N 1
ATOM 3265 C CA . GLU A 1 417 ? 0.810 -7.602 31.970 1.00 69.94 417 GLU A CA 1
ATOM 3266 C C . GLU A 1 417 ? 1.364 -7.714 30.536 1.00 69.94 417 GLU A C 1
ATOM 3268 O O . GLU A 1 417 ? 0.885 -8.548 29.759 1.00 69.94 417 GLU A O 1
ATOM 3273 N N . PRO A 1 418 ? 2.360 -6.894 30.155 1.00 81.25 418 PRO A N 1
ATOM 3274 C CA . PRO A 1 418 ? 3.083 -7.080 28.905 1.00 81.25 418 PRO A CA 1
ATOM 3275 C C . PRO A 1 418 ? 3.747 -8.459 28.859 1.00 81.25 418 PRO A C 1
ATOM 3277 O O . PRO A 1 418 ? 4.413 -8.865 29.811 1.00 81.25 418 PRO A O 1
ATOM 3280 N N . HIS A 1 419 ? 3.651 -9.147 27.724 1.00 86.19 419 HIS A N 1
ATOM 3281 C CA . HIS A 1 419 ? 4.363 -10.401 27.481 1.00 86.19 419 HIS A CA 1
ATOM 3282 C C . HIS A 1 419 ? 5.306 -10.282 26.286 1.00 86.19 419 HIS A C 1
ATOM 3284 O O . HIS A 1 419 ? 5.159 -9.409 25.429 1.00 86.19 419 HIS A O 1
ATOM 3290 N N . ALA A 1 420 ? 6.316 -11.152 26.230 1.00 90.88 420 ALA A N 1
ATOM 3291 C CA . ALA A 1 420 ? 7.226 -11.201 25.092 1.00 90.88 420 ALA A CA 1
ATOM 3292 C C . ALA A 1 420 ? 6.452 -11.583 23.823 1.00 90.88 420 ALA A C 1
ATOM 3294 O O . ALA A 1 420 ? 5.746 -12.587 23.803 1.00 90.88 420 ALA A O 1
ATOM 3295 N N . LEU A 1 421 ? 6.651 -10.846 22.731 1.00 92.19 421 LEU A N 1
ATOM 3296 C CA . LEU A 1 421 ? 6.048 -11.150 21.428 1.00 92.19 421 LEU A CA 1
ATOM 3297 C C . LEU A 1 421 ? 6.450 -12.548 20.918 1.00 92.19 421 LEU A C 1
ATOM 3299 O O . LEU A 1 421 ? 5.736 -13.173 20.140 1.00 92.19 421 LEU A O 1
ATOM 3303 N N . ALA A 1 422 ? 7.595 -13.044 21.392 1.00 87.62 422 ALA A N 1
ATOM 3304 C CA . ALA A 1 422 ? 8.131 -14.366 21.105 1.00 87.62 422 ALA A CA 1
ATOM 3305 C C . ALA A 1 422 ? 7.429 -15.516 21.854 1.00 87.62 422 ALA A C 1
ATOM 3307 O O . ALA A 1 422 ? 7.818 -16.661 21.646 1.00 87.62 422 ALA A O 1
ATOM 3308 N N . LEU A 1 423 ? 6.438 -15.250 22.719 1.00 86.38 423 LEU A N 1
ATOM 3309 C CA . LEU A 1 423 ? 5.821 -16.260 23.597 1.00 86.38 423 LEU A CA 1
ATOM 3310 C C . LEU A 1 423 ? 5.343 -17.510 22.840 1.00 86.38 423 LEU A C 1
ATOM 3312 O O . LEU A 1 423 ? 5.473 -18.626 23.335 1.00 86.38 423 LEU A O 1
ATOM 3316 N N . HIS A 1 424 ? 4.828 -17.324 21.625 1.00 87.31 424 HIS A N 1
ATOM 3317 C CA . HIS A 1 424 ? 4.357 -18.405 20.754 1.00 87.31 424 HIS A CA 1
ATOM 3318 C C . HIS A 1 424 ? 5.295 -18.684 19.569 1.00 87.31 424 HIS A C 1
ATOM 3320 O O . HIS A 1 424 ? 4.944 -19.429 18.657 1.00 87.31 424 HIS A O 1
ATOM 3326 N N . GLY A 1 425 ? 6.491 -18.095 19.578 1.00 93.19 425 GLY A N 1
ATOM 3327 C CA . GLY A 1 425 ? 7.465 -18.183 18.499 1.00 93.19 425 GLY A CA 1
ATOM 3328 C C . GLY A 1 425 ? 7.194 -17.235 17.328 1.00 93.19 425 GLY A C 1
ATOM 3329 O O . GLY A 1 425 ? 6.251 -16.436 17.319 1.00 93.19 425 GLY A O 1
ATOM 3330 N N . TYR A 1 426 ? 8.065 -17.339 16.326 1.00 95.56 426 TYR A N 1
ATOM 3331 C CA . TYR A 1 426 ? 8.012 -16.570 15.087 1.00 95.56 426 TYR A CA 1
ATOM 3332 C C . TYR A 1 426 ? 7.894 -17.490 13.873 1.00 95.56 426 TYR A C 1
ATOM 3334 O O . TYR A 1 426 ? 8.373 -18.623 13.885 1.00 95.56 426 TYR A O 1
ATOM 3342 N N . VAL A 1 427 ? 7.282 -16.969 12.814 1.00 96.12 427 VAL A N 1
ATOM 3343 C CA . VAL A 1 427 ? 7.068 -17.634 11.531 1.00 96.12 427 VAL A CA 1
ATOM 3344 C C . VAL A 1 427 ? 7.665 -16.773 10.424 1.00 96.12 427 VAL A C 1
ATOM 3346 O O . VAL A 1 427 ? 7.471 -15.556 10.383 1.00 96.12 427 VAL A O 1
ATOM 3349 N N . GLU A 1 428 ? 8.385 -17.410 9.504 1.00 95.25 428 GLU A N 1
ATOM 3350 C CA . GLU A 1 428 ? 8.877 -16.755 8.297 1.00 95.25 428 GLU A CA 1
ATOM 3351 C C . GLU A 1 428 ? 7.848 -16.875 7.166 1.00 95.25 428 GLU A C 1
ATOM 3353 O O . GLU A 1 428 ? 7.426 -17.976 6.817 1.00 95.25 428 GLU A O 1
ATOM 3358 N N . SER A 1 429 ? 7.486 -15.751 6.550 1.00 92.25 429 SER A N 1
ATOM 3359 C CA . SER A 1 429 ? 6.465 -15.683 5.496 1.00 92.25 429 SER A CA 1
ATOM 3360 C C . SER A 1 429 ? 6.889 -14.733 4.378 1.00 92.25 429 SER A C 1
ATOM 3362 O O . SER A 1 429 ? 7.926 -14.077 4.461 1.00 92.25 429 SER A O 1
ATOM 3364 N N . GLY A 1 430 ? 6.087 -14.649 3.313 1.00 90.06 430 GLY A N 1
ATOM 3365 C CA . GLY A 1 430 ? 6.267 -13.620 2.289 1.00 90.06 430 GLY A CA 1
ATOM 3366 C C . GLY A 1 430 ? 5.733 -12.248 2.724 1.00 90.06 430 GLY A C 1
ATOM 3367 O O . GLY A 1 430 ? 4.796 -12.152 3.520 1.00 90.06 430 GLY A O 1
ATOM 3368 N N . LEU A 1 431 ? 6.283 -11.177 2.163 1.00 90.44 431 LEU A N 1
ATOM 3369 C CA . LEU A 1 431 ? 5.863 -9.791 2.331 1.00 90.44 431 LEU A CA 1
ATOM 3370 C C . LEU A 1 431 ? 6.039 -9.031 1.008 1.00 90.44 431 LEU A C 1
ATOM 3372 O O . LEU A 1 431 ? 7.141 -8.893 0.485 1.00 90.44 431 LEU A O 1
ATOM 3376 N N . THR A 1 432 ? 4.956 -8.473 0.468 1.00 85.31 432 THR A N 1
ATOM 3377 C CA . THR A 1 432 ? 4.960 -7.798 -0.843 1.00 85.31 432 THR A CA 1
ATOM 3378 C C . THR A 1 432 ? 6.024 -6.707 -0.931 1.00 85.31 432 THR A C 1
ATOM 3380 O O . THR A 1 432 ? 6.121 -5.867 -0.039 1.00 85.31 432 THR A O 1
ATOM 3383 N N . GLY A 1 433 ? 6.825 -6.672 -1.994 1.00 82.69 433 GLY A N 1
ATOM 3384 C CA . GLY A 1 433 ? 7.941 -5.722 -2.127 1.00 82.69 433 GLY A CA 1
ATOM 3385 C C . GLY A 1 433 ? 9.185 -6.071 -1.298 1.00 82.69 433 GLY A C 1
ATOM 3386 O O . GLY A 1 433 ? 10.191 -5.380 -1.413 1.00 82.69 433 GLY A O 1
ATOM 3387 N N . TYR A 1 434 ? 9.142 -7.149 -0.509 1.00 87.62 434 TYR A N 1
ATOM 3388 C CA . TYR A 1 434 ? 10.306 -7.772 0.121 1.00 87.62 434 TYR A CA 1
ATOM 3389 C C . TYR A 1 434 ? 10.659 -9.133 -0.518 1.00 87.62 434 TYR A C 1
ATOM 3391 O O . TYR A 1 434 ? 11.660 -9.728 -0.149 1.00 87.62 434 TYR A O 1
ATOM 3399 N N . GLU A 1 435 ? 9.947 -9.593 -1.550 1.00 81.06 435 GLU A N 1
ATOM 3400 C CA . GLU A 1 435 ? 10.238 -10.892 -2.189 1.00 81.06 435 GLU A CA 1
ATOM 3401 C C . GLU A 1 435 ? 11.439 -10.868 -3.151 1.00 81.06 435 GLU A C 1
ATOM 3403 O O . GLU A 1 435 ? 12.201 -11.826 -3.194 1.00 81.06 435 GLU A O 1
ATOM 3408 N N . GLU A 1 436 ? 11.678 -9.763 -3.873 1.00 75.69 436 GLU A N 1
ATOM 3409 C CA . GLU A 1 436 ? 12.662 -9.714 -4.981 1.00 75.69 436 GLU A CA 1
ATOM 3410 C C . GLU A 1 436 ? 14.100 -10.085 -4.587 1.00 75.69 436 GLU A C 1
ATOM 3412 O O . GLU A 1 436 ? 14.885 -10.542 -5.413 1.00 75.69 436 GLU A O 1
ATOM 3417 N N . ARG A 1 437 ? 14.468 -9.843 -3.327 1.00 83.69 437 ARG A N 1
ATOM 3418 C CA . ARG A 1 437 ? 15.799 -10.133 -2.773 1.00 83.69 437 ARG A CA 1
ATOM 3419 C C . ARG A 1 437 ? 15.701 -10.943 -1.492 1.00 83.69 437 ARG A C 1
ATOM 3421 O O . ARG A 1 437 ? 16.573 -10.828 -0.624 1.00 83.69 437 ARG A O 1
ATOM 3428 N N . ARG A 1 438 ? 14.606 -11.688 -1.330 1.00 87.69 438 ARG A N 1
ATOM 3429 C CA . ARG A 1 438 ? 14.360 -12.470 -0.126 1.00 87.69 438 ARG A CA 1
ATOM 3430 C C . ARG A 1 438 ? 15.433 -13.536 0.025 1.00 87.69 438 ARG A C 1
ATOM 3432 O O . ARG A 1 438 ? 15.724 -14.282 -0.903 1.00 87.69 438 ARG A O 1
ATOM 3439 N N . ALA A 1 439 ? 16.008 -13.599 1.215 1.00 90.12 439 ALA A N 1
ATOM 3440 C CA . ALA A 1 439 ? 16.914 -14.661 1.612 1.00 90.12 439 ALA A CA 1
ATOM 3441 C C . ALA A 1 439 ? 16.310 -15.373 2.834 1.00 90.12 439 ALA A C 1
ATOM 3443 O O . ALA A 1 439 ? 16.217 -14.750 3.898 1.00 90.12 439 ALA A O 1
ATOM 3444 N N . PRO A 1 440 ? 15.883 -16.643 2.688 1.00 92.25 440 PRO A N 1
ATOM 3445 C CA . PRO A 1 440 ? 15.320 -17.415 3.791 1.00 92.25 440 PRO A CA 1
ATOM 3446 C C . PRO A 1 440 ? 16.280 -17.537 4.978 1.00 92.25 440 PRO A C 1
ATOM 3448 O O . PRO A 1 440 ? 17.501 -17.551 4.801 1.00 92.25 440 PRO A O 1
ATOM 3451 N N . GLY A 1 441 ? 15.736 -17.626 6.192 1.00 95.00 441 GLY A N 1
ATOM 3452 C CA . GLY A 1 441 ? 16.515 -17.854 7.412 1.00 95.00 441 GLY A CA 1
ATOM 3453 C C . GLY A 1 441 ? 17.350 -16.661 7.889 1.00 95.00 441 GLY A C 1
ATOM 3454 O O . GLY A 1 441 ? 18.194 -16.814 8.767 1.00 95.00 441 GLY A O 1
ATOM 3455 N N . LEU A 1 442 ? 17.144 -15.452 7.352 1.00 95.56 442 LEU A N 1
ATOM 3456 C CA . LEU A 1 442 ? 17.812 -14.233 7.833 1.00 95.56 442 LEU A CA 1
ATOM 3457 C C . LEU A 1 442 ? 17.144 -13.633 9.083 1.00 95.56 442 LEU A C 1
ATOM 3459 O O . LEU A 1 442 ? 16.897 -12.426 9.154 1.00 95.56 442 LEU A O 1
ATOM 3463 N N . TRP A 1 443 ? 16.879 -14.465 10.084 1.00 95.94 443 TRP A N 1
ATOM 3464 C CA . TRP A 1 443 ? 16.386 -14.054 11.396 1.00 95.94 443 TRP A CA 1
ATOM 3465 C C . TRP A 1 443 ? 16.852 -15.037 12.481 1.00 95.94 443 TRP A C 1
ATOM 3467 O O . TRP A 1 443 ? 17.254 -16.157 12.172 1.00 95.94 443 TRP A O 1
ATOM 3477 N N . TYR A 1 444 ? 16.848 -14.608 13.745 1.00 95.50 444 TYR A N 1
ATOM 3478 C CA . TYR A 1 444 ? 17.280 -15.430 14.884 1.00 95.50 444 TYR A CA 1
ATOM 3479 C C . TYR A 1 444 ? 16.694 -14.911 16.199 1.00 95.50 444 TYR A C 1
ATOM 3481 O O . TYR A 1 444 ? 16.667 -13.699 16.402 1.00 95.50 444 TYR A O 1
ATOM 3489 N N . VAL A 1 445 ? 16.285 -15.799 17.108 1.00 94.88 445 VAL A N 1
ATOM 3490 C CA . VAL A 1 445 ? 15.837 -15.436 18.465 1.00 94.88 445 VAL A CA 1
ATOM 3491 C C . VAL A 1 445 ? 16.879 -15.900 19.479 1.00 94.88 445 VAL A C 1
ATOM 3493 O O . VAL A 1 445 ? 17.299 -17.053 19.434 1.00 94.88 445 VAL A O 1
ATOM 3496 N N . THR A 1 446 ? 17.326 -15.010 20.364 1.00 92.12 446 THR A N 1
ATOM 3497 C CA . THR A 1 446 ? 18.266 -15.357 21.444 1.00 92.12 446 THR A CA 1
ATOM 3498 C C . THR A 1 446 ? 17.550 -16.007 22.627 1.00 92.12 446 THR A C 1
ATOM 3500 O O . THR A 1 446 ? 16.344 -15.844 22.795 1.00 92.12 446 THR A O 1
ATOM 3503 N N . ASP A 1 447 ? 18.310 -16.646 23.519 1.00 89.06 447 ASP A N 1
ATOM 3504 C CA . ASP A 1 447 ? 17.780 -17.196 24.778 1.00 89.06 447 ASP A CA 1
ATOM 3505 C C . ASP A 1 447 ? 17.166 -16.110 25.684 1.00 89.06 447 ASP A C 1
ATOM 3507 O O . ASP A 1 447 ? 16.267 -16.381 26.473 1.00 89.06 447 ASP A O 1
ATOM 3511 N N . SER A 1 448 ? 17.610 -14.854 25.537 1.00 86.31 448 SER A N 1
ATOM 3512 C CA . SER A 1 448 ? 17.036 -13.683 26.217 1.00 86.31 448 SER A CA 1
ATOM 3513 C C . SER A 1 448 ? 15.758 -13.139 25.558 1.00 86.31 448 SER A C 1
ATOM 3515 O O . SER A 1 448 ? 15.202 -12.142 26.020 1.00 86.31 448 SER A O 1
ATOM 3517 N N . GLY A 1 449 ? 15.306 -13.742 24.456 1.00 89.06 449 GLY A N 1
ATOM 3518 C CA . GLY A 1 449 ? 14.124 -13.319 23.705 1.00 89.06 449 GLY A CA 1
ATOM 3519 C C . GLY A 1 449 ? 14.344 -12.138 22.752 1.00 89.06 449 GLY A C 1
ATOM 3520 O O . GLY A 1 449 ? 13.361 -11.588 22.251 1.00 89.06 449 GLY A O 1
ATOM 3521 N N . ASP A 1 450 ? 15.591 -11.735 22.479 1.00 94.94 450 ASP A N 1
ATOM 3522 C CA . ASP A 1 450 ? 15.884 -10.713 21.465 1.00 94.94 450 ASP A CA 1
ATOM 3523 C C . ASP A 1 450 ? 15.656 -11.291 20.066 1.00 94.94 450 ASP A C 1
ATOM 3525 O O . ASP A 1 450 ? 16.094 -12.403 19.765 1.00 94.94 450 ASP A O 1
ATOM 3529 N N . LEU A 1 451 ? 15.034 -10.512 19.179 1.00 96.81 451 LEU A N 1
ATOM 3530 C CA . LEU A 1 451 ? 14.827 -10.897 17.784 1.00 96.81 451 LEU A CA 1
ATOM 3531 C C . LEU A 1 451 ? 15.826 -10.185 16.871 1.00 96.81 451 LEU A C 1
ATOM 3533 O O . LEU A 1 451 ? 15.808 -8.964 16.724 1.00 96.81 451 LEU A O 1
ATOM 3537 N N . HIS A 1 452 ? 16.661 -10.950 16.186 1.00 97.19 452 HIS A N 1
ATOM 3538 C CA . HIS A 1 452 ? 17.476 -10.474 15.080 1.00 97.19 452 HIS A CA 1
ATOM 3539 C C . HIS A 1 452 ? 16.731 -10.640 13.755 1.00 97.19 452 HIS A C 1
ATOM 3541 O O . HIS A 1 452 ? 16.187 -11.706 13.477 1.00 97.19 452 HIS A O 1
ATOM 3547 N N . VAL A 1 453 ? 16.763 -9.609 12.909 1.00 96.94 453 VAL A N 1
ATOM 3548 C CA . VAL A 1 453 ? 16.205 -9.638 11.545 1.00 96.94 453 VAL A CA 1
ATOM 3549 C C . VAL A 1 453 ? 17.240 -9.074 10.570 1.00 96.94 453 VAL A C 1
ATOM 3551 O O . VAL A 1 453 ? 17.933 -8.104 10.881 1.00 96.94 453 VAL A O 1
ATOM 3554 N N . GLY A 1 454 ? 17.370 -9.694 9.397 1.00 95.31 454 GLY A N 1
ATOM 3555 C CA . GLY A 1 454 ? 18.435 -9.430 8.424 1.00 95.31 454 GLY A CA 1
ATOM 3556 C C . GLY A 1 454 ? 19.692 -10.285 8.641 1.00 95.31 454 GLY A C 1
ATOM 3557 O O . GLY A 1 454 ? 20.677 -10.120 7.921 1.00 95.31 454 GLY A O 1
ATOM 3558 N N . ARG A 1 455 ? 19.682 -11.209 9.616 1.00 93.19 455 ARG A N 1
ATOM 3559 C CA . ARG A 1 455 ? 20.788 -12.140 9.895 1.00 93.19 455 ARG A CA 1
ATOM 3560 C C . ARG A 1 455 ? 20.326 -13.419 10.596 1.00 93.19 455 ARG A C 1
ATOM 3562 O O . ARG A 1 455 ? 19.443 -13.363 11.438 1.00 93.19 455 ARG A O 1
ATOM 3569 N N . ALA A 1 456 ? 20.996 -14.531 10.294 1.00 93.19 456 ALA A N 1
ATOM 3570 C CA . ALA A 1 456 ? 20.683 -15.871 10.810 1.00 93.19 456 ALA A CA 1
ATOM 3571 C C . ALA A 1 456 ? 21.258 -16.182 12.207 1.00 93.19 456 ALA A C 1
ATOM 3573 O O . ALA A 1 456 ? 20.991 -17.237 12.771 1.00 93.19 456 ALA A O 1
ATOM 3574 N N . ARG A 1 457 ? 22.124 -15.316 12.744 1.00 90.44 457 ARG A N 1
ATOM 3575 C CA . ARG A 1 457 ? 22.764 -15.498 14.054 1.00 90.44 457 ARG A CA 1
ATOM 3576 C C . ARG A 1 457 ? 23.209 -14.162 14.650 1.00 90.44 457 ARG A C 1
ATOM 3578 O O . ARG A 1 457 ? 23.413 -13.212 13.879 1.00 90.44 457 ARG A O 1
ATOM 3585 N N . PRO A 1 458 ? 23.417 -14.085 15.975 1.00 87.25 458 PRO A N 1
ATOM 3586 C CA . PRO A 1 458 ? 23.994 -12.913 16.616 1.00 87.25 458 PRO A CA 1
ATOM 3587 C C . PRO A 1 458 ? 25.403 -12.623 16.093 1.00 87.25 458 PRO A C 1
ATOM 3589 O O . PRO A 1 458 ? 26.087 -13.484 15.528 1.00 87.25 458 PRO A O 1
ATOM 3592 N N . ARG A 1 459 ? 25.844 -11.381 16.284 1.00 82.31 459 ARG A N 1
ATOM 3593 C CA . ARG A 1 459 ? 27.201 -10.966 15.932 1.00 82.31 459 ARG A CA 1
ATOM 3594 C C . ARG A 1 459 ? 28.210 -11.640 16.863 1.00 82.31 459 ARG A C 1
ATOM 3596 O O . ARG A 1 459 ? 27.960 -11.727 18.059 1.00 82.31 459 ARG A O 1
ATOM 3603 N N . LYS A 1 460 ? 29.333 -12.099 16.306 1.00 74.00 460 LYS A N 1
ATOM 3604 C CA . LYS A 1 460 ? 30.440 -12.688 17.078 1.00 74.00 460 LYS A CA 1
ATOM 3605 C C . LYS A 1 460 ? 31.533 -11.674 17.427 1.00 74.00 460 LYS A C 1
ATOM 3607 O O . LYS A 1 460 ? 32.202 -11.837 18.438 1.00 74.00 460 LYS A O 1
ATOM 3612 N N . ASP A 1 461 ? 31.695 -10.639 16.606 1.00 70.88 461 ASP A N 1
ATOM 3613 C CA . ASP A 1 461 ? 32.786 -9.670 16.738 1.00 70.88 461 ASP A CA 1
ATOM 3614 C C . ASP A 1 461 ? 32.497 -8.596 17.799 1.00 70.88 461 ASP A C 1
ATOM 3616 O O . ASP A 1 461 ? 31.338 -8.307 18.109 1.00 70.88 461 ASP A O 1
ATOM 3620 N N . SER A 1 462 ? 33.558 -7.955 18.304 1.00 57.31 462 SER A N 1
ATOM 3621 C CA . SER A 1 462 ? 33.525 -6.954 19.386 1.00 57.31 462 SER A CA 1
ATOM 3622 C C . SER A 1 462 ? 33.312 -5.499 18.936 1.00 57.31 462 SER A C 1
ATOM 3624 O O . SER A 1 462 ? 33.136 -4.622 19.776 1.00 57.31 462 SER A O 1
ATOM 3626 N N . GLY A 1 463 ? 33.317 -5.204 17.626 1.00 62.34 463 GLY A N 1
ATOM 3627 C CA . GLY A 1 463 ? 33.057 -3.837 17.127 1.00 62.34 463 GLY A CA 1
ATOM 3628 C C . GLY A 1 463 ? 31.631 -3.330 17.430 1.00 62.34 463 GLY A C 1
ATOM 3629 O O . GLY A 1 463 ? 30.789 -4.083 17.900 1.00 62.34 463 GLY A O 1
ATOM 3630 N N . LEU A 1 464 ? 31.302 -2.072 17.135 1.00 72.88 464 LEU A N 1
ATOM 3631 C CA . LEU A 1 464 ? 29.938 -1.578 17.402 1.00 72.88 464 LEU A CA 1
ATOM 3632 C C . LEU A 1 464 ? 28.930 -1.975 16.304 1.00 72.88 464 LEU A C 1
ATOM 3634 O O . LEU A 1 464 ? 27.779 -2.284 16.596 1.00 72.88 464 LEU A O 1
ATOM 3638 N N . LEU A 1 465 ? 29.358 -1.947 15.037 1.00 84.25 465 LEU A N 1
ATOM 3639 C CA . LEU A 1 465 ? 28.524 -2.155 13.847 1.00 84.25 465 LEU A CA 1
ATOM 3640 C C . LEU A 1 465 ? 29.321 -2.891 12.767 1.00 84.25 465 LEU A C 1
ATOM 3642 O O . LEU A 1 465 ? 30.522 -2.662 12.614 1.00 84.25 465 LEU A O 1
ATOM 3646 N N . ASP A 1 466 ? 28.650 -3.714 11.964 1.00 86.88 466 ASP A N 1
ATOM 3647 C CA . ASP A 1 466 ? 29.232 -4.236 10.727 1.00 86.88 466 ASP A CA 1
ATOM 3648 C C . ASP A 1 466 ? 29.253 -3.134 9.665 1.00 86.88 466 ASP A C 1
ATOM 3650 O O . ASP A 1 466 ? 28.230 -2.495 9.404 1.00 86.88 466 ASP A O 1
ATOM 3654 N N . ARG A 1 467 ? 30.405 -2.908 9.020 1.00 87.38 467 ARG A N 1
ATOM 3655 C CA . ARG A 1 467 ? 30.496 -1.918 7.936 1.00 87.38 467 ARG A CA 1
ATOM 3656 C C . ARG A 1 467 ? 29.508 -2.248 6.824 1.00 87.38 467 ARG A C 1
ATOM 3658 O O . ARG A 1 467 ? 28.712 -1.395 6.453 1.00 87.38 467 ARG A O 1
ATOM 3665 N N . THR A 1 468 ? 29.534 -3.470 6.310 1.00 87.56 468 THR A N 1
ATOM 3666 C CA . THR A 1 468 ? 28.742 -3.845 5.137 1.00 87.56 468 THR A CA 1
ATOM 3667 C C . THR A 1 468 ? 27.267 -4.030 5.493 1.00 87.56 468 THR A C 1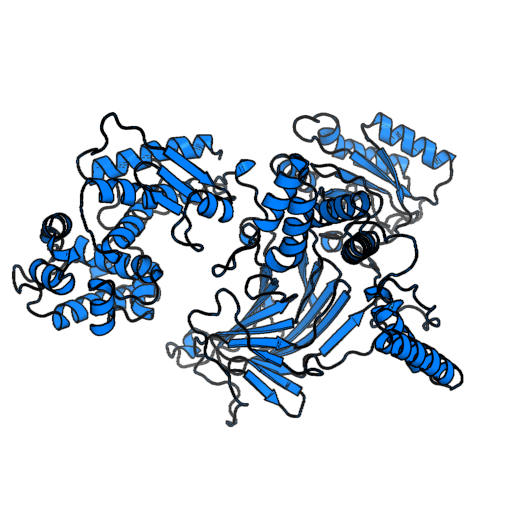
ATOM 3669 O O . THR A 1 468 ? 26.908 -4.922 6.258 1.00 87.56 468 THR A O 1
ATOM 3672 N N . ALA A 1 469 ? 26.392 -3.226 4.885 1.00 88.75 469 ALA A N 1
ATOM 3673 C CA . ALA A 1 469 ? 24.942 -3.385 4.978 1.00 88.75 469 ALA A CA 1
ATOM 3674 C C . ALA A 1 469 ? 24.407 -4.038 3.696 1.00 88.75 469 ALA A C 1
ATOM 3676 O O . ALA A 1 469 ? 24.114 -3.354 2.712 1.00 88.75 469 ALA A O 1
ATOM 3677 N N . HIS A 1 470 ? 24.298 -5.369 3.690 1.00 87.44 470 HIS A N 1
ATOM 3678 C CA . HIS A 1 470 ? 23.819 -6.112 2.522 1.00 87.44 470 HIS A CA 1
ATOM 3679 C C . HIS A 1 470 ? 22.360 -5.774 2.192 1.00 87.44 470 HIS A C 1
ATOM 3681 O O . HIS A 1 470 ? 21.513 -5.730 3.082 1.00 87.44 470 HIS A O 1
ATOM 3687 N N . GLN A 1 471 ? 22.056 -5.587 0.906 1.00 88.00 471 GLN A N 1
ATOM 3688 C CA . GLN A 1 471 ? 20.690 -5.409 0.406 1.00 88.00 471 GLN A CA 1
ATOM 3689 C C . GLN A 1 471 ? 20.014 -6.768 0.201 1.00 88.00 471 GLN A C 1
ATOM 3691 O O . GLN A 1 471 ? 19.877 -7.244 -0.927 1.00 88.00 471 GLN A O 1
ATOM 3696 N N . ARG A 1 472 ? 19.648 -7.412 1.309 1.00 89.62 472 ARG A N 1
ATOM 3697 C CA . ARG A 1 472 ? 18.888 -8.665 1.331 1.00 89.62 472 ARG A CA 1
ATOM 3698 C C . ARG A 1 472 ? 17.591 -8.438 2.077 1.00 89.62 472 ARG A C 1
ATOM 3700 O O . ARG A 1 472 ? 17.585 -7.783 3.117 1.00 89.62 472 ARG A O 1
ATOM 3707 N N . HIS A 1 473 ? 16.516 -8.995 1.546 1.00 94.19 473 HIS A N 1
ATOM 3708 C CA . HIS A 1 473 ? 15.223 -8.900 2.184 1.00 94.19 473 HIS A CA 1
ATOM 3709 C C . HIS A 1 473 ? 15.030 -10.044 3.181 1.00 94.19 473 HIS A C 1
ATOM 3711 O O . HIS A 1 473 ? 15.347 -11.198 2.887 1.00 94.19 473 HIS A O 1
ATOM 3717 N N . ALA A 1 474 ? 14.503 -9.716 4.354 1.00 96.06 474 ALA A N 1
ATOM 3718 C CA . ALA A 1 474 ? 14.135 -10.669 5.393 1.00 96.06 474 ALA A CA 1
ATOM 3719 C C . ALA A 1 474 ? 12.799 -10.244 6.001 1.00 96.06 474 ALA A C 1
ATOM 3721 O O . ALA A 1 474 ? 12.582 -9.048 6.207 1.00 96.06 474 ALA A O 1
ATOM 3722 N N . PHE A 1 475 ? 11.924 -11.203 6.299 1.00 97.06 475 PHE A N 1
ATOM 3723 C CA . PHE A 1 475 ? 10.672 -10.946 6.999 1.00 97.06 475 PHE A CA 1
ATOM 3724 C C . PHE A 1 475 ? 10.301 -12.115 7.908 1.00 97.06 475 PHE A C 1
ATOM 3726 O O . PHE A 1 475 ? 10.286 -13.261 7.475 1.00 97.06 475 PHE A O 1
ATOM 3733 N N . THR A 1 476 ? 9.978 -11.812 9.159 1.00 97.19 476 THR A N 1
ATOM 3734 C CA . THR A 1 476 ? 9.465 -12.775 10.140 1.00 97.19 476 THR A CA 1
ATOM 3735 C C . THR A 1 476 ? 8.362 -12.117 10.962 1.00 97.19 476 THR A C 1
ATOM 3737 O O . THR A 1 476 ? 8.383 -10.899 11.145 1.00 97.19 476 THR A O 1
ATOM 3740 N N . HIS A 1 477 ? 7.382 -12.870 11.445 1.00 97.31 477 HIS A N 1
ATOM 3741 C CA . HIS A 1 477 ? 6.281 -12.340 12.252 1.00 97.31 477 HIS A CA 1
ATOM 3742 C C . HIS A 1 477 ? 5.905 -13.271 13.397 1.00 97.31 477 HIS A C 1
ATOM 3744 O O . HIS A 1 477 ? 6.247 -14.447 13.386 1.00 97.31 477 HIS A O 1
ATOM 3750 N N . SER A 1 478 ? 5.216 -12.742 14.405 1.00 96.31 478 SER A N 1
ATOM 3751 C CA . SER A 1 478 ? 4.701 -13.529 15.522 1.00 96.31 478 SER A CA 1
ATOM 3752 C C . SER A 1 478 ? 3.791 -14.651 15.021 1.00 96.31 478 SER A C 1
ATOM 3754 O O . SER A 1 478 ? 2.985 -14.436 14.110 1.00 96.31 478 SER A O 1
ATOM 3756 N N . ALA A 1 479 ? 3.871 -15.829 15.642 1.00 94.50 479 ALA A N 1
ATOM 3757 C CA . ALA A 1 479 ? 2.848 -16.863 15.468 1.00 94.50 479 ALA A CA 1
ATOM 3758 C C . ALA A 1 479 ? 1.508 -16.439 16.097 1.00 94.50 479 ALA A C 1
ATOM 3760 O O . ALA A 1 479 ? 0.441 -16.867 15.662 1.00 94.50 479 ALA A O 1
ATOM 3761 N N . GLU A 1 480 ? 1.561 -15.568 17.112 1.00 90.69 480 GLU A N 1
ATOM 3762 C CA . GLU A 1 480 ? 0.378 -14.980 17.731 1.00 90.69 480 GLU A CA 1
ATOM 3763 C C . GLU A 1 480 ? -0.410 -14.118 16.732 1.00 90.69 480 GLU A C 1
ATOM 3765 O O . GLU A 1 480 ? 0.164 -13.356 15.939 1.00 90.69 480 GLU A O 1
ATOM 3770 N N . TRP A 1 481 ? -1.738 -14.237 16.808 1.00 88.31 481 TRP A N 1
ATOM 3771 C CA . TRP A 1 481 ? -2.701 -13.439 16.060 1.00 88.31 481 TRP A CA 1
ATOM 3772 C C . TRP A 1 481 ? -3.422 -12.450 16.980 1.00 88.31 481 TRP A C 1
ATOM 3774 O O . TRP A 1 481 ? -4.164 -12.849 17.886 1.00 88.31 481 TRP A O 1
ATOM 3784 N N . PHE A 1 482 ? -3.274 -11.156 16.699 1.00 86.19 482 PHE A N 1
ATOM 3785 C CA . PHE A 1 482 ? -3.925 -10.089 17.453 1.00 86.19 482 PHE A CA 1
ATOM 3786 C C . PHE A 1 482 ? -5.270 -9.746 16.807 1.00 86.19 482 PHE A C 1
ATOM 3788 O O . PHE A 1 482 ? -5.337 -9.377 15.636 1.00 86.19 482 PHE A O 1
ATOM 3795 N N . GLY A 1 483 ? -6.367 -9.915 17.550 1.00 79.44 483 GLY A N 1
ATOM 3796 C CA . GLY A 1 483 ? -7.712 -9.597 17.062 1.00 79.44 483 GLY A CA 1
ATOM 3797 C C . GLY A 1 483 ? -7.992 -8.087 16.991 1.00 79.44 483 GLY A C 1
ATOM 3798 O O . GLY A 1 483 ? -7.193 -7.297 17.493 1.00 79.44 483 GLY A O 1
ATOM 3799 N N . PRO A 1 484 ? -9.147 -7.680 16.426 1.00 76.50 484 PRO A N 1
ATOM 3800 C CA . PRO A 1 484 ? -9.643 -6.310 16.543 1.00 76.50 484 PRO A CA 1
ATOM 3801 C C . PRO A 1 484 ? -9.688 -5.872 18.011 1.00 76.50 484 PRO A C 1
ATOM 3803 O O . PRO A 1 484 ? -10.209 -6.613 18.848 1.00 76.50 484 PRO A O 1
ATOM 3806 N N . GLY A 1 485 ? -9.127 -4.704 18.322 1.00 72.81 485 GLY A N 1
ATOM 3807 C CA . GLY A 1 485 ? -9.064 -4.191 19.689 1.00 72.81 485 GLY A CA 1
ATOM 3808 C C . GLY A 1 485 ? -7.903 -3.226 19.897 1.00 72.81 485 GLY A C 1
ATOM 3809 O O . GLY A 1 485 ? -7.483 -2.546 18.956 1.00 72.81 485 GLY A O 1
ATOM 3810 N N . SER A 1 486 ? -7.395 -3.167 21.129 1.00 79.25 486 SER A N 1
ATOM 3811 C CA . SER A 1 486 ? -6.245 -2.332 21.475 1.00 79.25 486 SER A CA 1
ATOM 3812 C C . SER A 1 486 ? -5.060 -3.179 21.926 1.00 79.25 486 SER A C 1
ATOM 3814 O O . SER A 1 486 ? -5.223 -4.165 22.643 1.00 79.25 486 SER A O 1
ATOM 3816 N N . TYR A 1 487 ? -3.857 -2.791 21.521 1.00 85.25 487 TYR A N 1
ATOM 3817 C CA . TYR A 1 487 ? -2.618 -3.376 22.025 1.00 85.25 487 TYR A CA 1
ATOM 3818 C C . TYR A 1 487 ? -1.464 -2.381 21.924 1.00 85.25 487 TYR A C 1
ATOM 3820 O O . TYR A 1 487 ? -1.478 -1.462 21.104 1.00 85.25 487 TYR A O 1
ATOM 3828 N N . VAL A 1 488 ? -0.443 -2.570 22.754 1.00 88.94 488 VAL A N 1
ATOM 3829 C CA . VAL A 1 488 ? 0.779 -1.764 22.736 1.00 88.94 488 VAL A CA 1
ATOM 3830 C C . VAL A 1 488 ? 1.966 -2.664 22.444 1.00 88.94 488 VAL A C 1
ATOM 3832 O O . VAL A 1 488 ? 2.209 -3.616 23.174 1.00 88.94 488 VAL A O 1
ATOM 3835 N N . LEU A 1 489 ? 2.704 -2.348 21.383 1.00 93.94 489 LEU A N 1
ATOM 3836 C CA . LEU A 1 489 ? 3.996 -2.944 21.054 1.00 93.94 489 LEU A CA 1
ATOM 3837 C C . LEU A 1 489 ? 5.109 -2.039 21.588 1.00 93.94 489 LEU A C 1
ATOM 3839 O O . LEU A 1 489 ? 5.120 -0.851 21.263 1.00 93.94 489 LEU A O 1
ATOM 3843 N N . LYS A 1 490 ? 6.065 -2.590 22.340 1.00 95.12 490 LYS A N 1
ATOM 3844 C CA . LYS A 1 490 ? 7.275 -1.884 22.792 1.00 95.12 490 LYS A CA 1
ATOM 3845 C C . LYS A 1 490 ? 8.522 -2.675 22.428 1.00 95.12 490 LYS A C 1
ATOM 3847 O O . LYS A 1 490 ? 8.567 -3.888 22.595 1.00 95.12 490 LYS A O 1
ATOM 3852 N N . THR A 1 491 ? 9.547 -1.988 21.935 1.00 97.31 491 THR A N 1
ATOM 3853 C CA . THR A 1 491 ? 10.866 -2.585 21.690 1.00 97.31 491 THR A CA 1
ATOM 3854 C C . THR A 1 491 ? 11.929 -1.501 21.567 1.00 97.31 491 THR A C 1
ATOM 3856 O O . THR A 1 491 ? 11.657 -0.399 21.090 1.00 97.31 491 THR A O 1
ATOM 3859 N N . ARG A 1 492 ? 13.176 -1.839 21.903 1.00 97.38 492 ARG A N 1
ATOM 3860 C CA . ARG A 1 492 ? 14.349 -1.056 21.493 1.00 97.38 492 ARG A CA 1
ATOM 3861 C C . ARG A 1 492 ? 14.949 -1.667 20.234 1.00 97.38 492 ARG A C 1
ATOM 3863 O O . ARG A 1 492 ? 15.255 -2.859 20.214 1.00 97.38 492 ARG A O 1
ATOM 3870 N N . VAL A 1 493 ? 15.104 -0.870 19.182 1.00 97.19 493 VAL A N 1
ATOM 3871 C CA . VAL A 1 493 ? 15.661 -1.310 17.896 1.00 97.19 493 VAL A CA 1
ATOM 3872 C C . VAL A 1 493 ? 17.138 -0.947 17.851 1.00 97.19 493 VAL A C 1
ATOM 3874 O O . VAL A 1 493 ? 17.476 0.226 17.731 1.00 97.19 493 VAL A O 1
ATOM 3877 N N . HIS A 1 494 ? 18.019 -1.942 17.937 1.00 95.88 494 HIS A N 1
ATOM 3878 C CA . HIS A 1 494 ? 19.469 -1.782 17.820 1.00 95.88 494 HIS A CA 1
ATOM 3879 C C . HIS A 1 494 ? 19.921 -2.029 16.382 1.00 95.88 494 HIS A C 1
ATOM 3881 O O . HIS A 1 494 ? 19.643 -3.076 15.794 1.00 95.88 494 HIS A O 1
ATOM 3887 N N . PHE A 1 495 ? 20.665 -1.087 15.820 1.00 94.31 495 PHE A N 1
ATOM 3888 C CA . PHE A 1 495 ? 21.346 -1.234 14.542 1.00 94.31 495 PHE A CA 1
ATOM 3889 C C . PHE A 1 495 ? 22.552 -2.147 14.739 1.00 94.31 495 PHE A C 1
ATOM 3891 O O . PHE A 1 495 ? 23.324 -1.966 15.677 1.00 94.31 495 PHE A O 1
ATOM 3898 N N . THR A 1 496 ? 22.718 -3.135 13.861 1.00 93.19 496 THR A N 1
ATOM 3899 C CA . THR A 1 496 ? 23.886 -4.036 13.903 1.00 93.19 496 THR A CA 1
ATOM 3900 C C . THR A 1 496 ? 24.786 -3.896 12.677 1.00 93.19 496 THR A C 1
ATOM 3902 O O . THR A 1 496 ? 25.878 -4.458 12.639 1.00 93.19 496 THR A O 1
ATOM 3905 N N . THR A 1 497 ? 24.353 -3.098 11.702 1.00 93.50 497 THR A N 1
ATOM 3906 C CA . THR A 1 497 ? 25.098 -2.695 10.507 1.00 93.50 497 THR A CA 1
ATOM 3907 C C . THR A 1 497 ? 25.181 -1.171 10.440 1.00 93.50 497 THR A C 1
ATOM 3909 O O . THR A 1 497 ? 24.355 -0.467 11.020 1.00 93.50 497 THR A O 1
ATOM 3912 N N . SER A 1 498 ? 26.168 -0.646 9.714 1.00 92.75 498 SER A N 1
ATOM 3913 C CA . SER A 1 498 ? 26.428 0.797 9.596 1.00 92.75 498 SER A CA 1
ATOM 3914 C C . SER A 1 498 ? 25.301 1.595 8.931 1.00 92.75 498 SER A C 1
ATOM 3916 O O . SER A 1 498 ? 25.199 2.802 9.135 1.00 92.75 498 SER A O 1
ATOM 3918 N N . PHE A 1 499 ? 24.439 0.914 8.177 1.00 95.25 499 PHE A N 1
ATOM 3919 C CA . PHE A 1 499 ? 23.176 1.416 7.656 1.00 95.25 499 PHE A CA 1
ATOM 3920 C C . PHE A 1 499 ? 22.106 0.335 7.806 1.00 95.25 499 PHE A C 1
ATOM 3922 O O . PHE A 1 499 ? 22.391 -0.855 7.634 1.00 95.25 499 PHE A O 1
ATOM 3929 N N . VAL A 1 500 ? 20.881 0.745 8.117 1.00 96.19 500 VAL A N 1
ATOM 3930 C CA . VAL A 1 500 ? 19.710 -0.129 8.186 1.00 96.19 500 VAL A CA 1
ATOM 3931 C C . VAL A 1 500 ? 18.538 0.506 7.452 1.00 96.19 500 VAL A C 1
ATOM 3933 O O . VAL A 1 500 ? 18.308 1.713 7.536 1.00 96.19 500 VAL A O 1
ATOM 3936 N N . SER A 1 501 ? 17.763 -0.323 6.763 1.00 97.19 501 SER A N 1
ATOM 3937 C CA . SER A 1 501 ? 16.446 0.026 6.244 1.00 97.19 501 SER A CA 1
ATOM 3938 C C . SER A 1 501 ? 15.522 -1.176 6.393 1.00 97.19 501 SER A C 1
ATOM 3940 O O . SER A 1 501 ? 15.876 -2.294 6.016 1.00 97.19 501 SER A O 1
ATOM 3942 N N . GLY A 1 502 ? 14.357 -0.955 6.988 1.00 96.62 502 GLY A N 1
ATOM 3943 C CA . GLY A 1 502 ? 13.425 -2.014 7.348 1.00 96.62 502 GLY A CA 1
ATOM 3944 C C . GLY A 1 502 ? 12.041 -1.473 7.669 1.00 96.62 502 GLY A C 1
ATOM 3945 O O . GLY A 1 502 ? 11.743 -0.305 7.413 1.00 96.62 502 GLY A O 1
ATOM 3946 N N . ALA A 1 503 ? 11.180 -2.331 8.201 1.00 97.00 503 ALA A N 1
ATOM 3947 C CA . ALA A 1 503 ? 9.856 -1.948 8.659 1.00 97.00 503 ALA A CA 1
ATOM 3948 C C . ALA A 1 503 ? 9.377 -2.824 9.818 1.00 97.00 503 ALA A C 1
ATOM 3950 O O . ALA A 1 503 ? 9.657 -4.020 9.861 1.00 97.00 503 ALA A O 1
ATOM 3951 N N . VAL A 1 504 ? 8.592 -2.227 10.713 1.00 97.31 504 VAL A N 1
ATOM 3952 C CA . VAL A 1 504 ? 7.678 -2.968 11.586 1.00 97.31 504 VAL A CA 1
ATOM 3953 C C . VAL A 1 504 ? 6.371 -3.168 10.829 1.00 97.31 504 VAL A C 1
ATOM 3955 O O . VAL A 1 504 ? 5.813 -2.219 10.276 1.00 97.31 504 VAL A O 1
ATOM 3958 N N . VAL A 1 505 ? 5.895 -4.402 10.780 1.00 96.88 505 VAL A N 1
ATOM 3959 C CA . VAL A 1 505 ? 4.677 -4.811 10.086 1.00 96.88 505 VAL A CA 1
ATOM 3960 C C . VAL A 1 505 ? 3.586 -5.032 11.126 1.00 96.88 505 VAL A C 1
ATOM 3962 O O . VAL A 1 505 ? 3.756 -5.821 12.049 1.00 96.88 505 VAL A O 1
ATOM 3965 N N . LEU A 1 506 ? 2.473 -4.320 10.995 1.00 95.25 506 LEU A N 1
ATOM 3966 C CA . LEU A 1 506 ? 1.332 -4.383 11.906 1.00 95.25 506 LEU A CA 1
ATOM 3967 C C . LEU A 1 506 ? 0.125 -4.953 11.170 1.00 95.25 506 LEU A C 1
ATOM 3969 O O . LEU A 1 506 ? -0.108 -4.618 10.004 1.00 95.25 506 LEU A O 1
ATOM 3973 N N . GLY A 1 507 ? -0.651 -5.781 11.870 1.00 92.25 507 GLY A N 1
ATOM 3974 C CA . GLY A 1 507 ? -1.860 -6.385 11.326 1.00 92.25 507 GLY A CA 1
ATOM 3975 C C . GLY A 1 507 ? -1.588 -7.227 10.081 1.00 92.25 507 GLY A C 1
ATOM 3976 O O . GLY A 1 507 ? -2.257 -7.070 9.062 1.00 92.25 507 GLY A O 1
ATOM 3977 N N . TYR A 1 508 ? -0.545 -8.059 10.127 1.00 92.94 508 TYR A N 1
ATOM 3978 C CA . TYR A 1 508 ? -0.236 -8.992 9.053 1.00 92.94 508 TYR A CA 1
ATOM 3979 C C . TYR A 1 508 ? -1.291 -10.098 9.028 1.00 92.94 508 TYR A C 1
ATOM 3981 O O . TYR A 1 508 ? -1.256 -11.015 9.847 1.00 92.94 508 TYR A O 1
ATOM 3989 N N . SER A 1 509 ? -2.229 -10.004 8.091 1.00 87.12 509 SER A N 1
ATOM 3990 C CA . SER A 1 509 ? -3.135 -11.107 7.757 1.00 87.12 509 SER A CA 1
ATOM 3991 C C . SER A 1 509 ? -2.643 -11.875 6.535 1.00 87.12 509 SER A C 1
ATOM 3993 O O . SER A 1 509 ? -2.778 -13.094 6.460 1.00 87.12 509 SER A O 1
ATOM 3995 N N . ARG A 1 510 ? -2.032 -11.154 5.588 1.00 84.00 510 ARG A N 1
ATOM 3996 C CA . ARG A 1 510 ? -1.413 -11.665 4.363 1.00 84.00 510 ARG A CA 1
ATOM 3997 C C . ARG A 1 510 ? -0.236 -10.774 3.969 1.00 84.00 510 ARG A C 1
ATOM 3999 O O . ARG A 1 510 ? -0.126 -9.619 4.388 1.00 84.00 510 ARG A O 1
ATOM 4006 N N . ARG A 1 511 ? 0.609 -11.269 3.065 1.00 85.38 511 ARG A N 1
ATOM 4007 C CA . ARG A 1 511 ? 1.774 -10.532 2.540 1.00 85.38 511 ARG A CA 1
ATOM 4008 C C . ARG A 1 511 ? 1.466 -9.148 1.957 1.00 85.38 511 ARG A C 1
ATOM 4010 O O . ARG A 1 511 ? 2.298 -8.246 2.062 1.00 85.38 511 ARG A O 1
ATOM 4017 N N . ASP A 1 512 ? 0.268 -8.969 1.408 1.00 80.44 512 ASP A N 1
ATOM 4018 C CA . ASP A 1 512 ? -0.261 -7.747 0.793 1.00 80.44 512 ASP A CA 1
ATOM 4019 C C . ASP A 1 512 ? -1.336 -7.052 1.639 1.00 80.44 512 ASP A C 1
ATOM 4021 O O . ASP A 1 512 ? -2.017 -6.144 1.169 1.00 80.44 512 ASP A O 1
ATOM 4025 N N . ARG A 1 513 ? -1.517 -7.492 2.887 1.00 84.19 513 ARG A N 1
ATOM 4026 C CA . ARG A 1 513 ? -2.517 -6.985 3.827 1.00 84.19 513 ARG A CA 1
ATOM 4027 C C . ARG A 1 513 ? -1.835 -6.701 5.155 1.00 84.19 513 ARG A C 1
ATOM 4029 O O . ARG A 1 513 ? -1.695 -7.575 6.003 1.00 84.19 513 ARG A O 1
ATOM 4036 N N . ASN A 1 514 ? -1.307 -5.490 5.266 1.00 90.31 514 ASN A N 1
ATOM 4037 C CA . ASN A 1 514 ? -0.593 -5.024 6.451 1.00 90.31 514 ASN A CA 1
ATOM 4038 C C . ASN A 1 514 ? -0.394 -3.508 6.420 1.00 90.31 514 ASN A C 1
ATOM 4040 O O . ASN A 1 514 ? -0.592 -2.851 5.390 1.00 90.31 514 ASN A O 1
ATOM 4044 N N . ILE A 1 515 ? 0.033 -2.987 7.567 1.00 91.94 515 ILE A N 1
ATOM 4045 C CA . ILE A 1 515 ? 0.579 -1.645 7.742 1.00 91.94 515 ILE A CA 1
ATOM 4046 C C . ILE A 1 515 ? 2.073 -1.769 8.009 1.00 91.94 515 ILE A C 1
ATOM 4048 O O . ILE A 1 515 ? 2.519 -2.666 8.718 1.00 91.94 515 ILE A O 1
ATOM 4052 N N . ARG A 1 516 ? 2.856 -0.868 7.430 1.00 93.12 516 ARG A N 1
ATOM 4053 C CA . ARG A 1 516 ? 4.313 -0.856 7.479 1.00 93.12 516 ARG A CA 1
ATOM 4054 C C . ARG A 1 516 ? 4.776 0.449 8.084 1.00 93.12 516 ARG A C 1
ATOM 4056 O O . ARG A 1 516 ? 4.702 1.493 7.441 1.00 93.12 516 ARG A O 1
ATOM 4063 N N . LEU A 1 517 ? 5.306 0.365 9.292 1.00 95.19 517 LEU A N 1
ATOM 4064 C CA . LEU A 1 517 ? 6.103 1.415 9.897 1.00 95.19 517 LEU A CA 1
ATOM 4065 C C . LEU A 1 517 ? 7.552 1.244 9.426 1.00 95.19 517 LEU A C 1
ATOM 4067 O O . LEU A 1 517 ? 8.335 0.514 10.030 1.00 95.19 517 LEU A O 1
ATOM 4071 N N . GLY A 1 518 ? 7.885 1.866 8.299 1.00 95.50 518 GLY A N 1
ATOM 4072 C CA . GLY A 1 518 ? 9.230 1.873 7.739 1.00 95.50 518 GLY A CA 1
ATOM 4073 C C . GLY A 1 518 ? 10.195 2.714 8.572 1.00 95.50 518 GLY A C 1
ATOM 4074 O O . GLY A 1 518 ? 9.833 3.794 9.042 1.00 95.50 518 GLY A O 1
ATOM 4075 N N . PHE A 1 519 ? 11.433 2.245 8.699 1.00 96.88 519 PHE A N 1
ATOM 4076 C CA . PHE A 1 519 ? 12.524 2.985 9.323 1.00 96.88 519 PHE A CA 1
ATOM 4077 C C . PHE A 1 519 ? 13.819 2.887 8.507 1.00 96.88 519 PHE A C 1
ATOM 4079 O O . PHE A 1 519 ? 14.086 1.879 7.847 1.00 96.88 519 PHE A O 1
ATOM 4086 N N . SER A 1 520 ? 14.647 3.930 8.566 1.00 97.12 520 SER A N 1
ATOM 4087 C CA . SER A 1 520 ? 16.018 3.901 8.041 1.00 97.12 520 SER A CA 1
ATOM 4088 C C . SER A 1 520 ? 16.956 4.787 8.855 1.00 97.12 520 SER A C 1
ATOM 4090 O O . SER A 1 520 ? 16.574 5.902 9.217 1.00 97.12 520 SER A O 1
ATOM 4092 N N . ALA A 1 521 ? 18.178 4.319 9.108 1.00 95.62 521 ALA A N 1
ATOM 4093 C CA . ALA A 1 521 ? 19.190 5.039 9.881 1.00 95.62 521 ALA A CA 1
ATOM 4094 C C . ALA A 1 521 ? 20.615 4.597 9.503 1.00 95.62 521 ALA A C 1
ATOM 4096 O O . ALA A 1 521 ? 20.809 3.499 8.980 1.00 95.62 521 ALA A O 1
ATOM 4097 N N . GLY A 1 522 ? 21.609 5.434 9.812 1.00 93.19 522 GLY A N 1
ATOM 4098 C CA . GLY A 1 522 ? 23.034 5.148 9.606 1.00 93.19 522 GLY A CA 1
ATOM 4099 C C . GLY A 1 522 ? 23.656 5.826 8.380 1.00 93.19 522 GLY A C 1
ATOM 4100 O O . GLY A 1 522 ? 23.059 6.720 7.781 1.00 93.19 522 GLY A O 1
ATOM 4101 N N . ASP A 1 523 ? 24.869 5.408 8.014 1.00 91.00 523 ASP A N 1
ATOM 4102 C CA . ASP A 1 523 ? 25.670 5.991 6.929 1.00 91.00 523 ASP A CA 1
ATOM 4103 C C . ASP A 1 523 ? 25.702 5.056 5.713 1.00 91.00 523 ASP A C 1
ATOM 4105 O O . ASP A 1 523 ? 26.518 4.134 5.612 1.00 91.00 523 ASP A O 1
ATOM 4109 N N . PHE A 1 524 ? 24.794 5.304 4.767 1.00 89.69 524 PHE A N 1
ATOM 4110 C CA . PHE A 1 524 ? 24.693 4.505 3.550 1.00 89.69 524 PHE A CA 1
ATOM 4111 C C . PHE A 1 524 ? 25.997 4.517 2.733 1.00 89.69 524 PHE A C 1
ATOM 4113 O O . PHE A 1 524 ? 26.428 3.458 2.274 1.00 89.69 524 PHE A O 1
ATOM 4120 N N . LEU A 1 525 ? 26.660 5.672 2.583 1.00 88.00 525 LEU A N 1
ATOM 4121 C CA . LEU A 1 525 ? 27.874 5.802 1.764 1.00 88.00 525 LEU A CA 1
ATOM 4122 C C . LEU A 1 525 ? 29.057 5.045 2.372 1.00 88.00 525 LEU A C 1
ATOM 4124 O O . LEU A 1 525 ? 29.823 4.403 1.647 1.00 88.00 525 LEU A O 1
ATOM 4128 N N . TYR A 1 526 ? 29.187 5.074 3.697 1.00 89.19 526 TYR A N 1
ATOM 4129 C CA . TYR A 1 526 ? 30.156 4.244 4.409 1.00 89.19 526 TYR A CA 1
ATOM 4130 C C . TYR A 1 526 ? 29.854 2.748 4.238 1.00 89.19 526 TYR A C 1
ATOM 4132 O O . TYR A 1 526 ? 30.772 1.957 3.989 1.00 89.19 526 TYR A O 1
ATOM 4140 N N . SER A 1 527 ? 28.570 2.369 4.286 1.00 88.50 527 SER A N 1
ATOM 4141 C CA . SER A 1 527 ? 28.132 0.972 4.186 1.00 88.50 527 SER A CA 1
ATOM 4142 C C . SER A 1 527 ? 28.445 0.305 2.843 1.00 88.50 527 SER A C 1
ATOM 4144 O O . SER A 1 527 ? 28.666 -0.905 2.795 1.00 88.50 527 SER A O 1
ATOM 4146 N N . ILE A 1 528 ? 28.503 1.096 1.765 1.00 84.94 528 ILE A N 1
ATOM 4147 C CA . ILE A 1 528 ? 28.846 0.639 0.409 1.00 84.94 528 ILE A CA 1
ATOM 4148 C C . ILE A 1 528 ? 30.321 0.878 0.051 1.00 84.94 528 ILE A C 1
ATOM 4150 O O . ILE A 1 528 ? 30.709 0.734 -1.106 1.00 84.94 528 ILE A O 1
ATOM 4154 N N . GLY A 1 529 ? 31.148 1.288 1.019 1.00 84.94 529 GLY A N 1
ATOM 4155 C CA . GLY A 1 529 ? 32.588 1.469 0.833 1.00 84.94 529 GLY A CA 1
ATOM 4156 C C . GLY A 1 529 ? 33.018 2.772 0.149 1.00 84.94 529 GLY A C 1
ATOM 4157 O O . GLY A 1 529 ? 34.207 2.957 -0.093 1.00 84.94 529 GLY A O 1
ATOM 4158 N N . ARG A 1 530 ? 32.089 3.692 -0.146 1.00 81.06 530 ARG A N 1
ATOM 4159 C CA . ARG A 1 530 ? 32.380 4.977 -0.820 1.00 81.06 530 ARG A CA 1
ATOM 4160 C C . ARG A 1 530 ? 32.968 6.030 0.109 1.00 81.06 530 ARG A C 1
ATOM 4162 O O . ARG A 1 530 ? 33.631 6.950 -0.353 1.00 81.06 530 ARG A O 1
ATOM 4169 N N . LYS A 1 531 ? 32.726 5.880 1.406 1.00 85.81 531 LYS A N 1
ATOM 4170 C CA . LYS A 1 531 ? 33.315 6.697 2.459 1.00 85.81 531 LYS A CA 1
ATOM 4171 C C . LYS A 1 531 ? 34.211 5.818 3.329 1.00 85.81 531 LYS A C 1
ATOM 4173 O O . LYS A 1 531 ? 33.854 4.669 3.613 1.00 85.81 531 LYS A O 1
ATOM 4178 N N . GLN A 1 532 ? 35.375 6.340 3.715 1.00 85.88 532 GLN A N 1
ATOM 4179 C CA . GLN A 1 532 ? 36.313 5.633 4.594 1.00 85.88 532 GLN A CA 1
ATOM 4180 C C . GLN A 1 532 ? 35.925 5.740 6.068 1.00 85.88 532 GLN A C 1
ATOM 4182 O O . GLN A 1 532 ? 36.078 4.759 6.785 1.00 85.88 532 GLN A O 1
ATOM 4187 N N . ASP A 1 533 ? 35.343 6.867 6.480 1.00 86.62 533 ASP A N 1
ATOM 4188 C CA . ASP A 1 533 ? 34.934 7.106 7.865 1.00 86.62 533 ASP A CA 1
ATOM 4189 C C . ASP A 1 533 ? 33.423 6.975 8.053 1.00 86.62 533 ASP A C 1
ATOM 4191 O O . ASP A 1 533 ? 32.630 7.411 7.216 1.00 86.62 533 ASP A O 1
ATOM 4195 N N . VAL A 1 534 ? 32.997 6.410 9.179 1.00 87.06 534 VAL A N 1
ATOM 4196 C CA . VAL A 1 534 ? 31.572 6.273 9.503 1.00 87.06 534 VAL A CA 1
ATOM 4197 C C . VAL A 1 534 ? 31.018 7.589 10.058 1.00 87.06 534 VAL A C 1
ATOM 4199 O O . VAL A 1 534 ? 31.575 8.166 10.992 1.00 87.06 534 VAL A O 1
ATOM 4202 N N . ALA A 1 535 ? 29.910 8.097 9.508 1.00 86.44 535 ALA A N 1
ATOM 4203 C CA . ALA A 1 535 ? 29.166 9.162 10.177 1.00 86.44 535 ALA A CA 1
ATOM 4204 C C . ALA A 1 535 ? 28.474 8.612 11.426 1.00 86.44 535 ALA A C 1
ATOM 4206 O O . ALA A 1 535 ? 27.867 7.543 11.417 1.00 86.44 535 ALA A O 1
ATOM 4207 N N . LYS A 1 536 ? 28.510 9.399 12.498 1.00 87.81 536 LYS A N 1
ATOM 4208 C CA . LYS A 1 536 ? 27.725 9.134 13.700 1.00 87.81 536 LYS A CA 1
ATOM 4209 C C . LYS A 1 536 ? 26.227 9.208 13.371 1.00 87.81 536 LYS A C 1
ATOM 4211 O O . LYS A 1 536 ? 25.766 10.220 12.847 1.00 87.81 536 LYS A O 1
ATOM 4216 N N . THR A 1 537 ? 25.464 8.171 13.714 1.00 91.19 537 THR A N 1
ATOM 4217 C CA . THR A 1 537 ? 24.008 8.152 13.515 1.00 91.19 537 THR A CA 1
ATOM 4218 C C . THR A 1 537 ? 23.330 9.118 14.483 1.00 91.19 537 THR A C 1
ATOM 4220 O O . THR A 1 537 ? 23.363 8.910 15.693 1.00 91.19 537 THR A O 1
ATOM 4223 N N . ARG A 1 538 ? 22.729 10.190 13.956 1.00 93.50 538 ARG A N 1
ATOM 4224 C CA . ARG A 1 538 ? 22.071 11.252 14.743 1.00 93.50 538 ARG A CA 1
ATOM 4225 C C . ARG A 1 538 ? 20.553 11.268 14.626 1.00 93.50 538 ARG A C 1
ATOM 4227 O O . ARG A 1 538 ? 19.900 12.029 15.327 1.00 93.50 538 ARG A O 1
ATOM 4234 N N . SER A 1 539 ? 19.994 10.458 13.738 1.00 94.44 539 SER A N 1
ATOM 4235 C CA . SER A 1 539 ? 18.555 10.384 13.556 1.00 94.44 539 SER A CA 1
ATOM 4236 C C . SER A 1 539 ? 18.123 9.049 12.968 1.00 94.44 539 SER A C 1
ATOM 4238 O O . SER A 1 539 ? 18.918 8.310 12.377 1.00 94.44 539 SER A O 1
ATOM 4240 N N . VAL A 1 540 ? 16.835 8.761 13.120 1.00 96.31 540 VAL A N 1
ATOM 4241 C CA . VAL A 1 540 ? 16.125 7.722 12.375 1.00 96.31 540 VAL A CA 1
ATOM 4242 C C . VAL A 1 540 ? 14.997 8.373 11.590 1.00 96.31 540 VAL A C 1
ATOM 4244 O O . VAL A 1 540 ? 14.213 9.157 12.128 1.00 96.31 540 VAL A O 1
ATOM 4247 N N . ARG A 1 541 ? 14.897 8.047 10.303 1.00 96.38 541 ARG A N 1
ATOM 4248 C CA . ARG A 1 541 ? 13.720 8.393 9.510 1.00 96.38 541 ARG A CA 1
ATOM 4249 C C . ARG A 1 541 ? 12.654 7.344 9.762 1.00 96.38 541 ARG A C 1
ATOM 4251 O O . ARG A 1 541 ? 12.919 6.164 9.550 1.00 96.38 541 ARG A O 1
ATOM 4258 N N . LEU A 1 542 ? 11.468 7.774 10.169 1.00 95.19 542 LEU A N 1
ATOM 4259 C CA . LEU A 1 542 ? 10.281 6.940 10.316 1.00 95.19 542 LEU A CA 1
ATOM 4260 C C . LEU A 1 542 ? 9.265 7.300 9.234 1.00 95.19 542 LEU A C 1
ATOM 4262 O O . LEU A 1 542 ? 9.157 8.452 8.818 1.00 95.19 542 LEU A O 1
ATOM 4266 N N . SER A 1 543 ? 8.512 6.310 8.780 1.00 92.12 543 SER A N 1
ATOM 4267 C CA . SER A 1 543 ? 7.418 6.475 7.824 1.00 92.12 543 SER A CA 1
ATOM 4268 C C . SER A 1 543 ? 6.360 5.423 8.079 1.00 92.12 543 SER A C 1
ATOM 4270 O O . SER A 1 543 ? 6.708 4.311 8.456 1.00 92.12 543 SER A O 1
ATOM 4272 N N . VAL A 1 544 ? 5.093 5.726 7.842 1.00 88.50 544 VAL A N 1
ATOM 4273 C CA . VAL A 1 544 ? 4.037 4.711 7.866 1.00 88.50 544 VAL A CA 1
ATOM 4274 C C . VAL A 1 544 ? 3.292 4.694 6.548 1.00 88.50 544 VAL A C 1
ATOM 4276 O O . VAL A 1 544 ? 3.049 5.738 5.945 1.00 88.50 544 VAL A O 1
ATOM 4279 N N . ARG A 1 545 ? 2.987 3.480 6.099 1.00 86.81 545 ARG A N 1
ATOM 4280 C CA . ARG A 1 545 ? 2.103 3.211 4.973 1.00 86.81 545 ARG A CA 1
ATOM 4281 C C . ARG A 1 545 ? 1.383 1.884 5.184 1.00 86.81 545 ARG A C 1
ATOM 4283 O O . ARG A 1 545 ? 2.008 0.891 5.544 1.00 86.81 545 ARG A O 1
ATOM 4290 N N . GLY A 1 546 ? 0.095 1.828 4.946 1.00 84.19 546 GLY A N 1
ATOM 4291 C CA . GLY A 1 546 ? -0.650 0.637 4.619 1.00 84.19 546 GLY A CA 1
ATOM 4292 C C . GLY A 1 546 ? -0.441 0.225 3.169 1.00 84.19 546 GLY A C 1
ATOM 4293 O O . GLY A 1 546 ? 0.424 0.709 2.436 1.00 84.19 546 GLY A O 1
ATOM 4294 N N . THR A 1 547 ? -1.2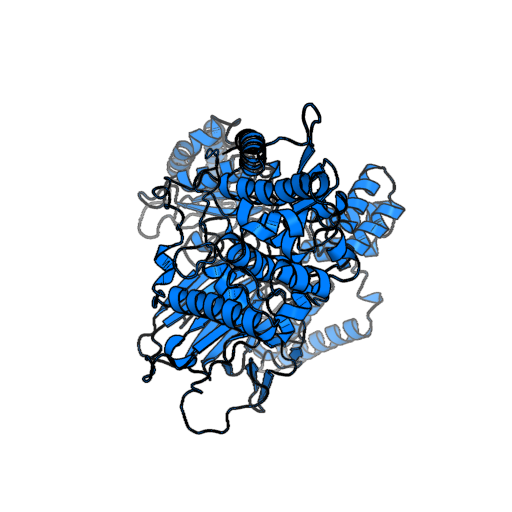30 -0.764 2.794 1.00 81.69 547 THR A N 1
ATOM 4295 C CA . THR A 1 547 ? -1.206 -1.438 1.497 1.00 81.69 547 THR A CA 1
ATOM 4296 C C . THR A 1 547 ? -2.432 -1.020 0.694 1.00 81.69 547 THR A C 1
ATOM 4298 O O . THR A 1 547 ? -3.101 -1.868 0.125 1.00 81.69 547 THR A O 1
ATOM 4301 N N . TRP A 1 548 ? -2.790 0.269 0.706 1.00 79.38 548 TRP A N 1
ATOM 4302 C CA . TRP A 1 548 ? -3.923 0.817 -0.048 1.00 79.38 548 TRP A CA 1
ATOM 4303 C C . TRP A 1 548 ? -3.435 1.677 -1.213 1.00 79.38 548 TRP A C 1
ATOM 4305 O O . TRP A 1 548 ? -2.607 2.568 -1.021 1.00 79.38 548 TRP A O 1
ATOM 4315 N N . ARG A 1 549 ? -4.025 1.489 -2.400 1.00 73.06 549 ARG A N 1
ATOM 4316 C CA . ARG A 1 549 ? -3.577 2.126 -3.656 1.00 73.06 549 ARG A CA 1
ATOM 4317 C C . ARG A 1 549 ? -3.390 3.633 -3.588 1.00 73.06 549 ARG A C 1
ATOM 4319 O O . ARG A 1 549 ? -2.507 4.195 -4.232 1.00 73.06 549 ARG A O 1
ATOM 4326 N N . ARG A 1 550 ? -4.259 4.306 -2.835 1.00 70.50 550 ARG A N 1
ATOM 4327 C CA . ARG A 1 550 ? -4.322 5.772 -2.774 1.00 70.50 550 ARG A CA 1
ATOM 4328 C C . ARG A 1 550 ? -3.577 6.370 -1.591 1.00 70.50 550 ARG A C 1
ATOM 4330 O O . ARG A 1 550 ? -3.458 7.587 -1.522 1.00 70.50 550 ARG A O 1
ATOM 4337 N N . GLU A 1 551 ? -3.051 5.559 -0.683 1.00 69.88 551 GLU A N 1
ATOM 4338 C CA . GLU A 1 551 ? -2.561 6.051 0.605 1.00 69.88 551 GLU A CA 1
ATOM 4339 C C . GLU A 1 551 ? -1.401 7.052 0.489 1.00 69.88 551 GLU A C 1
ATOM 4341 O O . GLU A 1 551 ? -1.348 8.034 1.221 1.00 69.88 551 GLU A O 1
ATOM 4346 N N . GLY A 1 552 ? -0.505 6.864 -0.484 1.00 59.41 552 GLY A N 1
ATOM 4347 C CA . GLY A 1 552 ? 0.589 7.805 -0.761 1.00 59.41 552 GLY A CA 1
ATOM 4348 C C . GLY A 1 552 ? 0.212 8.989 -1.662 1.00 59.41 552 GLY A C 1
ATOM 4349 O O . GLY A 1 552 ? 1.058 9.840 -1.937 1.00 59.41 552 GLY A O 1
ATOM 4350 N N . GLN A 1 553 ? -1.019 9.034 -2.184 1.00 59.34 553 GLN A N 1
ATOM 4351 C CA . GLN A 1 553 ? -1.480 10.053 -3.141 1.00 59.34 553 GLN A CA 1
ATOM 4352 C C . GLN A 1 553 ? -2.182 11.232 -2.454 1.00 59.34 553 GLN A C 1
ATOM 4354 O O . GLN A 1 553 ? -2.292 12.316 -3.035 1.00 59.34 553 GLN A O 1
ATOM 4359 N N . PHE A 1 554 ? -2.591 11.060 -1.198 1.00 57.34 554 PHE A N 1
ATOM 4360 C CA . PHE A 1 554 ? -2.977 12.159 -0.329 1.00 57.34 554 PHE A CA 1
ATOM 4361 C C . PHE A 1 554 ? -1.743 12.751 0.328 1.00 57.34 554 PHE A C 1
ATOM 4363 O O . PHE A 1 554 ? -0.928 12.052 0.921 1.00 57.34 554 PHE A O 1
ATOM 4370 N N . ARG A 1 555 ? -1.623 14.073 0.232 1.00 45.66 555 ARG A N 1
ATOM 4371 C CA . ARG A 1 555 ? -0.434 14.825 0.638 1.00 45.66 555 ARG A CA 1
ATOM 4372 C C . ARG A 1 555 ? -0.088 14.697 2.136 1.00 45.66 555 ARG A C 1
ATOM 4374 O O . ARG A 1 555 ? 1.035 15.038 2.491 1.00 45.66 555 ARG A O 1
ATOM 4381 N N . ASP A 1 556 ? -0.997 14.151 2.949 1.00 52.84 556 ASP A N 1
ATOM 4382 C CA . ASP A 1 556 ? -0.909 14.108 4.413 1.00 52.84 556 ASP A CA 1
ATOM 4383 C C . ASP A 1 556 ? -1.139 12.698 5.025 1.00 52.84 556 ASP A C 1
ATOM 4385 O O . ASP A 1 556 ? -1.020 12.547 6.238 1.00 52.84 556 ASP A O 1
ATOM 4389 N N . ASP A 1 557 ? -1.429 11.655 4.226 1.00 51.84 557 ASP A N 1
ATOM 4390 C CA . ASP A 1 557 ? -1.903 10.353 4.759 1.00 51.84 557 ASP A CA 1
ATOM 4391 C C . ASP A 1 557 ? -0.793 9.313 4.997 1.00 51.84 557 ASP A C 1
ATOM 4393 O O . ASP A 1 557 ? -0.998 8.348 5.731 1.00 51.84 557 ASP A O 1
ATOM 4397 N N . SER A 1 558 ? 0.398 9.510 4.420 1.00 59.62 558 SER A N 1
ATOM 4398 C CA . SER A 1 558 ? 1.591 8.694 4.702 1.00 59.62 558 SER A CA 1
ATOM 4399 C C . SER A 1 558 ? 2.617 9.519 5.487 1.00 59.62 558 SER A C 1
ATOM 4401 O O . SER A 1 558 ? 3.577 10.029 4.893 1.00 59.62 558 SER A O 1
ATOM 4403 N N . PRO A 1 559 ? 2.428 9.724 6.805 1.00 71.75 559 PRO A N 1
ATOM 4404 C CA . PRO A 1 559 ? 3.326 10.562 7.573 1.00 71.75 559 PRO A CA 1
ATOM 4405 C C . PRO A 1 559 ? 4.734 9.966 7.574 1.00 71.75 559 PRO A C 1
ATOM 4407 O O . PRO A 1 559 ? 4.947 8.771 7.798 1.00 71.75 559 PRO A O 1
ATOM 4410 N N . SER A 1 560 ? 5.715 10.827 7.317 1.00 83.88 560 SER A N 1
ATOM 4411 C CA . SER A 1 560 ? 7.125 10.519 7.515 1.00 83.88 560 SER A CA 1
ATOM 4412 C C . SER A 1 560 ? 7.763 11.631 8.322 1.00 83.88 560 SER A C 1
ATOM 4414 O O . SER A 1 560 ? 7.446 12.801 8.120 1.00 83.88 560 SER A O 1
ATOM 4416 N N . THR A 1 561 ? 8.658 11.272 9.231 1.00 89.00 561 THR A N 1
ATOM 4417 C CA . THR A 1 561 ? 9.350 12.238 10.077 1.00 89.00 561 THR A CA 1
ATOM 4418 C C . THR A 1 561 ? 10.762 11.765 10.376 1.00 89.00 561 THR A C 1
ATOM 4420 O O . THR A 1 561 ? 11.035 10.563 10.395 1.00 89.00 561 THR A O 1
ATOM 4423 N N . ASN A 1 562 ? 11.658 12.715 10.612 1.00 92.88 562 ASN A N 1
ATOM 4424 C CA . ASN A 1 562 ? 12.984 12.428 11.132 1.00 92.88 562 ASN A CA 1
ATOM 4425 C C . ASN A 1 562 ? 12.956 12.606 12.648 1.00 92.88 562 ASN A C 1
ATOM 4427 O O . ASN A 1 562 ? 12.551 13.646 13.161 1.00 92.88 562 ASN A O 1
ATOM 4431 N N . VAL A 1 563 ? 13.388 11.574 13.362 1.00 92.25 563 VAL A N 1
ATOM 4432 C CA . VAL A 1 563 ? 13.550 11.599 14.811 1.00 92.25 563 VAL A CA 1
ATOM 4433 C C . VAL A 1 563 ? 15.021 11.815 15.104 1.00 92.25 563 VAL A C 1
ATOM 4435 O O . VAL A 1 563 ? 15.822 10.904 14.910 1.00 92.25 563 VAL A O 1
ATOM 4438 N N . GLU A 1 564 ? 15.371 13.023 15.535 1.00 93.44 564 GLU A N 1
ATOM 4439 C CA . GLU A 1 564 ? 16.721 13.351 15.989 1.00 93.44 564 GLU A CA 1
ATOM 4440 C C . GLU A 1 564 ? 16.988 12.779 17.384 1.00 93.44 564 GLU A C 1
ATOM 4442 O O . GLU A 1 564 ? 16.080 12.652 18.212 1.00 93.44 564 GLU A O 1
ATOM 4447 N N . PHE A 1 565 ? 18.241 12.400 17.613 1.00 91.25 565 PHE A N 1
ATOM 4448 C CA . PHE A 1 565 ? 18.734 11.899 18.886 1.00 91.25 565 PHE A CA 1
ATOM 4449 C C . PHE A 1 565 ? 19.530 12.990 19.597 1.00 91.25 565 PHE A C 1
ATOM 4451 O O . PHE A 1 565 ? 20.363 13.646 18.971 1.00 91.25 565 PHE A O 1
ATOM 4458 N N . ASP A 1 566 ? 19.337 13.117 20.911 1.00 88.44 566 ASP A N 1
ATOM 4459 C CA . ASP A 1 566 ? 20.074 14.085 21.736 1.00 88.44 566 ASP A CA 1
ATOM 4460 C C . ASP A 1 566 ? 21.591 13.831 21.685 1.00 88.44 566 ASP A C 1
ATOM 4462 O O . ASP A 1 566 ? 22.403 14.754 21.730 1.00 88.44 566 ASP A O 1
ATOM 4466 N N . GLN A 1 567 ? 21.983 12.562 21.535 1.00 89.94 567 GLN A N 1
ATOM 4467 C CA . GLN A 1 567 ? 23.356 12.140 21.289 1.00 89.94 567 GLN A CA 1
ATOM 4468 C C . GLN A 1 567 ? 23.396 11.048 20.217 1.00 89.94 567 GLN A C 1
ATOM 4470 O O . GLN A 1 567 ? 22.439 10.282 20.079 1.00 89.94 567 GLN A O 1
ATOM 4475 N N . PRO A 1 568 ? 24.506 10.922 19.466 1.00 90.88 568 PRO A N 1
ATOM 4476 C CA . PRO A 1 568 ? 24.659 9.824 18.534 1.00 90.88 568 PRO A CA 1
ATOM 4477 C C . PRO A 1 568 ? 24.503 8.458 19.193 1.00 90.88 568 PRO A C 1
ATOM 4479 O O . PRO A 1 568 ? 25.175 8.158 20.176 1.00 90.88 568 PRO A O 1
ATOM 4482 N N . THR A 1 569 ? 23.661 7.614 18.608 1.00 91.69 569 THR A N 1
ATOM 4483 C CA . THR A 1 569 ? 23.358 6.285 19.140 1.00 91.69 569 THR A CA 1
ATOM 4484 C C . THR A 1 569 ? 23.158 5.275 18.014 1.00 91.69 569 THR A C 1
ATOM 4486 O O . THR A 1 569 ? 22.836 5.628 16.879 1.00 91.69 569 THR A O 1
ATOM 4489 N N . SER A 1 570 ? 23.365 3.997 18.325 1.00 91.00 570 SER A N 1
ATOM 4490 C CA . SER A 1 570 ? 23.089 2.863 17.442 1.00 91.00 570 SER A CA 1
ATOM 4491 C C . SER A 1 570 ? 21.724 2.224 17.707 1.00 91.00 570 SER A C 1
ATOM 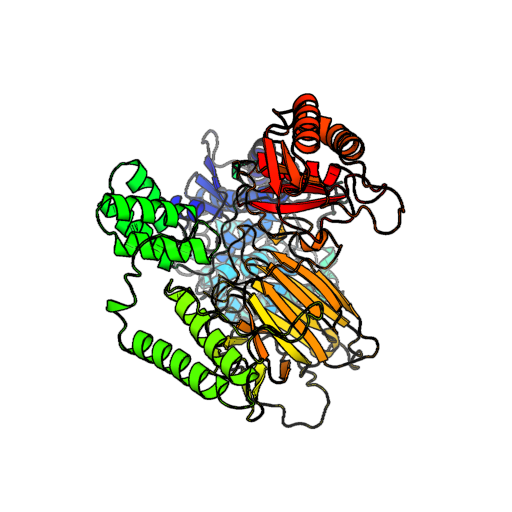4493 O O . SER A 1 570 ? 21.485 1.108 17.260 1.00 91.00 570 SER A O 1
ATOM 4495 N N . HIS A 1 571 ? 20.826 2.884 18.438 1.00 94.44 571 HIS A N 1
ATOM 4496 C CA . HIS A 1 571 ? 19.487 2.361 18.695 1.00 94.44 571 HIS A CA 1
ATOM 4497 C C . HIS A 1 571 ? 18.434 3.461 18.827 1.00 94.44 571 HIS A C 1
ATOM 4499 O O . HIS A 1 571 ? 18.757 4.630 19.023 1.00 94.44 571 HIS A O 1
ATOM 4505 N N . PHE A 1 572 ? 17.162 3.074 18.779 1.00 95.81 572 PHE A N 1
ATOM 4506 C CA . PHE A 1 572 ? 16.052 3.935 19.184 1.00 95.81 572 PHE A CA 1
ATOM 4507 C C . PHE A 1 572 ? 14.954 3.134 19.884 1.00 95.81 572 PHE A C 1
ATOM 4509 O O . PHE A 1 572 ? 14.747 1.956 19.581 1.00 95.81 572 PHE A O 1
ATOM 4516 N N . ASP A 1 573 ? 14.249 3.784 20.809 1.00 96.44 573 ASP A N 1
ATOM 4517 C CA . ASP A 1 573 ? 13.074 3.211 21.463 1.00 96.44 573 ASP A CA 1
ATOM 4518 C C . ASP A 1 573 ? 11.828 3.430 20.615 1.00 96.44 573 ASP A C 1
ATOM 4520 O O . ASP A 1 573 ? 11.554 4.555 20.183 1.00 96.44 573 ASP A O 1
ATOM 4524 N N . LEU A 1 574 ? 11.080 2.351 20.390 1.00 96.25 574 LEU A N 1
ATOM 4525 C CA . LEU A 1 574 ? 9.846 2.333 19.623 1.00 96.25 574 LEU A CA 1
ATOM 4526 C C . LEU A 1 574 ? 8.689 1.850 20.495 1.00 96.25 574 LEU A C 1
ATOM 4528 O O . LEU A 1 574 ? 8.747 0.778 21.099 1.00 96.25 574 LEU A O 1
ATOM 4532 N N . GLU A 1 575 ? 7.602 2.610 20.470 1.00 94.25 575 GLU A N 1
ATOM 4533 C CA . GLU A 1 575 ? 6.320 2.205 21.024 1.00 94.25 575 GLU A CA 1
ATOM 4534 C C . GLU A 1 575 ? 5.218 2.460 19.993 1.00 94.25 575 GLU A C 1
ATOM 4536 O O . GLU A 1 575 ? 5.106 3.551 19.431 1.00 94.25 575 GLU A O 1
ATOM 4541 N N . VAL A 1 576 ? 4.399 1.445 19.726 1.00 92.50 576 VAL A N 1
ATOM 4542 C CA . VAL A 1 576 ? 3.244 1.559 18.835 1.00 92.50 576 VAL A CA 1
ATOM 4543 C C . VAL A 1 576 ? 1.991 1.170 19.594 1.00 92.50 576 VAL A C 1
ATOM 4545 O O . VAL A 1 576 ? 1.860 0.036 20.047 1.00 92.50 576 VAL A O 1
ATOM 4548 N N . ARG A 1 577 ? 1.057 2.113 19.710 1.00 88.25 577 ARG A N 1
ATOM 4549 C CA . ARG A 1 577 ? -0.248 1.898 20.338 1.00 88.25 577 ARG A CA 1
ATOM 4550 C C . ARG A 1 577 ? -1.290 1.704 19.252 1.00 88.25 577 ARG A C 1
ATOM 4552 O O . ARG A 1 577 ? -1.597 2.647 18.524 1.00 88.25 577 ARG A O 1
ATOM 4559 N N . VAL A 1 578 ? -1.817 0.497 19.137 1.00 86.19 578 VAL A N 1
ATOM 4560 C CA . VAL A 1 578 ? -2.909 0.171 18.224 1.00 86.19 578 VAL A CA 1
ATOM 4561 C C . VAL A 1 578 ? -4.224 0.223 18.981 1.00 86.19 578 VAL A C 1
ATOM 4563 O O . VAL A 1 578 ? -4.316 -0.266 20.103 1.00 86.19 578 VAL A O 1
ATOM 4566 N N . GLN A 1 579 ? -5.225 0.845 18.371 1.00 79.06 579 GLN A N 1
ATOM 4567 C CA . GLN A 1 579 ? -6.573 0.981 18.900 1.00 79.06 579 GLN A CA 1
ATOM 4568 C C . GLN A 1 579 ? -7.568 0.965 17.744 1.00 79.06 579 GLN A C 1
ATOM 4570 O O . GLN A 1 579 ? -7.697 1.947 17.008 1.00 79.06 579 GLN A O 1
ATOM 4575 N N . GLY A 1 580 ? -8.272 -0.153 17.578 1.00 79.00 580 GLY A N 1
ATOM 4576 C CA . GLY A 1 580 ? -9.190 -0.344 16.462 1.00 79.00 580 GLY A CA 1
ATOM 4577 C C . GLY A 1 580 ? -8.471 -0.083 15.141 1.00 79.00 580 GLY A C 1
ATOM 4578 O O . GLY A 1 580 ? -7.517 -0.775 14.807 1.00 79.00 580 GLY A O 1
ATOM 4579 N N . ALA A 1 581 ? -8.919 0.925 14.396 1.00 80.88 581 ALA A N 1
ATOM 4580 C CA . ALA A 1 581 ? -8.386 1.291 13.084 1.00 80.88 581 ALA A CA 1
ATOM 4581 C C . ALA A 1 581 ? -7.092 2.123 13.111 1.00 80.88 581 ALA A C 1
ATOM 4583 O O . ALA A 1 581 ? -6.515 2.379 12.052 1.00 80.88 581 ALA A O 1
ATOM 4584 N N . THR A 1 582 ? -6.647 2.566 14.289 1.00 83.12 582 THR A N 1
ATOM 4585 C CA . THR A 1 582 ? -5.591 3.574 14.432 1.00 83.12 582 THR A CA 1
ATOM 4586 C C . THR A 1 582 ? -4.337 2.996 15.085 1.00 83.12 582 THR A C 1
ATOM 4588 O O . THR A 1 582 ? -4.410 2.361 16.133 1.00 83.12 582 THR A O 1
ATOM 4591 N N . ALA A 1 583 ? -3.167 3.276 14.510 1.00 86.88 583 ALA A N 1
ATOM 4592 C CA . ALA A 1 583 ? -1.853 3.040 15.101 1.00 86.88 583 ALA A CA 1
ATOM 4593 C C . ALA A 1 583 ? -1.174 4.379 15.421 1.00 86.88 583 ALA A C 1
ATOM 4595 O O . ALA A 1 583 ? -0.914 5.180 14.524 1.00 86.88 583 ALA A O 1
ATOM 4596 N N . ARG A 1 584 ? -0.858 4.627 16.693 1.00 86.81 584 ARG A N 1
ATOM 4597 C CA . ARG A 1 584 ? -0.105 5.803 17.156 1.00 86.81 584 ARG A CA 1
ATOM 4598 C C . ARG A 1 584 ? 1.341 5.411 17.418 1.00 86.81 584 ARG A C 1
ATOM 4600 O O . ARG A 1 584 ? 1.597 4.468 18.164 1.00 86.81 584 ARG A O 1
ATOM 4607 N N . VAL A 1 585 ? 2.273 6.132 16.806 1.00 89.62 585 VAL A N 1
ATOM 4608 C CA . VAL A 1 585 ? 3.702 5.813 16.837 1.00 89.62 585 VAL A CA 1
ATOM 4609 C C . VAL A 1 585 ? 4.436 6.799 17.732 1.00 89.62 585 VAL A C 1
ATOM 4611 O O . VAL A 1 585 ? 4.367 8.015 17.538 1.00 89.62 585 VAL A O 1
ATOM 4614 N N . TYR A 1 586 ? 5.174 6.254 18.691 1.00 91.06 586 TYR A N 1
ATOM 4615 C CA . TYR A 1 586 ? 6.032 6.972 19.617 1.00 91.06 586 TYR A CA 1
ATOM 4616 C C . TYR A 1 586 ? 7.472 6.516 19.406 1.00 91.06 586 TYR A C 1
ATOM 4618 O O . TYR A 1 586 ? 7.751 5.324 19.274 1.00 91.06 586 TYR A O 1
ATOM 4626 N N . ALA A 1 587 ? 8.394 7.473 19.379 1.00 92.88 587 ALA A N 1
ATOM 4627 C CA . ALA A 1 587 ? 9.819 7.194 19.273 1.00 92.88 587 ALA A CA 1
ATOM 4628 C C . ALA A 1 587 ? 10.592 8.057 20.263 1.00 92.88 587 ALA A C 1
ATOM 4630 O O . ALA A 1 587 ? 10.401 9.281 20.289 1.00 92.88 587 ALA A O 1
ATOM 4631 N N . GLN A 1 588 ? 11.457 7.420 21.057 1.00 92.12 588 GLN A N 1
ATOM 4632 C CA . GLN A 1 588 ? 12.115 8.042 22.214 1.00 92.12 588 GLN A CA 1
ATOM 4633 C C . GLN A 1 588 ? 11.092 8.658 23.191 1.00 92.12 588 GLN A C 1
ATOM 4635 O O . GLN A 1 588 ? 11.201 9.821 23.573 1.00 92.12 588 GLN A O 1
ATOM 4640 N N . GLY A 1 589 ? 10.011 7.926 23.489 1.00 86.69 589 GLY A N 1
ATOM 4641 C CA . GLY A 1 589 ? 8.932 8.360 24.393 1.00 86.69 589 GLY A CA 1
ATOM 4642 C C . GLY A 1 589 ? 8.031 9.496 23.879 1.00 86.69 589 GLY A C 1
ATOM 4643 O O . GLY A 1 589 ? 7.027 9.810 24.510 1.00 86.69 589 GLY A O 1
ATOM 4644 N N . LYS A 1 590 ? 8.340 10.103 22.726 1.00 88.56 590 LYS A N 1
ATOM 4645 C CA . LYS A 1 590 ? 7.579 11.225 22.151 1.00 88.56 590 LYS A CA 1
ATOM 4646 C C . LYS A 1 590 ? 6.666 10.751 21.025 1.00 88.56 590 LYS A C 1
ATOM 4648 O O . LYS A 1 590 ? 7.106 9.986 20.164 1.00 88.56 590 LYS A O 1
ATOM 4653 N N . PHE A 1 591 ? 5.424 11.239 21.006 1.00 85.31 591 PHE A N 1
ATOM 4654 C CA . PHE A 1 591 ? 4.491 11.026 19.895 1.00 85.31 591 PHE A CA 1
ATOM 4655 C C . PHE A 1 591 ? 5.084 11.578 18.596 1.00 85.31 591 PHE A C 1
ATOM 4657 O O . PHE A 1 591 ? 5.663 12.666 18.588 1.00 85.31 591 PHE A O 1
ATOM 4664 N N . ARG A 1 592 ? 4.971 10.816 17.506 1.00 87.19 592 ARG A N 1
ATOM 4665 C CA . ARG A 1 592 ? 5.509 11.195 16.194 1.00 87.19 592 ARG A CA 1
ATOM 4666 C C . ARG A 1 592 ? 4.416 11.420 15.172 1.00 87.19 592 ARG A C 1
ATOM 4668 O O . ARG A 1 592 ? 4.428 12.442 14.498 1.00 87.19 592 ARG A O 1
ATOM 4675 N N . PHE A 1 593 ? 3.509 10.462 15.046 1.00 83.69 593 PHE A N 1
ATOM 4676 C CA . PHE A 1 593 ? 2.356 10.541 14.160 1.00 83.69 593 PHE A CA 1
ATOM 4677 C C . PHE A 1 593 ? 1.375 9.409 14.475 1.00 83.69 593 PHE A C 1
ATOM 4679 O O . PHE A 1 593 ? 1.695 8.452 15.188 1.00 83.69 593 PHE A O 1
ATOM 4686 N N . ALA A 1 594 ? 0.179 9.510 13.905 1.00 81.75 594 ALA A N 1
ATOM 4687 C CA . ALA A 1 594 ? -0.811 8.448 13.890 1.00 81.75 594 ALA A CA 1
ATOM 4688 C C . ALA A 1 594 ? -1.114 8.037 12.448 1.00 81.75 594 ALA A C 1
ATOM 4690 O O . ALA A 1 594 ? -1.025 8.845 11.527 1.00 81.75 594 ALA A O 1
ATOM 4691 N N . TYR A 1 595 ? -1.492 6.779 12.273 1.00 84.19 595 TYR A N 1
ATOM 4692 C CA . TYR A 1 595 ? -2.044 6.244 11.042 1.00 84.19 595 TYR A CA 1
ATOM 4693 C C . TYR A 1 595 ? -3.414 5.653 11.334 1.00 84.19 595 TYR A C 1
ATOM 4695 O O . TYR A 1 595 ? -3.553 4.926 12.313 1.00 84.19 595 TYR A O 1
ATOM 4703 N N . THR A 1 596 ? -4.397 5.914 10.477 1.00 80.75 596 THR A N 1
ATOM 4704 C CA . THR A 1 596 ? -5.703 5.250 10.535 1.00 80.75 596 THR A CA 1
ATOM 4705 C C . THR A 1 596 ? -5.999 4.632 9.184 1.00 80.75 596 THR A C 1
ATOM 4707 O O . THR A 1 596 ? -5.828 5.292 8.159 1.00 80.75 596 THR A O 1
ATOM 4710 N N . THR A 1 597 ? -6.482 3.390 9.184 1.00 80.00 597 THR A N 1
ATOM 4711 C CA . THR A 1 597 ? -6.928 2.725 7.958 1.00 80.00 597 THR A CA 1
ATOM 4712 C C . THR A 1 597 ? -7.969 3.581 7.203 1.00 80.00 597 THR A C 1
ATOM 4714 O O . THR A 1 597 ? -8.876 4.168 7.812 1.00 80.00 597 THR A O 1
ATOM 4717 N N . PRO A 1 598 ? -7.869 3.694 5.865 1.00 75.31 598 PRO A N 1
ATOM 4718 C CA . PRO A 1 598 ? -8.799 4.496 5.073 1.00 75.31 598 PRO A CA 1
ATOM 4719 C C . PRO A 1 598 ? -10.260 4.059 5.159 1.00 75.31 598 PRO A C 1
ATOM 4721 O O . PRO A 1 598 ? -11.149 4.891 5.039 1.00 75.31 598 PRO A O 1
ATOM 4724 N N . ASP A 1 599 ? -10.529 2.785 5.411 1.00 72.31 599 ASP A N 1
ATOM 4725 C CA . ASP A 1 599 ? -11.873 2.215 5.550 1.00 72.31 599 ASP A CA 1
ATOM 4726 C C . ASP A 1 599 ? -12.326 2.082 7.017 1.00 72.31 599 ASP A C 1
ATOM 4728 O O . ASP A 1 599 ? -13.400 1.544 7.291 1.00 72.31 599 ASP A O 1
ATOM 4732 N N . LEU A 1 600 ? -11.511 2.554 7.973 1.00 74.25 600 LEU A N 1
ATOM 4733 C CA . LEU A 1 600 ? -11.711 2.366 9.414 1.00 74.25 600 LEU A CA 1
ATOM 4734 C C . LEU A 1 600 ? -11.855 0.893 9.811 1.00 74.25 600 LEU A C 1
ATOM 4736 O O . LEU A 1 600 ? -12.532 0.578 10.801 1.00 74.25 600 LEU A O 1
ATOM 4740 N N . SER A 1 601 ? -11.275 -0.015 9.025 1.00 77.44 601 SER A N 1
ATOM 4741 C CA . SER A 1 601 ? -11.111 -1.398 9.440 1.00 77.44 601 SER A CA 1
ATOM 4742 C C . SER A 1 601 ? -10.143 -1.458 10.618 1.00 77.44 601 SER A C 1
ATOM 4744 O O . SER A 1 601 ? -9.128 -0.754 10.614 1.00 77.44 601 SER A O 1
ATOM 4746 N N . PRO A 1 602 ? -10.433 -2.265 11.649 1.00 81.06 602 PRO A N 1
ATOM 4747 C CA . PRO A 1 602 ? -9.485 -2.450 12.729 1.00 81.06 602 PRO A CA 1
ATOM 4748 C C . PRO A 1 602 ? -8.170 -3.034 12.203 1.00 81.06 602 PRO A C 1
ATOM 4750 O O . PRO A 1 602 ? -8.143 -3.773 11.222 1.00 81.06 602 PRO A O 1
ATOM 4753 N N . ILE A 1 603 ? -7.075 -2.717 12.880 1.00 87.12 603 ILE A N 1
ATOM 4754 C CA . ILE A 1 603 ? -5.764 -3.306 12.649 1.00 87.12 603 ILE A CA 1
ATOM 4755 C C . ILE A 1 603 ? -5.726 -4.615 13.440 1.00 87.12 603 ILE A C 1
ATOM 4757 O O . ILE A 1 603 ? -5.746 -4.606 14.668 1.00 87.12 603 ILE A O 1
ATOM 4761 N N . PHE A 1 604 ? -5.707 -5.740 12.732 1.00 87.56 604 PHE A N 1
ATOM 4762 C CA . PHE A 1 604 ? -5.681 -7.087 13.305 1.00 87.56 604 PHE A CA 1
ATOM 4763 C C . PHE A 1 604 ? -4.774 -7.988 12.459 1.00 87.56 604 PHE A C 1
ATOM 4765 O O . PHE A 1 604 ? -4.546 -7.712 11.282 1.00 87.56 604 PHE A O 1
ATOM 4772 N N . GLY A 1 605 ? -4.253 -9.058 13.049 1.00 91.31 605 GLY A N 1
ATOM 4773 C CA . GLY A 1 605 ? -3.281 -9.960 12.431 1.00 91.31 605 GLY A CA 1
ATOM 4774 C C . GLY A 1 605 ? -2.017 -10.098 13.272 1.00 91.31 605 GLY A C 1
ATOM 4775 O O . GLY A 1 605 ? -1.980 -9.666 14.421 1.00 91.31 605 GLY A O 1
ATOM 4776 N N . SER A 1 606 ? -0.972 -10.696 12.710 1.00 95.31 606 SER A N 1
ATOM 4777 C CA . SER A 1 606 ? 0.327 -10.851 13.377 1.00 95.31 606 SER A CA 1
ATOM 4778 C C . SER A 1 606 ? 1.163 -9.564 13.330 1.00 95.31 606 SER A C 1
ATOM 4780 O O . SER A 1 606 ? 0.926 -8.672 12.509 1.00 95.31 606 SER A O 1
ATOM 4782 N N . ILE A 1 607 ? 2.169 -9.462 14.203 1.00 97.12 607 ILE A N 1
ATOM 4783 C CA . ILE A 1 607 ? 3.144 -8.359 14.223 1.00 97.12 607 ILE A CA 1
ATOM 4784 C C . ILE A 1 607 ? 4.479 -8.884 13.696 1.00 97.12 607 ILE A C 1
ATOM 4786 O O . ILE A 1 607 ? 4.918 -9.958 14.101 1.00 97.12 607 ILE A O 1
ATOM 4790 N N . GLY A 1 608 ? 5.136 -8.146 12.799 1.00 97.06 608 GLY A N 1
ATOM 4791 C CA . GLY A 1 608 ? 6.331 -8.624 12.111 1.00 97.06 608 GLY A CA 1
ATOM 4792 C C . GLY A 1 608 ? 7.475 -7.631 11.925 1.00 97.06 608 GLY A C 1
ATOM 4793 O O . GLY A 1 608 ? 7.322 -6.417 11.998 1.00 97.06 608 GLY A O 1
ATOM 4794 N N . PHE A 1 609 ? 8.640 -8.236 11.725 1.00 97.81 609 PHE A N 1
ATOM 4795 C CA . PHE A 1 609 ? 10.000 -7.755 11.498 1.00 97.81 609 PHE A CA 1
ATOM 4796 C C . PHE A 1 609 ? 10.446 -7.786 10.039 1.00 97.81 609 PHE A C 1
ATOM 4798 O O . PHE A 1 609 ? 10.705 -8.895 9.584 1.00 97.81 609 PHE A O 1
ATOM 4805 N N . ALA A 1 610 ? 10.589 -6.674 9.309 1.00 97.38 610 ALA A N 1
ATOM 4806 C CA . ALA A 1 610 ? 11.126 -6.693 7.940 1.00 97.38 610 ALA A CA 1
ATOM 4807 C C . ALA A 1 610 ? 12.433 -5.899 7.796 1.00 97.38 610 ALA A C 1
ATOM 4809 O O . ALA A 1 610 ? 12.549 -4.794 8.321 1.00 97.38 610 ALA A O 1
ATOM 4810 N N . MET A 1 611 ? 13.383 -6.411 7.011 1.00 97.31 611 MET A N 1
ATOM 4811 C CA . MET A 1 611 ? 14.616 -5.714 6.621 1.00 97.31 611 MET A CA 1
ATOM 4812 C C . MET A 1 611 ? 14.764 -5.721 5.106 1.00 97.31 611 MET A C 1
ATOM 4814 O O . MET A 1 611 ? 14.541 -6.753 4.485 1.00 97.31 611 MET A O 1
ATOM 4818 N N . SER A 1 612 ? 15.114 -4.578 4.513 1.00 94.44 612 SER A N 1
ATOM 4819 C CA . SER A 1 612 ? 15.452 -4.452 3.086 1.00 94.44 612 SER A CA 1
ATOM 4820 C C . SER A 1 612 ? 16.959 -4.296 2.865 1.00 94.44 612 SER A C 1
ATOM 4822 O O . SER A 1 612 ? 17.505 -4.755 1.859 1.00 94.44 612 SER A O 1
ATOM 4824 N N . GLN A 1 613 ? 17.642 -3.652 3.814 1.00 95.00 613 GLN A N 1
ATOM 4825 C CA . GLN A 1 613 ? 19.089 -3.506 3.824 1.00 95.00 613 GLN A CA 1
ATOM 4826 C C . GLN A 1 613 ? 19.625 -3.492 5.255 1.00 95.00 613 GLN A C 1
ATOM 4828 O O . GLN A 1 613 ? 19.088 -2.803 6.124 1.00 95.00 613 GLN A O 1
ATOM 4833 N N . GLY A 1 614 ? 20.731 -4.199 5.479 1.00 94.69 614 GLY A N 1
ATOM 4834 C CA . GLY A 1 614 ? 21.360 -4.297 6.793 1.00 94.69 614 GLY A CA 1
ATOM 4835 C C . GLY A 1 614 ? 20.616 -5.233 7.747 1.00 94.69 614 GLY A C 1
ATOM 4836 O O . GLY A 1 614 ? 19.779 -6.031 7.329 1.00 94.69 614 GLY A O 1
ATOM 4837 N N . ALA A 1 615 ? 20.944 -5.147 9.036 1.00 95.69 615 ALA A N 1
ATOM 4838 C CA . ALA A 1 615 ? 20.365 -6.005 10.066 1.00 95.69 615 ALA A CA 1
ATOM 4839 C C . ALA A 1 615 ? 20.155 -5.263 11.391 1.00 95.69 615 ALA A C 1
ATOM 4841 O O . ALA A 1 615 ? 20.950 -4.397 11.781 1.00 95.69 615 ALA A O 1
ATOM 4842 N N . VAL A 1 616 ? 19.114 -5.660 12.121 1.00 96.25 616 VAL A N 1
ATOM 4843 C CA . VAL A 1 616 ? 18.764 -5.110 13.437 1.00 96.25 616 VAL A CA 1
ATOM 4844 C C . VAL A 1 616 ? 18.651 -6.207 14.490 1.00 96.25 616 VAL A C 1
ATOM 4846 O O . VAL A 1 616 ? 18.423 -7.375 14.169 1.00 96.25 616 VAL A O 1
ATOM 4849 N N . ARG A 1 617 ? 18.793 -5.808 15.754 1.00 96.44 617 ARG A N 1
ATOM 4850 C CA . ARG A 1 617 ? 18.395 -6.579 16.932 1.00 96.44 617 ARG A CA 1
ATOM 4851 C C . ARG A 1 617 ? 17.291 -5.822 17.657 1.00 96.44 617 ARG A C 1
ATOM 4853 O O . ARG A 1 617 ? 17.483 -4.679 18.060 1.00 96.44 617 ARG A O 1
ATOM 4860 N N . LEU A 1 618 ? 16.159 -6.469 17.843 1.00 96.75 618 LEU A N 1
ATOM 4861 C CA . LEU A 1 618 ? 15.034 -5.983 18.620 1.00 96.75 618 LEU A CA 1
ATOM 4862 C C . LEU A 1 618 ? 15.176 -6.554 20.021 1.00 96.75 618 LEU A C 1
ATOM 4864 O O . LEU A 1 618 ? 15.132 -7.770 20.195 1.00 96.75 618 LEU A O 1
ATOM 4868 N N . GLN A 1 619 ? 15.414 -5.679 20.990 1.00 96.12 619 GLN A N 1
ATOM 4869 C CA . GLN A 1 619 ? 15.592 -6.090 22.374 1.00 96.12 619 GLN A CA 1
ATOM 4870 C C . GLN A 1 619 ? 14.237 -6.466 22.968 1.00 96.12 619 GLN A C 1
ATOM 4872 O O . GLN A 1 619 ? 13.376 -5.589 23.070 1.00 96.12 619 GLN A O 1
ATOM 4877 N N . THR A 1 620 ? 14.085 -7.749 23.309 1.00 90.94 620 THR A N 1
ATOM 4878 C CA . THR A 1 620 ? 12.888 -8.398 23.874 1.00 90.94 620 THR A CA 1
ATOM 4879 C C . THR A 1 620 ? 11.580 -7.666 23.525 1.00 90.94 620 THR A C 1
ATOM 4881 O O . THR A 1 620 ? 10.993 -7.019 24.395 1.00 90.94 620 THR A O 1
ATOM 4884 N N . PRO A 1 621 ? 11.123 -7.695 22.257 1.00 94.69 621 PRO A N 1
ATOM 4885 C CA . PRO A 1 621 ? 9.899 -7.002 21.874 1.00 94.69 621 PRO A CA 1
ATOM 4886 C C . PRO A 1 621 ? 8.726 -7.521 22.710 1.00 94.69 621 PRO A C 1
ATOM 4888 O O . PRO A 1 621 ? 8.502 -8.730 22.781 1.00 94.69 621 PRO A O 1
ATOM 4891 N N . THR A 1 622 ? 7.977 -6.616 23.336 1.00 93.50 622 THR A N 1
ATOM 4892 C CA . THR A 1 622 ? 6.821 -6.950 24.171 1.00 93.50 622 THR A CA 1
ATOM 4893 C C . THR A 1 622 ? 5.534 -6.430 23.563 1.00 93.50 622 THR A C 1
ATOM 4895 O O . THR A 1 622 ? 5.502 -5.385 22.907 1.00 93.50 622 THR A O 1
ATOM 4898 N N . VAL A 1 623 ? 4.459 -7.172 23.793 1.00 90.50 623 VAL A N 1
ATOM 4899 C CA . VAL A 1 623 ? 3.103 -6.770 23.454 1.00 90.50 623 VAL A CA 1
ATOM 4900 C C . VAL A 1 623 ? 2.248 -6.791 24.710 1.00 90.50 623 VAL A C 1
ATOM 4902 O O . VAL A 1 623 ? 2.365 -7.676 25.551 1.00 90.50 623 VAL A O 1
ATOM 4905 N N . GLN A 1 624 ? 1.393 -5.789 24.846 1.00 84.81 624 GLN A N 1
ATOM 4906 C CA . GLN A 1 624 ? 0.432 -5.688 25.931 1.00 84.81 624 GLN A CA 1
ATOM 4907 C C . GLN A 1 624 ? -0.966 -5.526 25.320 1.00 84.81 624 GLN A C 1
ATOM 4909 O O . GLN A 1 624 ? -1.239 -4.476 24.732 1.00 84.81 624 GLN A O 1
ATOM 4914 N N . PRO A 1 625 ? -1.847 -6.541 25.387 1.00 75.69 625 PRO A N 1
ATOM 4915 C CA . PRO A 1 625 ? -3.232 -6.418 24.937 1.00 75.69 625 PRO A CA 1
ATOM 4916 C C . PRO A 1 625 ? -4.042 -5.538 25.889 1.00 75.69 625 PRO A C 1
ATOM 4918 O O . PRO A 1 625 ? -3.780 -5.538 27.090 1.00 75.69 625 PRO A O 1
ATOM 4921 N N . GLY A 1 626 ? -5.067 -4.843 25.390 1.00 65.00 626 GLY A N 1
ATOM 4922 C CA . GLY A 1 626 ? -5.906 -4.008 26.242 1.00 65.00 626 GLY A CA 1
ATOM 4923 C C . GLY A 1 626 ? -7.331 -3.755 25.794 1.00 65.00 626 GLY A C 1
ATOM 4924 O O . GLY A 1 626 ? -7.655 -3.771 24.605 1.00 65.00 626 GLY A O 1
ATOM 4925 N N . VAL A 1 627 ? -8.176 -3.552 26.806 1.00 48.88 627 VAL A N 1
ATOM 4926 C CA . VAL A 1 627 ? -9.631 -3.423 26.704 1.00 48.88 627 VAL A CA 1
ATOM 4927 C C . VAL A 1 627 ? -10.017 -2.057 26.138 1.00 48.88 627 VAL A C 1
ATOM 4929 O O . VAL A 1 627 ? -9.325 -1.056 26.317 1.00 48.88 627 VAL A O 1
ATOM 4932 N N . GLU A 1 628 ? -11.124 -2.054 25.400 1.00 43.88 628 GLU A N 1
ATOM 4933 C CA . GLU A 1 628 ? -11.747 -0.890 24.786 1.00 43.88 628 GLU A CA 1
ATOM 4934 C C . GLU A 1 628 ? -11.977 0.242 25.790 1.00 43.88 628 GLU A C 1
ATOM 4936 O O . GLU A 1 628 ? -12.684 0.108 26.784 1.00 43.88 628 GLU A O 1
ATOM 4941 N N . GLY A 1 629 ? -11.394 1.391 25.480 1.00 40.75 629 GLY A N 1
ATOM 4942 C CA . GLY A 1 629 ? -11.583 2.616 26.228 1.00 40.75 629 GLY A CA 1
ATOM 4943 C C . GLY A 1 629 ? -10.843 3.719 25.509 1.00 40.75 629 GLY A C 1
ATOM 4944 O O . GLY A 1 629 ? -9.635 3.884 25.650 1.00 40.75 629 GLY A O 1
ATOM 4945 N N . ILE A 1 630 ? -11.557 4.460 24.673 1.00 38.78 630 ILE A N 1
ATOM 4946 C CA . ILE A 1 630 ? -11.068 5.739 24.186 1.00 38.78 630 ILE A CA 1
ATOM 4947 C C . ILE A 1 630 ? -11.111 6.699 25.389 1.00 38.78 630 ILE A C 1
ATOM 4949 O O . ILE A 1 630 ? -12.069 7.442 25.571 1.00 38.78 630 ILE A O 1
ATOM 4953 N N . ALA A 1 631 ? -10.094 6.660 26.251 1.00 39.38 631 ALA A N 1
ATOM 4954 C CA . ALA A 1 631 ? -9.827 7.756 27.172 1.00 39.38 631 ALA A CA 1
ATOM 4955 C C . ALA A 1 631 ? -9.149 8.865 26.352 1.00 39.38 631 ALA A C 1
ATOM 4957 O O . ALA A 1 631 ? -7.925 8.970 26.291 1.00 39.38 631 ALA A O 1
ATOM 4958 N N . LEU A 1 632 ? -9.950 9.643 25.614 1.00 43.25 632 LEU A N 1
ATOM 4959 C CA . LEU A 1 632 ? -9.490 10.864 24.948 1.00 43.25 632 LEU A CA 1
ATOM 4960 C C . LEU A 1 632 ? -9.219 11.926 26.016 1.00 43.25 632 LEU A C 1
ATOM 4962 O O . LEU A 1 632 ? -9.979 12.871 26.162 1.00 43.25 632 LEU A O 1
ATOM 4966 N N . GLU A 1 633 ? -8.167 11.767 26.811 1.00 39.53 633 GLU A N 1
ATOM 4967 C CA . GLU A 1 633 ? -7.811 12.762 27.831 1.00 39.53 633 GLU A CA 1
ATOM 4968 C C . GLU A 1 633 ? -6.920 13.887 27.291 1.00 39.53 633 GLU A C 1
ATOM 4970 O O . GLU A 1 633 ? -6.736 14.899 27.965 1.00 39.53 633 GLU A O 1
ATOM 4975 N N . SER A 1 634 ? -6.405 13.742 26.066 1.00 46.59 634 SER A N 1
ATOM 4976 C CA . SER A 1 634 ? -5.612 14.770 25.392 1.00 46.59 634 SER A CA 1
ATOM 4977 C C . SER A 1 634 ? -6.506 15.761 24.648 1.00 46.59 634 SER A C 1
ATOM 4979 O O . SER A 1 634 ? -7.299 15.350 23.806 1.00 46.59 634 SER A O 1
ATOM 4981 N N . ALA A 1 635 ? -6.316 17.055 24.906 1.00 49.75 635 ALA A N 1
ATOM 4982 C CA . ALA A 1 635 ? -6.984 18.165 24.226 1.00 49.75 635 ALA A CA 1
ATOM 4983 C C . ALA A 1 635 ? -6.604 18.323 22.740 1.00 49.75 635 ALA A C 1
ATOM 4985 O O . ALA A 1 635 ? -7.150 19.196 22.075 1.00 49.75 635 ALA A O 1
ATOM 4986 N N . ASP A 1 636 ? -5.680 17.514 22.203 1.00 62.81 636 ASP A N 1
ATOM 4987 C CA . ASP A 1 636 ? -5.240 17.629 20.811 1.00 62.81 636 ASP A CA 1
ATOM 4988 C C . ASP A 1 636 ? -6.286 17.041 19.836 1.00 62.81 636 ASP A C 1
ATOM 4990 O O . ASP A 1 636 ? -6.436 15.813 19.753 1.00 62.81 636 ASP A O 1
ATOM 4994 N N . PRO A 1 637 ? -6.978 17.878 19.034 1.00 64.25 637 PRO A N 1
ATOM 4995 C CA . PRO A 1 637 ? -7.995 17.420 18.091 1.00 64.25 637 PRO A CA 1
ATOM 4996 C C . PRO A 1 637 ? -7.428 16.525 16.983 1.00 64.25 637 PRO A C 1
ATOM 4998 O O . PRO A 1 637 ? -8.181 15.779 16.356 1.00 64.25 637 PRO A O 1
ATOM 5001 N N . SER A 1 638 ? -6.112 16.551 16.740 1.00 61.66 638 SER A N 1
ATOM 5002 C CA . SER A 1 638 ? -5.461 15.672 15.764 1.00 61.66 638 SER A CA 1
ATOM 5003 C C . SER A 1 638 ? -5.537 14.194 16.166 1.00 61.66 638 SER A C 1
ATOM 5005 O O . SER A 1 638 ? -5.574 13.312 15.306 1.00 61.66 638 SER A O 1
ATOM 5007 N N . LEU A 1 639 ? -5.664 13.901 17.466 1.00 64.88 639 LEU A N 1
ATOM 5008 C CA . LEU A 1 639 ? -5.775 12.537 17.989 1.00 64.88 639 LEU A CA 1
ATOM 5009 C C . LEU A 1 639 ? -7.147 11.899 17.753 1.00 64.88 639 LEU A C 1
ATOM 5011 O O . LEU A 1 639 ? -7.285 10.686 17.953 1.00 64.88 639 LEU A O 1
ATOM 5015 N N . LEU A 1 640 ? -8.130 12.696 17.323 1.00 70.31 640 LEU A N 1
ATOM 5016 C CA . LEU A 1 640 ? -9.455 12.237 16.913 1.00 70.31 640 LEU A CA 1
ATOM 5017 C C . LEU A 1 640 ? -9.480 11.698 15.489 1.00 70.31 640 LEU A C 1
ATOM 5019 O O . LEU A 1 640 ? -10.453 11.049 15.118 1.00 70.31 640 LEU A O 1
ATOM 5023 N N . TYR A 1 641 ? -8.448 11.950 14.683 1.00 73.38 641 TYR A N 1
ATOM 5024 C CA . TYR A 1 641 ? -8.402 11.432 13.323 1.00 73.38 641 TYR A CA 1
ATOM 5025 C C . TYR A 1 641 ? -8.534 9.902 13.325 1.00 73.38 641 TYR A C 1
ATOM 5027 O O . TYR A 1 641 ? -7.723 9.196 13.924 1.00 73.38 641 TYR A O 1
ATOM 5035 N N . GLY A 1 642 ? -9.565 9.394 12.651 1.00 67.00 642 GLY A N 1
ATOM 5036 C CA . GLY A 1 642 ? -9.892 7.973 12.577 1.00 67.00 642 GLY A CA 1
ATOM 5037 C C . GLY A 1 642 ? -10.772 7.429 13.698 1.00 67.00 642 GLY A C 1
ATOM 5038 O O . GLY A 1 642 ? -11.205 6.279 13.622 1.00 67.00 642 GLY A O 1
ATOM 5039 N N . VAL A 1 643 ? -11.079 8.235 14.716 1.00 72.81 643 VAL A N 1
ATOM 5040 C CA . VAL A 1 643 ? -11.989 7.840 15.793 1.00 72.81 643 VAL A CA 1
ATOM 5041 C C . VAL A 1 643 ? -13.412 7.758 15.247 1.00 72.81 643 VAL A C 1
ATOM 5043 O O . VAL A 1 643 ? -13.885 8.682 14.582 1.00 72.81 643 VAL A O 1
ATOM 5046 N N . ARG A 1 644 ? -14.104 6.650 15.537 1.00 71.44 644 ARG A N 1
ATOM 5047 C CA . ARG A 1 644 ? -15.537 6.524 15.258 1.00 71.44 644 ARG A CA 1
ATOM 5048 C C . ARG A 1 644 ? -16.337 7.319 16.280 1.00 71.44 644 ARG A C 1
ATOM 5050 O O . ARG A 1 644 ? -16.129 7.145 17.480 1.00 71.44 644 ARG A O 1
ATOM 5057 N N . LEU A 1 645 ? -17.269 8.143 15.810 1.00 71.31 645 LEU A N 1
ATOM 5058 C CA . LEU A 1 645 ? -18.217 8.842 16.676 1.00 71.31 645 LEU A CA 1
ATOM 5059 C C . LEU A 1 645 ? -19.539 8.066 16.730 1.00 71.31 645 LEU A C 1
ATOM 5061 O O . LEU A 1 645 ? -20.303 8.104 15.761 1.00 71.31 645 LEU A O 1
ATOM 5065 N N . PRO A 1 646 ? -19.825 7.344 17.830 1.00 65.75 646 PRO A N 1
ATOM 5066 C CA . PRO A 1 646 ? -21.086 6.630 17.965 1.00 65.75 646 PRO A CA 1
ATOM 5067 C C . PRO A 1 646 ? -22.261 7.614 17.965 1.00 65.75 646 PRO A C 1
ATOM 5069 O O . PRO A 1 646 ? -22.167 8.720 18.497 1.00 65.75 646 PRO A O 1
ATOM 5072 N N . GLY A 1 647 ? -23.375 7.201 17.360 1.00 69.88 647 GLY A N 1
ATOM 5073 C CA . GLY A 1 647 ? -24.608 7.989 17.308 1.00 69.88 647 GLY A CA 1
ATOM 5074 C C . GLY A 1 647 ? -24.675 9.034 16.192 1.00 69.88 647 GLY A C 1
ATOM 5075 O O . GLY A 1 647 ? -25.755 9.562 15.959 1.00 69.88 647 GLY A O 1
ATOM 5076 N N . VAL A 1 648 ? -23.589 9.303 15.456 1.00 76.50 648 VAL A N 1
ATOM 5077 C CA . VAL A 1 648 ? -23.638 10.193 14.284 1.00 76.50 648 VAL A CA 1
ATOM 5078 C C . VAL A 1 648 ? -24.194 9.426 13.071 1.00 76.50 648 VAL A C 1
ATOM 5080 O O . VAL A 1 648 ? -23.619 8.403 12.685 1.00 76.50 648 VAL A O 1
ATOM 5083 N N . PRO A 1 649 ? -25.280 9.898 12.430 1.00 74.38 649 PRO A N 1
ATOM 5084 C CA . PRO A 1 649 ? -25.832 9.274 11.238 1.00 74.38 649 PRO A CA 1
ATOM 5085 C C . PRO A 1 649 ? -24.787 9.203 10.125 1.00 74.38 649 PRO A C 1
ATOM 5087 O O . PRO A 1 649 ? -24.236 10.215 9.688 1.00 74.38 649 PRO A O 1
ATOM 5090 N N . CYS A 1 650 ? -24.530 7.992 9.642 1.00 68.88 650 CYS A N 1
ATOM 5091 C CA . CYS A 1 650 ? -23.624 7.770 8.526 1.00 68.88 650 CYS A CA 1
ATOM 5092 C C . CYS A 1 650 ? -24.359 8.071 7.213 1.00 68.88 650 CYS A C 1
ATOM 5094 O O . CYS A 1 650 ? -25.204 7.295 6.770 1.00 68.88 650 CYS A O 1
ATOM 5096 N N . HIS A 1 651 ? -24.042 9.204 6.591 1.00 76.06 651 HIS A N 1
ATOM 5097 C CA . HIS A 1 651 ? -24.548 9.579 5.271 1.00 76.06 651 HIS A CA 1
ATOM 5098 C C . HIS A 1 651 ? -23.547 9.168 4.172 1.00 76.06 651 HIS A C 1
ATOM 5100 O O . HIS A 1 651 ? -22.341 9.195 4.429 1.00 76.06 651 HIS A O 1
ATOM 5106 N N . PRO A 1 652 ? -23.979 8.823 2.939 1.00 71.00 652 PRO A N 1
ATOM 5107 C CA . PRO A 1 652 ? -23.077 8.414 1.853 1.00 71.00 652 PRO A CA 1
ATOM 5108 C C . PRO A 1 652 ? -21.917 9.376 1.561 1.00 71.00 652 PRO A C 1
ATOM 5110 O O . PRO A 1 652 ? -20.841 8.923 1.177 1.00 71.00 652 PRO A O 1
ATOM 5113 N N . HIS A 1 653 ? -22.122 10.679 1.778 1.00 76.31 653 HIS A N 1
ATOM 5114 C CA . HIS A 1 653 ? -21.109 11.728 1.594 1.00 76.31 653 HIS A CA 1
ATOM 5115 C C . HIS A 1 653 ? -20.390 12.138 2.891 1.00 76.31 653 HIS A C 1
ATOM 5117 O O . HIS A 1 653 ? -19.667 13.137 2.897 1.00 76.31 653 HIS A O 1
ATOM 5123 N N . GLY A 1 654 ? -20.604 11.396 3.980 1.00 84.56 654 GLY A N 1
ATOM 5124 C CA . GLY A 1 654 ? -20.252 11.800 5.337 1.00 84.56 654 GLY A CA 1
ATOM 5125 C C . GLY A 1 654 ? -21.201 12.852 5.911 1.00 84.56 654 GLY A C 1
ATOM 5126 O O . GLY A 1 654 ? -22.139 13.284 5.241 1.00 84.56 654 GLY A O 1
ATOM 5127 N N . ALA A 1 655 ? -20.943 13.260 7.147 1.00 89.88 655 ALA A N 1
ATOM 5128 C CA . ALA A 1 655 ? -21.657 14.281 7.896 1.00 89.88 655 ALA A CA 1
ATOM 5129 C C . ALA A 1 655 ? -20.687 15.368 8.380 1.00 89.88 655 ALA A C 1
ATOM 5131 O O . ALA A 1 655 ? -19.530 15.099 8.713 1.00 89.88 655 ALA A O 1
ATOM 5132 N N . LEU A 1 656 ? -21.169 16.604 8.438 1.00 92.00 656 LEU A N 1
ATOM 5133 C CA . LEU A 1 656 ? -20.478 17.704 9.099 1.00 92.00 656 LEU A CA 1
ATOM 5134 C C . LEU A 1 656 ? -21.031 17.823 10.512 1.00 92.00 656 LEU A C 1
ATOM 5136 O O . LEU A 1 656 ? -22.214 18.084 10.692 1.00 92.00 656 LEU A O 1
ATOM 5140 N N . VAL A 1 657 ? -20.186 17.616 11.512 1.00 91.81 657 VAL A N 1
ATOM 5141 C CA . VAL A 1 657 ? -20.599 17.583 12.912 1.00 91.81 657 VAL A CA 1
ATOM 5142 C C . VAL A 1 657 ? -20.123 18.845 13.617 1.00 91.81 657 VAL A C 1
ATOM 5144 O O . VAL A 1 657 ? -18.937 19.158 13.581 1.00 91.81 657 VAL A O 1
ATOM 5147 N N . VAL A 1 658 ? -21.035 19.560 14.269 1.00 91.06 658 VAL A N 1
ATOM 5148 C CA . VAL A 1 658 ? -20.709 20.622 15.228 1.00 91.06 658 VAL A CA 1
ATOM 5149 C C . VAL A 1 658 ? -20.881 20.043 16.621 1.00 91.06 658 VAL A C 1
ATOM 5151 O O . VAL A 1 658 ? -21.963 19.580 16.965 1.00 91.06 658 VAL A O 1
ATOM 5154 N N . TRP A 1 659 ? -19.818 20.045 17.410 1.00 89.69 659 TRP A N 1
ATOM 5155 C CA . TRP A 1 659 ? -19.785 19.430 18.727 1.00 89.69 659 TRP A CA 1
ATOM 5156 C C . TRP A 1 659 ? -19.675 20.484 19.822 1.00 89.69 659 TRP A C 1
ATOM 5158 O O . TRP A 1 659 ? -18.703 21.243 19.840 1.00 89.69 659 TRP A O 1
ATOM 5168 N N . LEU A 1 660 ? -20.633 20.497 20.751 1.00 87.19 660 LEU A N 1
ATOM 5169 C CA . LEU A 1 660 ? -20.648 21.401 21.902 1.00 87.19 660 LEU A CA 1
ATOM 5170 C C . LEU A 1 660 ? -20.052 20.749 23.168 1.00 87.19 660 LEU A C 1
ATOM 5172 O O . LEU A 1 660 ? -20.219 19.549 23.381 1.00 87.19 660 LEU A O 1
ATOM 5176 N N . PRO A 1 661 ? -19.357 21.507 24.033 1.00 82.75 661 PRO A N 1
ATOM 5177 C CA . PRO A 1 661 ? -18.704 20.944 25.206 1.00 82.75 661 PRO A CA 1
ATOM 5178 C C . PRO A 1 661 ? -19.644 20.683 26.383 1.00 82.75 661 PRO A C 1
ATOM 5180 O O . PRO A 1 661 ? -20.702 21.290 26.521 1.00 82.75 661 PRO A O 1
ATOM 5183 N N . LYS A 1 662 ? -19.218 19.772 27.262 1.00 71.25 662 LYS A N 1
ATOM 5184 C CA . LYS A 1 662 ? -20.005 19.160 28.346 1.00 71.25 662 LYS A CA 1
ATOM 5185 C C . LYS A 1 662 ? -20.052 19.972 29.660 1.00 71.25 662 LYS A C 1
ATOM 5187 O O . LYS A 1 662 ? -20.120 19.337 30.702 1.00 71.25 662 LYS A O 1
ATOM 5192 N N . ASP A 1 663 ? -19.975 21.308 29.599 1.00 62.03 663 ASP A N 1
ATOM 5193 C CA . ASP A 1 663 ? -20.246 22.303 30.678 1.00 62.03 663 ASP A CA 1
ATOM 5194 C C . ASP A 1 663 ? -19.042 23.090 31.241 1.00 62.03 663 ASP A C 1
ATOM 5196 O O . ASP A 1 663 ? -19.215 24.236 31.647 1.00 62.03 663 ASP A O 1
ATOM 5200 N N . ASN A 1 664 ? -17.814 22.567 31.192 1.00 55.81 664 ASN A N 1
ATOM 5201 C CA . ASN A 1 664 ? -16.623 23.348 31.554 1.00 55.81 664 ASN A CA 1
ATOM 5202 C C . ASN A 1 664 ? -16.086 23.978 30.275 1.00 55.81 664 ASN A C 1
ATOM 5204 O O . ASN A 1 664 ? -15.577 23.232 29.450 1.00 55.81 664 ASN A O 1
ATOM 5208 N N . GLY A 1 665 ? -16.219 25.290 30.078 1.00 50.28 665 GLY A N 1
ATOM 5209 C CA . GLY A 1 665 ? -15.592 25.985 28.950 1.00 50.28 665 GLY A CA 1
ATOM 5210 C C . GLY A 1 665 ? -14.062 25.818 28.907 1.00 50.28 665 GLY A C 1
ATOM 5211 O O . GLY A 1 665 ? -13.497 25.032 29.675 1.00 50.28 665 GLY A O 1
ATOM 5212 N N . PRO A 1 666 ? -13.345 26.547 28.031 1.00 48.22 666 PRO A N 1
ATOM 5213 C CA . PRO A 1 666 ? -11.887 26.604 28.127 1.00 48.22 666 PRO A CA 1
ATOM 5214 C C . PRO A 1 666 ? -11.507 26.908 29.582 1.00 48.22 666 PRO A C 1
ATOM 5216 O O . PRO A 1 666 ? -12.070 27.829 30.167 1.00 48.22 666 PRO A O 1
ATOM 5219 N N . GLN A 1 667 ? -10.611 26.104 30.171 1.00 48.38 667 GLN A N 1
ATOM 5220 C CA . GLN A 1 667 ? -10.302 26.067 31.617 1.00 48.38 667 GLN A CA 1
ATOM 5221 C C . GLN A 1 667 ? -9.784 27.396 32.217 1.00 48.38 667 GLN A C 1
ATOM 5223 O O . GLN A 1 667 ? -9.396 27.430 33.378 1.00 48.38 667 GLN A O 1
ATOM 5228 N N . GLU A 1 668 ? -9.775 28.478 31.443 1.00 48.06 668 GLU A N 1
ATOM 5229 C CA . GLU A 1 668 ? -9.254 29.800 31.789 1.00 48.06 668 GLU A CA 1
ATOM 5230 C C . GLU A 1 668 ? -10.352 30.852 32.047 1.00 48.06 668 GLU A C 1
ATOM 5232 O O . GLU A 1 668 ? -10.022 32.027 32.188 1.00 48.06 668 GLU A O 1
ATOM 5237 N N . VAL A 1 669 ? -11.643 30.487 32.099 1.00 47.03 669 VAL A N 1
ATOM 5238 C CA . VAL A 1 669 ? -12.735 31.469 32.263 1.00 47.03 669 VAL A CA 1
ATOM 5239 C C . VAL A 1 669 ? -13.639 31.116 33.448 1.00 47.03 669 VAL A C 1
ATOM 5241 O O . VAL A 1 669 ? -14.252 30.052 33.460 1.00 47.03 669 VAL A O 1
ATOM 5244 N N . ASP A 1 670 ? -13.761 32.036 34.411 1.00 51.75 670 ASP A N 1
ATOM 5245 C CA . ASP A 1 670 ? -14.639 31.949 35.598 1.00 51.75 670 ASP A CA 1
ATOM 5246 C C . ASP A 1 670 ? -16.150 32.084 35.272 1.00 51.75 670 ASP A C 1
ATOM 5248 O O . ASP A 1 670 ? -16.988 32.137 36.174 1.00 51.75 670 ASP A O 1
ATOM 5252 N N . GLU A 1 671 ? -16.530 32.133 33.989 1.00 57.34 671 GLU A N 1
ATOM 5253 C CA . GLU A 1 671 ? -17.917 32.289 33.533 1.00 57.34 671 GLU A CA 1
ATOM 5254 C C . GLU A 1 671 ? -18.506 30.978 32.967 1.00 57.34 671 GLU A C 1
ATOM 5256 O O . GLU A 1 671 ? -17.790 30.197 32.328 1.00 57.34 671 GLU A O 1
ATOM 5261 N N . PRO A 1 672 ? -19.824 30.731 33.134 1.00 65.25 672 PRO A N 1
ATOM 5262 C CA . PRO A 1 672 ? -20.509 29.600 32.511 1.00 65.25 672 PRO A CA 1
ATOM 5263 C C . PRO A 1 672 ? -20.339 29.607 30.987 1.00 65.25 672 PRO A C 1
ATOM 5265 O O . PRO A 1 672 ? -20.449 30.647 30.338 1.00 65.25 672 PRO A O 1
ATOM 5268 N N . PHE A 1 673 ? -20.115 28.436 30.389 1.00 73.00 673 PHE A N 1
ATOM 5269 C CA . PHE A 1 673 ? -19.998 28.327 28.938 1.00 73.00 673 PHE A CA 1
ATOM 5270 C C . PHE A 1 673 ? -21.336 28.653 28.254 1.00 73.00 673 PHE A C 1
ATOM 5272 O O . PHE A 1 673 ? -22.306 27.913 28.387 1.00 73.00 673 PHE A O 1
ATOM 5279 N N . ASP A 1 674 ? -21.385 29.745 27.489 1.00 84.31 674 ASP A N 1
ATOM 5280 C CA . ASP A 1 674 ? -22.569 30.146 26.720 1.00 84.31 674 ASP A CA 1
ATOM 5281 C C . ASP A 1 674 ? -22.706 29.298 25.439 1.00 84.31 674 ASP A C 1
ATOM 5283 O O . ASP A 1 674 ? -22.199 29.639 24.360 1.00 84.31 674 ASP A O 1
ATOM 5287 N N . HIS A 1 675 ? -23.369 28.143 25.568 1.00 84.88 675 HIS A N 1
ATOM 5288 C CA . HIS A 1 675 ? -23.592 27.208 24.462 1.00 84.88 675 HIS A CA 1
ATOM 5289 C C . HIS A 1 675 ? -24.325 27.843 23.279 1.00 84.88 675 HIS A C 1
ATOM 5291 O O . HIS A 1 675 ? -24.023 27.497 22.136 1.00 84.88 675 HIS A O 1
ATOM 5297 N N . GLU A 1 676 ? -25.261 28.762 23.524 1.00 86.62 676 GLU A N 1
ATOM 5298 C CA . GLU A 1 676 ? -26.055 29.401 22.473 1.00 86.62 676 GLU A CA 1
ATOM 5299 C C . GLU A 1 676 ? -25.183 30.325 21.622 1.00 86.62 676 GLU A C 1
ATOM 5301 O O . GLU A 1 676 ? -25.112 30.178 20.393 1.00 86.62 676 GLU A O 1
ATOM 5306 N N . ARG A 1 677 ? -24.446 31.235 22.271 1.00 87.88 677 ARG A N 1
ATOM 5307 C CA . ARG A 1 677 ? -23.530 32.157 21.593 1.00 87.88 677 ARG A CA 1
ATOM 5308 C C . ARG A 1 677 ? -22.499 31.405 20.766 1.00 87.88 677 ARG A C 1
ATOM 5310 O O . ARG A 1 677 ? -22.257 31.764 19.606 1.00 87.88 677 ARG A O 1
ATOM 5317 N N . TRP A 1 678 ? -21.885 30.366 21.328 1.00 87.56 678 TRP A N 1
ATOM 5318 C CA . TRP A 1 678 ? -20.842 29.625 20.624 1.00 87.56 678 TRP A CA 1
ATOM 5319 C C . TRP A 1 678 ? -21.386 28.731 19.512 1.00 87.56 678 TRP A C 1
ATOM 5321 O O . TRP A 1 678 ? -20.760 28.643 18.450 1.00 87.56 678 TRP A O 1
ATOM 5331 N N . LEU A 1 679 ? -22.583 28.160 19.676 1.00 89.88 679 LEU A N 1
ATOM 5332 C CA . LEU A 1 679 ? -23.284 27.484 18.589 1.00 89.88 679 LEU A CA 1
ATOM 5333 C C . LEU A 1 679 ? -23.564 28.451 17.430 1.00 89.88 679 LEU A C 1
ATOM 5335 O O . LEU A 1 679 ? -23.295 28.112 16.280 1.00 89.88 679 LEU A O 1
ATOM 5339 N N . LEU A 1 680 ? -24.020 29.678 17.701 1.00 89.88 680 LEU A N 1
ATOM 5340 C CA . LEU A 1 680 ? -24.235 30.698 16.666 1.00 89.88 680 LEU A CA 1
ATOM 5341 C C . LEU A 1 680 ? -22.942 31.085 15.935 1.00 89.88 680 LEU A C 1
ATOM 5343 O O . LEU A 1 680 ? -22.957 31.328 14.725 1.00 89.88 680 LEU A O 1
ATOM 5347 N N . VAL A 1 681 ? -21.809 31.167 16.638 1.00 89.00 681 VAL A N 1
ATOM 5348 C CA . VAL A 1 681 ? -20.494 31.407 16.012 1.00 89.00 681 VAL A CA 1
ATOM 5349 C C . VAL A 1 681 ? -20.109 30.238 15.104 1.00 89.00 681 VAL A C 1
ATOM 5351 O O . VAL A 1 681 ? -19.775 30.454 13.934 1.00 89.00 681 VAL A O 1
ATOM 5354 N N . ALA A 1 682 ? -20.212 29.006 15.605 1.00 89.12 682 ALA A N 1
ATOM 5355 C CA . ALA A 1 682 ? -19.914 27.799 14.844 1.00 89.12 682 ALA A CA 1
ATOM 5356 C C . ALA A 1 682 ? -20.807 27.682 13.599 1.00 89.12 682 ALA A C 1
ATOM 5358 O O . ALA A 1 682 ? -20.303 27.521 12.488 1.00 89.12 682 ALA A O 1
ATOM 5359 N N . MET A 1 683 ? -22.119 27.864 13.745 1.00 91.50 683 MET A N 1
ATOM 5360 C CA . MET A 1 683 ? -23.068 27.788 12.635 1.00 91.50 683 MET A CA 1
ATOM 5361 C C . MET A 1 683 ? -22.850 28.895 11.598 1.00 91.50 683 MET A C 1
ATOM 5363 O O . MET A 1 683 ? -22.930 28.627 10.400 1.00 91.50 683 MET A O 1
ATOM 5367 N N . ARG A 1 684 ? -22.461 30.113 12.007 1.00 89.06 684 ARG A N 1
ATOM 5368 C CA . ARG A 1 684 ? -22.042 31.163 11.058 1.00 89.06 684 ARG A CA 1
ATOM 5369 C C . ARG A 1 684 ? -20.828 30.741 10.233 1.00 89.06 684 ARG A C 1
ATOM 5371 O O . ARG A 1 684 ? -20.823 30.953 9.020 1.00 89.06 684 ARG A O 1
ATOM 5378 N N . ARG A 1 685 ? -19.834 30.094 10.850 1.00 87.44 685 ARG A N 1
ATOM 5379 C CA . ARG A 1 685 ? -18.677 29.521 10.135 1.00 87.44 685 ARG A CA 1
ATOM 5380 C C . ARG A 1 685 ? -19.075 28.344 9.234 1.00 87.44 685 ARG A C 1
ATOM 5382 O O . ARG A 1 685 ? -18.446 28.138 8.196 1.00 87.44 685 ARG A O 1
ATOM 5389 N N . MET A 1 686 ? -20.143 27.623 9.581 1.00 87.88 686 MET A N 1
ATOM 5390 C CA . MET A 1 686 ? -20.690 26.511 8.796 1.00 87.88 686 MET A CA 1
ATOM 5391 C C . MET A 1 686 ? -21.702 26.931 7.716 1.00 87.88 686 MET A C 1
ATOM 5393 O O . MET A 1 686 ? -22.062 26.112 6.870 1.00 87.88 686 MET A O 1
ATOM 5397 N N . ARG A 1 687 ? -22.126 28.204 7.683 1.00 87.75 687 ARG A N 1
ATOM 5398 C CA . ARG A 1 687 ? -23.212 28.716 6.825 1.00 87.75 687 ARG A CA 1
ATOM 5399 C C . ARG A 1 687 ? -23.063 28.338 5.355 1.00 87.75 687 ARG A C 1
ATOM 5401 O O . ARG A 1 687 ? -24.048 27.988 4.719 1.00 87.75 687 ARG A O 1
ATOM 5408 N N . ARG A 1 688 ? -21.834 28.352 4.828 1.00 85.69 688 ARG A N 1
ATOM 5409 C CA . ARG A 1 688 ? -21.546 27.959 3.441 1.00 85.69 688 ARG A CA 1
ATOM 5410 C C . ARG A 1 688 ? -21.973 26.519 3.135 1.00 85.69 688 ARG A C 1
ATOM 5412 O O . ARG A 1 688 ? -22.496 26.267 2.056 1.00 85.69 688 ARG A O 1
ATOM 5419 N N . PHE A 1 689 ? -21.735 25.591 4.060 1.00 86.06 689 PHE A N 1
ATOM 5420 C CA . PHE A 1 689 ? -22.120 24.187 3.899 1.00 86.06 689 PHE A CA 1
ATOM 5421 C C . PHE A 1 689 ? -23.640 24.024 3.942 1.00 86.06 689 PHE A C 1
ATOM 5423 O O . PHE A 1 689 ? -24.196 23.221 3.202 1.00 86.06 689 PHE A O 1
ATOM 5430 N N . ALA A 1 690 ? -24.314 24.818 4.779 1.00 85.56 690 ALA A N 1
ATOM 5431 C CA . ALA A 1 690 ? -25.769 24.815 4.870 1.00 85.56 690 ALA A CA 1
ATOM 5432 C C . ALA A 1 690 ? -26.427 25.394 3.605 1.00 85.56 690 ALA A C 1
ATOM 5434 O O . ALA A 1 690 ? -27.421 24.852 3.133 1.00 85.56 690 ALA A O 1
ATOM 5435 N N . SER A 1 691 ? -25.867 26.476 3.047 1.00 87.12 691 SER A N 1
ATOM 5436 C CA . SER A 1 691 ? -26.461 27.214 1.924 1.00 87.12 691 SER A CA 1
ATOM 5437 C C . SER A 1 691 ? -26.179 26.619 0.542 1.00 87.12 691 SER A C 1
ATOM 5439 O O . SER A 1 691 ? -26.921 26.893 -0.393 1.00 87.12 691 SER A O 1
ATOM 5441 N N . ASP A 1 692 ? -25.103 25.845 0.382 1.00 87.31 692 ASP A N 1
ATOM 5442 C CA . ASP A 1 692 ? -24.677 25.273 -0.903 1.00 87.31 692 ASP A CA 1
ATOM 5443 C C . ASP A 1 692 ? -24.683 23.739 -0.839 1.00 87.31 692 ASP A C 1
ATOM 5445 O O . ASP A 1 692 ? -23.641 23.081 -0.857 1.00 87.31 692 ASP A O 1
ATOM 5449 N N . LYS A 1 693 ? -25.887 23.161 -0.749 1.00 84.38 693 LYS A N 1
ATOM 5450 C CA . LYS A 1 693 ? -26.080 21.702 -0.676 1.00 84.38 693 LYS A CA 1
ATOM 5451 C C . LYS A 1 693 ? -25.639 20.967 -1.945 1.00 84.38 693 LYS A C 1
ATOM 5453 O O . LYS A 1 693 ? -25.335 19.781 -1.882 1.00 84.38 693 LYS A O 1
ATOM 5458 N N . LEU A 1 694 ? -25.539 21.663 -3.082 1.00 79.19 694 LEU A N 1
ATOM 5459 C CA . LEU A 1 694 ? -25.009 21.087 -4.319 1.00 79.19 694 LEU A CA 1
ATOM 5460 C C . LEU A 1 694 ? -23.498 20.838 -4.207 1.00 79.19 694 LEU A C 1
ATOM 5462 O O . LEU A 1 694 ? -23.009 19.783 -4.614 1.00 79.19 694 LEU A O 1
ATOM 5466 N N . SER A 1 695 ? -22.744 21.790 -3.652 1.00 75.31 695 SER A N 1
ATOM 5467 C CA . SER A 1 695 ? -21.312 21.603 -3.396 1.00 75.31 695 SER A CA 1
ATOM 5468 C C . SER A 1 695 ? -21.026 20.777 -2.144 1.00 75.31 695 SER A C 1
ATOM 5470 O O . SER A 1 695 ? -19.988 20.113 -2.097 1.00 75.31 695 SER A O 1
ATOM 5472 N N . TYR A 1 696 ? -21.925 20.819 -1.158 1.00 86.06 696 TYR A N 1
ATOM 5473 C CA . TYR A 1 696 ? -21.781 20.202 0.160 1.00 86.06 696 TYR A CA 1
ATOM 5474 C C . TYR A 1 696 ? -23.046 19.414 0.533 1.00 86.06 696 TYR A C 1
ATOM 5476 O O . TYR A 1 696 ? -23.853 19.872 1.344 1.00 86.06 696 TYR A O 1
ATOM 5484 N N . PRO A 1 697 ? -23.243 18.216 -0.043 1.00 86.56 697 PRO A N 1
ATOM 5485 C CA . PRO A 1 697 ? -24.440 17.409 0.199 1.00 86.56 697 PRO A CA 1
ATOM 5486 C C . PRO A 1 697 ? -24.474 16.773 1.598 1.00 86.56 697 PRO A C 1
ATOM 5488 O O . PRO A 1 697 ? -25.401 16.036 1.921 1.00 86.56 697 PRO A O 1
ATOM 5491 N N . GLN A 1 698 ? -23.451 16.992 2.428 1.00 90.50 698 GLN A N 1
ATOM 5492 C CA . GLN A 1 698 ? -23.380 16.429 3.770 1.00 90.50 698 GLN A CA 1
ATOM 5493 C C . GLN A 1 698 ? -24.464 17.021 4.683 1.00 90.50 698 GLN A C 1
ATOM 5495 O O . GLN A 1 698 ? -24.634 18.247 4.716 1.00 90.50 698 GLN A O 1
ATOM 5500 N N . PRO A 1 699 ? -25.158 16.191 5.482 1.00 92.06 699 PRO A N 1
ATOM 5501 C CA . PRO A 1 699 ? -25.971 16.703 6.566 1.00 92.06 699 PRO A CA 1
ATOM 5502 C C . PRO A 1 699 ? -25.085 17.381 7.614 1.00 92.06 699 PRO A C 1
ATOM 5504 O O . PRO A 1 699 ? -23.987 16.910 7.925 1.00 92.06 699 PRO A O 1
ATOM 5507 N N . ILE A 1 700 ? -25.586 18.477 8.169 1.00 94.12 700 ILE A N 1
ATOM 5508 C CA . ILE A 1 700 ? -25.020 19.163 9.322 1.00 94.12 700 ILE A CA 1
ATOM 5509 C C . ILE A 1 700 ? -25.707 18.615 10.570 1.00 94.12 700 ILE A C 1
ATOM 5511 O O . ILE A 1 700 ? -26.918 18.759 10.745 1.00 94.12 700 ILE A O 1
ATOM 5515 N N . VAL A 1 701 ? -24.925 17.982 11.435 1.00 93.88 701 VAL A N 1
ATOM 5516 C CA . VAL A 1 701 ? -25.372 17.382 12.690 1.00 93.88 701 VAL A CA 1
ATOM 5517 C C . VAL A 1 701 ? -24.806 18.204 13.840 1.00 93.88 701 VAL A C 1
ATOM 5519 O O . VAL A 1 701 ? -23.596 18.392 13.927 1.00 93.88 701 VAL A O 1
ATOM 5522 N N . VAL A 1 702 ? -25.661 18.690 14.732 1.00 92.94 702 VAL A N 1
ATOM 5523 C CA . VAL A 1 702 ? -25.228 19.372 15.958 1.00 92.94 702 VAL A CA 1
ATOM 5524 C C . VAL A 1 702 ? -25.319 18.393 17.122 1.00 92.94 702 VAL A C 1
ATOM 5526 O O . VAL A 1 702 ? -26.393 17.878 17.416 1.00 92.94 702 VAL A O 1
ATOM 5529 N N . MET A 1 703 ? -24.194 18.128 17.779 1.00 90.62 703 MET A N 1
ATOM 5530 C CA . MET A 1 703 ? -24.119 17.290 18.972 1.00 90.62 703 MET A CA 1
ATOM 5531 C C . MET A 1 703 ? -24.186 18.195 20.206 1.00 90.62 703 MET A C 1
ATOM 5533 O O . MET A 1 703 ? -23.293 19.019 20.412 1.00 90.62 703 MET A O 1
ATOM 5537 N N . VAL A 1 704 ? -25.236 18.036 21.015 1.00 89.31 704 VAL A N 1
ATOM 5538 C CA . VAL A 1 704 ? -25.464 18.779 22.266 1.00 89.31 704 VAL A CA 1
ATOM 5539 C C . VAL A 1 704 ? -25.233 17.883 23.493 1.00 89.31 704 VAL A C 1
ATOM 5541 O O . VAL A 1 704 ? -25.526 16.684 23.431 1.00 89.31 704 VAL A O 1
ATOM 5544 N N . PRO A 1 705 ? -24.744 18.407 24.630 1.00 85.94 705 PRO A N 1
ATOM 5545 C CA . PRO A 1 705 ? -24.525 17.587 25.814 1.00 85.94 705 PRO A CA 1
ATOM 5546 C C . PRO A 1 705 ? -25.834 17.016 26.367 1.00 85.94 705 PRO A C 1
ATOM 5548 O O . PRO A 1 705 ? -26.800 17.735 26.619 1.00 85.94 705 PRO A O 1
ATOM 5551 N N . ALA A 1 706 ? -25.851 15.710 26.639 1.00 84.75 706 ALA A N 1
ATOM 5552 C CA . ALA A 1 706 ? -27.027 15.021 27.174 1.00 84.75 706 ALA A CA 1
ATOM 5553 C C . ALA A 1 706 ? -27.440 15.508 28.577 1.00 84.75 706 ALA A C 1
ATOM 5555 O O . ALA A 1 706 ? -28.570 15.268 28.994 1.00 84.75 706 ALA A O 1
ATOM 5556 N N . ARG A 1 707 ? -26.535 16.174 29.309 1.00 82.56 707 ARG A N 1
ATOM 5557 C CA . ARG A 1 707 ? -26.766 16.671 30.676 1.00 82.56 707 ARG A CA 1
ATOM 5558 C C . ARG A 1 707 ? -27.472 18.024 30.748 1.00 82.56 707 ARG A C 1
ATOM 5560 O O . ARG A 1 707 ? -27.951 18.355 31.826 1.00 82.56 707 ARG A O 1
ATOM 5567 N N . LEU A 1 708 ? -27.548 18.764 29.639 1.00 83.06 708 LEU A N 1
ATOM 5568 C CA . LEU A 1 708 ? -28.271 20.034 29.603 1.00 83.06 708 LEU A CA 1
ATOM 5569 C C . LEU A 1 708 ? -29.739 19.828 29.980 1.00 83.06 708 LEU A C 1
ATOM 5571 O O . LEU A 1 708 ? -30.334 18.784 29.679 1.00 83.06 708 LEU A O 1
ATOM 5575 N N . ASP A 1 709 ? -30.331 20.831 30.620 1.00 87.69 709 ASP A N 1
ATOM 5576 C CA . ASP A 1 709 ? -31.745 20.765 30.949 1.00 87.69 709 ASP A CA 1
ATOM 5577 C C . ASP A 1 709 ? -32.618 20.820 29.678 1.00 87.69 709 ASP A C 1
ATOM 5579 O O . ASP A 1 709 ? -32.180 21.149 28.569 1.00 87.69 709 ASP A O 1
ATOM 5583 N N . LYS A 1 710 ? -33.895 20.455 29.825 1.00 88.75 710 LYS A N 1
ATOM 5584 C CA . LYS A 1 710 ? -34.829 20.381 28.694 1.00 88.75 710 LYS A CA 1
ATOM 5585 C C . LYS A 1 710 ? -35.045 21.742 28.016 1.00 88.75 710 LYS A C 1
ATOM 5587 O O . LYS A 1 710 ? -35.267 21.771 26.804 1.00 88.75 710 LYS A O 1
ATOM 5592 N N . SER A 1 711 ? -34.999 22.839 28.771 1.00 88.94 711 SER A N 1
ATOM 5593 C CA . SER A 1 711 ? -35.194 24.199 28.257 1.00 88.94 711 SER A CA 1
ATOM 5594 C C . SER A 1 711 ? -34.006 24.611 27.387 1.00 88.94 711 SER A C 1
ATOM 5596 O O . SER A 1 711 ? -34.182 24.925 26.210 1.00 88.94 711 SER A O 1
ATOM 5598 N N . GLN A 1 712 ? -32.788 24.464 27.913 1.00 86.31 712 GLN A N 1
ATOM 5599 C CA . GLN A 1 712 ? -31.531 24.726 27.211 1.00 86.31 712 GLN A CA 1
ATOM 5600 C C . GLN A 1 712 ? -31.409 23.893 25.933 1.00 86.31 712 GLN A C 1
ATOM 5602 O O . GLN A 1 712 ? -31.083 24.417 24.870 1.00 86.31 712 GLN A O 1
ATOM 5607 N N . LYS A 1 713 ? -31.726 22.592 25.997 1.00 89.38 713 LYS A N 1
ATOM 5608 C CA . LYS A 1 713 ? -31.727 21.725 24.808 1.00 89.38 713 LYS A CA 1
ATOM 5609 C C . LYS A 1 713 ? -32.717 22.201 23.753 1.00 89.38 713 LYS A C 1
ATOM 5611 O O . LYS A 1 713 ? -32.372 22.232 22.575 1.00 89.38 713 LYS A O 1
ATOM 5616 N N . SER A 1 714 ? -33.933 22.564 24.159 1.00 91.12 714 SER A N 1
ATOM 5617 C CA . SER A 1 714 ? -34.967 23.039 23.230 1.00 91.12 714 SER A CA 1
ATOM 5618 C C . SER A 1 714 ? -34.525 24.318 22.520 1.00 91.12 714 SER A C 1
ATOM 5620 O O . SER A 1 714 ? -34.710 24.448 21.309 1.00 91.12 714 SER A O 1
ATOM 5622 N N . GLU A 1 715 ? -33.866 25.213 23.253 1.00 91.75 715 GLU A N 1
ATOM 5623 C CA . GLU A 1 715 ? -33.324 26.453 22.713 1.00 91.75 715 GLU A CA 1
ATOM 5624 C C . GLU A 1 715 ? -32.163 26.203 21.737 1.00 91.75 715 GLU A C 1
ATOM 5626 O O . GLU A 1 715 ? -32.188 26.673 20.599 1.00 91.75 715 GLU A O 1
ATOM 5631 N N . LEU A 1 716 ? -31.202 25.345 22.093 1.00 91.75 716 LEU A N 1
ATOM 5632 C CA . LEU A 1 716 ? -30.115 24.964 21.182 1.00 91.75 716 LEU A CA 1
ATOM 5633 C C . LEU A 1 716 ? -30.624 24.254 19.923 1.00 91.75 716 LEU A C 1
ATOM 5635 O O . LEU A 1 716 ? -30.102 24.490 18.832 1.00 91.75 716 LEU A O 1
ATOM 5639 N N . VAL A 1 717 ? -31.657 23.412 20.038 1.00 93.94 717 VAL A N 1
ATOM 5640 C CA . VAL A 1 717 ? -32.308 22.782 18.880 1.00 93.94 717 VAL A CA 1
ATOM 5641 C C . VAL A 1 717 ? -32.912 23.845 17.965 1.00 93.94 717 VAL A C 1
ATOM 5643 O O . VAL A 1 717 ? -32.699 23.793 16.749 1.00 93.94 717 VAL A O 1
ATOM 5646 N N . ARG A 1 718 ? -33.626 24.824 18.536 1.00 95.19 718 ARG A N 1
ATOM 5647 C CA . ARG A 1 718 ? -34.218 25.951 17.803 1.00 95.19 718 ARG A CA 1
ATOM 5648 C C . ARG A 1 718 ? -33.141 26.731 17.051 1.00 95.19 718 ARG A C 1
ATOM 5650 O O . ARG A 1 718 ? -33.254 26.907 15.836 1.00 95.19 718 ARG A O 1
ATOM 5657 N N . VAL A 1 719 ? -32.070 27.123 17.739 1.00 92.94 719 VAL A N 1
ATOM 5658 C CA . VAL A 1 719 ? -30.947 27.888 17.178 1.00 92.94 719 VAL A CA 1
ATOM 5659 C C . VAL A 1 719 ? -30.215 27.106 16.087 1.00 92.94 719 VAL A C 1
ATOM 5661 O O . VAL A 1 719 ? -29.984 27.639 14.998 1.00 92.94 719 VAL A O 1
ATOM 5664 N N . ALA A 1 720 ? -29.900 25.831 16.320 1.00 93.38 720 ALA A N 1
ATOM 5665 C CA . ALA A 1 720 ? -29.263 24.965 15.330 1.00 93.38 720 ALA A CA 1
ATOM 5666 C C . ALA A 1 720 ? -30.106 24.860 14.049 1.00 93.38 720 ALA A C 1
ATOM 5668 O O . ALA A 1 720 ? -29.596 25.059 12.943 1.00 93.38 720 ALA A O 1
ATOM 5669 N N . LYS A 1 721 ? -31.409 24.587 14.192 1.00 92.69 721 LYS A N 1
ATOM 5670 C CA . LYS A 1 721 ? -32.342 24.421 13.070 1.00 92.69 721 LYS A CA 1
ATOM 5671 C C . LYS A 1 721 ? -32.514 25.704 12.263 1.00 92.69 721 LYS A C 1
ATOM 5673 O O . LYS A 1 721 ? -32.424 25.657 11.039 1.00 92.69 721 LYS A O 1
ATOM 5678 N N . GLN A 1 722 ? -32.679 26.847 12.930 1.00 92.88 722 GLN A N 1
ATOM 5679 C CA . GLN A 1 722 ? -32.780 28.156 12.270 1.00 92.88 722 GLN A CA 1
ATOM 5680 C C . GLN A 1 722 ? -31.529 28.512 11.457 1.00 92.88 722 GLN A C 1
ATOM 5682 O O . GLN A 1 722 ? -31.617 29.253 10.482 1.00 92.88 722 GLN A O 1
ATOM 5687 N N . ASN A 1 723 ? -30.375 27.950 11.821 1.00 91.25 723 ASN A N 1
ATOM 5688 C CA . ASN A 1 723 ? -29.108 28.182 11.136 1.00 91.25 723 ASN A CA 1
ATOM 5689 C C . ASN A 1 723 ? -28.696 27.035 10.192 1.00 91.25 723 ASN A C 1
ATOM 5691 O O . ASN A 1 723 ? -27.548 26.987 9.748 1.00 91.25 723 ASN A O 1
ATOM 5695 N N . GLY A 1 724 ? -29.624 26.137 9.843 1.00 89.88 724 GLY A N 1
ATOM 5696 C CA . GLY A 1 724 ? -29.428 25.140 8.788 1.00 89.88 724 GLY A CA 1
ATOM 5697 C C . GLY A 1 724 ? -28.855 23.795 9.241 1.00 89.88 724 GLY A C 1
ATOM 5698 O O . GLY A 1 724 ? -28.312 23.069 8.411 1.00 89.88 724 GLY A O 1
ATOM 5699 N N . ALA A 1 725 ? -28.957 23.447 10.529 1.00 92.75 725 ALA A N 1
ATOM 5700 C CA . ALA A 1 725 ? -28.668 22.090 10.990 1.00 92.75 725 ALA A CA 1
ATOM 5701 C C . ALA A 1 725 ? -29.751 21.097 10.532 1.00 92.75 725 ALA A C 1
ATOM 5703 O O . ALA A 1 725 ? -30.949 21.270 10.784 1.00 92.75 725 ALA A O 1
ATOM 5704 N N . ASP A 1 726 ? -29.326 19.998 9.917 1.00 92.94 726 ASP A N 1
ATOM 5705 C CA . ASP A 1 726 ? -30.214 18.930 9.461 1.00 92.94 726 ASP A CA 1
ATOM 5706 C C . ASP A 1 726 ? -30.674 18.057 10.635 1.00 92.94 726 ASP A C 1
ATOM 5708 O O . ASP A 1 726 ? -31.826 17.623 10.671 1.00 92.94 726 ASP A O 1
ATOM 5712 N N . GLN A 1 727 ? -29.819 17.847 11.640 1.00 92.62 727 GLN A N 1
ATOM 5713 C CA . GLN A 1 727 ? -30.139 17.067 12.840 1.00 92.62 727 GLN A CA 1
ATOM 5714 C C . GLN A 1 727 ? -29.477 17.647 14.090 1.00 92.62 727 GLN A C 1
ATOM 5716 O O . GLN A 1 727 ? -28.429 18.287 14.011 1.00 92.62 727 GLN A O 1
ATOM 5721 N N . VAL A 1 728 ? -30.094 17.395 15.244 1.00 91.62 728 VAL A N 1
ATOM 5722 C CA . VAL A 1 728 ? -29.541 17.718 16.562 1.00 91.62 728 VAL A CA 1
ATOM 5723 C C . VAL A 1 728 ? -29.632 16.462 17.414 1.00 91.62 728 VAL A C 1
ATOM 5725 O O . VAL A 1 728 ? -30.707 15.873 17.507 1.00 91.62 728 VAL A O 1
ATOM 5728 N N . LEU A 1 729 ? -28.509 16.027 17.974 1.00 89.94 729 LEU A N 1
ATOM 5729 C CA . LEU A 1 729 ? -28.379 14.762 18.692 1.00 89.94 729 LEU A CA 1
ATOM 5730 C C . LEU A 1 729 ? -27.697 14.986 20.034 1.00 89.94 729 LEU A C 1
ATOM 5732 O O . LEU A 1 729 ? -26.867 15.880 20.178 1.00 89.94 729 LEU A O 1
ATOM 5736 N N . GLU A 1 730 ? -28.021 14.151 21.012 1.00 87.06 730 GLU A N 1
ATOM 5737 C CA . GLU A 1 730 ? -27.392 14.218 22.326 1.00 87.06 730 GLU A CA 1
ATOM 5738 C C . GLU A 1 730 ? -26.093 13.402 22.365 1.00 87.06 730 GLU A C 1
ATOM 5740 O O . GLU A 1 730 ? -26.020 12.307 21.806 1.00 87.06 730 GLU A O 1
ATOM 5745 N N . HIS A 1 731 ? -25.074 13.893 23.075 1.00 81.44 731 HIS A N 1
ATOM 5746 C CA . HIS A 1 731 ? -23.876 13.113 23.386 1.00 81.44 731 HIS A CA 1
ATOM 5747 C C . HIS A 1 731 ? -23.617 13.007 24.885 1.00 81.44 731 HIS A C 1
ATOM 5749 O O . HIS A 1 731 ? -23.835 13.926 25.674 1.00 81.44 731 HIS A O 1
ATOM 5755 N N . GLN A 1 732 ? -23.046 11.867 25.269 1.00 72.00 732 GLN A N 1
ATOM 5756 C CA . GLN A 1 732 ? -22.529 11.629 26.615 1.00 72.00 732 GLN A CA 1
ATOM 5757 C C . GLN A 1 732 ? -20.995 11.684 26.675 1.00 72.00 732 GLN A C 1
ATOM 5759 O O . GLN A 1 732 ? -20.424 11.574 27.759 1.00 72.00 732 GLN A O 1
ATOM 5764 N N . LEU A 1 733 ? -20.307 11.867 25.545 1.00 63.72 733 LEU A N 1
ATOM 5765 C CA . LEU A 1 733 ? -18.842 11.911 25.502 1.00 63.72 733 LEU A CA 1
ATOM 5766 C C . LEU A 1 733 ? -18.309 13.218 26.122 1.00 63.72 733 LEU A C 1
ATOM 5768 O O . LEU A 1 733 ? -18.935 14.268 25.974 1.00 63.72 733 LEU A O 1
ATOM 5772 N N . GLY A 1 734 ? -17.210 13.111 26.881 1.00 61.16 734 GLY A N 1
ATOM 5773 C CA . GLY A 1 734 ? -16.521 14.206 27.583 1.00 61.16 734 GLY A CA 1
ATOM 5774 C C . GLY A 1 734 ? -15.272 14.688 26.836 1.00 61.16 734 GLY A C 1
ATOM 5775 O O . GLY A 1 734 ? -15.375 15.069 25.672 1.00 61.16 734 GLY A O 1
ATOM 5776 N N . LYS A 1 735 ? -14.094 14.678 27.490 1.00 51.62 735 LYS A N 1
ATOM 5777 C CA . LYS A 1 735 ? -12.805 14.992 26.836 1.00 51.62 735 LYS A CA 1
ATOM 5778 C C . LYS A 1 735 ? -12.642 14.146 25.551 1.00 51.62 735 LYS A C 1
ATOM 5780 O O . LYS A 1 735 ? -13.104 13.001 25.527 1.00 51.62 735 LYS A O 1
ATOM 5785 N N . PRO A 1 736 ? -12.097 14.723 24.463 1.00 51.62 736 PRO A N 1
ATOM 5786 C CA . PRO A 1 736 ? -11.307 15.953 24.387 1.00 51.62 736 PRO A CA 1
ATOM 5787 C C . PRO A 1 736 ? -12.172 17.194 24.108 1.00 51.62 736 PRO A C 1
ATOM 5789 O O . PRO A 1 736 ? -11.679 18.315 24.058 1.00 51.62 736 PRO A O 1
ATOM 5792 N N . PHE A 1 737 ? -13.484 17.005 23.954 1.00 66.38 737 PHE A N 1
ATOM 5793 C CA . PHE A 1 737 ? -14.431 18.030 23.539 1.00 66.38 737 PHE A CA 1
ATOM 5794 C C . PHE A 1 737 ? -14.967 18.860 24.700 1.00 66.38 737 PHE A C 1
ATOM 5796 O O . PHE A 1 737 ? -16.152 19.161 24.750 1.00 66.38 737 PHE A O 1
ATOM 5803 N N . VAL A 1 738 ? -14.131 19.162 25.685 1.00 64.25 738 VAL A N 1
ATOM 5804 C CA . VAL A 1 738 ? -14.560 19.989 26.821 1.00 64.25 738 VAL A CA 1
ATOM 5805 C C . VAL A 1 738 ? -14.149 21.442 26.629 1.00 64.25 738 VAL A C 1
ATOM 5807 O O . VAL A 1 738 ? -14.879 22.321 27.031 1.00 64.25 738 VAL A O 1
ATOM 5810 N N . GLU A 1 739 ? -13.058 21.728 25.921 1.00 68.75 739 GLU A N 1
ATOM 5811 C CA . GLU A 1 739 ? -12.465 23.074 25.951 1.00 68.75 739 GLU A CA 1
ATOM 5812 C C . GLU A 1 739 ? -13.025 24.066 24.918 1.00 68.75 739 GLU A C 1
ATOM 5814 O O . GLU A 1 739 ? -12.765 25.261 25.029 1.00 68.75 739 GLU A O 1
ATOM 5819 N N . SER A 1 740 ? -13.739 23.602 23.885 1.00 81.62 740 SER A N 1
ATOM 5820 C CA . SER A 1 740 ? -14.201 24.456 22.780 1.00 81.62 740 SER A CA 1
ATOM 5821 C C . SER A 1 740 ? -15.360 23.830 21.993 1.00 81.62 740 SER A C 1
ATOM 5823 O O . SER A 1 740 ? -15.740 22.680 22.226 1.00 81.62 740 SER A O 1
ATOM 5825 N N . VAL A 1 741 ? -15.908 24.582 21.031 1.00 86.06 741 VAL A N 1
ATOM 5826 C CA . VAL A 1 741 ? -16.812 24.052 20.003 1.00 86.06 741 VAL A CA 1
ATOM 5827 C C . VAL A 1 741 ? -15.995 23.554 18.827 1.00 86.06 741 VAL A C 1
ATOM 5829 O O . VAL A 1 741 ? -15.258 24.311 18.193 1.00 86.06 741 VAL A O 1
ATOM 5832 N N . TYR A 1 742 ? -16.174 22.284 18.492 1.00 87.75 742 TYR A N 1
ATOM 5833 C CA . TYR A 1 742 ? -15.422 21.645 17.423 1.00 87.75 742 TYR A CA 1
ATOM 5834 C C . TYR A 1 742 ? -16.286 21.402 16.193 1.00 87.75 742 TYR A C 1
ATOM 5836 O O . TYR A 1 742 ? -17.453 21.032 16.282 1.00 87.75 742 TYR A O 1
ATOM 5844 N N . GLY A 1 743 ? -15.688 21.593 15.027 1.00 90.19 743 GLY A N 1
ATOM 5845 C CA . GLY A 1 743 ? -16.241 21.239 13.735 1.00 90.19 743 GLY A CA 1
ATOM 5846 C C . GLY A 1 743 ? -15.521 20.016 13.209 1.00 90.19 743 GLY A C 1
ATOM 5847 O O . GLY A 1 743 ? -14.295 20.005 13.117 1.00 90.19 743 GLY A O 1
ATOM 5848 N N . MET A 1 744 ? -16.268 18.989 12.841 1.00 90.25 744 MET A N 1
ATOM 5849 C CA . MET A 1 744 ? -15.720 17.740 12.339 1.00 90.25 744 MET A CA 1
ATOM 5850 C C . MET A 1 744 ? -16.333 17.377 11.001 1.00 90.25 744 MET A C 1
ATOM 5852 O O . MET A 1 744 ? -17.499 17.655 10.731 1.00 90.25 744 MET A O 1
ATOM 5856 N N . TYR A 1 745 ? -15.543 16.717 10.165 1.00 89.25 745 TYR A N 1
ATOM 5857 C CA . TYR A 1 745 ? -16.085 15.938 9.064 1.00 89.25 745 TYR A CA 1
ATOM 5858 C C . TYR A 1 745 ? -15.969 14.466 9.447 1.00 89.25 745 TYR A C 1
ATOM 5860 O O . TYR A 1 745 ? -14.867 13.962 9.691 1.00 89.25 745 TYR A O 1
ATOM 5868 N N . VAL A 1 746 ? -17.119 13.807 9.510 1.00 85.31 746 VAL A N 1
ATOM 5869 C CA . VAL A 1 746 ? -17.269 12.380 9.775 1.00 85.31 746 VAL A CA 1
ATOM 5870 C C . VAL A 1 746 ? -17.598 11.713 8.453 1.00 85.31 746 VAL A C 1
ATOM 5872 O O . VAL A 1 746 ? -18.529 12.126 7.773 1.00 85.31 746 VAL A O 1
ATOM 5875 N N . ASP A 1 747 ? -16.827 10.720 8.036 1.00 78.50 747 ASP A N 1
ATOM 5876 C CA . ASP A 1 747 ? -17.072 10.062 6.757 1.00 78.50 747 ASP A CA 1
ATOM 5877 C C . ASP A 1 747 ? -18.272 9.097 6.790 1.00 78.50 747 ASP A C 1
ATOM 5879 O O . ASP A 1 747 ? -18.936 8.906 7.808 1.00 78.50 747 ASP A O 1
ATOM 5883 N N . ALA A 1 748 ? -18.557 8.467 5.649 1.00 74.25 748 ALA A N 1
ATOM 5884 C CA . ALA A 1 748 ? -19.645 7.498 5.518 1.00 74.25 748 ALA A CA 1
ATOM 5885 C C . ALA A 1 748 ? -19.473 6.237 6.389 1.00 74.25 748 ALA A C 1
ATOM 5887 O O . ALA A 1 748 ? -20.409 5.449 6.518 1.00 74.25 748 ALA A O 1
ATOM 5888 N N . TRP A 1 749 ? -18.290 6.034 6.971 1.00 69.06 749 TRP A N 1
ATOM 5889 C CA . TRP A 1 749 ? -17.974 4.930 7.873 1.00 69.06 749 TRP A CA 1
ATOM 5890 C C . TRP A 1 749 ? -18.046 5.339 9.350 1.00 69.06 749 TRP A C 1
ATOM 5892 O O . TRP A 1 749 ? -17.798 4.503 10.223 1.00 69.06 749 TRP A O 1
ATOM 5902 N N . GLY A 1 750 ? -18.401 6.596 9.634 1.00 73.75 750 GLY A N 1
ATOM 5903 C CA . GLY A 1 750 ? -18.536 7.132 10.985 1.00 73.75 750 GLY A CA 1
ATOM 5904 C C . GLY A 1 750 ? -17.223 7.625 11.594 1.00 73.75 750 GLY A C 1
ATOM 5905 O O . GLY A 1 750 ? -17.197 7.922 12.788 1.00 73.75 750 GLY A O 1
ATOM 5906 N N . GLY A 1 751 ? -16.136 7.710 10.820 1.00 77.00 751 GLY A N 1
ATOM 5907 C CA . GLY A 1 751 ? -14.825 8.142 11.309 1.00 77.00 751 GLY A CA 1
ATOM 5908 C C . GLY A 1 751 ? -14.556 9.615 11.083 1.00 77.00 751 GLY A C 1
ATOM 5909 O O . GLY A 1 751 ? -14.786 10.148 9.997 1.00 77.00 751 GLY A O 1
ATOM 5910 N N . VAL A 1 752 ? -13.998 10.268 12.096 1.00 80.81 752 VAL A N 1
ATOM 5911 C CA . VAL A 1 752 ? -13.549 11.660 12.011 1.00 80.81 752 VAL A CA 1
ATOM 5912 C C . VAL A 1 752 ? -12.330 11.748 11.088 1.00 80.81 752 VAL A C 1
ATOM 5914 O O . VAL A 1 752 ? -11.303 11.130 11.354 1.00 80.81 752 VAL A O 1
ATOM 5917 N N . ARG A 1 753 ? -12.405 12.529 10.004 1.00 78.75 753 ARG A N 1
ATOM 5918 C CA . ARG A 1 753 ? -11.253 12.791 9.105 1.00 78.75 753 ARG A CA 1
ATOM 5919 C C . ARG A 1 753 ? -10.633 14.163 9.289 1.00 78.75 753 ARG A C 1
ATOM 5921 O O . ARG A 1 753 ? -9.541 14.440 8.806 1.00 78.75 753 ARG A O 1
ATOM 5928 N N . VAL A 1 754 ? -11.327 15.045 9.982 1.00 82.69 754 VAL A N 1
ATOM 5929 C CA . VAL A 1 754 ? -10.774 16.313 10.433 1.00 82.69 754 VAL A CA 1
ATOM 5930 C C . VAL A 1 754 ? -11.589 16.775 11.623 1.00 82.69 754 VAL A C 1
ATOM 5932 O O . VAL A 1 754 ? -12.807 16.598 11.642 1.00 82.69 754 VAL A O 1
ATOM 5935 N N . CYS A 1 755 ? -10.901 17.361 12.591 1.00 84.19 755 CYS A N 1
ATOM 5936 C CA . CYS A 1 755 ? -11.483 18.077 13.708 1.00 84.19 755 CYS A CA 1
ATOM 5937 C C . CYS A 1 755 ? -10.798 19.441 13.767 1.00 84.19 755 CYS A C 1
ATOM 5939 O O . CYS A 1 755 ? -9.570 19.512 13.760 1.00 84.19 755 CYS A O 1
ATOM 5941 N N . VAL A 1 756 ? -11.584 20.512 13.755 1.00 85.50 756 VAL A N 1
ATOM 5942 C CA . VAL A 1 756 ? -11.100 21.886 13.885 1.00 85.50 756 VAL A CA 1
ATOM 5943 C C . VAL A 1 756 ? -11.815 22.567 15.031 1.00 85.50 756 VAL A C 1
ATOM 5945 O O . VAL A 1 756 ? -13.007 22.354 15.245 1.00 85.50 756 VAL A O 1
ATOM 5948 N N . ASP A 1 757 ? -11.095 23.414 15.745 1.00 85.62 757 ASP A N 1
ATOM 5949 C CA . ASP A 1 757 ? -11.702 24.327 16.700 1.00 85.62 757 ASP A CA 1
ATOM 5950 C C . ASP A 1 757 ? -12.446 25.429 15.920 1.00 85.62 757 ASP A C 1
ATOM 5952 O O . ASP A 1 757 ? -11.854 26.156 15.119 1.00 85.62 757 ASP A O 1
ATOM 5956 N N . LEU A 1 758 ? -13.766 25.521 16.095 1.00 84.44 758 LEU A N 1
ATOM 5957 C CA . LEU A 1 758 ? -14.607 26.504 15.406 1.00 84.44 758 LEU A CA 1
ATOM 5958 C C . LEU A 1 758 ? -14.671 27.846 16.129 1.00 84.44 758 LEU A C 1
ATOM 5960 O O . LEU A 1 758 ? -15.343 28.749 15.632 1.00 84.44 758 LEU A O 1
ATOM 5964 N N . VAL A 1 759 ? -13.986 28.010 17.255 1.00 78.62 759 VAL A N 1
ATOM 5965 C CA . VAL A 1 759 ? -14.069 29.211 18.084 1.00 78.62 759 VAL A CA 1
ATOM 5966 C C . VAL A 1 759 ? -12.722 29.918 18.181 1.00 78.62 759 VAL A C 1
ATOM 5968 O O . VAL A 1 759 ? -12.678 31.122 17.922 1.00 78.62 759 VAL A O 1
ATOM 5971 N N . ARG A 1 760 ? -11.620 29.201 18.437 1.00 75.88 760 ARG A N 1
ATOM 5972 C CA . ARG A 1 760 ? -10.277 29.805 18.500 1.00 75.88 760 ARG A CA 1
ATOM 5973 C C . ARG A 1 760 ? -9.863 30.407 17.147 1.00 75.88 760 ARG A C 1
ATOM 5975 O O . ARG A 1 760 ? -10.144 29.855 16.080 1.00 75.88 760 ARG A O 1
ATOM 5982 N N . GLU A 1 761 ? -9.228 31.578 17.180 1.00 59.19 761 GLU A N 1
ATOM 5983 C CA . GLU A 1 761 ? -8.640 32.215 15.995 1.00 59.19 761 GLU A CA 1
ATOM 5984 C C . GLU A 1 761 ? -7.284 31.564 15.656 1.00 59.19 761 GLU A C 1
ATOM 5986 O O . GLU A 1 761 ? -6.540 31.153 16.541 1.00 59.19 761 GLU A O 1
ATOM 5991 N N . GLY A 1 762 ? -6.961 31.420 14.364 1.00 57.09 762 GLY A N 1
ATOM 5992 C CA . GLY A 1 762 ? -5.663 30.897 13.898 1.00 57.09 762 GLY A CA 1
ATOM 5993 C C . GLY A 1 762 ? -5.511 29.365 13.796 1.00 57.09 762 GLY A C 1
ATOM 5994 O O . GLY A 1 762 ? -4.590 28.903 13.127 1.00 57.09 762 GLY A O 1
ATOM 5995 N N . THR A 1 763 ? -6.425 28.555 14.340 1.00 51.59 763 THR A N 1
ATOM 5996 C CA . THR A 1 763 ? -6.331 27.072 14.430 1.00 51.59 763 THR A CA 1
ATOM 5997 C C . THR A 1 763 ? -6.694 26.291 13.152 1.00 51.59 763 THR A C 1
ATOM 5999 O O . THR A 1 763 ? -7.025 25.108 13.199 1.00 51.59 763 THR A O 1
ATOM 6002 N N . GLY A 1 764 ? -6.584 26.906 11.974 1.00 54.00 764 GLY A N 1
ATOM 6003 C CA . GLY A 1 764 ? -6.981 26.280 10.710 1.00 54.00 764 GLY A CA 1
ATOM 6004 C C . GLY A 1 764 ? -8.473 26.468 10.434 1.00 54.00 764 GLY A C 1
ATOM 6005 O O . GLY A 1 764 ? -9.337 25.756 10.929 1.00 54.00 764 GLY A O 1
ATOM 6006 N N . HIS A 1 765 ? -8.757 27.462 9.594 1.00 56.66 765 HIS A N 1
ATOM 6007 C CA . HIS A 1 765 ? -10.079 27.874 9.118 1.00 56.66 765 HIS A CA 1
ATOM 6008 C C . HIS A 1 765 ? -10.971 26.691 8.640 1.00 56.66 765 HIS A C 1
ATOM 6010 O O . HIS A 1 765 ? -10.433 25.657 8.225 1.00 56.66 765 HIS A O 1
ATOM 6016 N N . PRO A 1 766 ? -12.310 26.871 8.500 1.00 64.56 766 PRO A N 1
ATOM 6017 C CA . PRO A 1 766 ? -13.237 25.970 7.784 1.00 64.56 766 PRO A CA 1
ATOM 6018 C C . PRO A 1 766 ? -12.752 25.430 6.425 1.00 64.56 766 PRO A C 1
ATOM 6020 O O . PRO A 1 766 ? -13.348 24.512 5.875 1.00 64.56 766 PRO A O 1
ATOM 6023 N N . THR A 1 767 ? -11.663 25.961 5.871 1.00 73.56 767 THR A N 1
ATOM 6024 C CA . THR A 1 767 ? -10.884 25.402 4.764 1.00 73.56 767 THR A CA 1
ATOM 6025 C C . THR A 1 767 ? -10.528 23.921 4.936 1.00 73.56 767 THR A C 1
ATOM 6027 O O . THR A 1 767 ? -10.602 23.192 3.949 1.00 73.56 767 THR A O 1
ATOM 6030 N N . ALA A 1 768 ? -10.182 23.444 6.140 1.00 75.62 768 ALA A N 1
ATOM 6031 C CA . ALA A 1 768 ? -9.856 22.026 6.347 1.00 75.62 768 ALA A CA 1
ATOM 6032 C C . ALA A 1 768 ? -11.106 21.126 6.244 1.00 75.62 768 ALA A C 1
ATOM 6034 O O . ALA A 1 768 ? -11.093 20.129 5.516 1.00 75.62 768 ALA A O 1
ATOM 6035 N N . LEU A 1 769 ? -12.216 21.541 6.871 1.00 81.81 769 LEU A N 1
ATOM 6036 C CA . LEU A 1 769 ? -13.538 20.916 6.711 1.00 81.81 769 LEU A CA 1
ATOM 6037 C C . LEU A 1 769 ? -14.005 20.949 5.253 1.00 81.81 769 LEU A C 1
ATOM 6039 O O . LEU A 1 769 ? -14.444 19.941 4.713 1.00 81.81 769 LEU A O 1
ATOM 6043 N N . ASN A 1 770 ? -13.836 22.088 4.583 1.00 82.19 770 ASN A N 1
ATOM 6044 C CA . ASN A 1 770 ? -14.162 22.286 3.174 1.00 82.19 770 ASN A CA 1
ATOM 6045 C C . ASN A 1 770 ? -13.348 21.356 2.265 1.00 82.19 770 ASN A C 1
ATOM 6047 O O . ASN A 1 770 ? -13.895 20.743 1.348 1.00 82.19 770 ASN A O 1
ATOM 6051 N N . GLY A 1 771 ? -12.052 21.209 2.546 1.00 78.56 771 GLY A N 1
ATOM 6052 C CA . GLY A 1 771 ? -11.177 20.277 1.849 1.00 78.56 771 GLY A CA 1
ATOM 6053 C C . GLY A 1 771 ? -11.693 18.844 1.933 1.00 78.56 771 GLY A C 1
ATOM 6054 O O . GLY A 1 771 ? -11.753 18.167 0.911 1.00 78.56 771 GLY A O 1
ATOM 6055 N N . TRP A 1 772 ? -12.111 18.387 3.115 1.00 78.44 772 TRP A N 1
ATOM 6056 C CA . TRP A 1 772 ? -12.674 17.046 3.296 1.00 78.44 772 TRP A CA 1
ATOM 6057 C C . TRP A 1 772 ? -14.077 16.875 2.708 1.00 78.44 772 TRP A C 1
ATOM 6059 O O . TRP A 1 772 ? -14.287 15.919 1.970 1.00 78.44 772 TRP A O 1
ATOM 6069 N N . ALA A 1 773 ? -14.993 17.819 2.921 1.00 80.94 773 ALA A N 1
ATOM 6070 C CA . ALA A 1 773 ? -16.351 17.751 2.377 1.00 80.94 773 ALA A CA 1
ATOM 6071 C C . ALA A 1 773 ? -16.370 17.717 0.835 1.00 80.94 773 ALA A C 1
ATOM 6073 O O . ALA A 1 773 ? -17.139 16.976 0.223 1.00 80.94 773 ALA A O 1
ATOM 6074 N N . ARG A 1 774 ? -15.467 18.458 0.175 1.00 76.44 774 ARG A N 1
ATOM 6075 C CA . ARG A 1 774 ? -15.285 18.372 -1.287 1.00 76.44 774 ARG A CA 1
ATOM 6076 C C . ARG A 1 774 ? -14.636 17.058 -1.717 1.00 76.44 774 ARG A C 1
ATOM 6078 O O . ARG A 1 774 ? -15.021 16.493 -2.736 1.00 76.44 774 ARG A O 1
ATOM 6085 N N . ARG A 1 775 ? -13.660 16.575 -0.939 1.00 69.75 775 ARG A N 1
ATOM 6086 C CA . ARG A 1 775 ? -12.971 15.288 -1.143 1.00 69.75 775 ARG A CA 1
ATOM 6087 C C . ARG A 1 775 ? -13.815 14.066 -0.797 1.00 69.75 775 ARG A C 1
ATOM 6089 O O . ARG A 1 775 ? -13.302 12.970 -0.936 1.00 69.75 775 ARG A O 1
ATOM 6096 N N . SER A 1 776 ? -15.046 14.202 -0.323 1.00 64.19 776 SER A N 1
ATOM 6097 C CA . SER A 1 776 ? -15.941 13.059 -0.127 1.00 64.19 776 SER A CA 1
ATOM 6098 C C . SER A 1 776 ? -17.136 13.060 -1.061 1.00 64.19 776 SER A C 1
ATOM 6100 O O . SER A 1 776 ? -17.672 11.996 -1.354 1.00 64.19 776 SER A O 1
ATOM 6102 N N . ARG A 1 777 ? -17.512 14.235 -1.583 1.00 58.62 777 ARG A N 1
ATOM 6103 C CA . ARG A 1 777 ? -18.500 14.343 -2.655 1.00 58.62 777 ARG A CA 1
ATOM 6104 C C . ARG A 1 777 ? -18.111 13.493 -3.858 1.00 58.62 777 ARG A C 1
ATOM 6106 O O . ARG A 1 777 ? -18.968 12.787 -4.344 1.00 58.62 777 ARG A O 1
ATOM 6113 N N . ALA A 1 778 ? -16.859 13.564 -4.301 1.00 43.41 778 ALA A N 1
ATOM 6114 C CA . ALA A 1 778 ? -16.427 12.844 -5.498 1.00 43.41 778 ALA A CA 1
ATOM 6115 C C . ALA A 1 778 ? -15.929 11.410 -5.209 1.00 43.41 778 ALA A C 1
ATOM 6117 O O . ALA A 1 778 ? -15.196 10.854 -6.009 1.00 43.41 778 ALA A O 1
ATOM 6118 N N . ALA A 1 779 ? -16.244 10.822 -4.043 1.00 40.41 779 ALA A N 1
ATOM 6119 C CA . ALA A 1 779 ? -15.762 9.494 -3.639 1.00 40.41 779 ALA A CA 1
ATOM 6120 C C . ALA A 1 779 ? -16.698 8.343 -4.003 1.00 40.41 779 ALA A C 1
ATOM 6122 O O . ALA A 1 779 ? -16.472 7.236 -3.506 1.00 40.41 779 ALA A O 1
ATOM 6123 N N . ARG A 1 780 ? -17.750 8.589 -4.788 1.00 41.44 780 ARG A N 1
ATOM 6124 C CA . ARG A 1 780 ? -18.786 7.603 -5.091 1.00 41.44 780 ARG A CA 1
ATOM 6125 C C . ARG A 1 780 ? -19.362 7.752 -6.486 1.00 41.44 780 ARG A C 1
ATOM 6127 O O . ARG A 1 780 ? -18.944 6.968 -7.356 1.00 41.44 780 ARG A O 1
#

Sequence (780 aa):
GTLLGAAQTVEMHHARLANWLGKDPFENRQGLVRIVPASDGLESEDSPFWWAGGFQAGDRTTVMFHWGSIAGLGRGLTHELTHRFDGRLFAFLPSWMVEGRAVHTGAAYGRCEDRKFLDRYLDVGAATTAFVKGYGGEQKLRTLIEGKLDDYRDNYTAGYALFVFLSSWRVDGQLRYAARLPGFMRGRGGRTQPLKWFTSCFVDGKDGRPAELAAFAKEFHDFLHGCYQWGWGNAPAWHANYEQRRQAPAPARRAMVNDEPTWVWVRDRAEPWFGQEHAARAGLLLAELGQNGPAIAALSWSLGTDDWQPRPARELRWLCKAAGHRSVAWIVGHELARRGWGDAPSGEVPLLASLPRLRAYLALLDEGARVAATKPAPAVARALLAERNSLAGRLGVAPAPLPPSTPPTPFQPLDREPHALALHGYVESGLTGYEERRAPGLWYVTDSGDLHVGRARPRKDSGLLDRTAHQRHAFTHSAEWFGPGSYVLKTRVHFTTSFVSGAVVLGYSRRDRNIRLGFSAGDFLYSIGRKQDVAKTRSVRLSVRGTWRREGQFRDDSPSTNVEFDQPTSHFDLEVRVQGATARVYAQGKFRFAYTTPDLSPIFGSIGFAMSQGAVRLQTPTVQPGVEGIALESADPSLLYGVRLPGVPCHPHGALVVWLPKDNGPQEVDEPFDHERWLLVAMRRMRRFASDKLSYPQPIVVMVPARLDKSQKSELVRVAKQNGADQVLEHQLGKPFVESVYGMYVDAWGGVRVCVDLVREGTGHPTALNGWARRSRAAR

Foldseek 3Di:
DAVVVLVVLLVLLQLQVCVVVVHRLQVVNAAAEAEAQALVVVVVVVNVFSPDQWADDARYTYGHFFWDFSLLSSLSSSLRVLLNVLVRQFPQDALLQSLLVSLQRSPQAADSNDSYGNQFADDLVLLLVCLVVPCLDLVNVLCRQLNVDPDSCVSNSSSNLVNSCQCQPDDPRDRQRNVLVVVLRRDPCCRPPRPVSVCVRQQCPPPPGHVDSRVVSNVSSVVSVQSNCVVVVNHDPCCVSHDDHPHDPPPPDRPIHQFQSNFDWAFFDFHDDPQQCPLLVQLVVCVVVVVLVSNLVSLVVNCVRHPDDLVSLQSNLVSCVVVVVPQSNQLSQLLCVLLVNDDRDDDDQPVCVVCVVLVVLLVVLQVQLVVCVVDPRLLSSQQSLVVSQVSCSNSVHDRDDGDDDDDDDLDDFFSHDKDFLCPQHKDWDAAGPLPPQEDPQQWDADPQGKIKHNHNDDDPDDDQAAQAKDQHKGKMWRPDKFGFFKKKKKWKKFFRHQKWWWWKWFLPPDNRFTKTFIKIWHDPCSNVVNDPDTDQTFWMKTWIDHRTPCQVSPPPQIDIDIGGDPDRDRIKIWMWIFGSQKIWIDINNHTDAMHGRPLSGGTITIIMIITRIGMIIIRRIIMGGHHDDPSQVDLDQRVQFSPFDPPDDQDQLFAKEKEAAQWAEAVPDPDTDPRLVQLLLLLVLVLVLQVCCVQQVHAYEYEDEPPDDPVVLVSSVVSCVVSRHPYYYYDPDHPPNHHAIWIFTQHSSRGTNDIFGSPDPPGDGCVVVSVSSNSRVSND

Radius of gyration: 30.53 Å; chains: 1; bounding box: 72×60×90 Å